Protein AF-A0A934R288-F1 (afdb_monomer)

Sequence (832 aa):
MLLISGHALATVDLVNPTTGTFPLVSAGKAAPIVLPEDAPEVVKIAARDLAADIAAVSGITPEVLAAAPAGKDQPRVELMFSPDLKGKWEAFRLTARPGVLTISGSDRRGLAFGIYEISSRIGVSPWRWWADVPVTPRPELHLSPGDEPVDQPAVRYRGIFINDEDWGLQPWAAKNFEPEVKDIGPGTYTKIFELLLRLRANTIWPAMHECTKAFHLIPGNAAAADAYSIVLGSSHAEPMLRSNTTEWTAPKEDYNYIRNPGGVLAYWEERVKERSAGESLFTIGMRGIHDSAIVGPKSKAERISTVERIFADQRGLLGKYLGKGDPSRVGQIFVPYKEVLEDYDAGMKVPEDVSIMWTDDNFGYIRRHATPEERRRSGGFGIYYHASYLGAPLSWLWVDTLPPALVWSEMMRAYEHGANGVWIVNAGDIKNTERSMEFFLDLAWHADRTDPSAPERFMRKTAERDFGKEHAAAVADVLNRLHAINFSRKAEHLQWHSTGTPYKPTELNEAEIEQRLGACAGLLRDSAALAAKLPPAARDAYFQLVGYPVAITEAVNERYFRSELARADSVRGRAPEANKAAAIEAGERIRKLTSRYNNGIAKGKWRGVVTENGVSAKSWTRFQPSSSEPPAPTSQNICPPAPSARASVSRPSGVRAGDFVEAGRVVSIDAGHFTTKHDGPKAGWRVIPGLGRTGSAVTVLPSSATIKPDSAPGLEYRFHTTTKAPAKLHVRLVPTHPLVLEQGLRLAVSIDNDRPIPLAVNRGFSPKSKEWSERVLSNATEAAAELPKPLNPGWHTLRLVAVDAGVVVDKIVLDLGGLEPSYDGPAETRVP

Radius of gyration: 28.18 Å; Cα contacts (8 Å, |Δi|>4): 1808; chains: 1; bounding box: 76×58×80 Å

Secondary structure (DSSP, 8-state):
-------------EE---TT-EEEEETTEEPPEEPPTT--HHHHHHHHHHHHHHHHHHS-PPPEESS--S-TTS-EEEEEE-GGGTTSSS-EEEEEETTEEEEEESSHHHHHHHHHHHHHHTT--THHHHS-PPPPP-S-EEE--EEPPPB--SSSEEEEEE-SGGGTHHHHIIIII-TTTTSS-HHHHHHHHHHHHHTT--EEE---STTS--GGGSTTHHHHHHHTTPEE---TTSGGG--HHHH--S-GGG--TTT-HHHHHHHHHHHHHHTTSS-B-EE-S---GGGPPPSS--SHHHHHHHHHHHHHHHHHHHHHHTSTT-GGGS-EEE---GGGHHHHTTT----TTSEEEEEB-SSS-B-----TTGGG-TT-EEEEEESSB--SS--B-SS----HHHHHHHHHHHHHTT--SEEEEEEETSTT-HHHHHHHHHHHHHGGG--TTHHHHHHHHHHHHHH-TTTHHHHHHHHHHHHHHHHHS-GGGTT--BTTSPP---SS-HHHHHHHHHHHHHHHHHHHHHHHHS-GGGHHHHIIIIIHHHHHHHHHHHHHHHHHHHHHHHHHTS--HHHHHHHHHHHHHHHHHHHIIIIIGGGGTTTTS--GGGS-TTSSGGGSB--SPPPPP-TTSSPPPPPPPPPPPPPPTT--TT-EE-SSSEEEEETT--SEEE--SS-EEEE-TT-STTS--EEEESTTPPPPGGG--EEEEEEEE---B--EEEEEE--PPPSSGGG-EEEEEEETTSPPEEEEE-S--STTSHHHHHHHHHT-EEEEEE-SSPBPSEEEEEEEEES-TT-EEEEEEEESS-PPP-SS-SPP-B--

Solvent-accessible surface area (backbone atoms only — not comparable to full-atom values): 43102 Å² total; per-residue (Å²): 139,80,86,79,78,86,68,83,74,45,56,69,41,66,46,78,89,53,95,61,34,21,50,50,23,44,96,90,44,45,29,34,37,24,46,38,82,87,59,50,61,32,38,56,49,35,52,52,50,39,27,52,47,45,22,62,25,36,74,44,69,34,55,78,33,75,57,78,72,94,58,90,80,55,43,31,34,41,40,41,77,38,79,93,35,57,87,48,70,51,18,20,34,50,34,30,37,47,48,36,37,39,35,30,5,29,42,66,61,6,31,25,37,43,42,41,49,50,34,42,56,72,48,46,58,67,40,35,76,84,46,45,31,56,61,67,74,41,65,63,37,23,29,32,44,18,65,46,72,79,46,53,55,51,28,76,37,30,34,37,26,37,34,81,29,76,43,12,40,37,53,20,25,18,67,72,76,32,57,88,68,56,29,79,39,36,70,56,50,46,57,50,50,52,37,32,42,55,52,69,31,43,32,38,22,63,51,53,55,87,87,41,74,35,53,84,79,43,82,53,33,62,59,44,32,39,43,60,62,33,28,42,35,38,54,75,44,13,42,48,65,37,45,44,62,69,70,55,81,66,65,74,81,55,64,15,65,82,88,28,44,69,63,50,46,54,60,40,46,53,46,51,61,68,59,69,64,71,53,55,38,34,18,55,50,76,44,14,63,81,79,38,71,57,49,77,59,89,46,72,69,54,39,40,56,51,38,46,50,44,43,54,55,53,40,50,50,42,4,64,70,73,21,81,70,38,36,81,75,44,51,38,34,35,49,55,57,80,74,43,36,63,38,47,78,69,65,48,76,72,65,56,61,42,20,40,30,37,41,34,73,60,80,51,33,49,58,60,56,56,48,87,70,61,59,70,38,81,22,42,19,16,40,41,39,38,64,29,36,87,40,82,66,57,32,49,51,48,56,65,46,63,43,52,34,50,53,50,57,42,52,50,45,37,38,66,36,51,34,39,40,35,42,34,32,27,31,22,40,46,60,56,22,57,65,48,52,48,50,53,41,50,42,38,38,35,61,87,75,69,59,65,61,48,42,64,52,50,42,32,51,52,29,25,69,58,67,33,71,92,46,7,66,61,50,26,49,52,52,53,54,49,30,47,54,23,47,44,39,35,74,62,41,71,61,79,42,30,39,94,53,79,88,59,51,52,68,44,15,52,52,56,47,53,52,50,49,51,51,32,52,50,50,39,52,54,49,53,58,50,54,71,73,46,58,78,72,37,42,47,21,42,33,67,78,47,46,44,54,43,48,44,46,29,26,48,50,40,24,53,50,25,42,45,49,20,39,33,22,58,63,73,76,44,85,28,64,66,31,46,51,51,15,52,52,22,54,52,48,45,56,52,52,48,46,36,53,16,58,57,34,74,84,27,74,45,44,51,33,65,38,74,72,31,45,59,91,83,54,68,46,61,24,30,59,48,86,66,81,74,73,86,62,45,93,88,55,35,41,45,72,53,78,77,86,68,64,85,68,78,82,60,91,88,72,49,69,56,29,30,43,42,49,56,44,25,38,25,43,50,49,51,61,53,71,46,78,44,66,29,98,80,33,26,74,41,59,31,59,63,21,46,75,74,31,27,16,26,32,31,40,54,46,71,44,85,61,46,86,93,57,40,22,32,38,29,38,46,35,35,38,81,61,72,32,62,33,36,39,37,36,36,24,45,60,58,44,32,71,47,69,93,70,21,43,36,36,29,40,21,54,65,90,48,77,66,44,81,40,62,46,74,72,48,83,45,93,85,34,69,55,25,44,56,18,68,59,42,44,34,38,75,35,70,47,73,52,97,58,58,45,63,57,43,82,45,36,41,33,46,35,54,49,43,27,58,41,39,37,18,33,38,35,42,28,46,85,43,74,69,92,49,69,88,54,72,73,66,28,57,36,116

Nearest PDB structures (foldseek):
  7pxq-assembly1_A-2  TM=6.793E-01  e=5.213E-61  uncultured bacterium
  7pug-assembly1_A  TM=6.820E-01  e=2.310E-60  uncultured bacterium
  4c90-assembly1_A  TM=6.849E-01  e=4.191E-60  Bacteroides ovatus
  4c91-assembly1_A  TM=6.897E-01  e=1.287E-58  Bacteroides ovatus
  4c90-assembly1_B  TM=6.879E-01  e=1.877E-57  Bacteroides ovatus

Mean predicted aligned error: 5.23 Å

Structure (mmCIF, N/CA/C/O backbone):
data_AF-A0A934R288-F1
#
_entry.id   AF-A0A934R288-F1
#
loop_
_atom_site.group_PDB
_atom_site.id
_atom_site.type_symbol
_atom_site.label_atom_id
_atom_site.label_alt_id
_atom_site.label_comp_id
_atom_site.label_asym_id
_atom_site.label_entity_id
_atom_site.label_seq_id
_atom_site.pdbx_PDB_ins_code
_atom_site.Cartn_x
_atom_site.Cartn_y
_atom_site.Cartn_z
_atom_site.occupancy
_atom_site.B_iso_or_equiv
_atom_site.auth_seq_id
_atom_site.auth_comp_id
_atom_site.auth_asym_id
_atom_site.auth_atom_id
_atom_site.pdbx_PDB_model_num
ATOM 1 N N . MET A 1 1 ? -16.056 -18.737 -11.605 1.00 31.27 1 MET A N 1
ATOM 2 C CA . MET A 1 1 ? -16.965 -17.869 -12.382 1.00 31.27 1 MET A CA 1
ATOM 3 C C . MET A 1 1 ? -18.387 -18.333 -12.096 1.00 31.27 1 MET A C 1
ATOM 5 O O . MET A 1 1 ? -18.832 -19.304 -12.686 1.00 31.27 1 MET A O 1
ATOM 9 N N . LEU A 1 2 ? -19.041 -17.726 -11.106 1.00 28.53 2 LEU A N 1
ATOM 10 C CA . LEU A 1 2 ? -20.472 -17.892 -10.846 1.00 28.53 2 LEU A CA 1
ATOM 11 C C . LEU A 1 2 ? -21.121 -16.582 -11.292 1.00 28.53 2 LEU A C 1
ATOM 13 O O . LEU A 1 2 ? -20.898 -15.538 -10.689 1.00 28.53 2 LEU A O 1
ATOM 17 N N . LEU A 1 3 ? -21.827 -16.638 -12.419 1.00 31.94 3 LEU A N 1
ATOM 18 C CA . LEU A 1 3 ? -22.688 -15.562 -12.897 1.00 31.94 3 LEU A CA 1
ATOM 19 C C . LEU A 1 3 ? -23.841 -15.422 -11.899 1.00 31.94 3 LEU A C 1
ATOM 21 O O . LEU A 1 3 ? -24.726 -16.273 -11.858 1.00 31.94 3 LEU A O 1
ATOM 25 N N . ILE A 1 4 ? -23.811 -14.372 -11.079 1.00 34.81 4 ILE A N 1
ATOM 26 C CA . ILE A 1 4 ? -24.947 -13.993 -10.239 1.00 34.81 4 ILE A CA 1
ATOM 27 C C . ILE A 1 4 ? -25.956 -13.300 -11.155 1.00 34.81 4 ILE A C 1
ATOM 29 O O . ILE A 1 4 ? -25.771 -12.160 -11.576 1.00 34.81 4 ILE A O 1
ATOM 33 N N . SER A 1 5 ? -27.010 -14.030 -11.502 1.00 32.56 5 SER A N 1
ATOM 34 C CA . SER A 1 5 ? -28.231 -13.492 -12.090 1.00 32.56 5 SER A CA 1
ATOM 35 C C . SER A 1 5 ? -28.839 -12.446 -11.152 1.00 32.56 5 SER A C 1
ATOM 37 O O . SER A 1 5 ? -29.076 -12.728 -9.977 1.00 32.56 5 SER A O 1
ATOM 39 N N . GLY A 1 6 ? -29.087 -11.249 -11.685 1.00 33.78 6 GLY A N 1
ATOM 40 C CA . GLY A 1 6 ? -29.579 -10.089 -10.953 1.00 33.78 6 GLY A CA 1
ATOM 41 C C . GLY A 1 6 ? -30.931 -10.313 -10.279 1.00 33.78 6 GLY A C 1
ATOM 42 O O . GLY A 1 6 ? -31.970 -10.335 -10.928 1.00 33.78 6 GLY A O 1
ATOM 43 N N . HIS A 1 7 ? -30.904 -10.402 -8.956 1.00 31.22 7 HIS A N 1
ATOM 44 C CA . HIS A 1 7 ? -31.813 -9.641 -8.109 1.00 31.22 7 HIS A CA 1
ATOM 45 C C . HIS A 1 7 ? -30.910 -8.649 -7.382 1.00 31.22 7 HIS A C 1
ATOM 47 O O . HIS A 1 7 ? -30.003 -9.072 -6.667 1.00 31.22 7 HIS A O 1
ATOM 53 N N . ALA A 1 8 ? -31.075 -7.347 -7.617 1.00 39.69 8 ALA A N 1
ATOM 54 C CA . ALA A 1 8 ? -30.406 -6.361 -6.780 1.00 39.69 8 ALA A CA 1
ATOM 55 C C . ALA A 1 8 ? -30.930 -6.573 -5.353 1.00 39.69 8 ALA A C 1
ATOM 57 O O . ALA A 1 8 ? -32.108 -6.334 -5.088 1.00 39.69 8 ALA A O 1
ATOM 58 N N . LEU A 1 9 ? -30.095 -7.122 -4.468 1.00 51.94 9 LEU A N 1
ATOM 59 C CA . LEU A 1 9 ? -30.392 -7.163 -3.040 1.00 51.94 9 LEU A CA 1
ATOM 60 C C . LEU A 1 9 ? -30.653 -5.719 -2.594 1.00 51.94 9 LEU A C 1
ATOM 62 O O . LEU A 1 9 ? -29.931 -4.815 -3.010 1.00 51.94 9 LEU A O 1
ATOM 66 N N . ALA A 1 10 ? -31.706 -5.496 -1.810 1.00 75.44 10 ALA A N 1
ATOM 67 C CA . ALA A 1 10 ? -32.041 -4.167 -1.316 1.00 75.44 10 ALA A CA 1
ATOM 68 C C . ALA A 1 10 ? -30.935 -3.685 -0.360 1.00 75.44 10 ALA A C 1
ATOM 70 O O . ALA A 1 10 ? -30.848 -4.167 0.771 1.00 75.44 10 ALA A O 1
ATOM 71 N N . THR A 1 11 ? -30.081 -2.778 -0.837 1.00 87.56 11 THR A N 1
ATOM 72 C CA . THR A 1 11 ? -29.001 -2.146 -0.071 1.00 87.56 11 THR A CA 1
ATOM 73 C C . THR A 1 11 ? -29.519 -0.935 0.703 1.00 87.56 11 THR A C 1
ATOM 75 O O . THR A 1 11 ? -30.495 -0.289 0.311 1.00 87.56 11 THR A O 1
ATOM 78 N N . VAL A 1 12 ? -28.887 -0.641 1.836 1.00 92.81 12 VAL A N 1
ATOM 79 C CA . VAL A 1 12 ? -29.186 0.503 2.707 1.00 92.81 12 VAL A CA 1
ATOM 80 C C . VAL A 1 12 ? -28.298 1.678 2.304 1.00 92.81 12 VAL A C 1
ATOM 82 O O . VAL A 1 12 ? -27.255 1.908 2.901 1.00 92.81 12 VAL A O 1
ATOM 85 N N . ASP A 1 13 ? -28.683 2.437 1.289 1.00 93.56 13 ASP A N 1
ATOM 86 C CA . ASP A 1 13 ? -27.866 3.518 0.739 1.00 93.56 13 ASP A CA 1
ATOM 87 C C . ASP A 1 13 ? -28.498 4.888 0.963 1.00 93.56 13 ASP A C 1
ATOM 89 O O . ASP A 1 13 ? -29.709 5.022 1.148 1.00 93.56 13 ASP A O 1
ATOM 93 N N . LEU A 1 14 ? -27.666 5.928 0.919 1.00 94.00 14 LEU A N 1
ATOM 94 C CA . LEU A 1 14 ? -28.119 7.312 0.945 1.00 94.00 14 LEU A CA 1
ATOM 95 C C . LEU A 1 14 ? -28.926 7.635 -0.319 1.00 94.00 14 LEU A C 1
ATOM 97 O O . LEU A 1 14 ? -28.414 7.574 -1.437 1.00 94.00 14 LEU A O 1
ATOM 101 N N . VAL A 1 15 ? -30.183 8.029 -0.131 1.00 94.06 15 VAL A N 1
ATOM 102 C CA . VAL A 1 15 ? -31.148 8.303 -1.203 1.00 94.06 15 VAL A CA 1
ATOM 103 C C . VAL A 1 15 ? -31.872 9.627 -0.981 1.00 94.06 15 VAL A C 1
ATOM 105 O O . VAL A 1 15 ? -31.829 10.218 0.097 1.00 94.06 15 VAL A O 1
ATOM 108 N N . ASN A 1 16 ? -32.563 10.102 -2.019 1.00 91.25 16 ASN A N 1
ATOM 109 C CA . ASN A 1 16 ? -33.464 11.241 -1.878 1.00 91.25 16 ASN A CA 1
ATOM 110 C C . ASN A 1 16 ? -34.699 10.859 -1.032 1.00 91.25 16 ASN A C 1
ATOM 112 O O . ASN A 1 16 ? -35.156 9.712 -1.114 1.00 91.25 16 ASN A O 1
ATOM 116 N N . PRO A 1 17 ? -35.284 11.809 -0.279 1.00 88.94 17 PRO A N 1
ATOM 117 C CA . PRO A 1 17 ? -36.472 11.557 0.532 1.00 88.94 17 PRO A CA 1
ATOM 118 C C . PRO A 1 17 ? -37.645 11.049 -0.316 1.00 88.94 17 PRO A C 1
ATOM 120 O O . PRO A 1 17 ? -38.130 11.739 -1.212 1.00 88.94 17 PRO A O 1
ATOM 123 N N . THR A 1 18 ? -38.111 9.835 -0.031 1.00 88.00 18 THR A N 1
ATOM 124 C CA . THR A 1 18 ? -39.304 9.228 -0.647 1.00 88.00 18 THR A CA 1
ATOM 125 C C . THR A 1 18 ? -40.054 8.374 0.376 1.00 88.00 18 THR A C 1
ATOM 127 O O . THR A 1 18 ? -39.510 8.007 1.424 1.00 88.00 18 THR A O 1
ATOM 130 N N . THR A 1 19 ? -41.324 8.065 0.104 1.00 84.75 19 THR A N 1
ATOM 131 C CA . THR A 1 19 ? -42.153 7.232 0.986 1.00 84.75 19 THR A CA 1
ATOM 132 C C . THR A 1 19 ? -41.486 5.877 1.240 1.00 84.75 19 THR A C 1
ATOM 134 O O . THR A 1 19 ? -41.144 5.165 0.303 1.00 84.75 19 THR A O 1
ATOM 137 N N . GLY A 1 20 ? -41.319 5.512 2.513 1.00 86.75 20 GLY A N 1
ATOM 138 C CA . GLY A 1 20 ? -40.732 4.229 2.919 1.00 86.75 20 GLY A CA 1
ATOM 139 C C . GLY A 1 20 ? -39.215 4.239 3.154 1.00 86.75 20 GLY A C 1
ATOM 140 O O . GLY A 1 20 ? -38.671 3.227 3.591 1.00 86.75 20 GLY A O 1
ATOM 141 N N . THR A 1 21 ? -38.534 5.363 2.918 1.00 93.94 21 THR A N 1
ATOM 142 C CA . THR A 1 21 ? -37.132 5.553 3.338 1.00 93.94 21 THR A CA 1
ATOM 143 C C . THR A 1 21 ? -37.025 5.771 4.848 1.00 93.94 21 THR A C 1
ATOM 145 O O . THR A 1 21 ? -37.965 6.260 5.474 1.00 93.94 21 THR A O 1
ATOM 148 N N . PHE A 1 22 ? -35.884 5.409 5.436 1.00 96.38 22 PHE A N 1
ATOM 149 C CA . PHE A 1 22 ? -35.568 5.702 6.834 1.00 96.38 22 PHE A CA 1
ATOM 150 C C . PHE A 1 22 ? -35.043 7.145 6.963 1.00 96.38 22 PHE A C 1
ATOM 152 O O . PHE A 1 22 ? -34.008 7.447 6.361 1.00 96.38 22 PHE A O 1
ATOM 159 N N . PRO A 1 23 ? -35.705 8.035 7.727 1.00 96.50 23 PRO A N 1
ATOM 160 C CA . PRO A 1 23 ? -35.277 9.418 7.908 1.00 96.50 23 PRO A CA 1
ATOM 161 C C . PRO A 1 23 ? -34.229 9.509 9.029 1.00 96.50 23 PRO A C 1
ATOM 163 O O . PRO A 1 23 ? -34.568 9.671 10.201 1.00 96.50 23 PRO A O 1
ATOM 166 N N . LEU A 1 24 ? -32.945 9.409 8.675 1.00 97.25 24 LEU A N 1
ATOM 167 C CA . LEU A 1 24 ? -31.847 9.595 9.629 1.00 97.25 24 LEU A CA 1
ATOM 168 C C . LEU A 1 24 ? -31.789 11.047 10.125 1.00 97.25 24 LEU A C 1
ATOM 170 O O . LEU A 1 24 ? -31.613 11.282 11.318 1.00 97.25 24 LEU A O 1
ATOM 174 N N . VAL A 1 25 ? -31.978 12.009 9.219 1.00 97.50 25 VAL A N 1
ATOM 175 C CA . VAL A 1 25 ? -32.229 13.419 9.541 1.00 97.50 25 VAL A CA 1
ATOM 176 C C . VAL A 1 25 ? -33.346 13.912 8.642 1.00 97.50 25 VAL A C 1
ATOM 178 O O . VAL A 1 25 ? -33.219 13.830 7.421 1.00 97.50 25 VAL A O 1
ATOM 181 N N . SER A 1 26 ? -34.422 14.421 9.236 1.00 95.94 26 SER A N 1
ATOM 182 C CA . SER A 1 26 ? -35.513 15.028 8.482 1.00 95.94 26 SER A CA 1
ATOM 183 C C . SER A 1 26 ? -36.226 16.117 9.270 1.00 95.94 26 SER A C 1
ATOM 185 O O . SER A 1 26 ? -36.410 16.007 10.486 1.00 95.94 26 SER A O 1
ATOM 187 N N . ALA A 1 27 ? -36.615 17.189 8.577 1.00 93.69 27 ALA A N 1
ATOM 188 C CA . ALA A 1 27 ? -37.337 18.327 9.142 1.00 93.69 27 ALA A CA 1
ATOM 189 C C . ALA A 1 27 ? -36.650 18.915 10.395 1.00 93.69 27 ALA A C 1
ATOM 191 O O . ALA A 1 27 ? -37.300 19.245 11.391 1.00 93.69 27 ALA A O 1
ATOM 192 N N . GLY A 1 28 ? -35.316 19.018 10.354 1.00 93.44 28 GLY A N 1
ATOM 193 C CA . GLY A 1 28 ? -34.499 19.578 11.437 1.00 93.44 28 GLY A CA 1
ATOM 194 C C . GLY A 1 28 ? -34.355 18.685 12.675 1.00 93.44 28 GLY A C 1
ATOM 195 O O . GLY A 1 28 ? -33.922 19.169 13.719 1.00 93.44 28 GLY A O 1
ATOM 196 N N . LYS A 1 29 ? -34.718 17.400 12.589 1.00 94.94 29 LYS A N 1
ATOM 197 C CA . LYS A 1 29 ? -34.557 16.414 13.667 1.00 94.94 29 LYS A CA 1
ATOM 198 C C . LYS A 1 29 ? -33.719 15.238 13.187 1.00 94.94 29 LYS A C 1
ATOM 200 O O . LYS A 1 29 ? -33.921 14.756 12.077 1.00 94.94 29 LYS A O 1
ATOM 205 N N . ALA A 1 30 ? -32.814 14.761 14.035 1.00 96.75 30 ALA A N 1
ATOM 206 C CA . ALA A 1 30 ? -32.028 13.560 13.782 1.00 96.75 30 ALA A CA 1
ATOM 207 C C . ALA A 1 30 ? -32.569 12.381 14.602 1.00 96.75 30 ALA A C 1
ATOM 209 O O . ALA A 1 30 ? -32.980 12.555 15.751 1.00 96.75 30 ALA A O 1
ATOM 210 N N . ALA A 1 31 ? -32.562 11.187 14.013 1.00 96.81 31 ALA A N 1
ATOM 211 C CA . ALA A 1 31 ? -32.899 9.951 14.705 1.00 96.81 31 ALA A CA 1
ATOM 212 C C . ALA A 1 31 ? -31.851 9.672 15.806 1.00 96.81 31 ALA A C 1
ATOM 214 O O . ALA A 1 31 ? -30.656 9.654 15.495 1.00 96.81 31 ALA A O 1
ATOM 215 N N . PRO A 1 32 ? -32.246 9.453 17.077 1.00 97.19 32 PRO A N 1
ATOM 216 C CA . PRO A 1 32 ? -31.295 9.124 18.131 1.00 97.19 32 PRO A CA 1
ATOM 217 C C . PRO A 1 32 ? -30.609 7.780 17.867 1.00 97.19 32 PRO A C 1
ATOM 219 O O . PRO A 1 32 ? -31.192 6.866 17.274 1.00 97.19 32 PRO A O 1
ATOM 222 N N . ILE A 1 33 ? -29.377 7.659 18.356 1.00 98.56 33 ILE A N 1
ATOM 223 C CA . ILE A 1 33 ? -28.567 6.443 18.303 1.00 98.56 33 ILE A CA 1
ATOM 224 C C . ILE A 1 33 ? -28.700 5.725 19.643 1.00 98.56 33 ILE A C 1
ATOM 226 O O . ILE A 1 33 ? -28.298 6.248 20.679 1.00 98.56 33 ILE A O 1
ATOM 230 N N . VAL A 1 34 ? -29.265 4.524 19.632 1.00 97.94 34 VAL A N 1
ATOM 231 C CA . VAL A 1 34 ? -29.522 3.717 20.826 1.00 97.94 34 VAL A CA 1
ATOM 232 C C . VAL A 1 34 ? -28.429 2.665 20.970 1.00 97.94 34 VAL A C 1
ATOM 234 O O . VAL A 1 34 ? -28.250 1.827 20.087 1.00 97.94 34 VAL A O 1
ATOM 237 N N . LEU A 1 35 ? -27.696 2.721 22.081 1.00 98.12 35 LEU A N 1
ATOM 238 C CA . LEU A 1 35 ? -26.647 1.765 22.430 1.00 98.12 35 LEU A CA 1
ATOM 239 C C . LEU A 1 35 ? -27.239 0.424 22.904 1.00 98.12 35 LEU A C 1
ATOM 241 O O . LEU A 1 35 ? -28.323 0.417 23.491 1.00 98.12 35 LEU A O 1
ATOM 245 N N . PRO A 1 36 ? -26.517 -0.701 22.729 1.00 96.00 36 PRO A N 1
ATOM 246 C CA . PRO A 1 36 ? -26.869 -1.936 23.414 1.00 96.00 36 PRO A CA 1
ATOM 247 C C . PRO A 1 36 ? -26.645 -1.795 24.927 1.00 96.00 36 PRO A C 1
ATOM 249 O O . PRO A 1 36 ? -25.825 -0.989 25.380 1.00 96.00 36 PRO A O 1
ATOM 252 N N . GLU A 1 37 ? -27.329 -2.635 25.703 1.00 90.62 37 GLU A N 1
ATOM 253 C CA . GLU A 1 37 ? -27.025 -2.813 27.124 1.00 90.62 37 GLU A CA 1
ATOM 254 C C . GLU A 1 37 ? -25.543 -3.199 27.296 1.00 90.62 37 GLU A C 1
ATOM 256 O O . GLU A 1 37 ? -24.991 -3.953 26.490 1.00 90.62 37 GLU A O 1
ATOM 261 N N . ASP A 1 38 ? -24.877 -2.615 28.296 1.00 90.19 38 ASP A N 1
ATOM 262 C CA . ASP A 1 38 ? -23.443 -2.803 28.564 1.00 90.19 38 ASP A CA 1
ATOM 263 C C . ASP A 1 38 ? -22.517 -2.565 27.352 1.00 90.19 38 ASP A C 1
ATOM 265 O O . ASP A 1 38 ? -21.506 -3.249 27.168 1.00 90.19 38 ASP A O 1
ATOM 269 N N . ALA A 1 39 ? -22.837 -1.565 26.519 1.00 96.19 39 ALA A N 1
ATOM 270 C CA . ALA A 1 39 ? -22.059 -1.231 25.327 1.00 96.19 39 ALA A CA 1
ATOM 271 C C . ALA A 1 39 ? -20.535 -1.143 25.596 1.00 96.19 39 ALA A C 1
ATOM 273 O O . ALA A 1 39 ? -20.102 -0.331 26.429 1.00 96.19 39 ALA A O 1
ATOM 274 N N . PRO A 1 40 ? -19.702 -1.915 24.863 1.00 97.19 40 PRO A N 1
ATOM 275 C CA . PRO A 1 40 ? -18.248 -1.798 24.927 1.00 97.19 40 PRO A CA 1
ATOM 276 C C . PRO A 1 40 ? -17.768 -0.387 24.572 1.00 97.19 40 PRO A C 1
ATOM 278 O O . PRO A 1 40 ? -18.401 0.306 23.774 1.00 97.19 40 PRO A O 1
ATOM 281 N N . GLU A 1 41 ? -16.614 0.024 25.102 1.00 98.12 41 GLU A N 1
ATOM 282 C CA . GLU A 1 41 ? -16.110 1.393 24.906 1.00 98.12 41 GLU A CA 1
ATOM 283 C C . GLU A 1 41 ? -15.933 1.760 23.424 1.00 98.12 41 GLU A C 1
ATOM 285 O O . GLU A 1 41 ? -16.386 2.821 23.007 1.00 98.12 41 GLU A O 1
ATOM 290 N N . VAL A 1 42 ? -15.410 0.851 22.593 1.00 98.69 42 VAL A N 1
ATOM 291 C CA . VAL A 1 42 ? -15.282 1.071 21.139 1.00 98.69 42 VAL A CA 1
ATOM 292 C C . VAL A 1 42 ? -16.626 1.349 20.450 1.00 98.69 42 VAL A C 1
ATOM 294 O O . VAL A 1 42 ? -16.687 2.151 19.523 1.00 98.69 42 VAL A O 1
ATOM 297 N N . VAL A 1 43 ? -17.723 0.748 20.926 1.00 98.81 43 VAL A N 1
ATOM 298 C CA . VAL A 1 43 ? -19.073 0.983 20.385 1.00 98.81 43 VAL A CA 1
ATOM 299 C C . VAL A 1 43 ? -19.576 2.362 20.809 1.00 98.81 43 VAL A C 1
ATOM 301 O O . VAL A 1 43 ? -20.162 3.074 19.999 1.00 98.81 43 VAL A O 1
ATOM 304 N N . LYS A 1 44 ? -19.293 2.786 22.048 1.00 98.75 44 LYS A N 1
ATOM 305 C CA . LYS A 1 44 ? -19.600 4.146 22.524 1.00 98.75 44 LYS A CA 1
ATOM 306 C C . LYS A 1 44 ? -18.789 5.209 21.787 1.00 98.75 44 LYS A C 1
ATOM 308 O O . LYS A 1 44 ? -19.295 6.304 21.556 1.00 98.75 44 LYS A O 1
ATOM 313 N N . ILE A 1 45 ? -17.531 4.920 21.456 1.00 98.75 45 ILE A N 1
ATOM 314 C CA . ILE A 1 45 ? -16.684 5.782 20.624 1.00 98.75 45 ILE A CA 1
ATOM 315 C C . ILE A 1 45 ? -17.294 5.888 19.224 1.00 98.75 45 ILE A C 1
ATOM 317 O O . ILE A 1 45 ? -17.678 6.981 18.825 1.00 98.75 45 ILE A O 1
ATOM 321 N N . ALA A 1 46 ? -17.513 4.760 18.541 1.00 98.88 46 ALA A N 1
ATOM 322 C CA . ALA A 1 46 ? -18.071 4.748 17.189 1.00 98.88 46 ALA A CA 1
ATOM 323 C C . ALA A 1 46 ? -19.454 5.424 17.110 1.00 98.88 46 ALA A C 1
ATOM 325 O O . ALA A 1 46 ? -19.728 6.153 16.164 1.00 98.88 46 ALA A O 1
ATOM 326 N N . ALA A 1 47 ? -20.323 5.243 18.112 1.00 98.81 47 ALA A N 1
ATOM 327 C CA . ALA A 1 47 ? -21.624 5.915 18.169 1.00 98.81 47 ALA A CA 1
ATOM 328 C C . ALA A 1 47 ? -21.500 7.443 18.312 1.00 98.81 47 ALA A C 1
ATOM 330 O O . ALA A 1 47 ? -22.251 8.183 17.675 1.00 98.81 47 ALA A O 1
ATOM 331 N N . ARG A 1 48 ? -20.543 7.929 19.120 1.00 98.75 48 ARG A N 1
ATOM 332 C CA . ARG A 1 48 ? -20.234 9.366 19.229 1.00 98.75 48 ARG A CA 1
ATOM 333 C C . ARG A 1 48 ? -19.662 9.913 17.925 1.00 98.75 48 ARG A C 1
ATOM 335 O O . ARG A 1 48 ? -20.045 11.008 17.519 1.00 98.75 48 ARG A O 1
ATOM 342 N N . ASP A 1 49 ? -18.806 9.145 17.261 1.00 98.81 49 ASP A N 1
ATOM 343 C CA . ASP A 1 49 ? -18.235 9.523 15.972 1.00 98.81 49 ASP A CA 1
ATOM 344 C C . ASP A 1 49 ? -19.312 9.567 14.880 1.00 98.81 49 ASP A C 1
ATOM 346 O O . ASP A 1 49 ? -19.368 10.541 14.135 1.00 98.81 49 ASP A O 1
ATOM 350 N N . LEU A 1 50 ? -20.251 8.613 14.849 1.00 98.88 50 LEU A N 1
ATOM 351 C CA . LEU A 1 50 ? -21.413 8.665 13.955 1.00 98.88 50 LEU A CA 1
ATOM 352 C C . LEU A 1 50 ? -22.297 9.888 14.239 1.00 98.88 50 LEU A C 1
ATOM 354 O O . LEU A 1 50 ? -22.735 10.554 13.302 1.00 98.88 50 LEU A O 1
ATOM 358 N N . ALA A 1 51 ? -22.543 10.228 15.508 1.00 98.81 51 ALA A N 1
ATOM 359 C CA . ALA A 1 51 ? -23.291 11.438 15.854 1.00 98.81 51 ALA A CA 1
ATOM 360 C C . ALA A 1 51 ? -22.586 12.711 15.355 1.00 98.81 51 ALA A C 1
ATOM 362 O O . ALA A 1 51 ? -23.227 13.599 14.787 1.00 98.81 51 ALA A O 1
ATOM 363 N N . ALA A 1 52 ? -21.262 12.787 15.519 1.00 98.75 52 ALA A N 1
ATOM 364 C CA . ALA A 1 52 ? -20.451 13.892 15.020 1.00 98.75 52 ALA A CA 1
ATOM 365 C C . ALA A 1 52 ? -20.410 13.943 13.483 1.00 98.75 52 ALA A C 1
ATOM 367 O O . ALA A 1 52 ? -20.432 15.030 12.907 1.00 98.75 52 ALA A O 1
ATOM 368 N N . ASP A 1 53 ? -20.391 12.789 12.819 1.00 98.69 53 ASP A N 1
ATOM 369 C CA . ASP A 1 53 ? -20.426 12.664 11.364 1.00 98.69 53 ASP A CA 1
ATOM 370 C C . ASP A 1 53 ? -21.783 13.127 10.807 1.00 98.69 53 ASP A C 1
ATOM 372 O O . ASP A 1 53 ? -21.823 13.946 9.889 1.00 98.69 53 ASP A O 1
ATOM 376 N N . ILE A 1 54 ? -22.899 12.707 11.417 1.00 98.62 54 ILE A N 1
ATOM 377 C CA . ILE A 1 54 ? -24.248 13.188 11.074 1.00 98.62 54 ILE A CA 1
ATOM 378 C C . ILE A 1 54 ? -24.344 14.705 11.266 1.00 98.62 54 ILE A C 1
ATOM 380 O O . ILE A 1 54 ? -24.875 15.395 10.393 1.00 98.62 54 ILE A O 1
ATOM 384 N N . ALA A 1 55 ? -23.784 15.244 12.352 1.00 98.44 55 ALA A N 1
ATOM 385 C CA . ALA A 1 55 ? -23.737 16.685 12.587 1.00 98.44 55 ALA A CA 1
ATOM 386 C C . ALA A 1 55 ? -22.875 17.416 11.546 1.00 98.44 55 ALA A C 1
ATOM 388 O O . ALA A 1 55 ? -23.264 18.475 11.059 1.00 98.44 55 ALA A O 1
ATOM 389 N N . ALA A 1 56 ? -21.730 16.851 11.156 1.00 97.81 56 ALA A N 1
ATOM 390 C CA . ALA A 1 56 ? -20.858 17.430 10.138 1.00 97.81 56 ALA A CA 1
ATOM 391 C C . ALA A 1 56 ? -21.512 17.458 8.747 1.00 97.81 56 ALA A C 1
ATOM 393 O O . ALA A 1 56 ? -21.247 18.376 7.971 1.00 97.81 56 ALA A O 1
ATOM 394 N N . VAL A 1 57 ? -22.357 16.471 8.436 1.00 97.81 57 VAL A N 1
ATOM 395 C CA . VAL A 1 57 ? -23.096 16.400 7.169 1.00 97.81 57 VAL A CA 1
ATOM 396 C C . VAL A 1 57 ? -24.342 17.291 7.198 1.00 97.81 57 VAL A C 1
ATOM 398 O O . VAL A 1 57 ? -24.569 18.053 6.263 1.00 97.81 57 VAL A O 1
ATOM 401 N N . SER A 1 58 ? -25.158 17.217 8.250 1.00 97.81 58 SER A N 1
ATOM 402 C CA . SER A 1 58 ? -26.506 17.813 8.269 1.00 97.81 58 SER A CA 1
ATOM 403 C C . SER A 1 58 ? -26.637 19.116 9.052 1.00 97.81 58 SER A C 1
ATOM 405 O O . SER A 1 58 ? -27.604 19.852 8.864 1.00 97.81 58 SER A O 1
ATOM 407 N N . GLY A 1 59 ? -25.686 19.410 9.939 1.00 97.75 59 GLY A N 1
ATOM 408 C CA . GLY A 1 59 ? -25.793 20.482 10.929 1.00 97.75 59 GLY A CA 1
ATOM 409 C C . GLY A 1 59 ? -26.622 20.120 12.168 1.00 97.75 59 GLY A C 1
ATOM 410 O O . GLY A 1 59 ? -26.743 20.957 13.060 1.00 97.75 59 GLY A O 1
ATOM 411 N N . ILE A 1 60 ? -27.174 18.902 12.253 1.00 97.94 60 ILE A N 1
ATOM 412 C CA . ILE A 1 60 ? -27.994 18.433 13.378 1.00 97.94 60 ILE A CA 1
ATOM 413 C C . ILE A 1 60 ? -27.281 17.293 14.107 1.00 97.94 60 ILE A C 1
ATOM 415 O O . ILE A 1 60 ? -26.897 16.299 13.496 1.00 97.94 60 ILE A O 1
ATOM 419 N N . THR A 1 61 ? -27.136 17.414 15.426 1.00 97.44 61 THR A N 1
ATOM 420 C CA . THR A 1 61 ? -26.515 16.380 16.265 1.00 97.44 61 THR A CA 1
ATOM 421 C C . THR A 1 61 ? -27.584 15.435 16.821 1.00 97.44 61 THR A C 1
ATOM 423 O O . THR A 1 61 ? -28.453 15.903 17.560 1.00 97.44 61 THR A O 1
ATOM 426 N N . PRO A 1 62 ? -27.549 14.126 16.512 1.00 97.31 62 PRO A N 1
ATOM 427 C CA . PRO A 1 62 ? -28.422 13.153 17.158 1.00 97.31 62 PRO A CA 1
ATOM 428 C C . PRO A 1 62 ? -28.005 12.917 18.612 1.00 97.31 62 PRO A C 1
ATOM 430 O O . PRO A 1 62 ? -26.826 12.982 18.963 1.00 97.31 62 PRO A O 1
ATOM 433 N N . GLU A 1 63 ? -28.977 12.585 19.458 1.00 97.00 63 GLU A N 1
ATOM 434 C CA . GLU A 1 63 ? -28.703 12.109 20.814 1.00 97.00 63 GLU A CA 1
ATOM 435 C C . GLU A 1 63 ? -28.161 10.674 20.784 1.00 97.00 63 GLU A C 1
ATOM 437 O O . GLU A 1 63 ? -28.601 9.850 19.980 1.00 97.00 63 GLU A O 1
ATOM 442 N N . VAL A 1 64 ? -27.236 10.359 21.694 1.00 97.56 64 VAL A N 1
ATOM 443 C CA . VAL A 1 64 ? -26.778 8.987 21.949 1.00 97.56 64 VAL A CA 1
ATOM 444 C C . VAL A 1 64 ? -27.404 8.520 23.260 1.00 97.56 64 VAL A C 1
ATOM 446 O O . VAL A 1 64 ? -27.114 9.069 24.322 1.00 97.56 64 VAL A O 1
ATOM 449 N N . LEU A 1 65 ? -28.282 7.523 23.182 1.00 95.81 65 LEU A N 1
ATOM 450 C CA . LEU A 1 65 ? -29.123 7.063 24.284 1.00 95.81 65 LEU A CA 1
ATOM 451 C C . LEU A 1 65 ? -28.683 5.686 24.788 1.00 95.81 65 LEU A C 1
ATOM 453 O O . LEU A 1 65 ? -28.312 4.810 24.009 1.00 95.81 65 LEU A O 1
ATOM 457 N N . ALA A 1 66 ? -28.781 5.477 26.103 1.00 90.25 66 ALA A N 1
ATOM 458 C CA . ALA A 1 66 ? -28.503 4.186 26.740 1.00 90.25 66 ALA A CA 1
ATOM 459 C C . ALA A 1 66 ? -29.654 3.170 26.598 1.00 90.25 66 ALA A C 1
ATOM 461 O O . ALA A 1 66 ? -29.453 1.983 26.827 1.00 90.25 66 ALA A O 1
ATOM 462 N N . ALA A 1 67 ? -30.859 3.631 26.255 1.00 82.06 67 ALA A N 1
ATOM 463 C CA . ALA A 1 67 ? -32.035 2.797 26.042 1.00 82.06 67 ALA A CA 1
ATOM 464 C C . ALA A 1 67 ? -32.976 3.452 25.022 1.00 82.06 67 ALA A C 1
ATOM 466 O O . ALA A 1 67 ? -32.946 4.670 24.826 1.00 82.06 67 ALA A O 1
ATOM 467 N N . ALA A 1 68 ? -33.817 2.642 24.377 1.00 76.69 68 ALA A N 1
ATOM 468 C CA . ALA A 1 68 ? -34.770 3.133 23.390 1.00 76.69 68 ALA A CA 1
ATOM 469 C C . ALA A 1 68 ? -35.824 4.066 24.033 1.00 76.69 68 ALA A C 1
ATOM 471 O O . ALA A 1 68 ? -36.306 3.776 25.133 1.00 76.69 68 ALA A O 1
ATOM 472 N N . PRO A 1 69 ? -36.235 5.155 23.354 1.00 72.44 69 PRO A N 1
ATOM 473 C CA . PRO A 1 69 ? -37.344 5.994 23.806 1.00 72.44 69 PRO A CA 1
ATOM 474 C C . PRO A 1 69 ? -38.656 5.200 23.913 1.00 72.44 69 PRO A C 1
ATOM 476 O O . PRO A 1 69 ? -38.906 4.285 23.131 1.00 72.44 69 PRO A O 1
ATOM 479 N N . ALA A 1 70 ? -39.550 5.592 24.826 1.00 64.00 70 ALA A N 1
ATOM 480 C CA . ALA A 1 70 ? -40.829 4.900 25.048 1.00 64.00 70 ALA A CA 1
ATOM 481 C C . ALA A 1 70 ? -41.812 4.953 23.848 1.00 64.00 70 ALA A C 1
ATOM 483 O O . ALA A 1 70 ? -42.792 4.208 23.819 1.00 64.00 70 ALA A O 1
ATOM 484 N N . GLY A 1 71 ? -41.574 5.821 22.856 1.00 67.06 71 GLY A N 1
ATOM 485 C CA . GLY A 1 71 ? -42.407 5.957 21.657 1.00 67.06 71 GLY A CA 1
ATOM 486 C C . GLY A 1 71 ? -41.981 5.008 20.533 1.00 67.06 71 GLY A C 1
ATOM 487 O O . GLY A 1 71 ? -40.914 5.184 19.952 1.00 67.06 71 GLY A O 1
ATOM 488 N N . LYS A 1 72 ? -42.837 4.039 20.174 1.00 61.47 72 LYS A N 1
ATOM 489 C CA . LYS A 1 72 ? -42.550 3.025 19.135 1.00 61.47 72 LYS A CA 1
ATOM 490 C C . LYS A 1 72 ? -42.430 3.579 17.707 1.00 61.47 72 LYS A C 1
ATOM 492 O O . LYS A 1 72 ? -41.812 2.922 16.873 1.00 61.47 72 LYS A O 1
ATOM 497 N N . ASP A 1 73 ? -42.969 4.773 17.453 1.00 72.56 73 ASP A N 1
ATOM 498 C CA . ASP A 1 73 ? -43.079 5.362 16.109 1.00 72.56 73 ASP A CA 1
ATOM 499 C C . ASP A 1 73 ? -41.995 6.407 15.788 1.00 72.56 73 ASP A C 1
ATOM 501 O O . ASP A 1 73 ? -41.994 6.981 14.700 1.00 72.56 73 ASP A O 1
ATOM 505 N N . GLN A 1 74 ? -41.068 6.685 16.714 1.00 84.50 74 GLN A N 1
ATOM 506 C CA . GLN A 1 74 ? -39.971 7.620 16.447 1.00 84.50 74 GLN A CA 1
ATOM 507 C C . GLN A 1 74 ? -38.830 6.924 15.681 1.00 84.50 74 GLN A C 1
ATOM 509 O O . GLN A 1 74 ? -38.371 5.865 16.127 1.00 84.50 74 GLN A O 1
ATOM 514 N N . PRO A 1 75 ? -38.344 7.510 14.565 1.00 93.88 75 PRO A N 1
ATOM 515 C CA . PRO A 1 75 ? -37.163 7.022 13.861 1.00 93.88 75 PRO A CA 1
ATOM 516 C C . PRO A 1 75 ? -35.965 6.910 14.802 1.00 93.88 75 PRO A C 1
ATOM 518 O O . PRO A 1 75 ? -35.688 7.853 15.537 1.00 93.88 75 PRO A O 1
ATOM 521 N N . ARG A 1 76 ? -35.248 5.784 14.778 1.00 96.19 76 ARG A N 1
ATOM 522 C CA . ARG A 1 76 ? -34.045 5.564 15.601 1.00 96.19 76 ARG A CA 1
ATOM 523 C C . ARG A 1 76 ? -33.009 4.699 14.890 1.00 96.19 76 ARG A C 1
ATOM 525 O O . ARG A 1 76 ? -33.362 3.868 14.050 1.00 96.19 76 ARG A O 1
ATOM 532 N N . VAL A 1 77 ? -31.750 4.857 15.278 1.00 98.06 77 VAL A N 1
ATOM 533 C CA . VAL A 1 77 ? -30.673 3.916 14.954 1.00 98.06 77 VAL A CA 1
ATOM 534 C C . VAL A 1 77 ? -30.495 2.979 16.144 1.00 98.06 77 VAL A C 1
ATOM 536 O O . VAL A 1 77 ? -30.261 3.436 17.257 1.00 98.06 77 VAL A O 1
ATOM 539 N N . GLU A 1 78 ? -30.631 1.677 15.931 1.00 97.50 78 GLU A N 1
ATOM 540 C CA . GLU A 1 78 ? -30.569 0.652 16.971 1.00 97.50 78 GLU A CA 1
ATOM 541 C C . GLU A 1 78 ? -29.300 -0.187 16.799 1.00 97.50 78 GLU A C 1
ATOM 543 O O . GLU A 1 78 ? -29.130 -0.889 15.799 1.00 97.50 78 GLU A O 1
ATOM 548 N N . LEU A 1 79 ? -28.388 -0.076 17.766 1.00 98.50 79 LEU A N 1
ATOM 549 C CA . LEU A 1 79 ? -27.123 -0.800 17.790 1.00 98.50 79 LEU A CA 1
ATOM 550 C C . LEU A 1 79 ? -27.282 -2.059 18.641 1.00 98.50 79 LEU A C 1
ATOM 552 O O . LEU A 1 79 ? -27.674 -1.973 19.804 1.00 98.50 79 LEU A O 1
ATOM 556 N N . MET A 1 80 ? -26.957 -3.230 18.094 1.00 97.38 80 MET A N 1
ATOM 557 C CA . MET A 1 80 ? -27.157 -4.486 18.821 1.00 97.38 80 MET A CA 1
ATOM 558 C C . MET A 1 80 ? -26.140 -5.575 18.480 1.00 97.38 80 MET A C 1
ATOM 560 O O . MET A 1 80 ? -25.577 -5.628 17.386 1.00 97.38 80 MET A O 1
ATOM 564 N N . PHE A 1 81 ? -25.944 -6.497 19.423 1.00 97.69 81 PHE A N 1
ATOM 565 C CA . PHE A 1 81 ? -25.272 -7.767 19.164 1.00 97.69 81 PHE A CA 1
ATOM 566 C C . PHE A 1 81 ? -26.313 -8.809 18.781 1.00 97.69 81 PHE A C 1
ATOM 568 O O . PHE A 1 81 ? -27.193 -9.132 19.582 1.00 97.69 81 PHE A O 1
ATOM 575 N N . SER A 1 82 ? -26.230 -9.330 17.559 1.00 94.12 82 SER A N 1
ATOM 576 C CA . SER A 1 82 ? -27.251 -10.251 17.065 1.00 94.12 82 SER A CA 1
ATOM 577 C C . SER A 1 82 ? -26.886 -11.713 17.357 1.00 94.12 82 SER A C 1
ATOM 579 O O . SER A 1 82 ? -25.781 -12.144 17.007 1.00 94.12 82 SER A O 1
ATOM 581 N N . PRO A 1 83 ? -27.786 -12.517 17.962 1.00 93.25 83 PRO A N 1
ATOM 582 C CA . PRO A 1 83 ? -27.514 -13.919 18.280 1.00 93.25 83 PRO A CA 1
ATOM 583 C C . PRO A 1 83 ? -27.138 -14.790 17.073 1.00 93.25 83 PRO A C 1
ATOM 585 O O . PRO A 1 83 ? -26.352 -15.722 17.228 1.00 93.25 83 PRO A O 1
ATOM 588 N N . ASP A 1 84 ? -27.652 -14.489 15.876 1.00 94.69 84 ASP A N 1
ATOM 589 C CA . ASP A 1 84 ? -27.346 -15.222 14.636 1.00 94.69 84 ASP A CA 1
ATOM 590 C C . ASP A 1 84 ? -25.941 -14.929 14.079 1.00 94.69 84 ASP A C 1
ATOM 592 O O . ASP A 1 84 ? -25.426 -15.691 13.260 1.00 94.69 84 ASP A O 1
ATOM 596 N N . LEU A 1 85 ? -25.295 -13.853 14.541 1.00 96.56 85 LEU A N 1
ATOM 597 C CA . LEU A 1 85 ? -23.910 -13.516 14.202 1.00 96.56 85 LEU A CA 1
ATOM 598 C C . LEU A 1 85 ? -22.902 -14.057 15.226 1.00 96.56 85 LEU A C 1
ATOM 600 O O . LEU A 1 85 ? -21.693 -13.964 15.005 1.00 96.56 85 LEU A O 1
ATOM 604 N N . LYS A 1 86 ? -23.367 -14.633 16.341 1.00 94.81 86 LYS A N 1
ATOM 605 C CA . LYS A 1 86 ? -22.503 -15.111 17.424 1.00 94.81 86 LYS A CA 1
ATOM 606 C C . LYS A 1 86 ? -21.492 -16.143 16.911 1.00 94.81 86 LYS A C 1
ATOM 608 O O . LYS A 1 86 ? -21.852 -17.126 16.272 1.00 94.81 86 LYS A O 1
ATOM 613 N N . GLY A 1 87 ? -20.218 -15.931 17.237 1.00 94.75 87 GLY A N 1
ATOM 614 C CA . GLY A 1 87 ? -19.114 -16.808 16.831 1.00 94.75 87 GLY A CA 1
ATOM 615 C C . GLY A 1 87 ? -18.502 -16.473 15.469 1.00 94.75 87 GLY A C 1
ATOM 616 O O . GLY A 1 87 ? -17.440 -17.003 15.150 1.00 94.75 87 GLY A O 1
ATOM 617 N N . LYS A 1 88 ? -19.108 -15.566 14.690 1.00 97.81 88 LYS A N 1
ATOM 618 C CA . LYS A 1 88 ? -18.430 -14.949 13.546 1.00 97.81 88 LYS A CA 1
ATOM 619 C C . LYS A 1 88 ? -17.407 -13.922 14.031 1.00 97.81 88 LYS A C 1
ATOM 621 O O . LYS A 1 88 ? -17.609 -13.273 15.055 1.00 97.81 88 LYS A O 1
ATOM 626 N N . TRP A 1 89 ? -16.321 -13.780 13.280 1.00 98.12 89 TRP A N 1
ATOM 627 C CA . TRP A 1 89 ? -15.270 -12.806 13.556 1.00 98.12 89 TRP A CA 1
ATOM 628 C C . TRP A 1 89 ? -15.592 -11.478 12.872 1.00 98.12 89 TRP A C 1
ATOM 630 O O . TRP A 1 89 ? -15.648 -11.433 11.645 1.00 98.12 89 TRP A O 1
ATOM 640 N N . GLU A 1 90 ? -15.795 -10.424 13.663 1.00 98.69 90 GLU A N 1
ATOM 641 C CA . GLU A 1 90 ? -15.944 -9.029 13.225 1.00 98.69 90 GLU A CA 1
ATOM 642 C C . GLU A 1 90 ? -17.002 -8.800 12.139 1.00 98.69 90 GLU A C 1
ATOM 644 O O . GLU A 1 90 ? -16.876 -7.911 11.297 1.00 98.69 90 GLU A O 1
ATOM 649 N N . ALA A 1 91 ? -18.052 -9.614 12.149 1.00 98.69 91 ALA A N 1
ATOM 650 C CA . ALA A 1 91 ? -19.118 -9.552 11.173 1.00 98.69 91 ALA A CA 1
ATOM 651 C C . ALA A 1 91 ? -20.165 -8.509 11.570 1.00 98.69 91 ALA A C 1
ATOM 653 O O . ALA A 1 91 ? -20.438 -8.309 12.759 1.00 98.69 91 ALA A O 1
ATOM 654 N N . PHE A 1 92 ? -20.814 -7.905 10.579 1.00 98.62 92 PHE A N 1
ATOM 655 C CA . PHE A 1 92 ? -21.961 -7.035 10.802 1.00 98.62 92 PHE A CA 1
ATOM 656 C C . PHE A 1 92 ? -23.047 -7.205 9.741 1.00 98.62 92 PHE A C 1
ATOM 658 O O . PHE A 1 92 ? -22.853 -7.853 8.712 1.00 98.62 92 PHE A O 1
ATOM 665 N N . ARG A 1 93 ? -24.223 -6.641 10.018 1.00 98.12 93 ARG A N 1
ATOM 666 C CA . ARG A 1 93 ? -25.348 -6.543 9.086 1.00 98.12 93 ARG A CA 1
ATOM 667 C C . ARG A 1 93 ? -26.064 -5.212 9.266 1.00 98.12 93 ARG A C 1
ATOM 669 O O . ARG A 1 93 ? -26.226 -4.752 10.399 1.00 98.12 93 ARG A O 1
ATOM 676 N N . LEU A 1 94 ? -26.520 -4.640 8.154 1.00 98.38 94 LEU A N 1
ATOM 677 C CA . LEU A 1 94 ? -27.354 -3.444 8.122 1.00 98.38 94 LEU A CA 1
ATOM 678 C C . LEU A 1 94 ? -28.765 -3.796 7.656 1.00 98.38 94 LEU A C 1
ATOM 680 O O . LEU A 1 94 ? -28.954 -4.420 6.610 1.00 98.38 94 LEU A O 1
ATOM 684 N N . THR A 1 95 ? -29.757 -3.350 8.417 1.00 97.31 95 THR A N 1
ATOM 685 C CA . THR A 1 95 ? -31.167 -3.530 8.075 1.00 97.31 95 THR A CA 1
ATOM 686 C C . THR A 1 95 ? -31.895 -2.210 8.291 1.00 97.31 95 THR A C 1
ATOM 688 O O . THR A 1 95 ? -31.934 -1.695 9.403 1.00 97.31 95 THR A O 1
ATOM 691 N N . ALA A 1 96 ? -32.499 -1.657 7.241 1.00 96.19 96 ALA A N 1
ATOM 692 C CA . ALA A 1 96 ? -33.267 -0.417 7.316 1.00 96.19 96 ALA A CA 1
ATOM 693 C C . ALA A 1 96 ? -34.747 -0.651 7.006 1.00 96.19 96 ALA A C 1
ATOM 695 O O . ALA A 1 96 ? -35.121 -1.356 6.062 1.00 96.19 96 ALA A O 1
ATOM 696 N N . ARG A 1 97 ? -35.601 -0.032 7.815 1.00 94.06 97 ARG A N 1
ATOM 697 C CA . ARG A 1 97 ? -37.058 0.060 7.668 1.00 94.06 97 ARG A CA 1
ATOM 698 C C . ARG A 1 97 ? -37.461 1.523 7.914 1.00 94.06 97 ARG A C 1
ATOM 700 O O . ARG A 1 97 ? -36.684 2.248 8.527 1.00 94.06 97 ARG A O 1
ATOM 707 N N . PRO A 1 98 ? -38.669 1.972 7.525 1.00 89.38 98 PRO A N 1
ATOM 708 C CA . PRO A 1 98 ? -39.046 3.387 7.630 1.00 89.38 98 PRO A CA 1
ATOM 709 C C . PRO A 1 98 ? -38.854 4.019 9.024 1.00 89.38 98 PRO A C 1
ATOM 711 O O . PRO A 1 98 ? -38.545 5.199 9.114 1.00 89.38 98 PRO A O 1
ATOM 714 N N . GLY A 1 99 ? -39.013 3.246 10.107 1.00 91.88 99 GLY A N 1
ATOM 715 C CA . GLY A 1 99 ? -38.869 3.734 11.488 1.00 91.88 99 GLY A CA 1
ATOM 716 C C . GLY A 1 99 ? -37.601 3.289 12.227 1.00 91.88 99 GLY A C 1
ATOM 717 O O . GLY A 1 99 ? -37.370 3.735 13.346 1.00 91.88 99 GLY A O 1
ATOM 718 N N . VAL A 1 100 ? -36.780 2.403 11.659 1.00 94.88 100 VAL A N 1
ATOM 719 C CA . VAL A 1 100 ? -35.586 1.902 12.355 1.00 94.88 100 VAL A CA 1
ATOM 720 C C . VAL A 1 100 ? -34.481 1.524 11.378 1.00 94.88 100 VAL A C 1
ATOM 722 O O . VAL A 1 100 ? -34.718 0.824 10.391 1.00 94.88 100 VAL A O 1
ATOM 725 N N . LEU A 1 101 ? -33.268 1.966 11.692 1.00 97.56 101 LEU A N 1
ATOM 726 C CA . LEU A 1 101 ? -32.031 1.428 11.145 1.00 97.56 101 LEU A CA 1
ATOM 727 C C . LEU A 1 101 ? -31.393 0.541 12.210 1.00 97.56 101 LEU A C 1
ATOM 729 O O . LEU A 1 101 ? -30.971 1.041 13.247 1.00 97.56 101 LEU A O 1
ATOM 733 N N . THR A 1 102 ? -31.300 -0.756 11.958 1.00 97.88 102 THR A N 1
ATOM 734 C CA . THR A 1 102 ? -30.619 -1.700 12.842 1.00 97.88 102 THR A CA 1
ATOM 735 C C . THR A 1 102 ? -29.211 -1.969 12.325 1.00 97.88 102 THR A C 1
ATOM 737 O O . THR A 1 102 ? -29.033 -2.393 11.180 1.00 97.88 102 THR A O 1
ATOM 740 N N . ILE A 1 103 ? -28.218 -1.764 13.190 1.00 98.69 103 ILE A N 1
ATOM 741 C CA . ILE A 1 103 ? -26.820 -2.137 12.958 1.00 98.69 103 ILE A CA 1
ATOM 742 C C . ILE A 1 103 ? -26.502 -3.290 13.906 1.00 98.69 103 ILE A C 1
ATOM 744 O O . ILE A 1 103 ? -26.447 -3.119 15.125 1.00 98.69 103 ILE A O 1
ATOM 748 N N . SER A 1 104 ? -26.332 -4.480 13.340 1.00 98.38 104 SER A N 1
ATOM 749 C CA . SER A 1 104 ? -26.058 -5.704 14.093 1.00 98.38 104 SER A CA 1
ATOM 750 C C . SER A 1 104 ? -24.597 -6.103 13.958 1.00 98.38 104 SER A C 1
ATOM 752 O O . SER A 1 104 ? -24.114 -6.204 12.836 1.00 98.38 104 SER A O 1
ATOM 754 N N . GLY A 1 105 ? -23.910 -6.390 15.064 1.00 98.31 105 GLY A N 1
ATOM 755 C CA . GLY A 1 105 ? -22.539 -6.916 15.063 1.00 98.31 105 GLY A CA 1
ATOM 756 C C . GLY A 1 105 ? -22.418 -8.294 15.718 1.00 98.31 105 GLY A C 1
ATOM 757 O O . GLY A 1 105 ? -23.215 -8.642 16.591 1.00 98.31 105 GLY A O 1
ATOM 758 N N . SER A 1 106 ? -21.414 -9.081 15.319 1.00 98.44 106 SER A N 1
ATOM 759 C CA . SER A 1 106 ? -21.047 -10.345 15.985 1.00 98.44 106 SER A CA 1
ATOM 760 C C . SER A 1 106 ? -20.280 -10.130 17.290 1.00 98.44 106 SER A C 1
ATOM 762 O O . SER A 1 106 ? -20.392 -10.923 18.224 1.00 98.44 106 SER A O 1
ATOM 764 N N . ASP A 1 107 ? -19.480 -9.067 17.333 1.00 98.12 107 ASP A N 1
ATOM 765 C CA . ASP A 1 107 ? -18.607 -8.670 18.430 1.00 98.12 107 ASP A CA 1
ATOM 766 C C . ASP A 1 107 ? -18.386 -7.147 18.414 1.00 98.12 107 ASP A C 1
ATOM 768 O O . ASP A 1 107 ? -18.923 -6.427 17.566 1.00 98.12 107 ASP A O 1
ATOM 772 N N . ARG A 1 108 ? -17.606 -6.644 19.378 1.00 98.06 108 ARG A N 1
ATOM 773 C CA . ARG A 1 108 ? -17.378 -5.205 19.586 1.00 98.06 108 ARG A CA 1
ATOM 774 C C . ARG A 1 108 ? -16.809 -4.481 18.362 1.00 98.06 108 ARG A C 1
ATOM 776 O O . ARG A 1 108 ? -17.169 -3.329 18.142 1.00 98.06 108 ARG A O 1
ATOM 783 N N . ARG A 1 109 ? -15.953 -5.139 17.569 1.00 98.62 109 ARG A N 1
ATOM 784 C CA . ARG A 1 109 ? -15.364 -4.547 16.361 1.00 98.62 109 ARG A CA 1
ATOM 785 C C . ARG A 1 109 ? -16.309 -4.665 15.177 1.00 98.62 109 ARG A C 1
ATOM 787 O O . ARG A 1 109 ? -16.492 -3.674 14.486 1.00 98.62 109 ARG A O 1
ATOM 794 N N . GLY A 1 110 ? -16.981 -5.807 15.007 1.00 98.69 110 GLY A N 1
ATOM 795 C CA . GLY A 1 110 ? -18.026 -5.964 13.989 1.00 98.69 110 GLY A CA 1
ATOM 796 C C . GLY A 1 110 ? -19.097 -4.875 14.100 1.00 98.69 110 GLY A C 1
ATOM 797 O O . GLY A 1 110 ? -19.385 -4.186 13.125 1.00 98.69 110 GLY A O 1
ATOM 798 N N . LEU A 1 111 ? -19.612 -4.628 15.312 1.00 98.75 111 LEU A N 1
ATOM 799 C CA . LEU A 1 111 ? -20.592 -3.559 15.534 1.00 98.75 111 LEU A CA 1
ATOM 800 C C . LEU A 1 111 ? -20.014 -2.162 15.238 1.00 98.75 111 LEU A C 1
ATOM 802 O O . LEU A 1 111 ? -20.676 -1.362 14.582 1.00 98.75 111 LEU A O 1
ATOM 806 N N . ALA A 1 112 ? -18.776 -1.875 15.657 1.00 98.88 112 ALA A N 1
ATOM 807 C CA . ALA A 1 112 ? -18.112 -0.607 15.343 1.00 98.88 112 ALA A CA 1
ATOM 808 C C . ALA A 1 112 ? -17.909 -0.402 13.827 1.00 98.88 112 ALA A C 1
ATOM 810 O O . ALA A 1 112 ? -18.151 0.694 13.325 1.00 98.88 112 ALA A O 1
ATOM 811 N N . PHE A 1 113 ? -17.535 -1.445 13.079 1.00 98.88 113 PHE A N 1
ATOM 812 C CA . PHE A 1 113 ? -17.403 -1.378 11.620 1.00 98.88 113 PHE A CA 1
ATOM 813 C C . PHE A 1 113 ? -18.743 -1.108 10.934 1.00 98.88 113 PHE A C 1
ATOM 815 O O . PHE A 1 113 ? -18.794 -0.277 10.033 1.00 98.88 113 PHE A O 1
ATOM 822 N N . GLY A 1 114 ? -19.834 -1.727 11.398 1.00 98.69 114 GLY A N 1
ATOM 823 C CA . GLY A 1 114 ? -21.179 -1.429 10.898 1.00 98.69 114 GLY A CA 1
ATOM 824 C C . GLY A 1 114 ? -21.610 0.023 11.152 1.00 98.69 114 GLY A C 1
ATOM 825 O O . GLY A 1 114 ? -22.278 0.623 10.314 1.00 98.69 114 GLY A O 1
ATOM 826 N N . ILE A 1 115 ? -21.190 0.620 12.273 1.00 98.88 115 ILE A N 1
ATOM 827 C CA . ILE A 1 115 ? -21.436 2.040 12.574 1.00 98.88 115 ILE A CA 1
ATOM 828 C C . ILE A 1 115 ? -20.660 2.944 11.605 1.00 98.88 115 ILE A C 1
ATOM 830 O O . ILE A 1 115 ? -21.252 3.827 10.983 1.00 98.88 115 ILE A O 1
ATOM 834 N N . TYR A 1 116 ? -19.359 2.701 11.421 1.00 98.88 116 TYR A N 1
ATOM 835 C CA . TYR A 1 116 ? -18.546 3.473 10.474 1.00 98.88 116 TYR A CA 1
ATOM 836 C C . TYR A 1 116 ? -18.942 3.252 9.011 1.00 98.88 116 TYR A C 1
ATOM 838 O O . TYR A 1 116 ? -18.739 4.143 8.186 1.00 98.88 116 TYR A O 1
ATOM 846 N N . GLU A 1 117 ? -19.553 2.114 8.682 1.00 98.56 117 GLU A N 1
ATOM 847 C CA . GLU A 1 117 ? -20.143 1.892 7.365 1.00 98.56 117 GLU A CA 1
ATOM 848 C C . GLU A 1 117 ? -21.276 2.887 7.089 1.00 98.56 117 GLU A C 1
ATOM 850 O O . GLU A 1 117 ? -21.330 3.471 6.007 1.00 98.56 117 GLU A O 1
ATOM 855 N N . ILE A 1 118 ? -22.124 3.185 8.080 1.00 98.56 118 ILE A N 1
ATOM 856 C CA . ILE A 1 118 ? -23.135 4.240 7.939 1.00 98.56 118 ILE A CA 1
ATOM 857 C C . ILE A 1 118 ? -22.480 5.613 7.773 1.00 98.56 118 ILE A C 1
ATOM 859 O O . ILE A 1 118 ? -22.895 6.353 6.880 1.00 98.56 118 ILE A O 1
ATOM 863 N N . SER A 1 119 ? -21.429 5.937 8.540 1.00 98.50 119 SER A N 1
ATOM 864 C CA . SER A 1 119 ? -20.650 7.172 8.334 1.00 98.50 119 SER A CA 1
ATOM 865 C C . SER A 1 119 ? -20.143 7.297 6.890 1.00 98.50 119 SER A C 1
ATOM 867 O O . SER A 1 119 ? -20.257 8.361 6.277 1.00 98.50 119 SER A O 1
ATOM 869 N N . SER A 1 120 ? -19.635 6.204 6.313 1.00 97.38 120 SER A N 1
ATOM 870 C CA . SER A 1 120 ? -19.185 6.173 4.919 1.00 97.38 120 SER A CA 1
ATOM 871 C C . SER A 1 120 ? -20.337 6.431 3.943 1.00 97.38 120 SER A C 1
ATOM 873 O O . SER A 1 120 ? -20.225 7.289 3.064 1.00 97.38 120 SER A O 1
ATOM 875 N N . ARG A 1 121 ? -21.484 5.764 4.136 1.00 96.06 121 ARG A N 1
ATOM 876 C CA . ARG A 1 121 ? -22.664 5.888 3.262 1.00 96.06 121 ARG A CA 1
ATOM 877 C C . ARG A 1 121 ? -23.314 7.265 3.304 1.00 96.06 121 ARG A C 1
ATOM 879 O O . ARG A 1 121 ? -23.844 7.706 2.286 1.00 96.06 121 ARG A O 1
ATOM 886 N N . ILE A 1 122 ? -23.231 7.979 4.429 1.00 97.00 122 ILE A N 1
ATOM 887 C CA . ILE A 1 122 ? -23.677 9.381 4.513 1.00 97.00 122 ILE A CA 1
ATOM 888 C C . ILE A 1 122 ? -22.657 10.380 3.935 1.00 97.00 122 ILE A C 1
ATOM 890 O O . ILE A 1 122 ? -22.922 11.581 3.909 1.00 97.00 122 ILE A O 1
ATOM 894 N N . GLY A 1 123 ? -21.520 9.895 3.422 1.00 95.38 123 GLY A N 1
ATOM 895 C CA . GLY A 1 123 ? -20.535 10.688 2.688 1.00 95.38 123 GLY A CA 1
ATOM 896 C C . GLY A 1 123 ? -19.341 11.168 3.515 1.00 95.38 123 GLY A C 1
ATOM 897 O O . GLY A 1 123 ? -18.664 12.105 3.091 1.00 95.38 123 GLY A O 1
ATOM 898 N N . VAL A 1 124 ? -19.063 10.567 4.678 1.00 98.19 124 VAL A N 1
ATOM 899 C CA . VAL A 1 124 ? -17.872 10.901 5.473 1.00 98.19 124 VAL A CA 1
ATOM 900 C C . VAL A 1 124 ? -16.707 9.985 5.104 1.00 98.19 124 VAL A C 1
ATOM 902 O O . VAL A 1 124 ? -16.697 8.793 5.403 1.00 98.19 124 VAL A O 1
ATOM 905 N N . SER A 1 125 ? -15.695 10.565 4.458 1.00 98.38 125 SER A N 1
ATOM 906 C CA . SER A 1 125 ? -14.454 9.867 4.108 1.00 98.38 125 SER A CA 1
ATOM 907 C C . SER A 1 125 ? -13.642 9.499 5.363 1.00 98.38 125 SER A C 1
ATOM 909 O O . SER A 1 125 ? -13.515 10.343 6.259 1.00 98.38 125 SER A O 1
ATOM 911 N N . PRO A 1 126 ? -12.999 8.310 5.419 1.00 98.44 126 PRO A N 1
ATOM 912 C CA . PRO A 1 126 ? -11.985 7.989 6.434 1.00 98.44 126 PRO A CA 1
ATOM 913 C C . PRO A 1 126 ? -10.881 9.053 6.527 1.00 98.44 126 PRO A C 1
ATOM 915 O O . PRO A 1 126 ? -10.316 9.307 7.591 1.00 98.44 126 PRO A O 1
ATOM 918 N N . TRP A 1 127 ? -10.636 9.741 5.411 1.00 98.50 127 TRP A N 1
ATOM 919 C CA . TRP A 1 127 ? -9.613 10.763 5.245 1.00 98.50 127 TRP A CA 1
ATOM 920 C C . TRP A 1 127 ? -10.076 12.182 5.560 1.00 98.50 127 TRP A C 1
ATOM 922 O O . TRP A 1 127 ? -9.306 13.125 5.376 1.00 98.50 127 TRP A O 1
ATOM 932 N N . ARG A 1 128 ? -11.299 12.364 6.079 1.00 97.69 128 ARG A N 1
ATOM 933 C CA . ARG A 1 128 ? -11.819 13.682 6.481 1.00 97.69 128 ARG A CA 1
ATOM 934 C C . ARG A 1 128 ? -10.827 14.442 7.356 1.00 97.69 128 ARG A C 1
ATOM 936 O O . ARG A 1 128 ? -10.639 15.642 7.188 1.00 97.69 128 ARG A O 1
ATOM 943 N N . TRP A 1 129 ? -10.202 13.747 8.306 1.00 98.06 129 TRP A N 1
ATOM 944 C CA . TRP A 1 129 ? -9.209 14.353 9.183 1.00 98.06 129 TRP A CA 1
ATOM 945 C C . TRP A 1 129 ? -7.779 14.163 8.670 1.00 98.06 129 TRP A C 1
ATOM 947 O O . TRP A 1 129 ? -7.018 15.118 8.683 1.00 98.06 129 TRP A O 1
ATOM 957 N N . TRP A 1 130 ? -7.394 12.984 8.184 1.00 98.38 130 TRP A N 1
ATOM 958 C CA . TRP A 1 130 ? -6.000 12.711 7.794 1.00 98.38 130 TRP A CA 1
ATOM 959 C C . TRP A 1 130 ? -5.565 13.300 6.443 1.00 98.38 130 TRP A C 1
ATOM 961 O O . TRP A 1 130 ? -4.367 13.445 6.195 1.00 98.38 130 TRP A O 1
ATOM 971 N N . ALA A 1 131 ? -6.519 13.685 5.593 1.00 98.25 131 ALA A N 1
ATOM 972 C CA . ALA A 1 131 ? -6.246 14.357 4.325 1.00 98.25 131 ALA A CA 1
ATOM 973 C C . ALA A 1 131 ? -7.236 15.488 3.998 1.00 98.25 131 ALA A C 1
ATOM 975 O O . ALA A 1 131 ? -7.397 15.861 2.838 1.00 98.25 131 ALA A O 1
ATOM 976 N N . ASP A 1 132 ? -7.904 16.029 5.022 1.00 98.25 132 ASP A N 1
ATOM 977 C CA . ASP A 1 132 ? -8.799 17.191 4.931 1.00 98.25 132 ASP A CA 1
ATOM 978 C C . ASP A 1 132 ? -9.914 17.056 3.879 1.00 98.25 132 ASP A C 1
ATOM 980 O O . ASP A 1 132 ? -10.386 18.057 3.335 1.00 98.25 132 ASP A O 1
ATOM 984 N N . VAL A 1 133 ? -10.337 15.822 3.576 1.00 98.19 133 VAL A N 1
ATOM 985 C CA . VAL A 1 133 ? -11.414 15.571 2.611 1.00 98.19 133 VAL A CA 1
ATOM 986 C C . VAL A 1 133 ? -12.701 16.237 3.118 1.00 98.19 133 VAL A C 1
ATOM 988 O O . VAL A 1 133 ? -13.143 15.942 4.235 1.00 98.19 133 VAL A O 1
ATOM 991 N N . PRO A 1 134 ? -13.313 17.147 2.339 1.00 95.75 134 PRO A N 1
ATOM 992 C CA . PRO A 1 134 ? -14.465 17.900 2.804 1.00 95.75 134 PRO A CA 1
ATOM 993 C C . PRO A 1 134 ? -15.702 17.010 2.927 1.00 95.75 134 PRO A C 1
ATOM 995 O O . PRO A 1 134 ? -15.939 16.115 2.119 1.00 95.75 134 PRO A O 1
ATOM 998 N N . VAL A 1 135 ? -16.541 17.318 3.913 1.00 95.19 135 VAL A N 1
ATOM 999 C CA . VAL A 1 135 ? -17.874 16.723 4.039 1.00 95.19 135 VAL A CA 1
ATOM 1000 C C . VAL A 1 135 ? -18.859 17.574 3.245 1.00 95.19 135 VAL A C 1
ATOM 1002 O O . VAL A 1 135 ? -18.910 18.790 3.42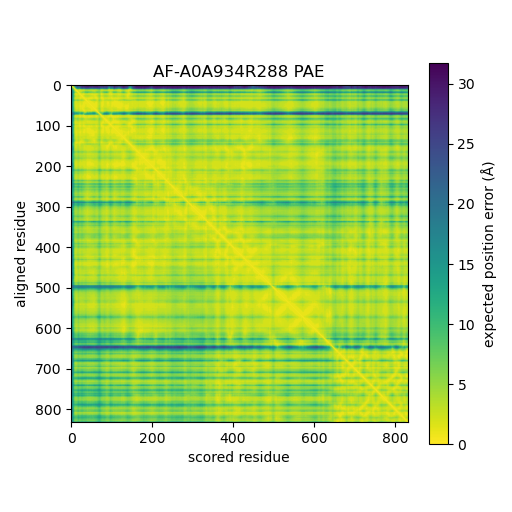5 1.00 95.19 135 VAL A O 1
ATOM 1005 N N . THR A 1 136 ? -19.635 16.946 2.361 1.00 92.31 136 THR A N 1
ATOM 1006 C CA . THR A 1 136 ? -20.657 17.649 1.571 1.00 92.31 136 THR A CA 1
ATOM 1007 C C . THR A 1 136 ? -21.908 17.878 2.425 1.00 92.31 136 THR A C 1
ATOM 1009 O O . THR A 1 136 ? -22.510 16.888 2.845 1.00 92.31 136 THR A O 1
ATOM 1012 N N . PRO A 1 137 ? -22.345 19.132 2.659 1.00 94.38 137 PRO A N 1
ATOM 1013 C CA . PRO A 1 137 ? -23.525 19.396 3.475 1.00 94.38 137 PRO A CA 1
ATOM 1014 C C . PRO A 1 137 ? -24.806 18.817 2.863 1.00 94.38 137 PRO A C 1
ATOM 1016 O O . PRO A 1 137 ? -25.072 19.011 1.675 1.00 94.38 137 PRO A O 1
ATOM 1019 N N . ARG A 1 138 ? -25.619 18.138 3.678 1.00 95.56 138 ARG A N 1
ATOM 1020 C CA . ARG A 1 138 ? -26.942 17.605 3.321 1.00 95.56 138 ARG A CA 1
ATOM 1021 C C . ARG A 1 138 ? -27.898 17.711 4.518 1.00 95.56 138 ARG A C 1
ATOM 1023 O O . ARG A 1 138 ? -27.770 16.917 5.447 1.00 95.56 138 ARG A O 1
ATOM 1030 N N . PRO A 1 139 ? -28.854 18.660 4.511 1.00 94.62 139 PRO A N 1
ATOM 1031 C CA . PRO A 1 139 ? -29.748 18.884 5.652 1.00 94.62 139 PRO A CA 1
ATOM 1032 C C . PRO A 1 139 ? -30.759 17.748 5.865 1.00 94.62 139 PRO A C 1
ATOM 1034 O O . PRO A 1 139 ? -31.213 17.542 6.984 1.00 94.62 139 PRO A O 1
ATOM 1037 N N . GLU A 1 140 ? -31.091 17.005 4.806 1.00 96.12 140 GLU A N 1
ATOM 1038 C CA . GLU A 1 140 ? -31.953 15.822 4.852 1.00 96.12 140 GLU A CA 1
ATOM 1039 C C . GLU A 1 140 ? -31.107 14.581 4.544 1.00 96.12 140 GLU A C 1
ATOM 1041 O O . GLU A 1 140 ? -30.411 14.530 3.523 1.00 96.12 140 GLU A O 1
ATOM 1046 N N . LEU A 1 141 ? -31.178 13.576 5.416 1.00 97.19 141 LEU A N 1
ATOM 1047 C CA . LEU A 1 141 ? -30.473 12.304 5.279 1.00 97.19 141 LEU A CA 1
ATOM 1048 C C . LEU A 1 141 ? -31.480 11.163 5.343 1.00 97.19 141 LEU A C 1
ATOM 1050 O O . LEU A 1 141 ? -32.059 10.892 6.394 1.00 97.19 141 LEU A O 1
ATOM 1054 N N . HIS A 1 142 ? -31.667 10.486 4.212 1.00 97.31 142 HIS A N 1
ATOM 1055 C CA . HIS A 1 142 ? -32.578 9.357 4.080 1.00 97.31 142 HIS A CA 1
ATOM 1056 C C . HIS A 1 142 ? -31.834 8.125 3.577 1.00 97.31 142 HIS A C 1
ATOM 1058 O O . HIS A 1 142 ? -31.036 8.219 2.644 1.00 97.31 142 HIS A O 1
ATOM 1064 N N . LEU A 1 143 ? -32.116 6.971 4.179 1.00 97.06 143 LEU A N 1
ATOM 1065 C CA . LEU A 1 143 ? -31.564 5.684 3.760 1.00 97.06 143 LEU A CA 1
ATOM 1066 C C . LEU A 1 143 ? -32.653 4.816 3.124 1.00 97.06 143 LEU A C 1
ATOM 1068 O O . LEU A 1 143 ? -33.792 4.785 3.606 1.00 97.06 143 LEU A O 1
ATOM 1072 N N . SER A 1 144 ? -32.326 4.109 2.042 1.00 95.88 144 SER A N 1
ATOM 1073 C CA . SER A 1 144 ? -33.250 3.153 1.427 1.00 95.88 144 SER A CA 1
ATOM 1074 C C . SER A 1 144 ? -33.563 1.999 2.384 1.00 95.88 144 SER A C 1
ATOM 1076 O O . SER A 1 144 ? -32.688 1.563 3.137 1.00 95.88 144 SER A O 1
ATOM 1078 N N . PRO A 1 145 ? -34.803 1.474 2.380 1.00 94.19 145 PRO A N 1
ATOM 1079 C CA . PRO A 1 145 ? -35.106 0.255 3.110 1.00 94.19 145 PRO A CA 1
ATOM 1080 C C . PRO A 1 145 ? -34.325 -0.911 2.496 1.00 94.19 145 PRO A C 1
ATOM 1082 O O . PRO A 1 145 ? -34.270 -1.062 1.276 1.00 94.19 145 PRO A O 1
ATOM 1085 N N . GLY A 1 146 ? -33.747 -1.751 3.345 1.00 93.88 146 GLY A N 1
ATOM 1086 C CA . GLY A 1 146 ? -32.872 -2.833 2.909 1.00 93.88 146 GLY A CA 1
ATOM 1087 C C . GLY A 1 146 ? -32.645 -3.860 4.004 1.00 93.88 146 GLY A C 1
ATOM 1088 O O . GLY A 1 146 ? -32.876 -3.592 5.184 1.00 93.88 146 GLY A O 1
ATOM 1089 N N . ASP A 1 147 ? -32.250 -5.060 3.609 1.00 94.38 147 ASP A N 1
ATOM 1090 C CA . ASP A 1 147 ? -31.831 -6.120 4.522 1.00 94.38 147 ASP A CA 1
ATOM 1091 C C . ASP A 1 147 ? -30.611 -6.796 3.914 1.00 94.38 147 ASP A C 1
ATOM 1093 O O . ASP A 1 147 ? -30.718 -7.606 2.990 1.00 94.38 147 ASP A O 1
ATOM 1097 N N . GLU A 1 148 ? -29.440 -6.343 4.345 1.00 95.50 148 GLU A N 1
ATOM 1098 C CA . GLU A 1 148 ? -28.192 -6.702 3.692 1.00 95.50 148 GLU A CA 1
ATOM 1099 C C . GLU A 1 148 ? -27.710 -8.093 4.105 1.00 95.50 148 GLU A C 1
ATOM 1101 O O . GLU A 1 148 ? -28.013 -8.576 5.200 1.00 95.50 148 GLU A O 1
ATOM 1106 N N . PRO A 1 149 ? -26.923 -8.769 3.251 1.00 95.62 149 PRO A N 1
ATOM 1107 C CA . PRO A 1 149 ? -26.185 -9.940 3.694 1.00 95.62 149 PRO A CA 1
ATOM 1108 C C . PRO A 1 149 ? -25.209 -9.576 4.823 1.00 95.62 149 PRO A C 1
ATOM 1110 O O . PRO A 1 149 ? -24.834 -8.422 5.016 1.00 95.62 149 PRO A O 1
ATOM 1113 N N . VAL A 1 150 ? -24.771 -10.590 5.571 1.00 96.94 150 VAL A N 1
ATOM 1114 C CA . VAL A 1 150 ? -23.696 -10.416 6.558 1.00 96.94 150 VAL A CA 1
ATOM 1115 C C . VAL A 1 150 ? -22.405 -10.052 5.840 1.00 96.94 150 VAL A C 1
ATOM 1117 O O . VAL A 1 150 ? -21.961 -10.819 4.985 1.00 96.94 150 VAL A O 1
ATOM 1120 N N . ASP A 1 151 ? -21.786 -8.946 6.241 1.00 97.62 151 ASP A N 1
ATOM 1121 C CA . ASP A 1 151 ? -20.442 -8.576 5.811 1.00 97.62 151 ASP A CA 1
ATOM 1122 C C . ASP A 1 151 ? -19.418 -8.956 6.888 1.00 97.62 151 ASP A C 1
ATOM 1124 O O . ASP A 1 151 ? -19.693 -8.866 8.087 1.00 97.62 151 ASP A O 1
ATOM 1128 N N . GLN A 1 152 ? -18.254 -9.447 6.469 1.00 98.25 152 GLN A N 1
ATOM 1129 C CA . GLN A 1 152 ? -17.184 -9.923 7.352 1.00 98.25 152 GLN A CA 1
ATOM 1130 C C . GLN A 1 152 ? -15.824 -9.894 6.629 1.00 98.25 152 GLN A C 1
ATOM 1132 O O . GLN A 1 152 ? -15.785 -9.981 5.394 1.00 98.25 152 GLN A O 1
ATOM 1137 N N . PRO A 1 153 ? -14.700 -9.794 7.365 1.00 98.62 153 PRO A N 1
ATOM 1138 C CA . PRO A 1 153 ? -13.380 -9.725 6.751 1.00 98.62 153 PRO A CA 1
ATOM 1139 C C . PRO A 1 153 ? -12.926 -11.078 6.189 1.00 98.62 153 PRO A C 1
ATOM 1141 O O . PRO A 1 153 ? -13.117 -12.124 6.814 1.00 98.62 153 PRO A O 1
ATOM 1144 N N . ALA A 1 154 ? -12.235 -11.044 5.048 1.00 98.75 154 ALA A N 1
ATOM 1145 C CA . ALA A 1 154 ? -11.540 -12.202 4.483 1.00 98.75 154 ALA A CA 1
ATOM 1146 C C . ALA A 1 154 ? -10.220 -12.531 5.212 1.00 98.75 154 ALA A C 1
ATOM 1148 O O . ALA A 1 154 ? -9.787 -13.686 5.207 1.00 98.75 154 ALA A O 1
ATOM 1149 N N . VAL A 1 155 ? -9.585 -11.527 5.832 1.00 98.81 155 VAL A N 1
ATOM 1150 C CA . VAL A 1 155 ? -8.337 -11.646 6.603 1.00 98.81 155 VAL A CA 1
ATOM 1151 C C . VAL A 1 155 ? -8.573 -11.277 8.069 1.00 98.81 155 VAL A C 1
ATOM 1153 O O . VAL A 1 155 ? -9.135 -10.223 8.378 1.00 98.81 155 VAL A O 1
ATOM 1156 N N . ARG A 1 156 ? -8.134 -12.132 9.000 1.00 98.44 156 ARG A N 1
ATOM 1157 C CA . ARG A 1 156 ? -8.498 -12.019 10.425 1.00 98.44 156 ARG A CA 1
ATOM 1158 C C . ARG A 1 156 ? -7.898 -10.796 11.127 1.00 98.44 156 ARG A C 1
ATOM 1160 O O . ARG A 1 156 ? -8.628 -10.069 11.801 1.00 98.44 156 ARG A O 1
ATOM 1167 N N . TYR A 1 157 ? -6.598 -10.567 10.976 1.00 98.81 157 TYR A N 1
ATOM 1168 C CA . TYR A 1 157 ? -5.894 -9.407 11.525 1.00 98.81 157 TYR A CA 1
ATOM 1169 C C . TYR A 1 157 ? -5.386 -8.538 10.381 1.00 98.81 157 TYR A C 1
ATOM 1171 O O . TYR A 1 157 ? -4.717 -9.034 9.478 1.00 98.81 157 TYR A O 1
ATOM 1179 N N . ARG A 1 158 ? -5.745 -7.256 10.393 1.00 98.81 158 ARG A N 1
ATOM 1180 C CA . ARG A 1 158 ? -5.507 -6.314 9.294 1.00 98.81 158 ARG A CA 1
ATOM 1181 C C . ARG A 1 158 ? -5.020 -5.016 9.902 1.00 98.81 158 ARG A C 1
ATOM 1183 O O . ARG A 1 158 ? -5.686 -4.476 10.790 1.00 98.81 158 ARG A O 1
ATOM 1190 N N . GLY A 1 159 ? -3.872 -4.529 9.468 1.00 98.69 159 GLY A N 1
ATOM 1191 C CA . GLY A 1 159 ? -3.249 -3.423 10.166 1.00 98.69 159 GLY A CA 1
ATOM 1192 C C . GLY A 1 159 ? -2.087 -2.783 9.446 1.00 98.69 159 GLY A C 1
ATOM 1193 O O . GLY A 1 159 ? -1.758 -3.117 8.308 1.00 98.69 159 GLY A O 1
ATOM 1194 N N . ILE A 1 160 ? -1.473 -1.857 10.167 1.00 98.81 160 ILE A N 1
ATOM 1195 C CA . ILE A 1 160 ? -0.358 -1.054 9.686 1.00 98.81 160 ILE A CA 1
ATOM 1196 C C . ILE A 1 160 ? 0.812 -1.152 10.655 1.00 98.81 160 ILE A C 1
ATOM 1198 O O . ILE A 1 160 ? 0.624 -1.410 11.847 1.00 98.81 160 ILE A O 1
ATOM 1202 N N . PHE A 1 161 ? 2.004 -0.905 10.137 1.00 98.69 161 PHE A N 1
ATOM 1203 C CA . PHE A 1 161 ? 3.200 -0.632 10.910 1.00 98.69 161 PHE A CA 1
ATOM 1204 C C . PHE A 1 161 ? 3.603 0.821 10.680 1.00 98.69 161 PHE A C 1
ATOM 1206 O O . PHE A 1 161 ? 3.806 1.225 9.534 1.00 98.69 161 PHE A O 1
ATOM 1213 N N . ILE A 1 162 ? 3.667 1.592 11.766 1.00 98.19 162 ILE A N 1
ATOM 1214 C CA . ILE A 1 162 ? 4.267 2.925 11.760 1.00 98.19 162 ILE A CA 1
ATOM 1215 C C . ILE A 1 162 ? 5.777 2.737 11.856 1.00 98.19 162 ILE A C 1
ATOM 1217 O O . ILE A 1 162 ? 6.261 2.223 12.860 1.00 98.19 162 ILE A O 1
ATOM 1221 N N . ASN A 1 163 ? 6.491 3.118 10.807 1.00 94.56 163 ASN A N 1
ATOM 1222 C CA . ASN A 1 163 ? 7.935 2.942 10.687 1.00 94.56 163 ASN A CA 1
ATOM 1223 C C . ASN A 1 163 ? 8.524 4.111 9.901 1.00 94.56 163 ASN A C 1
ATOM 1225 O O . ASN A 1 163 ? 7.783 4.820 9.224 1.00 94.56 163 ASN A O 1
ATOM 1229 N N . ASP A 1 164 ? 9.847 4.272 9.933 1.00 92.31 164 ASP A N 1
ATOM 1230 C CA . ASP A 1 164 ? 10.537 5.356 9.221 1.00 92.31 164 ASP A CA 1
ATOM 1231 C C . ASP A 1 164 ? 10.015 6.751 9.626 1.00 92.31 164 ASP A C 1
ATOM 1233 O O . ASP A 1 164 ? 10.092 7.705 8.855 1.00 92.31 164 ASP A O 1
ATOM 1237 N N . GLU A 1 165 ? 9.497 6.865 10.855 1.00 94.81 165 GLU A N 1
ATOM 1238 C CA . GLU A 1 165 ? 8.707 7.999 11.336 1.00 94.81 165 GLU A CA 1
ATOM 1239 C C . GLU A 1 165 ? 9.525 9.270 11.640 1.00 94.81 165 GLU A C 1
ATOM 1241 O O . GLU A 1 165 ? 8.973 10.319 11.995 1.00 94.81 165 GLU A O 1
ATOM 1246 N N . ASP A 1 166 ? 10.854 9.174 11.527 1.00 94.94 166 ASP A N 1
ATOM 1247 C CA . ASP A 1 166 ? 11.857 10.163 11.927 1.00 94.94 166 ASP A CA 1
ATOM 1248 C C . ASP A 1 166 ? 11.661 11.544 11.284 1.00 94.94 166 ASP A C 1
ATOM 1250 O O . ASP A 1 166 ? 12.050 12.569 11.859 1.00 94.94 166 ASP A O 1
ATOM 1254 N N . TRP A 1 167 ? 11.126 11.585 10.059 1.00 95.25 167 TRP A N 1
ATOM 1255 C CA . TRP A 1 167 ? 11.102 12.791 9.219 1.00 95.25 167 TRP A CA 1
ATOM 1256 C C . TRP A 1 167 ? 9.702 13.244 8.803 1.00 95.25 167 TRP A C 1
ATOM 1258 O O . TRP A 1 167 ? 9.600 14.206 8.032 1.00 95.25 167 TRP A O 1
ATOM 1268 N N . GLY A 1 168 ? 8.655 12.610 9.335 1.00 96.00 168 GLY A N 1
ATOM 1269 C CA . GLY A 1 168 ? 7.267 12.980 9.087 1.00 96.00 168 GLY A CA 1
ATOM 1270 C C . GLY A 1 168 ? 6.421 12.991 10.357 1.00 96.00 168 GLY A C 1
ATOM 1271 O O . GLY A 1 168 ? 6.246 14.041 10.983 1.00 96.00 168 GLY A O 1
ATOM 1272 N N . LEU A 1 169 ? 5.874 11.840 10.739 1.00 97.69 169 LEU A N 1
ATOM 1273 C CA . LEU A 1 169 ? 4.874 11.691 11.791 1.00 97.69 169 LEU A CA 1
ATOM 1274 C C . LEU A 1 169 ? 5.424 12.061 13.168 1.00 97.69 169 LEU A C 1
ATOM 1276 O O . LEU A 1 169 ? 4.772 12.827 13.879 1.00 97.69 169 LEU A O 1
ATOM 1280 N N . GLN A 1 170 ? 6.616 11.576 13.534 1.00 97.00 170 GLN A N 1
ATOM 1281 C CA . GLN A 1 170 ? 7.227 11.868 14.834 1.00 97.00 170 GLN A CA 1
ATOM 1282 C C . GLN A 1 170 ? 7.454 13.377 15.027 1.00 97.00 170 GLN A C 1
ATOM 1284 O O . GLN A 1 170 ? 6.890 13.946 15.971 1.00 97.00 170 GLN A O 1
ATOM 1289 N N . PRO A 1 171 ? 8.187 14.088 14.140 1.00 97.06 171 PRO A N 1
ATOM 1290 C CA . PRO A 1 171 ? 8.415 15.515 14.326 1.00 97.06 171 PRO A CA 1
ATOM 1291 C C . PRO A 1 171 ? 7.132 16.336 14.184 1.00 97.06 171 PRO A C 1
ATOM 1293 O O . PRO A 1 171 ? 7.023 17.384 14.827 1.00 97.06 171 PRO A O 1
ATOM 1296 N N . TRP A 1 172 ? 6.166 15.896 13.369 1.00 98.25 172 TRP A N 1
ATOM 1297 C CA . TRP A 1 172 ? 4.868 16.555 13.268 1.00 98.25 172 TRP A CA 1
ATOM 1298 C C . TRP A 1 172 ? 4.085 16.456 14.584 1.00 98.25 172 TRP A C 1
ATOM 1300 O O . TRP A 1 172 ? 3.648 17.493 15.096 1.00 98.25 172 TRP A O 1
ATOM 1310 N N . ALA A 1 173 ? 3.973 15.256 15.162 1.00 98.31 173 ALA A N 1
ATOM 1311 C CA . ALA A 1 173 ? 3.275 15.021 16.422 1.00 98.31 173 ALA A CA 1
ATOM 1312 C C . ALA A 1 173 ? 3.935 15.820 17.550 1.00 98.31 173 ALA A C 1
ATOM 1314 O O . ALA A 1 173 ? 3.294 16.674 18.164 1.00 98.31 173 ALA A O 1
ATOM 1315 N N . ALA A 1 174 ? 5.249 15.654 17.718 1.00 98.19 174 ALA A N 1
ATOM 1316 C CA . ALA A 1 174 ? 6.028 16.264 18.790 1.00 98.19 174 ALA A CA 1
ATOM 1317 C C . ALA A 1 174 ? 6.048 17.801 18.777 1.00 98.19 174 ALA A C 1
ATOM 1319 O O . ALA A 1 174 ? 6.296 18.412 19.815 1.00 98.19 174 ALA A O 1
ATOM 1320 N N . LYS A 1 175 ? 5.863 18.446 17.617 1.00 98.00 175 LYS A N 1
ATOM 1321 C CA . LYS A 1 175 ? 5.955 19.914 17.488 1.00 98.00 175 LYS A CA 1
ATOM 1322 C C . LYS A 1 175 ? 4.609 20.601 17.300 1.00 98.00 175 LYS A C 1
ATOM 1324 O O . LYS A 1 175 ? 4.519 21.791 17.595 1.00 98.00 175 LYS A O 1
ATOM 1329 N N . ASN A 1 176 ? 3.601 19.899 16.778 1.00 97.25 176 ASN A N 1
ATOM 1330 C CA . ASN A 1 176 ? 2.348 20.527 16.353 1.00 97.25 176 ASN A CA 1
ATOM 1331 C C . ASN A 1 176 ? 1.104 19.934 17.020 1.00 97.25 176 ASN A C 1
ATOM 1333 O O . ASN A 1 176 ? 0.194 20.702 17.323 1.00 97.25 176 ASN A O 1
ATOM 1337 N N . PHE A 1 177 ? 1.031 18.612 17.210 1.00 97.94 177 PHE A N 1
ATOM 1338 C CA . PHE A 1 177 ? -0.199 17.960 17.676 1.00 97.94 177 PHE A CA 1
ATOM 1339 C C . PHE A 1 177 ? -0.183 17.632 19.172 1.00 97.94 177 PHE A C 1
ATOM 1341 O O . PHE A 1 177 ? -1.180 17.872 19.843 1.00 97.94 177 PHE A O 1
ATOM 1348 N N . GLU A 1 178 ? 0.957 17.166 19.688 1.00 97.19 178 GLU A N 1
ATOM 1349 C CA . GLU A 1 178 ? 1.187 16.849 21.106 1.00 97.19 178 GLU A CA 1
ATOM 1350 C C . GLU A 1 178 ? 2.529 17.441 21.602 1.00 97.19 178 GLU A C 1
ATOM 1352 O O . GLU A 1 178 ? 3.444 16.713 22.016 1.00 97.19 178 GLU A O 1
ATOM 1357 N N . PRO A 1 179 ? 2.703 18.780 21.559 1.00 97.31 179 PRO A N 1
ATOM 1358 C CA . PRO A 1 179 ? 3.932 19.443 22.007 1.00 97.31 179 PRO A CA 1
ATOM 1359 C C . PRO A 1 179 ? 4.262 19.223 23.493 1.00 97.31 179 PRO A C 1
ATOM 1361 O O . PRO A 1 179 ? 5.413 19.380 23.908 1.00 97.31 179 PRO A O 1
ATOM 1364 N N . GLU A 1 180 ? 3.274 18.856 24.305 1.00 97.19 180 GLU A N 1
ATOM 1365 C CA . GLU A 1 180 ? 3.431 18.478 25.707 1.00 97.19 180 GLU A CA 1
ATOM 1366 C C . GLU A 1 180 ? 4.043 17.082 25.889 1.00 97.19 180 GLU A C 1
ATOM 1368 O O . GLU A 1 180 ? 4.842 16.889 26.808 1.00 97.19 180 GLU A O 1
ATOM 1373 N N . VAL A 1 181 ? 3.734 16.134 24.996 1.00 97.06 181 VAL A N 1
ATOM 1374 C CA . VAL A 1 181 ? 4.329 14.785 24.990 1.00 97.06 181 VAL A CA 1
ATOM 1375 C C . VAL A 1 181 ? 5.731 14.822 24.376 1.00 97.06 181 VAL A C 1
ATOM 1377 O O . VAL A 1 181 ? 6.620 14.088 24.821 1.00 97.06 181 VAL A O 1
ATOM 1380 N N . LYS A 1 182 ? 5.943 15.729 23.406 1.00 97.00 182 LYS A N 1
ATOM 1381 C CA . LYS A 1 182 ? 7.174 15.872 22.601 1.00 97.00 182 LYS A CA 1
ATOM 1382 C C . LYS A 1 182 ? 7.525 14.605 21.818 1.00 97.00 182 LYS A C 1
ATOM 1384 O O . LYS A 1 182 ? 8.693 14.374 21.513 1.00 97.00 182 LYS A O 1
ATOM 1389 N N . ASP A 1 183 ? 6.517 13.789 21.537 1.00 97.12 183 ASP A N 1
ATOM 1390 C CA . ASP A 1 183 ? 6.631 12.508 20.853 1.00 97.12 183 ASP A CA 1
ATOM 1391 C C . ASP A 1 183 ? 5.254 12.066 20.328 1.00 97.12 183 ASP A C 1
ATOM 1393 O O . ASP A 1 183 ? 4.279 12.809 20.464 1.00 97.12 183 ASP A O 1
ATOM 1397 N N . ILE A 1 184 ? 5.155 10.861 19.761 1.00 97.88 184 ILE A N 1
ATOM 1398 C CA . ILE A 1 184 ? 3.882 10.260 19.333 1.00 97.88 184 ILE A CA 1
ATOM 1399 C C . ILE A 1 184 ? 3.107 9.747 20.561 1.00 97.88 184 ILE A C 1
ATOM 1401 O O . ILE A 1 184 ? 3.370 8.660 21.086 1.00 97.88 184 ILE A O 1
ATOM 1405 N N . GLY A 1 185 ? 2.153 10.549 21.032 1.00 98.19 185 GLY A N 1
ATOM 1406 C CA . GLY A 1 185 ? 1.369 10.297 22.236 1.00 98.19 185 GLY A CA 1
ATOM 1407 C C . GLY A 1 185 ? -0.031 9.719 21.996 1.00 98.19 185 GLY A C 1
ATOM 1408 O O . GLY A 1 185 ? -0.405 9.370 20.866 1.00 98.19 185 GLY A O 1
ATOM 1409 N N . PRO A 1 186 ? -0.830 9.593 23.073 1.00 98.25 186 PRO A N 1
ATOM 1410 C CA . PRO A 1 186 ? -2.141 8.958 23.013 1.00 98.25 186 PRO A CA 1
ATOM 1411 C C . PRO A 1 186 ? -3.133 9.747 22.158 1.00 98.25 186 PRO A C 1
ATOM 1413 O O . PRO A 1 186 ? -4.035 9.144 21.577 1.00 98.25 186 PRO A O 1
ATOM 1416 N N . GLY A 1 187 ? -2.975 11.067 22.030 1.00 98.38 187 GLY A N 1
ATOM 1417 C CA . GLY A 1 187 ? -3.770 11.889 21.125 1.00 98.38 187 GLY A CA 1
ATOM 1418 C C . GLY A 1 187 ? -3.522 11.513 19.666 1.00 98.38 187 GLY A C 1
ATOM 1419 O O . GLY A 1 187 ? -4.479 11.272 18.922 1.00 98.38 187 GLY A O 1
ATOM 1420 N N . THR A 1 188 ? -2.253 11.399 19.259 1.00 98.69 188 THR A N 1
ATOM 1421 C CA . THR A 1 188 ? -1.877 10.971 17.903 1.00 98.69 188 THR A CA 1
ATOM 1422 C C . THR A 1 188 ? -2.368 9.554 17.636 1.00 98.69 188 THR A C 1
ATOM 1424 O O . THR A 1 188 ? -3.064 9.320 16.646 1.00 98.69 188 THR A O 1
ATOM 1427 N N . TYR A 1 189 ? -2.096 8.615 18.546 1.00 98.81 189 TYR A N 1
ATOM 1428 C CA . TYR A 1 189 ? -2.532 7.227 18.389 1.00 98.81 189 TYR A CA 1
ATOM 1429 C C . TYR A 1 189 ? -4.053 7.079 18.343 1.00 98.81 189 TYR A C 1
ATOM 1431 O O . TYR A 1 189 ? -4.554 6.307 17.535 1.00 98.81 189 TYR A O 1
ATOM 1439 N N . THR A 1 190 ? -4.809 7.871 19.102 1.00 98.69 190 THR A N 1
ATOM 1440 C CA . THR A 1 190 ? -6.278 7.897 19.017 1.00 98.69 190 THR A CA 1
ATOM 1441 C C . THR A 1 190 ? -6.759 8.267 17.610 1.00 98.69 190 THR A C 1
ATOM 1443 O O . THR A 1 190 ? -7.683 7.643 17.087 1.00 98.69 190 THR A O 1
ATOM 1446 N N . LYS A 1 191 ? -6.105 9.232 16.946 1.00 98.81 191 LYS A N 1
ATOM 1447 C CA . LYS A 1 191 ? -6.418 9.584 15.550 1.00 98.81 191 LYS A CA 1
ATOM 1448 C C . LYS A 1 191 ? -6.038 8.486 14.562 1.00 98.81 191 LYS A C 1
ATOM 1450 O O . LYS A 1 191 ? -6.739 8.308 13.566 1.00 98.81 191 LYS A O 1
ATOM 1455 N N . ILE A 1 192 ? -4.968 7.742 14.836 1.00 98.88 192 ILE A N 1
ATOM 1456 C CA . ILE A 1 192 ? -4.593 6.560 14.051 1.00 98.88 192 ILE A CA 1
ATOM 1457 C C . ILE A 1 192 ? -5.635 5.449 14.246 1.00 98.88 192 ILE A C 1
ATOM 1459 O O . ILE A 1 192 ? -6.091 4.864 13.271 1.00 98.88 192 ILE A O 1
ATOM 1463 N N . PHE A 1 193 ? -6.077 5.183 15.475 1.00 98.94 193 PHE A N 1
ATOM 1464 C CA . PHE A 1 193 ? -7.055 4.133 15.769 1.00 98.94 193 PHE A CA 1
ATOM 1465 C C . PHE A 1 193 ? -8.433 4.433 15.178 1.00 98.94 193 PHE A C 1
ATOM 1467 O O . PHE A 1 193 ? -9.056 3.534 14.619 1.00 98.94 193 PHE A O 1
ATOM 1474 N N . GLU A 1 194 ? -8.882 5.691 15.220 1.00 98.94 194 GLU A N 1
ATOM 1475 C CA . GLU A 1 194 ? -10.091 6.127 14.513 1.00 98.94 194 GLU A CA 1
ATOM 1476 C C . GLU A 1 194 ? -9.979 5.844 13.003 1.00 98.94 194 GLU A C 1
ATOM 1478 O O . GLU A 1 194 ? -10.885 5.251 12.417 1.00 98.94 194 GLU A O 1
ATOM 1483 N N . LEU A 1 195 ? -8.847 6.201 12.379 1.00 98.94 195 LEU A N 1
ATOM 1484 C CA . LEU A 1 195 ? -8.595 5.917 10.962 1.00 98.94 195 LEU A CA 1
ATOM 1485 C C . LEU A 1 195 ? -8.635 4.412 10.674 1.00 98.94 195 LEU A C 1
ATOM 1487 O O . LEU A 1 195 ? -9.306 3.994 9.734 1.00 98.94 195 LEU A O 1
ATOM 1491 N N . LEU A 1 196 ? -7.961 3.597 11.490 1.00 98.94 196 LEU A N 1
ATOM 1492 C CA . LEU A 1 196 ? -7.949 2.145 11.325 1.00 98.94 196 LEU A CA 1
ATOM 1493 C C . LEU A 1 196 ? -9.361 1.561 11.404 1.00 98.94 196 LEU A C 1
ATOM 1495 O O . LEU A 1 196 ? -9.728 0.784 10.527 1.00 98.94 196 LEU A O 1
ATOM 1499 N N . LEU A 1 197 ? -10.188 1.973 12.370 1.00 98.94 197 LEU A N 1
ATOM 1500 C CA . LEU A 1 197 ? -11.568 1.489 12.451 1.00 98.94 197 LEU A CA 1
ATOM 1501 C C . LEU A 1 197 ? -12.413 1.922 11.243 1.00 98.94 197 LEU A C 1
ATOM 1503 O O . LEU A 1 197 ? -13.159 1.103 10.704 1.00 98.94 197 LEU A O 1
ATOM 1507 N N . ARG A 1 198 ? -12.257 3.168 10.771 1.00 98.88 198 ARG A N 1
ATOM 1508 C CA . ARG A 1 198 ? -12.924 3.669 9.552 1.00 98.88 198 ARG A CA 1
ATOM 1509 C C . ARG A 1 198 ? -12.490 2.915 8.290 1.00 98.88 198 ARG A C 1
ATOM 1511 O O . ARG A 1 198 ? -13.287 2.763 7.371 1.00 98.88 198 ARG A O 1
ATOM 1518 N N . LEU A 1 199 ? -11.256 2.410 8.262 1.00 98.75 199 LEU A N 1
ATOM 1519 C CA . LEU A 1 199 ? -10.708 1.545 7.210 1.00 98.75 199 LEU A CA 1
ATOM 1520 C C . LEU A 1 199 ? -10.933 0.043 7.475 1.00 98.75 199 LEU A C 1
ATOM 1522 O O . LEU A 1 199 ? -10.357 -0.800 6.790 1.00 98.75 199 LEU A O 1
ATOM 1526 N N . ARG A 1 200 ? -11.758 -0.307 8.473 1.00 98.62 200 ARG A N 1
ATOM 1527 C CA . ARG A 1 200 ? -12.059 -1.687 8.901 1.00 98.62 200 ARG A CA 1
ATOM 1528 C C . ARG A 1 200 ? -10.822 -2.521 9.271 1.00 98.62 200 ARG A C 1
ATOM 1530 O O . ARG A 1 200 ? -10.827 -3.752 9.177 1.00 98.62 200 ARG A O 1
ATOM 1537 N N . ALA A 1 201 ? -9.760 -1.869 9.724 1.00 98.88 201 ALA A N 1
ATOM 1538 C CA . ALA A 1 201 ? -8.560 -2.472 10.288 1.00 98.88 201 ALA A CA 1
ATOM 1539 C C . ALA A 1 201 ? -8.688 -2.651 11.810 1.00 98.88 201 ALA A C 1
ATOM 1541 O O . ALA A 1 201 ? -9.510 -2.012 12.466 1.00 98.88 201 ALA A O 1
ATOM 1542 N N . ASN A 1 202 ? -7.887 -3.552 12.377 1.00 98.81 202 ASN A N 1
ATOM 1543 C CA . ASN A 1 202 ? -7.971 -3.926 13.791 1.00 98.81 202 ASN A CA 1
ATOM 1544 C C . ASN A 1 202 ? -6.614 -4.104 14.480 1.00 98.81 202 ASN A C 1
ATOM 1546 O O . ASN A 1 202 ? -6.605 -4.420 15.662 1.00 98.81 202 ASN A O 1
ATOM 1550 N N . THR A 1 203 ? -5.490 -3.953 13.778 1.00 98.88 203 THR A N 1
ATOM 1551 C CA . THR A 1 203 ? -4.154 -4.255 14.317 1.00 98.88 203 THR A CA 1
ATOM 1552 C C . THR A 1 203 ? -3.184 -3.107 14.048 1.00 98.88 203 THR A C 1
ATOM 1554 O O . THR A 1 203 ? -3.268 -2.457 13.007 1.00 98.88 203 THR A O 1
ATOM 1557 N N . ILE A 1 204 ? -2.245 -2.869 14.963 1.00 98.75 204 ILE A N 1
ATOM 1558 C CA . ILE A 1 204 ? -1.159 -1.900 14.774 1.00 98.75 204 ILE A CA 1
ATOM 1559 C C . ILE A 1 204 ? 0.174 -2.455 15.277 1.00 98.75 204 ILE A C 1
ATOM 1561 O O . ILE A 1 204 ? 0.233 -3.081 16.337 1.00 98.75 204 ILE A O 1
ATOM 1565 N N . TRP A 1 205 ? 1.246 -2.185 14.535 1.00 98.56 205 TRP A N 1
ATOM 1566 C CA . TRP A 1 205 ? 2.613 -2.167 15.053 1.00 98.56 205 TRP A CA 1
ATOM 1567 C C . TRP A 1 205 ? 3.005 -0.693 15.264 1.00 98.56 205 TRP A C 1
ATOM 1569 O O . TRP A 1 205 ? 3.014 0.072 14.294 1.00 98.56 205 TRP A O 1
ATOM 1579 N N . PRO A 1 206 ? 3.204 -0.250 16.517 1.00 97.88 206 PRO A N 1
ATOM 1580 C CA . PRO A 1 206 ? 3.533 1.143 16.816 1.00 97.88 206 PRO A CA 1
ATOM 1581 C C . PRO A 1 206 ? 4.914 1.585 16.312 1.00 97.88 206 PRO A C 1
ATOM 1583 O O . PRO A 1 206 ? 5.766 0.748 16.027 1.00 97.88 206 PRO A O 1
ATOM 1586 N N . ALA A 1 207 ? 5.126 2.904 16.295 1.00 96.62 207 ALA A N 1
ATOM 1587 C CA . ALA A 1 207 ? 6.415 3.545 16.025 1.00 96.62 207 ALA A CA 1
ATOM 1588 C C . ALA A 1 207 ? 7.498 3.070 17.009 1.00 96.62 207 ALA A C 1
ATOM 1590 O O . ALA A 1 207 ? 7.209 2.868 18.197 1.00 96.62 207 ALA A O 1
ATOM 1591 N N . MET A 1 208 ? 8.726 2.884 16.519 1.00 94.19 208 MET A N 1
ATOM 1592 C CA . MET A 1 208 ? 9.771 2.177 17.270 1.00 94.19 208 MET A CA 1
ATOM 1593 C C . MET A 1 208 ? 11.223 2.569 16.957 1.00 94.19 208 MET A C 1
ATOM 1595 O O . MET A 1 208 ? 12.145 2.056 17.612 1.00 94.19 208 MET A O 1
ATOM 1599 N N . HIS A 1 209 ? 11.458 3.456 15.984 1.00 91.31 209 HIS A N 1
ATOM 1600 C CA . HIS A 1 209 ? 12.807 3.933 15.691 1.00 91.31 209 HIS A CA 1
ATOM 1601 C C . HIS A 1 209 ? 13.399 4.680 16.895 1.00 91.31 209 HIS A C 1
ATOM 1603 O O . HIS A 1 209 ? 12.685 5.161 17.773 1.00 91.31 209 HIS A O 1
ATOM 1609 N N . GLU A 1 210 ? 14.731 4.807 16.947 1.00 89.38 210 GLU A N 1
ATOM 1610 C CA . GLU A 1 210 ? 15.433 5.447 18.078 1.00 89.38 210 GLU A CA 1
ATOM 1611 C C . GLU A 1 210 ? 15.025 6.920 18.307 1.00 89.38 210 GLU A C 1
ATOM 1613 O O . GLU A 1 210 ? 15.295 7.470 19.376 1.00 89.38 210 GLU A O 1
ATOM 1618 N N . CYS A 1 211 ? 14.366 7.568 17.335 1.00 90.31 211 CYS A N 1
ATOM 1619 C CA . CYS A 1 211 ? 13.803 8.912 17.483 1.00 90.31 211 CYS A CA 1
ATOM 1620 C C . CYS A 1 211 ? 12.529 8.972 18.343 1.00 90.31 211 CYS A C 1
ATOM 1622 O O . CYS A 1 211 ? 12.168 10.059 18.797 1.00 90.31 211 CYS A O 1
ATOM 1624 N N . THR A 1 212 ? 11.864 7.837 18.560 1.00 93.06 212 THR A N 1
ATOM 1625 C CA . THR A 1 212 ? 10.569 7.722 19.236 1.00 93.06 212 THR A CA 1
ATOM 1626 C C . THR A 1 212 ? 10.746 6.950 20.543 1.00 93.06 212 THR A C 1
ATOM 1628 O O . THR A 1 212 ? 11.423 5.922 20.601 1.00 93.06 212 THR A O 1
ATOM 1631 N N . LYS A 1 213 ? 10.115 7.395 21.630 1.00 94.00 213 LYS A N 1
ATOM 1632 C CA . LYS A 1 213 ? 9.989 6.568 22.839 1.00 94.00 213 LYS A CA 1
ATOM 1633 C C . LYS A 1 213 ? 9.118 5.349 22.548 1.00 94.00 213 LYS A C 1
ATOM 1635 O O . LYS A 1 213 ? 8.077 5.465 21.906 1.00 94.00 213 LYS A O 1
ATOM 1640 N N . ALA A 1 214 ? 9.479 4.196 23.116 1.00 95.12 214 ALA A N 1
ATOM 1641 C CA . ALA A 1 214 ? 8.653 2.998 23.013 1.00 95.12 214 ALA A CA 1
ATOM 1642 C C . ALA A 1 214 ? 7.198 3.265 23.415 1.00 95.12 214 ALA A C 1
ATOM 1644 O O . ALA A 1 214 ? 6.926 3.872 24.453 1.00 95.12 214 ALA A O 1
ATOM 1645 N N . PHE A 1 215 ? 6.271 2.719 22.627 1.00 97.12 215 PHE A N 1
ATOM 1646 C CA . PHE A 1 215 ? 4.828 2.903 22.779 1.00 97.12 215 PHE A CA 1
ATOM 1647 C C . PHE A 1 215 ? 4.322 2.751 24.220 1.00 97.12 215 PHE A C 1
ATOM 1649 O O . PHE A 1 215 ? 3.531 3.567 24.685 1.00 97.12 215 PHE A O 1
ATOM 1656 N N . HIS A 1 216 ? 4.802 1.730 24.930 1.00 96.25 216 HIS A N 1
ATOM 1657 C CA . HIS A 1 216 ? 4.377 1.398 26.292 1.00 96.25 216 HIS A CA 1
ATOM 1658 C C . HIS A 1 216 ? 5.027 2.273 27.380 1.00 96.25 216 HIS A C 1
ATOM 1660 O O . HIS A 1 216 ? 4.565 2.272 28.515 1.00 96.25 216 HIS A O 1
ATOM 1666 N N . LEU A 1 217 ? 6.077 3.040 27.062 1.00 95.75 217 LEU A N 1
ATOM 1667 C CA . LEU A 1 217 ? 6.682 3.993 28.001 1.00 95.75 217 LEU A CA 1
ATOM 1668 C C . LEU A 1 217 ? 5.930 5.330 28.056 1.00 95.75 217 LEU A C 1
ATOM 1670 O O . LEU A 1 217 ? 6.168 6.119 28.970 1.00 95.75 217 LEU A O 1
ATOM 1674 N N . ILE A 1 218 ? 5.039 5.599 27.096 1.00 97.25 218 ILE A N 1
ATOM 1675 C CA . ILE A 1 218 ? 4.185 6.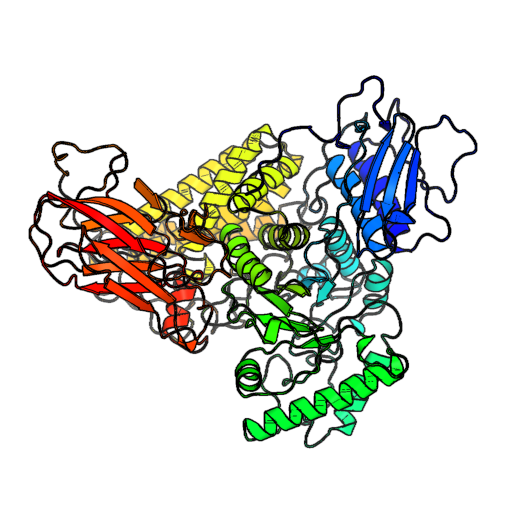790 27.096 1.00 97.25 218 ILE A CA 1
ATOM 1676 C C . ILE A 1 218 ? 2.834 6.429 27.738 1.00 97.25 218 ILE A C 1
ATOM 1678 O O . ILE A 1 218 ? 2.076 5.629 27.178 1.00 97.25 218 ILE A O 1
ATOM 1682 N N . PRO A 1 219 ? 2.490 7.016 28.901 1.00 96.75 219 PRO A N 1
ATOM 1683 C CA . PRO A 1 219 ? 1.221 6.745 29.566 1.00 96.75 219 PRO A CA 1
ATOM 1684 C C . PRO A 1 219 ? 0.014 7.033 28.667 1.00 96.75 219 PRO A C 1
ATOM 1686 O O . PRO A 1 219 ? -0.048 8.056 27.991 1.00 96.75 219 PRO A O 1
ATOM 1689 N N . GLY A 1 220 ? -0.972 6.137 28.692 1.00 97.56 220 GLY A N 1
ATOM 1690 C CA . GLY A 1 220 ? -2.224 6.281 27.945 1.00 97.56 220 GLY A CA 1
ATOM 1691 C C . GLY A 1 220 ? -2.225 5.645 26.553 1.00 97.56 220 GLY A C 1
ATOM 1692 O O . GLY A 1 220 ? -3.301 5.287 26.086 1.00 97.56 220 GLY A O 1
ATOM 1693 N N . ASN A 1 221 ? -1.067 5.405 25.929 1.00 98.31 221 ASN A N 1
ATOM 1694 C CA . ASN A 1 221 ? -0.987 4.796 24.593 1.00 98.31 221 ASN A CA 1
ATOM 1695 C C . ASN A 1 221 ? -1.675 3.419 24.527 1.00 98.31 221 ASN A C 1
ATOM 1697 O O . ASN A 1 221 ? -2.588 3.208 23.728 1.00 98.31 221 ASN A O 1
ATOM 1701 N N . ALA A 1 222 ? -1.295 2.493 25.414 1.00 97.69 222 ALA A N 1
ATOM 1702 C CA . ALA A 1 222 ? -1.897 1.157 25.461 1.00 97.69 222 ALA A CA 1
ATOM 1703 C C . ALA A 1 222 ? -3.383 1.189 25.861 1.00 97.69 222 ALA A C 1
ATOM 1705 O O . ALA A 1 222 ? -4.191 0.459 25.293 1.00 97.69 222 ALA A O 1
ATOM 1706 N N . ALA A 1 223 ? -3.762 2.083 26.779 1.00 97.81 223 ALA A N 1
ATOM 1707 C CA . ALA A 1 223 ? -5.158 2.260 27.176 1.00 97.81 223 ALA A CA 1
ATOM 1708 C C . ALA A 1 223 ? -6.025 2.794 26.021 1.00 97.81 223 ALA A C 1
ATOM 1710 O O . ALA A 1 223 ? -7.170 2.371 25.870 1.00 97.81 223 ALA A O 1
ATOM 1711 N N . ALA A 1 224 ? -5.480 3.679 25.179 1.00 98.31 224 ALA A N 1
ATOM 1712 C CA . ALA A 1 224 ? -6.154 4.156 23.977 1.00 98.31 224 ALA A CA 1
ATOM 1713 C C . ALA A 1 224 ? -6.371 3.015 22.971 1.00 98.31 224 ALA A C 1
ATOM 1715 O O . ALA A 1 224 ? -7.472 2.880 22.438 1.00 98.31 224 ALA A O 1
ATOM 1716 N N . ALA A 1 225 ? -5.376 2.145 22.763 1.00 98.56 225 ALA A N 1
ATOM 1717 C CA . ALA A 1 225 ? -5.539 0.975 21.897 1.00 98.56 225 ALA A CA 1
ATOM 1718 C C . ALA A 1 225 ? -6.650 0.045 22.414 1.00 98.56 225 ALA A C 1
ATOM 1720 O O . ALA A 1 225 ? -7.527 -0.359 21.649 1.00 98.56 225 ALA A O 1
ATOM 1721 N N . ASP A 1 226 ? -6.676 -0.216 23.723 1.00 98.31 226 ASP A N 1
ATOM 1722 C CA . ASP A 1 226 ? -7.690 -1.060 24.360 1.00 98.31 226 ASP A CA 1
ATOM 1723 C C . ASP A 1 226 ? -9.101 -0.453 24.247 1.00 98.31 226 ASP A C 1
ATOM 1725 O O . ASP A 1 226 ? -10.056 -1.164 23.918 1.00 98.31 226 ASP A O 1
ATOM 1729 N N . ALA A 1 227 ? -9.236 0.865 24.444 1.00 98.44 227 ALA A N 1
ATOM 1730 C CA . ALA A 1 227 ? -10.503 1.586 24.301 1.00 98.44 227 ALA A CA 1
ATOM 1731 C C . ALA A 1 227 ? -11.061 1.498 22.871 1.00 98.44 227 ALA A C 1
ATOM 1733 O O . ALA A 1 227 ? -12.251 1.241 22.684 1.00 98.44 227 ALA A O 1
ATOM 1734 N N . TYR A 1 228 ? -10.191 1.622 21.865 1.00 98.75 228 TYR A N 1
ATOM 1735 C CA . TYR A 1 228 ? -10.538 1.467 20.449 1.00 98.75 228 TYR A CA 1
ATOM 1736 C C . TYR A 1 228 ? -10.592 0.001 19.993 1.00 98.75 228 TYR A C 1
ATOM 1738 O O . TYR A 1 228 ? -10.900 -0.278 18.836 1.00 98.75 228 TYR A O 1
ATOM 1746 N N . SER A 1 229 ? -10.331 -0.955 20.892 1.00 98.44 229 SER A N 1
ATOM 1747 C CA . SER A 1 229 ? -10.244 -2.385 20.576 1.00 98.44 229 SER A CA 1
ATOM 1748 C C . SER A 1 229 ? -9.251 -2.706 19.448 1.00 98.44 229 SER A C 1
ATOM 1750 O O . SER A 1 229 ? -9.482 -3.638 18.677 1.00 98.44 229 SER A O 1
ATOM 1752 N N . ILE A 1 230 ? -8.148 -1.960 19.360 1.00 98.81 230 ILE A N 1
ATOM 1753 C CA . ILE A 1 230 ? -7.046 -2.218 18.431 1.00 98.81 230 ILE A CA 1
ATOM 1754 C C . ILE A 1 230 ? -6.085 -3.230 19.055 1.00 98.81 230 ILE A C 1
ATOM 1756 O O . ILE A 1 230 ? -5.629 -3.076 20.186 1.00 98.81 230 ILE A O 1
ATOM 1760 N N . VAL A 1 231 ? -5.776 -4.275 18.296 1.00 98.81 231 VAL A N 1
ATOM 1761 C CA . VAL A 1 231 ? -4.847 -5.337 18.666 1.00 98.81 231 VAL A CA 1
ATOM 1762 C C . VAL A 1 231 ? -3.416 -4.818 18.530 1.00 98.81 231 VAL A C 1
ATOM 1764 O O . VAL A 1 231 ? -2.994 -4.411 17.444 1.00 98.81 231 VAL A O 1
ATOM 1767 N N . LEU A 1 232 ? -2.658 -4.843 19.625 1.00 98.62 232 LEU A N 1
ATOM 1768 C CA . LEU A 1 232 ? -1.255 -4.431 19.619 1.00 98.62 232 LEU A CA 1
ATOM 1769 C C . LEU A 1 232 ? -0.362 -5.575 19.135 1.00 98.62 232 LEU A C 1
ATOM 1771 O O . LEU A 1 232 ? -0.386 -6.668 19.695 1.00 98.62 232 LEU A O 1
ATOM 1775 N N . GLY A 1 233 ? 0.447 -5.316 18.116 1.00 98.06 233 GLY A N 1
ATOM 1776 C CA . GLY A 1 233 ? 1.564 -6.169 17.719 1.00 98.06 233 GLY A CA 1
ATOM 1777 C C . GLY A 1 233 ? 2.890 -5.414 17.796 1.00 98.06 233 GLY A C 1
ATOM 1778 O O . GLY A 1 233 ? 2.945 -4.265 18.234 1.00 98.06 233 GLY A O 1
ATOM 1779 N N . SER A 1 234 ? 3.961 -6.062 17.355 1.00 96.19 234 SER A N 1
ATOM 1780 C CA . SER A 1 234 ? 5.292 -5.464 17.265 1.00 96.19 234 SER A CA 1
ATOM 1781 C C . SER A 1 234 ? 6.058 -6.035 16.078 1.00 96.19 234 SER A C 1
ATOM 1783 O O . SER A 1 234 ? 5.733 -7.122 15.588 1.00 96.19 234 SER A O 1
ATOM 1785 N N . SER A 1 235 ? 7.081 -5.318 15.611 1.00 92.88 235 SER A N 1
ATOM 1786 C CA . SER A 1 235 ? 7.874 -5.773 14.470 1.00 92.88 235 SER A CA 1
ATOM 1787 C C . SER A 1 235 ? 8.633 -7.073 14.776 1.00 92.88 235 SER A C 1
ATOM 1789 O O . SER A 1 235 ? 8.781 -7.514 15.920 1.00 92.88 235 SER A O 1
ATOM 1791 N N . HIS A 1 236 ? 9.189 -7.688 13.733 1.00 89.00 236 HIS A N 1
ATOM 1792 C CA . HIS A 1 236 ? 9.944 -8.943 13.813 1.00 89.00 236 HIS A CA 1
ATOM 1793 C C . HIS A 1 236 ? 11.195 -8.893 14.716 1.00 89.00 236 HIS A C 1
ATOM 1795 O O . HIS A 1 236 ? 11.786 -9.932 15.006 1.00 89.00 236 HIS A O 1
ATOM 1801 N N . ALA A 1 237 ? 11.670 -7.698 15.089 1.00 86.44 237 ALA A N 1
ATOM 1802 C CA . ALA A 1 237 ? 12.838 -7.496 15.951 1.00 86.44 237 ALA A CA 1
ATOM 1803 C C . ALA A 1 237 ? 12.459 -7.084 17.386 1.00 86.44 237 ALA A C 1
ATOM 1805 O O . ALA A 1 237 ? 13.342 -6.785 18.189 1.00 86.44 237 ALA A O 1
ATOM 1806 N N . GLU A 1 238 ? 11.167 -7.093 17.714 1.00 93.94 238 GLU A N 1
ATOM 1807 C CA . GLU A 1 238 ? 10.601 -6.604 18.974 1.00 93.94 238 GLU A CA 1
ATOM 1808 C C . GLU A 1 238 ? 9.775 -7.700 19.665 1.00 93.94 238 GLU A C 1
ATOM 1810 O O . GLU A 1 238 ? 8.556 -7.570 19.828 1.00 93.94 238 GLU A O 1
ATOM 1815 N N . PRO A 1 239 ? 10.397 -8.838 20.029 1.00 95.50 239 PRO A N 1
ATOM 1816 C CA . PRO A 1 239 ? 9.676 -9.952 20.613 1.00 95.50 239 PRO A CA 1
ATOM 1817 C C . PRO A 1 239 ? 8.972 -9.542 21.903 1.00 95.50 239 PRO A C 1
ATOM 1819 O O . PRO A 1 239 ? 9.458 -8.718 22.676 1.00 95.50 239 PRO A O 1
ATOM 1822 N N . MET A 1 240 ? 7.830 -10.167 22.156 1.00 97.12 240 MET A N 1
ATOM 1823 C CA . MET A 1 240 ? 7.046 -9.997 23.374 1.00 97.12 240 MET A CA 1
ATOM 1824 C C . MET A 1 240 ? 6.527 -8.562 23.584 1.00 97.12 240 MET A C 1
ATOM 1826 O O . MET A 1 240 ? 6.380 -8.124 24.723 1.00 97.12 240 MET A O 1
ATOM 1830 N N . LEU A 1 241 ? 6.242 -7.842 22.487 1.00 96.44 241 LEU A N 1
ATOM 1831 C CA . LEU A 1 241 ? 5.826 -6.430 22.466 1.00 96.44 241 LEU A CA 1
ATOM 1832 C C . LEU A 1 241 ? 6.854 -5.464 23.068 1.00 96.44 241 LEU A C 1
ATOM 1834 O O . LEU A 1 241 ? 6.472 -4.418 23.592 1.00 96.44 241 LEU A O 1
ATOM 1838 N N . ARG A 1 242 ? 8.143 -5.813 23.039 1.00 95.38 242 ARG A N 1
ATOM 1839 C CA . ARG A 1 242 ? 9.230 -4.995 23.586 1.00 95.38 242 ARG A CA 1
ATOM 1840 C C . ARG A 1 242 ? 9.988 -4.268 22.483 1.00 95.38 242 ARG A C 1
ATOM 1842 O O . ARG A 1 242 ? 10.594 -4.909 21.627 1.00 95.38 242 ARG A O 1
ATOM 1849 N N . SER A 1 243 ? 10.030 -2.942 22.566 1.00 92.88 243 SER A N 1
ATOM 1850 C CA . SER A 1 243 ? 10.855 -2.123 21.685 1.00 92.88 243 SER A CA 1
ATOM 1851 C C . SER A 1 243 ? 12.289 -2.072 22.199 1.00 92.88 243 SER A C 1
ATOM 1853 O O . SER A 1 243 ? 12.675 -1.238 23.020 1.00 92.88 243 SER A O 1
ATOM 1855 N N . ASN A 1 244 ? 13.098 -3.030 21.750 1.00 89.38 244 ASN A N 1
ATOM 1856 C CA . ASN A 1 244 ? 14.447 -3.249 22.276 1.00 89.38 244 ASN A CA 1
ATOM 1857 C C . ASN A 1 244 ? 15.408 -2.068 22.048 1.00 89.38 244 ASN A C 1
ATOM 1859 O O . ASN A 1 244 ? 16.451 -2.002 22.690 1.00 89.38 244 ASN A O 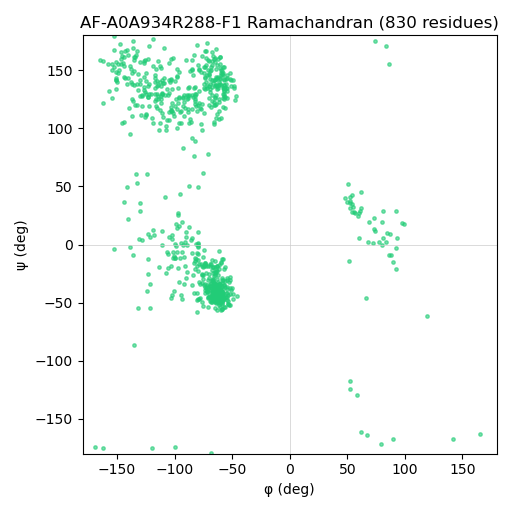1
ATOM 1863 N N . THR A 1 245 ? 15.092 -1.163 21.121 1.00 85.25 245 THR A N 1
ATOM 1864 C CA . THR A 1 245 ? 15.895 0.028 20.798 1.00 85.25 245 THR A CA 1
ATOM 1865 C C . THR A 1 245 ? 15.942 1.019 21.957 1.00 85.25 245 THR A C 1
ATOM 1867 O O . THR A 1 245 ? 16.974 1.645 22.185 1.00 85.25 245 THR A O 1
ATOM 1870 N N . THR A 1 246 ? 14.849 1.126 22.716 1.00 87.81 246 THR A N 1
ATOM 1871 C CA . THR A 1 246 ? 14.698 2.117 23.790 1.00 87.81 246 THR A CA 1
ATOM 1872 C C . THR A 1 246 ? 14.399 1.495 25.154 1.00 87.81 246 THR A C 1
ATOM 1874 O O . THR A 1 246 ? 14.740 2.084 26.177 1.00 87.81 246 THR A O 1
ATOM 1877 N N . GLU A 1 247 ? 13.806 0.298 25.204 1.00 93.62 247 GLU A N 1
ATOM 1878 C CA . GLU A 1 247 ? 13.439 -0.358 26.464 1.00 93.62 247 GLU A CA 1
ATOM 1879 C C . GLU A 1 247 ? 14.550 -1.253 27.043 1.00 93.62 247 GLU A C 1
ATOM 1881 O O . GLU A 1 247 ? 14.551 -1.509 28.247 1.00 93.62 247 GLU A O 1
ATOM 1886 N N . TRP A 1 248 ? 15.490 -1.752 26.228 1.00 93.56 248 TRP A N 1
ATOM 1887 C CA . TRP A 1 248 ? 16.639 -2.512 26.736 1.00 93.56 248 TRP A CA 1
ATOM 1888 C C . TRP A 1 248 ? 17.763 -1.556 27.145 1.00 93.56 248 TRP A C 1
ATOM 1890 O O . TRP A 1 248 ? 18.453 -0.989 26.302 1.00 93.56 248 TRP A O 1
ATOM 1900 N N . THR A 1 249 ? 17.953 -1.378 28.451 1.00 92.38 249 THR A N 1
ATOM 1901 C CA . THR A 1 249 ? 18.893 -0.387 29.007 1.00 92.38 249 THR A CA 1
ATOM 1902 C C . THR A 1 249 ? 20.237 -0.969 29.445 1.00 92.38 249 THR A C 1
ATOM 1904 O O . THR A 1 249 ? 21.176 -0.216 29.704 1.00 92.38 249 THR A O 1
ATOM 1907 N N . ALA A 1 250 ? 20.355 -2.296 29.522 1.00 92.62 250 ALA A N 1
ATOM 1908 C CA . ALA A 1 250 ? 21.628 -2.974 29.757 1.00 92.62 250 ALA A CA 1
ATOM 1909 C C . ALA A 1 250 ? 22.528 -2.909 28.499 1.00 92.62 250 ALA A C 1
ATOM 1911 O O . ALA A 1 250 ? 22.041 -2.587 27.411 1.00 92.62 250 ALA A O 1
ATOM 1912 N N . PRO A 1 251 ? 23.836 -3.224 28.601 1.00 92.06 251 PRO A N 1
ATOM 1913 C CA . PRO A 1 251 ? 24.718 -3.296 27.436 1.00 92.06 251 PRO A CA 1
ATOM 1914 C C . PRO A 1 251 ? 24.121 -4.146 26.300 1.00 92.06 251 PRO A C 1
ATOM 1916 O O . PRO A 1 251 ? 23.466 -5.165 26.542 1.00 92.06 251 PRO A O 1
ATOM 1919 N N . LYS A 1 252 ? 24.316 -3.731 25.040 1.00 89.81 252 LYS A N 1
ATOM 1920 C CA . LYS A 1 252 ? 23.678 -4.382 23.875 1.00 89.81 252 LYS A CA 1
ATOM 1921 C C . LYS A 1 252 ? 24.090 -5.855 23.753 1.00 89.81 252 LYS A C 1
ATOM 1923 O O . LYS A 1 252 ? 23.284 -6.698 23.374 1.00 89.81 252 LYS A O 1
ATOM 1928 N N . GLU A 1 253 ? 25.326 -6.177 24.117 1.00 90.38 253 GLU A N 1
ATOM 1929 C CA . GLU A 1 253 ? 25.885 -7.529 24.155 1.00 90.38 253 GLU A CA 1
ATOM 1930 C C . GLU A 1 253 ? 25.245 -8.447 25.210 1.00 90.38 253 GLU A C 1
ATOM 1932 O O . GLU A 1 253 ? 25.346 -9.670 25.084 1.00 90.38 253 GLU A O 1
ATOM 1937 N N . ASP A 1 254 ? 24.578 -7.879 26.220 1.00 94.19 254 ASP A N 1
ATOM 1938 C CA . ASP A 1 254 ? 23.840 -8.630 27.240 1.00 94.19 254 ASP A CA 1
ATOM 1939 C C . ASP A 1 254 ? 22.444 -9.042 26.774 1.00 94.19 254 ASP A C 1
ATOM 1941 O O . ASP A 1 254 ? 21.832 -9.914 27.401 1.00 94.19 254 ASP A O 1
ATOM 1945 N N . TYR A 1 255 ? 21.961 -8.494 25.652 1.00 95.00 255 TYR A N 1
ATOM 1946 C CA . TYR A 1 255 ? 20.791 -9.007 24.939 1.00 95.00 255 TYR A CA 1
ATOM 1947 C C . TYR A 1 255 ? 21.165 -10.284 24.167 1.00 95.00 255 TYR A C 1
ATOM 1949 O O . TYR A 1 255 ? 21.150 -10.361 22.938 1.00 95.00 255 TYR A O 1
ATOM 1957 N N . ASN A 1 256 ? 21.585 -11.294 24.924 1.00 95.31 256 ASN A N 1
ATOM 1958 C CA . ASN A 1 256 ? 22.175 -12.532 24.443 1.00 95.31 256 ASN A CA 1
ATOM 1959 C C . ASN A 1 256 ? 21.588 -13.700 25.229 1.00 95.31 256 ASN A C 1
ATOM 1961 O O . ASN A 1 256 ? 21.884 -13.891 26.409 1.00 95.31 256 ASN A O 1
ATOM 1965 N N . TYR A 1 257 ? 20.781 -14.516 24.558 1.00 96.06 257 TYR A N 1
ATOM 1966 C CA . TYR A 1 257 ? 20.033 -15.581 25.219 1.00 96.06 257 TYR A CA 1
ATOM 1967 C C . TYR A 1 257 ? 20.889 -16.776 25.653 1.00 96.06 257 TYR A C 1
ATOM 1969 O O . TYR A 1 257 ? 20.449 -17.595 26.456 1.00 96.06 257 TYR A O 1
ATOM 1977 N N . ILE A 1 258 ? 22.113 -16.907 25.138 1.00 95.12 258 ILE A N 1
ATOM 1978 C CA . ILE A 1 258 ? 23.041 -17.965 25.555 1.00 95.12 258 ILE A CA 1
ATOM 1979 C C . ILE A 1 258 ? 23.710 -17.576 26.875 1.00 95.12 258 ILE A C 1
ATOM 1981 O O . ILE A 1 258 ? 23.762 -18.391 27.794 1.00 95.12 258 ILE A O 1
ATOM 1985 N N . ARG A 1 259 ? 24.200 -16.333 26.980 1.00 95.69 259 ARG A N 1
ATOM 1986 C CA . ARG A 1 259 ? 24.935 -15.843 28.159 1.00 95.69 259 ARG A CA 1
ATOM 1987 C C . ARG A 1 259 ? 24.022 -15.335 29.273 1.00 95.69 259 ARG A C 1
ATOM 1989 O O . ARG A 1 259 ? 24.357 -15.484 30.442 1.00 95.69 259 ARG A O 1
ATOM 1996 N N . ASN A 1 260 ? 22.897 -14.724 28.914 1.00 96.38 260 ASN A N 1
ATOM 1997 C CA . ASN A 1 260 ? 21.999 -14.028 29.831 1.00 96.38 260 ASN A CA 1
ATOM 1998 C C . ASN A 1 260 ? 20.516 -14.419 29.621 1.00 96.38 260 ASN A C 1
ATOM 2000 O O . ASN A 1 260 ? 19.664 -13.544 29.451 1.00 96.38 260 ASN A O 1
ATOM 2004 N N . PRO A 1 261 ? 20.157 -15.720 29.625 1.00 96.50 261 PRO A N 1
ATOM 2005 C CA . PRO A 1 261 ? 18.763 -16.131 29.431 1.00 96.50 261 PRO A CA 1
ATOM 2006 C C . PRO A 1 261 ? 17.838 -15.568 30.519 1.00 96.50 261 PRO A C 1
ATOM 2008 O O . PRO A 1 261 ? 16.741 -15.116 30.213 1.00 96.50 261 PRO A O 1
ATOM 2011 N N . GLY A 1 262 ? 18.289 -15.537 31.779 1.00 97.25 262 GLY A N 1
ATOM 2012 C CA . GLY A 1 262 ? 17.493 -15.035 32.903 1.00 97.25 262 GLY A CA 1
ATOM 2013 C C . GLY A 1 262 ? 17.168 -13.543 32.801 1.00 97.25 262 GLY A C 1
ATOM 2014 O O . GLY A 1 262 ? 16.021 -13.161 33.016 1.00 97.25 262 GLY A O 1
ATOM 2015 N N . GLY A 1 263 ? 18.143 -12.706 32.426 1.00 96.81 263 GLY A N 1
ATOM 2016 C CA . GLY A 1 263 ? 17.923 -11.267 32.258 1.00 96.81 263 GLY A CA 1
ATOM 2017 C C . GLY A 1 263 ? 17.004 -10.947 31.080 1.00 96.81 263 GLY A C 1
ATOM 2018 O O . GLY A 1 263 ? 16.084 -10.145 31.221 1.00 96.81 263 GLY A O 1
ATOM 2019 N N . VAL A 1 264 ? 17.193 -11.621 29.940 1.00 97.19 264 VAL A N 1
ATOM 2020 C CA . VAL A 1 264 ? 16.317 -11.445 28.769 1.00 97.19 264 VAL A CA 1
ATOM 2021 C C . VAL A 1 264 ? 14.893 -11.944 29.058 1.00 97.19 264 VAL A C 1
ATOM 2023 O O . VAL A 1 264 ? 13.926 -11.277 28.692 1.00 97.19 264 VAL A O 1
ATOM 2026 N N . LEU A 1 265 ? 14.737 -13.067 29.770 1.00 97.38 265 LEU A N 1
ATOM 2027 C CA . LEU A 1 265 ? 13.417 -13.564 30.168 1.00 97.38 265 LEU A CA 1
ATOM 2028 C C . LEU A 1 265 ? 12.701 -12.638 31.146 1.00 97.38 265 LEU A C 1
ATOM 2030 O O . LEU A 1 265 ? 11.516 -12.383 30.955 1.00 97.38 265 LEU A O 1
ATOM 2034 N N . ALA A 1 266 ? 13.395 -12.129 32.167 1.00 97.69 266 ALA A N 1
ATOM 2035 C CA . ALA A 1 266 ? 12.815 -11.182 33.118 1.00 97.69 266 ALA A CA 1
ATOM 2036 C C . ALA A 1 266 ? 12.317 -9.919 32.399 1.00 97.69 266 ALA A C 1
ATOM 2038 O O . ALA A 1 266 ? 11.190 -9.474 32.621 1.00 97.69 266 ALA A O 1
ATOM 2039 N N . TYR A 1 267 ? 13.113 -9.421 31.451 1.00 97.31 267 TYR A N 1
ATOM 2040 C CA . TYR A 1 267 ? 12.733 -8.314 30.585 1.00 97.31 267 TYR A CA 1
ATOM 2041 C C . TYR A 1 267 ? 11.462 -8.609 29.771 1.00 97.31 267 TYR A C 1
ATOM 2043 O O . TYR A 1 267 ? 10.568 -7.770 29.714 1.00 97.31 267 TYR A O 1
ATOM 2051 N N . TRP A 1 268 ? 11.298 -9.788 29.171 1.00 97.94 268 TRP A N 1
ATOM 2052 C CA . TRP A 1 268 ? 10.037 -10.117 28.491 1.00 97.94 268 TRP A CA 1
ATOM 2053 C C . TRP A 1 268 ? 8.864 -10.317 29.457 1.00 97.94 268 TRP A C 1
ATOM 2055 O O . TRP A 1 268 ? 7.748 -9.879 29.173 1.00 97.94 268 TRP A O 1
ATOM 2065 N N . GLU A 1 269 ? 9.103 -10.951 30.604 1.00 98.06 269 GLU A N 1
ATOM 2066 C CA . GLU A 1 269 ? 8.074 -11.272 31.593 1.00 98.06 269 GLU A CA 1
ATOM 2067 C C . GLU A 1 269 ? 7.384 -10.016 32.145 1.00 98.06 269 GLU A C 1
ATOM 2069 O O . GLU A 1 269 ? 6.165 -10.017 32.322 1.00 98.06 269 GLU A O 1
ATOM 2074 N N . GLU A 1 270 ? 8.131 -8.934 32.373 1.00 97.25 270 GLU A N 1
ATOM 2075 C CA . GLU A 1 270 ? 7.578 -7.638 32.785 1.00 97.25 270 GLU A CA 1
ATOM 2076 C C . GLU A 1 270 ? 6.476 -7.137 31.835 1.00 97.25 270 GLU A C 1
ATOM 2078 O O . GLU A 1 270 ? 5.367 -6.847 32.288 1.00 97.25 270 GLU A O 1
ATOM 2083 N N . ARG A 1 271 ? 6.732 -7.109 30.518 1.00 96.38 271 ARG A N 1
ATOM 2084 C CA . ARG A 1 271 ? 5.749 -6.654 29.515 1.00 96.38 271 ARG A CA 1
ATOM 2085 C C . ARG A 1 271 ? 4.565 -7.611 29.397 1.00 96.38 271 ARG A C 1
ATOM 2087 O O . ARG A 1 271 ? 3.431 -7.163 29.256 1.00 96.38 271 ARG A O 1
ATOM 2094 N N . VAL A 1 272 ? 4.794 -8.920 29.498 1.00 97.19 272 VAL A N 1
ATOM 2095 C CA . VAL A 1 272 ? 3.706 -9.915 29.482 1.00 97.19 272 VAL A CA 1
ATOM 2096 C C . VAL A 1 272 ? 2.762 -9.731 30.677 1.00 97.19 272 VAL A C 1
ATOM 2098 O O . VAL A 1 272 ? 1.549 -9.837 30.511 1.00 97.19 272 VAL A O 1
ATOM 2101 N N . LYS A 1 273 ? 3.289 -9.420 31.869 1.00 96.50 273 LYS A N 1
ATOM 2102 C CA . LYS A 1 273 ? 2.474 -9.103 33.057 1.00 96.50 273 LYS A CA 1
ATOM 2103 C C . LYS A 1 273 ? 1.717 -7.781 32.894 1.00 96.50 273 LYS A C 1
ATOM 2105 O O . LYS A 1 273 ? 0.546 -7.700 33.263 1.00 96.50 273 LYS A O 1
ATOM 2110 N N . GLU A 1 274 ? 2.382 -6.766 32.338 1.00 95.44 274 GLU A N 1
ATOM 2111 C CA . GLU A 1 274 ? 1.799 -5.449 32.056 1.00 95.44 274 GLU A CA 1
ATOM 2112 C C . GLU A 1 274 ? 0.609 -5.556 31.085 1.00 95.44 274 GLU A C 1
ATOM 2114 O O . GLU A 1 274 ? -0.465 -5.014 31.345 1.00 95.44 274 GLU A O 1
ATOM 2119 N N . ARG A 1 275 ? 0.754 -6.323 29.998 1.00 94.56 275 ARG A N 1
ATOM 2120 C CA . ARG A 1 275 ? -0.283 -6.531 28.970 1.00 94.56 275 ARG A CA 1
ATOM 2121 C C . ARG A 1 275 ? -1.235 -7.682 29.295 1.00 94.56 275 ARG A C 1
ATOM 2123 O O . ARG A 1 275 ? -1.505 -8.542 28.462 1.00 94.56 275 ARG A O 1
ATOM 2130 N N . SER A 1 276 ? -1.775 -7.661 30.513 1.00 91.25 276 SER A N 1
ATOM 2131 C CA . SER A 1 276 ? -2.864 -8.552 30.946 1.00 91.25 276 SER A CA 1
ATOM 2132 C C . SER A 1 276 ? -4.261 -8.061 30.542 1.00 91.25 276 SER A C 1
ATOM 2134 O O . SER A 1 276 ? -5.213 -8.842 30.549 1.00 91.25 276 SER A O 1
ATOM 2136 N N . ALA A 1 277 ? -4.378 -6.787 30.162 1.00 90.19 277 ALA A N 1
ATOM 2137 C CA . ALA A 1 277 ? -5.569 -6.191 29.568 1.00 90.19 277 ALA A CA 1
ATOM 2138 C C . ALA A 1 277 ? -5.408 -6.016 28.049 1.00 90.19 277 ALA A C 1
ATOM 2140 O O . ALA A 1 277 ? -4.289 -5.971 27.534 1.00 90.19 277 ALA A O 1
ATOM 2141 N N . GLY A 1 278 ? -6.538 -5.887 27.349 1.00 92.81 278 GLY A N 1
ATOM 2142 C CA . GLY A 1 278 ? -6.552 -5.664 25.905 1.00 92.81 278 GLY A CA 1
ATOM 2143 C C . GLY A 1 278 ? -6.322 -6.913 25.059 1.00 92.81 278 GLY A C 1
ATOM 2144 O O . GLY A 1 278 ? -6.319 -8.038 25.555 1.00 92.81 278 GLY A O 1
ATOM 2145 N N . GLU A 1 279 ? -6.154 -6.705 23.753 1.00 96.00 279 GLU A N 1
ATOM 2146 C CA . GLU A 1 279 ? -5.759 -7.750 22.803 1.00 96.00 279 GLU A CA 1
ATOM 2147 C C . GLU A 1 279 ? -4.354 -7.477 22.263 1.00 96.00 279 GLU A C 1
ATOM 2149 O O . GLU A 1 279 ? -3.999 -6.339 21.950 1.00 96.00 279 GLU A O 1
ATOM 2154 N N . SER A 1 280 ? -3.576 -8.549 22.122 1.00 97.50 280 SER A N 1
ATOM 2155 C CA . SER A 1 280 ? -2.186 -8.495 21.680 1.00 97.50 280 SER A CA 1
ATOM 2156 C C . SER A 1 280 ? -1.862 -9.660 20.743 1.00 97.50 280 SER A C 1
ATOM 2158 O O . SER A 1 280 ? -2.323 -10.784 20.963 1.00 97.50 280 SER A O 1
ATOM 2160 N N . LEU A 1 281 ? -1.027 -9.400 19.739 1.00 97.75 281 LEU A N 1
ATOM 2161 C CA . LEU A 1 281 ? -0.315 -10.397 18.942 1.00 97.75 281 LEU A CA 1
ATOM 2162 C C . LEU A 1 281 ? 1.161 -10.355 19.333 1.00 97.75 281 LEU A C 1
ATOM 2164 O O . LEU A 1 281 ? 1.898 -9.459 18.927 1.00 97.75 281 LEU A O 1
ATOM 2168 N N . PHE A 1 282 ? 1.599 -11.317 20.140 1.00 98.25 282 PHE A N 1
ATOM 2169 C CA . PHE A 1 282 ? 2.980 -11.365 20.602 1.00 98.25 282 PHE A CA 1
ATOM 2170 C C . PHE A 1 282 ? 3.890 -11.913 19.505 1.00 98.25 282 PHE A C 1
ATOM 2172 O O . PHE A 1 282 ? 3.778 -13.076 19.111 1.00 98.25 282 PHE A O 1
ATOM 2179 N N . THR A 1 283 ? 4.830 -11.091 19.045 1.00 98.12 283 THR A N 1
ATOM 2180 C CA . THR A 1 283 ? 5.956 -11.571 18.244 1.00 98.12 283 THR A CA 1
ATOM 2181 C C . THR A 1 283 ? 6.829 -12.476 19.106 1.00 98.12 283 THR A C 1
ATOM 2183 O O . THR A 1 283 ? 7.294 -12.058 20.165 1.00 98.12 283 THR A O 1
ATOM 2186 N N . ILE A 1 284 ? 7.042 -13.716 18.673 1.00 97.94 284 ILE A N 1
ATOM 2187 C CA . ILE A 1 284 ? 7.923 -14.678 19.349 1.00 97.94 284 ILE A CA 1
ATOM 2188 C C . ILE A 1 284 ? 9.202 -14.916 18.537 1.00 97.94 284 ILE A C 1
ATOM 2190 O O . ILE A 1 284 ? 9.312 -14.511 17.382 1.00 97.94 284 ILE A O 1
ATOM 2194 N N . GLY A 1 285 ? 10.182 -15.582 19.141 1.00 95.75 285 GLY A N 1
ATOM 2195 C CA . GLY A 1 285 ? 11.540 -15.709 18.619 1.00 95.75 285 GLY A CA 1
ATOM 2196 C C . GLY A 1 285 ? 12.436 -14.570 19.100 1.00 95.75 285 GLY A C 1
ATOM 2197 O O . GLY A 1 285 ? 12.102 -13.846 20.038 1.00 95.75 285 GLY A O 1
ATOM 2198 N N . MET A 1 286 ? 13.614 -14.431 18.492 1.00 93.44 286 MET A N 1
ATOM 2199 C CA . MET A 1 286 ? 14.566 -13.383 18.857 1.00 93.44 286 MET A CA 1
ATOM 2200 C C . MET A 1 286 ? 15.517 -13.087 17.701 1.00 93.44 286 MET A C 1
ATOM 2202 O O . MET A 1 286 ? 16.125 -13.991 17.127 1.00 93.44 286 MET A O 1
ATOM 2206 N N . ARG A 1 287 ? 15.683 -11.798 17.418 1.00 91.06 287 ARG A N 1
ATOM 2207 C CA . ARG A 1 287 ? 16.798 -11.237 16.649 1.00 91.06 287 ARG A CA 1
ATOM 2208 C C . ARG A 1 287 ? 17.561 -10.257 17.544 1.00 91.06 287 ARG A C 1
ATOM 2210 O O . ARG A 1 287 ? 17.197 -10.078 18.704 1.00 91.06 287 ARG A O 1
ATOM 2217 N N . GLY A 1 288 ? 18.653 -9.687 17.051 1.00 85.56 288 GLY A N 1
ATOM 2218 C CA . GLY A 1 288 ? 19.388 -8.661 17.786 1.00 85.56 288 GLY A CA 1
ATOM 2219 C C . GLY A 1 288 ? 18.625 -7.331 17.841 1.00 85.56 288 GLY A C 1
ATOM 2220 O O . GLY A 1 288 ? 17.590 -7.153 17.198 1.00 85.56 288 GLY A O 1
ATOM 2221 N N . ILE A 1 289 ? 19.156 -6.373 18.603 1.00 85.00 289 ILE A N 1
ATOM 2222 C CA . ILE A 1 289 ? 18.581 -5.022 18.734 1.00 85.00 289 ILE A CA 1
ATOM 2223 C C . ILE A 1 289 ? 18.597 -4.296 17.371 1.00 85.00 289 ILE A C 1
ATOM 2225 O O . ILE A 1 289 ? 19.559 -4.443 16.614 1.00 85.00 289 ILE A O 1
ATOM 2229 N N . HIS A 1 290 ? 17.555 -3.505 17.074 1.00 68.25 290 HIS A N 1
ATOM 2230 C CA . HIS A 1 290 ? 17.432 -2.638 15.886 1.00 68.25 290 HIS A CA 1
ATOM 2231 C C . HIS A 1 290 ? 17.714 -3.357 14.547 1.00 68.25 290 HIS A C 1
ATOM 2233 O O . HIS A 1 290 ? 18.550 -2.926 13.753 1.00 68.25 290 HIS A O 1
ATOM 2239 N N . ASP A 1 291 ? 17.036 -4.487 14.305 1.00 75.12 291 ASP A N 1
ATOM 2240 C CA . ASP A 1 291 ? 17.101 -5.265 13.051 1.00 75.12 291 ASP A CA 1
ATOM 2241 C C . ASP A 1 291 ? 18.454 -5.974 12.774 1.00 75.12 291 ASP A C 1
ATOM 2243 O O . ASP A 1 291 ? 18.739 -6.414 11.653 1.00 75.12 291 ASP A O 1
ATOM 2247 N N . SER A 1 292 ? 19.283 -6.162 13.808 1.00 82.88 292 SER A N 1
ATOM 2248 C CA . SER A 1 292 ? 20.521 -6.956 13.735 1.00 82.88 292 SER A CA 1
ATOM 2249 C C . SER A 1 292 ? 20.286 -8.466 13.913 1.00 82.88 292 SER A C 1
ATOM 2251 O O . SER A 1 292 ? 19.233 -8.907 14.373 1.00 82.88 292 SER A O 1
ATOM 2253 N N . ALA A 1 293 ? 21.263 -9.291 13.521 1.00 86.31 293 ALA A N 1
ATOM 2254 C CA . ALA A 1 293 ? 21.206 -10.738 13.745 1.00 86.31 293 ALA A CA 1
ATOM 2255 C C . ALA A 1 293 ? 21.297 -11.076 15.245 1.00 86.31 293 ALA A C 1
ATOM 2257 O O . ALA A 1 293 ? 21.871 -10.317 16.027 1.00 86.31 293 ALA A O 1
ATOM 2258 N N . ILE A 1 294 ? 20.756 -12.230 15.648 1.00 90.94 294 ILE A N 1
ATOM 2259 C CA . ILE A 1 294 ? 20.851 -12.705 17.037 1.00 90.94 294 ILE A CA 1
ATOM 2260 C C . ILE A 1 294 ? 22.314 -12.830 17.493 1.00 90.94 294 ILE A C 1
ATOM 2262 O O . ILE A 1 294 ? 23.165 -13.375 16.787 1.00 90.94 294 ILE A O 1
ATOM 2266 N N . VAL A 1 295 ? 22.599 -12.332 18.696 1.00 91.00 295 VAL A N 1
ATOM 2267 C CA . VAL A 1 295 ? 23.934 -12.357 19.302 1.00 91.00 295 VAL A CA 1
ATOM 2268 C C . VAL A 1 295 ? 24.145 -13.670 20.056 1.00 91.00 295 VAL A C 1
ATOM 2270 O O . VAL A 1 295 ? 23.283 -14.098 20.821 1.00 91.00 295 VAL A O 1
ATOM 2273 N N . GLY A 1 296 ? 25.315 -14.290 19.882 1.00 91.06 296 GLY A N 1
ATOM 2274 C CA . GLY A 1 296 ? 25.735 -15.477 20.636 1.00 91.06 296 GLY A CA 1
ATOM 2275 C C . GLY A 1 296 ? 25.986 -16.705 19.759 1.00 91.06 296 GLY A C 1
ATOM 2276 O O . GLY A 1 296 ? 27.128 -17.168 19.741 1.00 91.06 296 GLY A O 1
ATOM 2277 N N . PRO A 1 297 ? 24.975 -17.221 19.029 1.00 92.94 297 PRO A N 1
ATOM 2278 C CA . PRO A 1 297 ? 25.146 -18.400 18.188 1.00 92.94 297 PRO A CA 1
ATOM 2279 C C . PRO A 1 297 ? 26.253 -18.228 17.140 1.00 92.94 297 PRO A C 1
ATOM 2281 O O . PRO A 1 297 ? 26.299 -17.231 16.421 1.00 92.94 297 PRO A O 1
ATOM 2284 N N . LYS A 1 298 ? 27.128 -19.228 17.019 1.00 93.69 298 LYS A N 1
ATOM 2285 C CA . LYS A 1 298 ? 28.285 -19.252 16.107 1.00 93.69 298 LYS A CA 1
ATOM 2286 C C . LYS A 1 298 ? 28.035 -20.048 14.830 1.00 93.69 298 LYS A C 1
ATOM 2288 O O . LYS A 1 298 ? 28.837 -19.997 13.902 1.00 93.69 298 LYS A O 1
ATOM 2293 N N . SER A 1 299 ? 26.942 -20.805 14.776 1.00 93.88 299 SER A N 1
ATOM 2294 C CA . SER A 1 299 ? 26.556 -21.612 13.617 1.00 93.88 299 SER A CA 1
ATOM 2295 C C . SER A 1 299 ? 25.049 -21.558 13.372 1.00 93.88 299 SER A C 1
ATOM 2297 O O . SER A 1 299 ? 24.275 -21.192 14.258 1.00 93.88 299 SER A O 1
ATOM 2299 N N . LYS A 1 300 ? 24.621 -21.956 12.167 1.00 94.50 300 LYS A N 1
ATOM 2300 C CA . LYS A 1 300 ? 23.198 -22.090 11.820 1.00 94.50 300 LYS A CA 1
ATOM 2301 C C . LYS A 1 300 ? 22.475 -23.070 12.755 1.00 94.50 300 LYS A C 1
ATOM 2303 O O . LYS A 1 300 ? 21.426 -22.732 13.286 1.00 94.50 300 LYS A O 1
ATOM 2308 N N . ALA A 1 301 ? 23.068 -24.236 13.018 1.00 95.69 301 ALA A N 1
ATOM 2309 C CA . ALA A 1 301 ? 22.485 -25.246 13.903 1.00 95.69 301 ALA A CA 1
ATOM 2310 C C . ALA A 1 301 ? 22.321 -24.737 15.348 1.00 95.69 301 ALA A C 1
ATOM 2312 O O . ALA A 1 301 ? 21.261 -24.904 15.949 1.00 95.69 301 ALA A O 1
ATOM 2313 N N . GLU A 1 302 ? 23.336 -24.052 15.888 1.00 95.88 302 GLU A N 1
ATOM 2314 C CA . GLU A 1 302 ? 23.250 -23.445 17.222 1.00 95.88 302 GLU A CA 1
ATOM 2315 C C . GLU A 1 302 ? 22.170 -22.357 17.265 1.00 95.88 302 GLU A C 1
ATOM 2317 O O . GLU A 1 302 ? 21.396 -22.300 18.221 1.00 95.88 302 GLU A O 1
ATOM 2322 N N . ARG A 1 303 ? 22.053 -21.544 16.205 1.00 95.69 303 ARG A N 1
ATOM 2323 C CA . ARG A 1 303 ? 21.022 -20.506 16.101 1.00 95.69 303 ARG A CA 1
ATOM 2324 C C . ARG A 1 303 ? 19.616 -21.101 16.103 1.00 95.69 303 ARG A C 1
ATOM 2326 O O . ARG A 1 303 ? 18.802 -20.660 16.906 1.00 95.69 303 ARG A O 1
ATOM 2333 N N . ILE A 1 304 ? 19.367 -22.126 15.286 1.00 96.62 304 ILE A N 1
ATOM 2334 C CA . ILE A 1 304 ? 18.085 -22.849 15.245 1.00 96.62 304 ILE A CA 1
ATOM 2335 C C . ILE A 1 304 ? 17.738 -23.388 16.635 1.00 96.62 304 ILE A C 1
ATOM 2337 O O . ILE A 1 304 ? 16.695 -23.040 17.180 1.00 96.62 304 ILE A O 1
ATOM 2341 N N . SER A 1 305 ? 18.644 -24.149 17.259 1.00 96.81 305 SER A N 1
ATOM 2342 C CA . SER A 1 305 ? 18.389 -24.723 18.590 1.00 96.81 305 SER A CA 1
ATOM 2343 C C . SER A 1 305 ? 18.153 -23.657 19.673 1.00 96.81 305 SER A C 1
ATOM 2345 O O . SER A 1 305 ? 17.335 -23.844 20.574 1.00 96.81 305 SER A O 1
ATOM 2347 N N . THR A 1 306 ? 18.829 -22.507 19.569 1.00 96.88 306 THR A N 1
ATOM 2348 C CA . THR A 1 306 ? 18.647 -21.374 20.484 1.00 96.88 306 THR A CA 1
ATOM 2349 C C . THR A 1 306 ? 17.262 -20.754 20.316 1.00 96.88 306 THR A C 1
ATOM 2351 O O . THR A 1 306 ? 16.584 -20.516 21.313 1.00 96.88 306 THR A O 1
ATOM 2354 N N . VAL A 1 307 ? 16.819 -20.519 19.078 1.00 96.94 307 VAL A N 1
ATOM 2355 C CA . VAL A 1 307 ? 15.496 -19.944 18.790 1.00 96.94 307 VAL A CA 1
ATOM 2356 C C . VAL A 1 307 ? 14.372 -20.906 19.186 1.00 96.94 307 VAL A C 1
ATOM 2358 O O . VAL A 1 307 ? 13.392 -20.472 19.783 1.00 96.94 307 VAL A O 1
ATOM 2361 N N . GLU A 1 308 ? 14.531 -22.212 18.964 1.00 97.81 308 GLU A N 1
ATOM 2362 C CA . GLU A 1 308 ? 13.565 -23.222 19.422 1.00 97.81 308 GLU A CA 1
ATOM 2363 C C . GLU A 1 308 ? 13.415 -23.232 20.953 1.00 97.81 308 GLU A C 1
ATOM 2365 O O . GLU A 1 308 ? 12.295 -23.296 21.466 1.00 97.81 308 GLU A O 1
ATOM 2370 N N . ARG A 1 309 ? 14.522 -23.088 21.699 1.00 97.94 309 ARG A N 1
ATOM 2371 C CA . ARG A 1 309 ? 14.477 -22.909 23.160 1.00 97.94 309 ARG A CA 1
ATOM 2372 C C . ARG A 1 309 ? 13.752 -21.618 23.549 1.00 97.94 309 ARG A C 1
ATOM 2374 O O . ARG A 1 309 ? 12.915 -21.637 24.446 1.00 97.94 309 ARG A O 1
ATOM 2381 N N . ILE A 1 310 ? 14.037 -20.516 22.855 1.00 98.12 310 ILE A N 1
ATOM 2382 C CA . ILE A 1 310 ? 13.374 -19.224 23.082 1.00 98.12 310 ILE A CA 1
ATOM 2383 C C . ILE A 1 310 ? 11.860 -19.341 22.880 1.00 98.12 310 ILE A C 1
ATOM 2385 O O . ILE A 1 310 ? 11.112 -18.822 23.707 1.00 98.12 310 ILE A O 1
ATOM 2389 N N . PHE A 1 311 ? 11.395 -20.054 21.846 1.00 98.50 311 PHE A N 1
ATOM 2390 C CA . PHE A 1 311 ? 9.963 -20.299 21.658 1.00 98.50 311 PHE A CA 1
ATOM 2391 C C . PHE A 1 311 ? 9.346 -21.000 22.867 1.00 98.50 311 PHE A C 1
ATOM 2393 O O . PHE A 1 311 ? 8.282 -20.587 23.325 1.00 98.50 311 PHE A O 1
ATOM 2400 N N . ALA A 1 312 ? 9.996 -22.040 23.396 1.00 98.31 312 ALA A N 1
ATOM 2401 C CA . ALA A 1 312 ? 9.495 -22.760 24.563 1.00 98.31 312 ALA A CA 1
ATOM 2402 C C . ALA A 1 312 ? 9.390 -21.847 25.797 1.00 98.31 312 ALA A C 1
ATOM 2404 O O . ALA A 1 312 ? 8.346 -21.818 26.451 1.00 98.31 312 ALA A O 1
ATOM 2405 N N . ASP A 1 313 ? 10.425 -21.053 26.073 1.00 98.50 313 ASP A N 1
ATOM 2406 C CA . ASP A 1 313 ? 10.470 -20.190 27.256 1.00 98.50 313 ASP A CA 1
ATOM 2407 C C . ASP A 1 313 ? 9.475 -19.018 27.160 1.00 98.50 313 ASP A C 1
ATOM 2409 O O . ASP A 1 313 ? 8.710 -18.767 28.095 1.00 98.50 313 ASP A O 1
ATOM 2413 N N . GLN A 1 314 ? 9.413 -18.339 26.007 1.00 98.62 314 GLN A N 1
ATOM 2414 C CA . GLN A 1 314 ? 8.435 -17.274 25.749 1.00 98.62 314 GLN A CA 1
ATOM 2415 C C . GLN A 1 314 ? 7.002 -17.798 25.872 1.00 98.62 314 GLN A C 1
ATOM 2417 O O . GLN A 1 314 ? 6.160 -17.171 26.517 1.00 98.62 314 GLN A O 1
ATOM 2422 N N . ARG A 1 315 ? 6.721 -18.986 25.323 1.00 98.56 315 ARG A N 1
ATOM 2423 C CA . ARG A 1 315 ? 5.409 -19.631 25.459 1.00 98.56 315 ARG A CA 1
ATOM 2424 C C . ARG A 1 315 ? 5.102 -20.034 26.893 1.00 98.56 315 ARG A C 1
ATOM 2426 O O . ARG A 1 315 ? 3.945 -19.944 27.298 1.00 98.56 315 ARG A O 1
ATOM 2433 N N . GLY A 1 316 ? 6.109 -20.405 27.680 1.00 98.38 316 GLY A N 1
ATOM 2434 C CA . GLY A 1 316 ? 5.968 -20.593 29.122 1.00 98.38 316 GLY A CA 1
ATOM 2435 C C . GLY A 1 316 ? 5.428 -19.338 29.814 1.00 98.38 316 GLY A C 1
ATOM 2436 O O . GLY A 1 316 ? 4.473 -19.428 30.589 1.00 98.38 316 GLY A O 1
ATOM 2437 N N . LEU A 1 317 ? 5.966 -18.158 29.477 1.00 98.38 317 LEU A N 1
ATOM 2438 C CA . LEU A 1 317 ? 5.478 -16.874 29.997 1.00 98.38 317 LEU A CA 1
ATOM 2439 C C . LEU A 1 317 ? 4.040 -16.583 29.546 1.00 98.38 317 LEU A C 1
ATOM 2441 O O . LEU A 1 317 ? 3.182 -16.291 30.382 1.00 98.38 317 LEU A O 1
ATOM 2445 N N . LEU A 1 318 ? 3.754 -16.703 28.244 1.00 98.44 318 LEU A N 1
ATOM 2446 C CA . LEU A 1 318 ? 2.419 -16.432 27.695 1.00 98.44 318 LEU A CA 1
ATOM 2447 C C . LEU A 1 318 ? 1.360 -17.357 28.300 1.00 98.44 318 LEU A C 1
ATOM 2449 O O . LEU A 1 318 ? 0.316 -16.886 28.749 1.00 98.44 318 LEU A O 1
ATOM 2453 N N . GLY A 1 319 ? 1.638 -18.660 28.375 1.00 98.06 319 GLY A N 1
ATOM 2454 C CA . GLY A 1 319 ? 0.748 -19.639 28.992 1.00 98.06 319 GLY A CA 1
ATOM 2455 C C . GLY A 1 319 ? 0.489 -19.320 30.464 1.00 98.06 319 GLY A C 1
ATOM 2456 O O . GLY A 1 319 ? -0.666 -19.273 30.885 1.00 98.06 319 GLY A O 1
ATOM 2457 N N . LYS A 1 320 ? 1.544 -19.034 31.236 1.00 97.69 320 LYS A N 1
ATOM 2458 C CA . LYS A 1 320 ? 1.456 -18.744 32.675 1.00 97.69 320 LYS A CA 1
ATOM 2459 C C . LYS A 1 320 ? 0.614 -17.506 32.986 1.00 97.69 320 LYS A C 1
ATOM 2461 O O . LYS A 1 320 ? -0.215 -17.564 33.889 1.00 97.69 320 LYS A O 1
ATOM 2466 N N . TYR A 1 321 ? 0.830 -16.404 32.270 1.00 97.75 321 TYR A N 1
ATOM 2467 C CA . TYR A 1 321 ? 0.236 -15.110 32.627 1.00 97.75 321 TYR A CA 1
ATOM 2468 C C . TYR A 1 321 ? -1.052 -14.780 31.875 1.00 97.75 321 TYR A C 1
ATOM 2470 O O . TYR A 1 321 ? -1.926 -14.134 32.444 1.00 97.75 321 TYR A O 1
ATOM 2478 N N . LEU A 1 322 ? -1.192 -15.233 30.627 1.00 96.94 322 LEU A N 1
ATOM 2479 C CA . LEU A 1 322 ? -2.286 -14.819 29.739 1.00 96.94 322 LEU A CA 1
ATOM 2480 C C . LEU A 1 322 ? -3.128 -16.010 29.252 1.00 96.94 322 LEU A C 1
ATOM 2482 O O . LEU A 1 322 ? -4.345 -15.905 29.106 1.00 96.94 322 LEU A O 1
ATOM 2486 N N . GLY A 1 323 ? -2.500 -17.171 29.049 1.00 96.06 323 GLY A N 1
ATOM 2487 C CA . GLY A 1 323 ? -3.111 -18.364 28.454 1.00 96.06 323 GLY A CA 1
ATOM 2488 C C . GLY A 1 323 ? -3.786 -19.334 29.431 1.00 96.06 323 GLY A C 1
ATOM 2489 O O . GLY A 1 323 ? -4.323 -20.354 29.006 1.00 96.06 323 GLY A O 1
ATOM 2490 N N . LYS A 1 324 ? -3.778 -19.059 30.743 1.00 95.62 324 LYS A N 1
ATOM 2491 C CA . LYS A 1 324 ? -4.278 -19.985 31.789 1.00 95.62 324 LYS A CA 1
ATOM 2492 C C . LYS A 1 324 ? -3.634 -21.382 31.706 1.00 95.62 324 LYS A C 1
ATOM 2494 O O . LYS A 1 324 ? -4.317 -22.397 31.811 1.00 95.62 324 LYS A O 1
ATOM 2499 N N . GLY A 1 325 ? -2.326 -21.420 31.480 1.00 96.25 325 GLY A N 1
ATOM 2500 C CA . GLY A 1 325 ? -1.528 -22.633 31.287 1.00 96.25 325 GLY A CA 1
ATOM 2501 C C . GLY A 1 325 ? -1.417 -23.101 29.833 1.00 96.25 325 GLY A C 1
ATOM 2502 O O . GLY A 1 325 ? -0.519 -23.880 29.533 1.00 96.25 325 GLY A O 1
ATOM 2503 N N . ASP A 1 326 ? -2.257 -22.600 28.924 1.00 97.31 326 ASP A N 1
ATOM 2504 C CA . ASP A 1 326 ? -2.232 -22.958 27.505 1.00 97.31 326 ASP A CA 1
ATOM 2505 C C . ASP A 1 326 ? -1.803 -21.757 26.641 1.00 97.31 326 ASP A C 1
ATOM 2507 O O . ASP A 1 326 ? -2.599 -20.836 26.426 1.00 97.31 326 ASP A O 1
ATOM 2511 N N . PRO A 1 327 ? -0.559 -21.733 26.126 1.00 97.31 327 PRO A N 1
ATOM 2512 C CA . PRO A 1 327 ? -0.086 -20.631 25.296 1.00 97.31 327 PRO A CA 1
ATOM 2513 C C . PRO A 1 327 ? -0.857 -20.481 23.979 1.00 97.31 327 PRO A C 1
ATOM 2515 O O . PRO A 1 327 ? -0.895 -19.373 23.457 1.00 97.31 327 PRO A O 1
ATOM 2518 N N . SER A 1 328 ? -1.519 -21.523 23.457 1.00 96.75 328 SER A N 1
ATOM 2519 C CA . SER A 1 328 ? -2.264 -21.437 22.185 1.00 96.75 328 SER A CA 1
ATOM 2520 C C . SER A 1 328 ? -3.498 -20.531 22.248 1.00 96.75 328 SER A C 1
ATOM 2522 O O . SER A 1 328 ? -4.046 -20.120 21.226 1.00 96.75 328 SER A O 1
ATOM 2524 N N . ARG A 1 329 ? -3.915 -20.152 23.461 1.00 95.75 329 ARG A N 1
ATOM 2525 C CA . ARG A 1 329 ? -4.988 -19.179 23.704 1.00 95.75 329 ARG A CA 1
ATOM 2526 C C . ARG A 1 329 ? -4.539 -17.728 23.548 1.00 95.75 329 ARG A C 1
ATOM 2528 O O . ARG A 1 329 ? -5.380 -16.833 23.613 1.00 95.75 329 ARG A O 1
ATOM 2535 N N . VAL A 1 330 ? -3.238 -17.493 23.389 1.00 97.06 330 VAL A N 1
ATOM 2536 C CA . VAL A 1 330 ? -2.635 -16.168 23.249 1.00 97.06 330 VAL A CA 1
ATOM 2537 C C . VAL A 1 330 ? -2.177 -15.988 21.807 1.00 97.06 330 VAL A C 1
ATOM 2539 O O . VAL A 1 330 ? -1.458 -16.833 21.273 1.00 97.06 330 VAL A O 1
ATOM 2542 N N . GLY A 1 331 ? -2.580 -14.881 21.181 1.00 96.69 331 GLY A N 1
ATOM 2543 C CA . GLY A 1 331 ? -2.203 -14.563 19.807 1.00 96.69 331 GLY A CA 1
ATOM 2544 C C . GLY A 1 331 ? -0.690 -14.419 19.664 1.00 96.69 331 GLY A C 1
ATOM 2545 O O . GLY A 1 331 ? -0.068 -13.643 20.390 1.00 96.69 331 GLY A O 1
ATOM 2546 N N . GLN A 1 332 ? -0.102 -15.178 18.740 1.00 98.38 332 GLN A N 1
ATOM 2547 C CA . GLN A 1 332 ? 1.340 -15.234 18.522 1.00 98.38 332 GLN A CA 1
ATOM 2548 C C . GLN A 1 332 ? 1.661 -15.183 17.037 1.00 98.38 332 GLN A C 1
ATOM 2550 O O . GLN A 1 332 ? 1.034 -15.878 16.234 1.00 98.38 332 GLN A O 1
ATOM 2555 N N . ILE A 1 333 ? 2.683 -14.405 16.700 1.00 98.25 333 ILE A N 1
ATOM 2556 C CA . ILE A 1 333 ? 3.222 -14.323 15.347 1.00 98.25 333 ILE A CA 1
ATOM 2557 C C . ILE A 1 333 ? 4.718 -14.619 15.354 1.00 98.25 333 ILE A C 1
ATOM 2559 O O . ILE A 1 333 ? 5.436 -14.300 16.301 1.00 98.25 333 ILE A O 1
ATOM 2563 N N . PHE A 1 334 ? 5.195 -15.218 14.271 1.00 97.94 334 PHE A N 1
ATOM 2564 C CA . PHE A 1 334 ? 6.612 -15.390 14.002 1.00 97.94 334 PHE A CA 1
ATOM 2565 C C . PHE A 1 334 ? 6.921 -14.906 12.591 1.00 97.94 334 PHE A C 1
ATOM 2567 O O . PHE A 1 334 ? 6.281 -15.328 11.629 1.00 97.94 334 PHE A O 1
ATOM 2574 N N . VAL A 1 335 ? 7.911 -14.027 12.464 1.00 96.06 335 VAL A N 1
ATOM 2575 C CA . VAL A 1 335 ? 8.299 -13.437 11.182 1.00 96.06 335 VAL A CA 1
ATOM 2576 C C . VAL A 1 335 ? 9.701 -13.941 10.821 1.00 96.06 335 VAL A C 1
ATOM 2578 O O . VAL A 1 335 ? 10.691 -13.411 11.336 1.00 96.06 335 VAL A O 1
ATOM 2581 N N . PRO A 1 336 ? 9.835 -14.973 9.966 1.00 92.06 336 PRO A N 1
ATOM 2582 C CA . PRO A 1 336 ? 11.129 -15.449 9.490 1.00 92.06 336 PRO A CA 1
ATOM 2583 C C . PRO A 1 336 ? 11.743 -14.437 8.512 1.00 92.06 336 PRO A C 1
ATOM 2585 O O . PRO A 1 336 ? 11.697 -14.595 7.294 1.00 92.06 336 PRO A O 1
ATOM 2588 N N . TYR A 1 337 ? 12.305 -13.360 9.055 1.00 83.00 337 TYR A N 1
ATOM 2589 C CA . TYR A 1 337 ? 12.865 -12.259 8.284 1.00 83.00 337 TYR A CA 1
ATOM 2590 C C . TYR A 1 337 ? 14.386 -12.380 8.127 1.00 83.00 337 TYR A C 1
ATOM 2592 O O . TYR A 1 337 ? 15.095 -12.827 9.030 1.00 83.00 337 TYR A O 1
ATOM 2600 N N . LYS A 1 338 ? 14.898 -11.965 6.960 1.00 78.69 338 LYS A N 1
ATOM 2601 C CA . LYS A 1 338 ? 16.325 -12.026 6.585 1.00 78.69 338 LYS A CA 1
ATOM 2602 C C . LYS A 1 338 ? 16.940 -13.423 6.773 1.00 78.69 338 LYS A C 1
ATOM 2604 O O . LYS A 1 338 ? 16.541 -14.346 6.070 1.00 78.69 338 LYS A O 1
ATOM 2609 N N . GLU A 1 339 ? 17.932 -13.570 7.650 1.00 82.81 339 GLU A N 1
ATOM 2610 C CA . GLU A 1 339 ? 18.651 -14.822 7.903 1.00 82.81 339 GLU A CA 1
ATOM 2611 C C . GLU A 1 339 ? 17.768 -15.915 8.510 1.00 82.81 339 GLU A C 1
ATOM 2613 O O . GLU A 1 339 ? 18.061 -17.095 8.343 1.00 82.81 339 GLU A O 1
ATOM 2618 N N . VAL A 1 340 ? 16.683 -15.525 9.183 1.00 87.56 340 VAL A N 1
ATOM 2619 C CA . VAL A 1 340 ? 15.779 -16.443 9.884 1.00 87.56 340 VAL A CA 1
ATOM 2620 C C . VAL A 1 340 ? 14.916 -17.243 8.902 1.00 87.56 340 VAL A C 1
ATOM 2622 O O . VAL A 1 340 ? 14.507 -18.361 9.206 1.00 87.56 340 VAL A O 1
ATOM 2625 N N . LEU A 1 341 ? 14.691 -16.729 7.687 1.00 89.19 341 LEU A N 1
ATOM 2626 C CA . LEU A 1 341 ? 14.045 -17.505 6.624 1.00 89.19 341 LEU A CA 1
ATOM 2627 C C . LEU A 1 341 ? 14.876 -18.733 6.245 1.00 89.19 341 LEU A C 1
ATOM 2629 O O . LEU A 1 341 ? 14.340 -19.828 6.125 1.00 89.19 341 LEU A O 1
ATOM 2633 N N . GLU A 1 342 ? 16.197 -18.574 6.154 1.00 89.00 342 GLU A N 1
ATOM 2634 C CA . GLU A 1 342 ? 17.101 -19.691 5.864 1.00 89.00 342 GLU A CA 1
ATOM 2635 C C . GLU A 1 342 ? 17.202 -20.701 7.017 1.00 89.00 342 GLU A C 1
ATOM 2637 O O . GLU A 1 342 ? 17.701 -21.808 6.808 1.00 89.00 342 GLU A O 1
ATOM 2642 N N . ASP A 1 343 ? 16.810 -20.311 8.232 1.00 92.81 343 ASP A N 1
ATOM 2643 C CA . ASP A 1 343 ? 16.712 -21.209 9.387 1.00 92.81 343 ASP A CA 1
ATOM 2644 C C . ASP A 1 343 ? 15.416 -22.012 9.342 1.00 92.81 343 ASP A C 1
ATOM 2646 O O . ASP A 1 343 ? 15.427 -23.218 9.588 1.00 92.81 343 ASP A O 1
ATOM 2650 N N . TYR A 1 344 ? 14.312 -21.355 8.975 1.00 93.81 344 TYR A N 1
ATOM 2651 C CA . TYR A 1 344 ? 13.032 -22.012 8.739 1.00 93.81 344 TYR A CA 1
ATOM 2652 C C . TYR A 1 344 ? 13.141 -23.065 7.633 1.00 93.81 344 TYR A C 1
ATOM 2654 O O . TYR A 1 344 ? 12.830 -24.231 7.870 1.00 93.81 344 TYR A O 1
ATOM 2662 N N . ASP A 1 345 ? 13.686 -22.689 6.472 1.00 90.38 345 ASP A N 1
ATOM 2663 C CA . ASP A 1 345 ? 13.883 -23.612 5.347 1.00 90.38 345 ASP A CA 1
ATOM 2664 C C . ASP A 1 345 ? 14.871 -24.752 5.685 1.00 90.38 345 ASP A C 1
ATOM 2666 O O . ASP A 1 345 ? 14.827 -25.818 5.074 1.00 90.38 345 ASP A O 1
ATOM 2670 N N . ALA A 1 346 ? 15.741 -24.567 6.688 1.00 93.12 346 ALA A N 1
ATOM 2671 C CA . ALA A 1 346 ? 16.651 -25.600 7.191 1.00 93.12 346 ALA A CA 1
ATOM 2672 C C . ALA A 1 346 ? 16.018 -26.539 8.242 1.00 93.12 346 ALA A C 1
ATOM 2674 O O . ALA A 1 346 ? 16.720 -27.389 8.795 1.00 93.12 346 ALA A O 1
ATOM 2675 N N . GLY A 1 347 ? 14.715 -26.413 8.515 1.00 93.62 347 GLY A N 1
ATOM 2676 C CA . GLY A 1 347 ? 13.963 -27.326 9.379 1.00 93.62 347 GLY A CA 1
ATOM 2677 C C . GLY A 1 347 ? 13.747 -26.849 10.817 1.00 93.62 347 GLY A C 1
ATOM 2678 O O . GLY A 1 347 ? 13.430 -27.675 11.674 1.00 93.62 347 GLY A O 1
ATOM 2679 N N . MET A 1 348 ? 13.904 -25.549 11.100 1.00 96.50 348 MET A N 1
ATOM 2680 C CA . MET A 1 348 ? 13.547 -24.974 12.404 1.00 96.50 348 MET A CA 1
ATOM 2681 C C . MET A 1 348 ? 12.071 -25.225 12.738 1.00 96.50 348 MET A C 1
ATOM 2683 O O . MET A 1 348 ? 11.167 -24.917 11.957 1.00 96.50 348 MET A O 1
ATOM 2687 N N . LYS A 1 349 ? 11.816 -25.740 13.939 1.00 96.00 349 LYS A N 1
ATOM 2688 C CA . LYS A 1 349 ? 10.479 -26.111 14.400 1.00 96.00 349 LYS A CA 1
ATOM 2689 C C . LYS A 1 349 ? 9.774 -24.926 15.044 1.00 96.00 349 LYS A C 1
ATOM 2691 O O . LYS A 1 349 ? 10.026 -24.568 16.192 1.00 96.00 349 LYS A O 1
ATOM 2696 N N . VAL A 1 350 ? 8.827 -24.353 14.311 1.00 97.56 350 VAL A N 1
ATOM 2697 C CA . VAL A 1 350 ? 7.901 -23.344 14.839 1.00 97.56 350 VAL A CA 1
ATOM 2698 C C . VAL A 1 350 ? 6.667 -24.053 15.430 1.00 97.56 350 VAL A C 1
ATOM 2700 O O . VAL A 1 350 ? 6.127 -24.948 14.772 1.00 97.56 350 VAL A O 1
ATOM 2703 N N . PRO A 1 351 ? 6.172 -23.686 16.628 1.00 97.94 351 PRO A N 1
ATOM 2704 C CA . PRO A 1 351 ? 4.958 -24.279 17.211 1.00 97.94 351 PRO A CA 1
ATOM 2705 C C . PRO A 1 351 ? 3.721 -24.138 16.306 1.00 97.94 351 PRO A C 1
ATOM 2707 O O . PRO A 1 351 ? 3.518 -23.083 15.710 1.00 97.94 351 PRO A O 1
ATOM 2710 N N . GLU A 1 352 ? 2.915 -25.199 16.178 1.00 97.25 352 GLU A N 1
ATOM 2711 C CA . GLU A 1 352 ? 1.831 -25.334 15.176 1.00 97.25 352 GLU A CA 1
ATOM 2712 C C . GLU A 1 352 ? 0.797 -24.198 15.175 1.00 97.25 352 GLU A C 1
ATOM 2714 O O . GLU A 1 352 ? 0.361 -23.774 14.106 1.00 97.25 352 GLU A O 1
ATOM 2719 N N . ASP A 1 353 ? 0.435 -23.685 16.352 1.00 97.31 353 ASP A N 1
ATOM 2720 C CA . ASP A 1 353 ? -0.580 -22.642 16.555 1.00 97.31 353 ASP A CA 1
ATOM 2721 C C . ASP A 1 353 ? -0.082 -21.208 16.301 1.00 97.31 353 ASP A C 1
ATOM 2723 O O . ASP A 1 353 ? -0.879 -20.273 16.298 1.00 97.31 353 ASP A O 1
ATOM 2727 N N . VAL A 1 354 ? 1.219 -21.019 16.068 1.00 98.31 354 VAL A N 1
ATOM 2728 C CA . VAL A 1 354 ? 1.810 -19.701 15.803 1.00 98.31 354 VAL A CA 1
ATOM 2729 C C . VAL A 1 354 ? 1.623 -19.337 14.334 1.00 98.31 354 VAL A C 1
ATOM 2731 O O . VAL A 1 354 ? 2.012 -20.104 13.447 1.00 98.31 354 VAL A O 1
ATOM 2734 N N . SER A 1 355 ? 1.079 -18.147 14.067 1.00 97.88 355 SER A N 1
ATOM 2735 C CA . SER A 1 355 ? 0.972 -17.629 12.703 1.00 97.88 355 SER A CA 1
ATOM 2736 C C . SER A 1 355 ? 2.352 -17.257 12.162 1.00 97.88 355 SER A C 1
ATOM 2738 O O . SER A 1 355 ? 3.074 -16.462 12.767 1.00 97.88 355 SER A O 1
ATOM 2740 N N . ILE A 1 356 ? 2.714 -17.794 10.998 1.00 98.00 356 ILE A N 1
ATOM 2741 C CA . ILE A 1 356 ? 3.967 -17.438 10.320 1.00 98.00 356 ILE A CA 1
ATOM 2742 C C . ILE A 1 356 ? 3.695 -16.292 9.347 1.00 98.00 356 ILE A C 1
ATOM 2744 O O . ILE A 1 356 ? 2.861 -16.420 8.454 1.00 98.00 356 ILE A O 1
ATOM 2748 N N . MET A 1 357 ? 4.400 -15.173 9.495 1.00 97.50 357 MET A N 1
ATOM 2749 C CA . MET A 1 357 ? 4.263 -14.024 8.601 1.00 97.50 357 MET A CA 1
ATOM 2750 C C . MET A 1 357 ? 5.394 -13.990 7.575 1.00 97.50 357 MET A C 1
ATOM 2752 O O . MET A 1 357 ? 6.544 -13.721 7.919 1.00 97.50 357 MET A O 1
ATOM 2756 N N . TRP A 1 358 ? 5.067 -14.234 6.308 1.00 96.50 358 TRP A N 1
ATOM 2757 C CA . TRP A 1 358 ? 6.006 -14.023 5.207 1.00 96.50 358 TRP A CA 1
ATOM 2758 C C . TRP A 1 358 ? 6.203 -12.536 4.955 1.00 96.50 358 TRP A C 1
ATOM 2760 O O . TRP A 1 358 ? 5.317 -11.732 5.236 1.00 96.50 358 TRP A O 1
ATOM 2770 N N . THR A 1 359 ? 7.354 -12.169 4.402 1.00 94.94 359 THR A N 1
ATOM 2771 C CA . THR A 1 359 ? 7.627 -10.783 4.023 1.00 94.94 359 THR A CA 1
ATOM 2772 C C . THR A 1 359 ? 7.709 -10.649 2.513 1.00 94.94 359 THR A C 1
ATOM 2774 O O . THR A 1 359 ? 8.111 -11.586 1.808 1.00 94.94 359 THR A O 1
ATOM 2777 N N . ASP A 1 360 ? 7.385 -9.465 2.015 1.00 96.06 360 ASP A N 1
ATOM 2778 C CA . ASP A 1 360 ? 7.913 -9.037 0.730 1.00 96.06 360 ASP A CA 1
ATOM 2779 C C . ASP A 1 360 ? 9.430 -8.793 0.804 1.00 96.06 360 ASP A C 1
ATOM 2781 O O . ASP A 1 360 ? 10.107 -9.064 1.809 1.00 96.06 360 ASP A O 1
ATOM 2785 N N . ASP A 1 361 ? 9.996 -8.381 -0.320 1.00 94.62 361 ASP A N 1
ATOM 2786 C CA . ASP A 1 361 ? 11.391 -7.990 -0.464 1.00 94.62 361 ASP A CA 1
ATOM 2787 C C . ASP A 1 361 ? 11.638 -6.513 -0.144 1.00 94.62 361 ASP A C 1
ATOM 2789 O O . ASP A 1 361 ? 12.716 -6.000 -0.435 1.00 94.62 361 ASP A O 1
ATOM 2793 N N . ASN A 1 362 ? 10.672 -5.863 0.514 1.00 94.25 362 ASN A N 1
ATOM 2794 C CA . ASN A 1 362 ? 10.593 -4.431 0.802 1.00 94.25 362 ASN A CA 1
ATOM 2795 C C . ASN A 1 362 ? 10.269 -3.529 -0.406 1.00 94.25 362 ASN A C 1
ATOM 2797 O O . ASN A 1 362 ? 10.208 -2.304 -0.269 1.00 94.25 362 ASN A O 1
ATOM 2801 N N . PHE A 1 363 ? 10.056 -4.112 -1.590 1.00 95.75 363 PHE A N 1
ATOM 2802 C CA . PHE A 1 363 ? 9.665 -3.404 -2.815 1.00 95.75 363 PHE A CA 1
ATOM 2803 C C . PHE A 1 363 ? 8.308 -3.880 -3.347 1.00 95.75 363 PHE A C 1
ATOM 2805 O O . PHE A 1 363 ? 7.920 -3.519 -4.460 1.00 95.75 363 PHE A O 1
ATOM 2812 N N . GLY A 1 364 ? 7.565 -4.641 -2.539 1.00 95.88 364 GLY A N 1
ATOM 2813 C CA . GLY A 1 364 ? 6.251 -5.164 -2.872 1.00 95.88 364 GLY A CA 1
ATOM 2814 C C . GLY A 1 364 ? 6.250 -6.563 -3.486 1.00 95.88 364 GLY A C 1
ATOM 2815 O O . GLY A 1 364 ? 5.185 -7.018 -3.871 1.00 95.88 364 GLY A O 1
ATOM 2816 N N . TYR A 1 365 ? 7.373 -7.283 -3.590 1.00 96.94 365 TYR A N 1
ATOM 2817 C CA . TYR A 1 365 ? 7.377 -8.641 -4.157 1.00 96.94 365 TYR A CA 1
ATOM 2818 C C . TYR A 1 365 ? 7.486 -9.709 -3.062 1.00 96.94 365 TYR A C 1
ATOM 2820 O O . TYR A 1 365 ? 8.493 -9.798 -2.358 1.00 96.94 365 TYR A O 1
ATOM 2828 N N . ILE A 1 366 ? 6.453 -10.543 -2.902 1.00 96.19 366 ILE A N 1
ATOM 2829 C CA . ILE A 1 366 ? 6.351 -11.512 -1.797 1.00 96.19 366 ILE A CA 1
ATOM 2830 C C . ILE A 1 366 ? 7.368 -12.634 -1.966 1.00 96.19 366 ILE A C 1
ATOM 2832 O O . ILE A 1 366 ? 7.322 -13.385 -2.932 1.00 96.19 366 ILE A O 1
ATOM 2836 N N . ARG A 1 367 ? 8.275 -12.798 -0.997 1.00 92.50 367 ARG A N 1
ATOM 2837 C CA . ARG A 1 367 ? 9.463 -13.655 -1.153 1.00 92.50 367 ARG A CA 1
ATOM 2838 C C . ARG A 1 367 ? 9.187 -15.151 -1.067 1.00 92.50 367 ARG A C 1
ATOM 2840 O O . ARG A 1 367 ? 9.986 -15.947 -1.563 1.00 92.50 367 ARG A O 1
ATOM 2847 N N . ARG A 1 368 ? 8.126 -15.536 -0.356 1.00 90.25 368 ARG A N 1
ATOM 2848 C CA . ARG A 1 368 ? 7.810 -16.927 -0.014 1.00 90.25 368 ARG A CA 1
ATOM 2849 C C . ARG A 1 368 ? 6.304 -17.100 0.142 1.00 90.25 368 ARG A C 1
ATOM 2851 O O . ARG A 1 368 ? 5.628 -16.251 0.712 1.00 90.25 368 ARG A O 1
ATOM 2858 N N . HIS A 1 369 ? 5.803 -18.238 -0.322 1.00 92.94 369 HIS A N 1
ATOM 2859 C CA . HIS A 1 369 ? 4.405 -18.644 -0.190 1.00 92.94 369 HIS A CA 1
ATOM 2860 C C . HIS A 1 369 ? 4.335 -20.024 0.441 1.00 92.94 369 HIS A C 1
ATOM 2862 O O . HIS A 1 369 ? 5.180 -20.857 0.127 1.00 92.94 369 HIS A O 1
ATOM 2868 N N . ALA A 1 370 ? 3.337 -20.289 1.285 1.00 92.38 370 ALA A N 1
ATOM 2869 C CA . ALA A 1 370 ? 3.234 -21.570 1.975 1.00 92.38 370 ALA A CA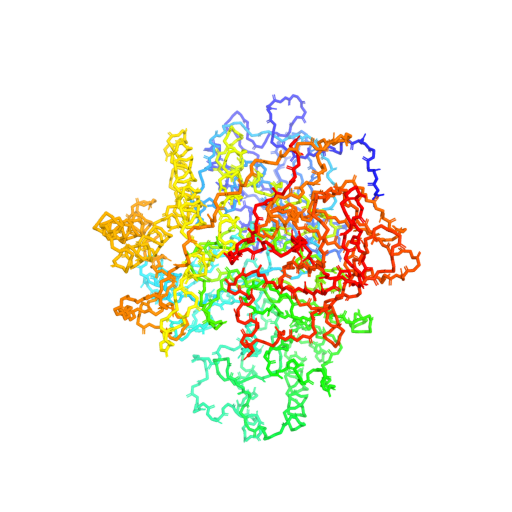 1
ATOM 2870 C C . ALA A 1 370 ? 3.059 -22.747 0.995 1.00 92.38 370 ALA A C 1
ATOM 2872 O O . ALA A 1 370 ? 2.223 -22.708 0.081 1.00 92.38 370 ALA A O 1
ATOM 2873 N N . THR A 1 371 ? 3.813 -23.822 1.218 1.00 90.69 371 THR A N 1
ATOM 2874 C CA . THR A 1 371 ? 3.658 -25.085 0.489 1.00 90.69 371 THR A CA 1
ATOM 2875 C C . THR A 1 371 ? 2.311 -25.744 0.822 1.00 90.69 371 THR A C 1
ATOM 2877 O O . THR A 1 371 ? 1.693 -25.431 1.844 1.00 90.69 371 THR A O 1
ATOM 2880 N N . PRO A 1 372 ? 1.822 -26.697 0.003 1.00 90.25 372 PRO A N 1
ATOM 2881 C CA . PRO A 1 372 ? 0.617 -27.457 0.338 1.00 90.25 372 PRO A CA 1
ATOM 2882 C C . PRO A 1 372 ? 0.659 -28.153 1.706 1.00 90.25 372 PRO A C 1
ATOM 2884 O O . PRO A 1 372 ? -0.389 -28.355 2.314 1.00 90.25 372 PRO A O 1
ATOM 2887 N N . GLU A 1 373 ? 1.847 -28.523 2.185 1.00 92.12 373 GLU A N 1
ATOM 2888 C CA . GLU A 1 373 ? 2.041 -29.112 3.509 1.00 92.12 373 GLU A CA 1
ATOM 2889 C C . GLU A 1 373 ? 1.970 -28.072 4.626 1.00 92.12 373 GLU A C 1
ATOM 2891 O O . GLU A 1 373 ? 1.198 -28.241 5.568 1.00 92.12 373 GLU A O 1
ATOM 2896 N N . GLU A 1 374 ? 2.705 -26.971 4.479 1.00 94.19 374 GLU A N 1
ATOM 2897 C CA . GLU A 1 374 ? 2.718 -25.854 5.425 1.00 94.19 374 GLU A CA 1
ATOM 2898 C C . GLU A 1 374 ? 1.312 -25.280 5.652 1.00 94.19 374 GLU A C 1
ATOM 2900 O O . GLU A 1 374 ? 0.952 -24.964 6.783 1.00 94.19 374 GLU A O 1
ATOM 2905 N N . ARG A 1 375 ? 0.466 -25.233 4.612 1.00 94.38 375 ARG A N 1
ATOM 2906 C CA . ARG A 1 375 ? -0.932 -24.766 4.703 1.00 94.38 375 ARG A CA 1
ATOM 2907 C C . ARG A 1 375 ? -1.819 -25.545 5.681 1.00 94.38 375 ARG A C 1
ATOM 2909 O O . ARG A 1 375 ? -2.915 -25.082 5.977 1.00 94.38 375 ARG A O 1
ATOM 2916 N N . ARG A 1 376 ? -1.386 -26.710 6.176 1.00 94.56 376 ARG A N 1
ATOM 2917 C CA . ARG A 1 376 ? -2.133 -27.498 7.173 1.00 94.56 376 ARG A CA 1
ATOM 2918 C C . ARG A 1 376 ? -1.946 -27.013 8.613 1.00 94.56 376 ARG A C 1
ATOM 2920 O O . ARG A 1 376 ? -2.681 -27.469 9.485 1.00 94.56 376 ARG A O 1
ATOM 2927 N N . ARG A 1 377 ? -0.973 -26.134 8.869 1.00 95.44 377 ARG A N 1
ATOM 2928 C CA . ARG A 1 377 ? -0.674 -25.622 10.213 1.00 95.44 377 ARG A CA 1
ATOM 2929 C C . ARG A 1 377 ? -1.850 -24.830 10.779 1.00 95.44 377 ARG A C 1
ATOM 2931 O O . ARG A 1 377 ? -2.428 -23.996 10.082 1.00 95.44 377 ARG A O 1
ATOM 2938 N N . SER A 1 378 ? -2.171 -25.048 12.052 1.00 96.19 378 SER A N 1
ATOM 2939 C CA . SER A 1 378 ? -3.338 -24.431 12.701 1.00 96.19 378 SER A CA 1
ATOM 2940 C C . SER A 1 378 ? -3.186 -22.925 12.924 1.00 96.19 378 SER A C 1
ATOM 2942 O O . SER A 1 378 ? -4.184 -22.208 12.895 1.00 96.19 378 SER A O 1
ATOM 2944 N N . GLY A 1 379 ? -1.955 -22.435 13.099 1.00 96.56 379 GLY A N 1
ATOM 2945 C CA . GLY A 1 379 ? -1.653 -21.008 13.216 1.00 96.56 379 GLY A CA 1
ATOM 2946 C C . GLY A 1 379 ? -1.818 -20.226 11.910 1.00 96.56 379 GLY A C 1
ATOM 2947 O O . GLY A 1 379 ? -1.948 -19.002 11.941 1.00 96.56 379 GLY A O 1
ATOM 2948 N N . GLY A 1 380 ? -1.843 -20.909 10.762 1.00 97.19 380 GLY A N 1
ATOM 2949 C CA . GLY A 1 380 ? -1.959 -20.280 9.447 1.00 97.19 380 GLY A CA 1
ATOM 2950 C C . GLY A 1 380 ? -0.798 -19.336 9.106 1.00 97.19 380 GLY A C 1
ATOM 2951 O O . GLY A 1 380 ? 0.283 -19.392 9.699 1.00 97.19 380 GLY A O 1
ATOM 2952 N N . PHE A 1 381 ? -1.031 -18.464 8.121 1.00 98.12 381 PHE A N 1
ATOM 2953 C CA . PHE A 1 381 ? -0.012 -17.557 7.589 1.00 98.12 381 PHE A CA 1
ATOM 2954 C C . PHE A 1 381 ? -0.493 -16.114 7.510 1.00 98.12 381 PHE A C 1
ATOM 2956 O O . PHE A 1 381 ? -1.687 -15.827 7.408 1.00 98.12 381 PHE A O 1
ATOM 2963 N N . GLY A 1 382 ? 0.469 -15.203 7.502 1.00 98.12 382 GLY A N 1
ATOM 2964 C CA . GLY A 1 382 ? 0.270 -13.782 7.284 1.00 98.12 382 GLY A CA 1
ATOM 2965 C C . GLY A 1 382 ? 1.303 -13.192 6.334 1.00 98.12 382 GLY A C 1
ATOM 2966 O O . GLY A 1 382 ? 2.235 -13.882 5.925 1.00 98.12 382 GLY A O 1
ATOM 2967 N N . ILE A 1 383 ? 1.135 -11.914 6.006 1.00 98.56 383 ILE A N 1
ATOM 2968 C CA . ILE A 1 383 ? 2.054 -11.119 5.197 1.00 98.56 383 ILE A CA 1
ATOM 2969 C C . ILE A 1 383 ? 2.423 -9.842 5.958 1.00 98.56 383 ILE A C 1
ATOM 2971 O O . ILE A 1 383 ? 1.547 -9.143 6.471 1.00 98.56 383 ILE A O 1
ATOM 2975 N N . TYR A 1 384 ? 3.717 -9.537 5.986 1.00 98.19 384 TYR A N 1
ATOM 2976 C CA . TYR A 1 384 ? 4.257 -8.207 6.241 1.00 98.19 384 TYR A CA 1
ATOM 2977 C C . TYR A 1 384 ? 4.716 -7.596 4.906 1.00 98.19 384 TYR A C 1
ATOM 2979 O O . TYR A 1 384 ? 5.564 -8.170 4.223 1.00 98.19 384 TYR A O 1
ATOM 2987 N N . TYR A 1 385 ? 4.112 -6.476 4.514 1.00 98.38 385 TYR A N 1
ATOM 2988 C CA . TYR A 1 385 ? 4.263 -5.842 3.198 1.00 98.38 385 TYR A CA 1
ATOM 2989 C C . TYR A 1 385 ? 4.753 -4.394 3.331 1.00 98.38 385 TYR A C 1
ATOM 2991 O O . TYR A 1 385 ? 4.549 -3.794 4.384 1.00 98.38 385 TYR A O 1
ATOM 2999 N N . HIS A 1 386 ? 5.331 -3.795 2.285 1.00 97.75 386 HIS A N 1
ATOM 3000 C CA . HIS A 1 386 ? 5.825 -2.412 2.345 1.00 97.75 386 HIS A CA 1
ATOM 3001 C C . HIS A 1 386 ? 5.097 -1.461 1.389 1.00 97.75 386 HIS A C 1
ATOM 3003 O O . HIS A 1 386 ? 5.103 -1.668 0.179 1.00 97.75 386 HIS A O 1
ATOM 3009 N N . ALA A 1 387 ? 4.525 -0.381 1.937 1.00 96.88 387 ALA A N 1
ATOM 3010 C CA . ALA A 1 387 ? 4.119 0.825 1.202 1.00 96.88 387 ALA A CA 1
ATOM 3011 C C . ALA A 1 387 ? 5.122 1.988 1.373 1.00 96.88 387 ALA A C 1
ATOM 3013 O O . ALA A 1 387 ? 4.994 3.020 0.721 1.00 96.88 387 ALA A O 1
ATOM 3014 N N . SER A 1 388 ? 6.119 1.803 2.238 1.00 95.44 388 SER A N 1
ATOM 3015 C CA . SER A 1 388 ? 7.212 2.724 2.548 1.00 95.44 388 SER A CA 1
ATOM 3016 C C . SER A 1 388 ? 8.427 1.898 2.965 1.00 95.44 388 SER A C 1
ATOM 3018 O O . SER A 1 388 ? 8.246 0.860 3.607 1.00 95.44 388 SER A O 1
ATOM 3020 N N . TYR A 1 389 ? 9.645 2.306 2.595 1.00 95.19 389 TYR A N 1
ATOM 3021 C CA . TYR A 1 389 ? 10.850 1.581 3.007 1.00 95.19 389 TYR A CA 1
ATOM 3022 C C . TYR A 1 389 ? 12.124 2.435 3.056 1.00 95.19 389 TYR A C 1
ATOM 3024 O O . TYR A 1 389 ? 12.557 3.009 2.047 1.00 95.19 389 TYR A O 1
ATOM 3032 N N . LEU A 1 390 ? 12.789 2.419 4.214 1.00 93.94 390 LEU A N 1
ATOM 3033 C CA . LEU A 1 390 ? 14.157 2.895 4.414 1.00 93.94 390 LEU A CA 1
ATOM 3034 C C . LEU A 1 390 ? 15.163 1.737 4.301 1.00 93.94 390 LEU A C 1
ATOM 3036 O O . LEU A 1 390 ? 15.338 0.943 5.227 1.00 93.94 390 LEU A O 1
ATOM 3040 N N . GLY A 1 391 ? 15.896 1.650 3.189 1.00 91.69 391 GLY A N 1
ATOM 3041 C CA . GLY A 1 391 ? 16.910 0.610 3.051 1.00 91.69 391 GLY A CA 1
ATOM 3042 C C . GLY A 1 391 ? 17.441 0.371 1.644 1.00 91.69 391 GLY A C 1
ATOM 3043 O O . GLY A 1 391 ? 17.336 1.197 0.743 1.00 91.69 391 GLY A O 1
ATOM 3044 N N . ALA A 1 392 ? 18.087 -0.781 1.478 1.00 90.44 392 ALA A N 1
ATOM 3045 C CA . ALA A 1 392 ? 18.774 -1.147 0.246 1.00 90.44 392 ALA A CA 1
ATOM 3046 C C . ALA A 1 392 ? 17.803 -1.640 -0.845 1.00 90.44 392 ALA A C 1
ATOM 3048 O O . ALA A 1 392 ? 16.837 -2.314 -0.510 1.00 90.44 392 ALA A O 1
ATOM 3049 N N . PRO A 1 393 ? 18.112 -1.445 -2.140 1.00 90.75 393 PRO A N 1
ATOM 3050 C CA . PRO A 1 393 ? 19.267 -0.704 -2.649 1.00 90.75 393 PRO A CA 1
ATOM 3051 C C . PRO A 1 393 ? 19.133 0.816 -2.501 1.00 90.75 393 PRO A C 1
ATOM 3053 O O . PRO A 1 393 ? 20.140 1.472 -2.240 1.00 90.75 393 PRO A O 1
ATOM 3056 N N . LEU A 1 394 ? 17.918 1.353 -2.621 1.00 92.75 394 LEU A N 1
ATOM 3057 C CA . LEU A 1 394 ? 17.591 2.757 -2.386 1.00 92.75 394 LEU A CA 1
ATOM 3058 C C . LEU A 1 394 ? 16.233 2.860 -1.690 1.00 92.75 394 LEU A C 1
ATOM 3060 O O . LEU A 1 394 ? 15.280 2.184 -2.086 1.00 92.75 394 LEU A O 1
ATOM 3064 N N . SER A 1 395 ? 16.140 3.752 -0.710 1.00 94.12 395 SER A N 1
ATOM 3065 C CA . SER A 1 395 ? 14.904 4.029 0.018 1.00 94.12 395 SER A CA 1
ATOM 3066 C C . SER A 1 395 ? 13.835 4.642 -0.890 1.00 94.12 395 SER A C 1
ATOM 3068 O O . SER A 1 395 ? 14.146 5.237 -1.927 1.00 94.12 395 SER A O 1
ATOM 3070 N N . TRP A 1 396 ? 12.572 4.509 -0.495 1.00 94.38 396 TRP A N 1
ATOM 3071 C CA . TRP A 1 396 ? 11.431 5.161 -1.137 1.00 94.38 396 TRP A CA 1
ATOM 3072 C C . TRP A 1 396 ? 10.390 5.512 -0.068 1.00 94.38 396 TRP A C 1
ATOM 3074 O O . TRP A 1 396 ? 9.726 4.638 0.485 1.00 94.38 396 TRP A O 1
ATOM 3084 N N . LEU A 1 397 ? 10.330 6.798 0.271 1.00 94.62 397 LEU A N 1
ATOM 3085 C CA . LEU A 1 397 ? 9.649 7.329 1.461 1.00 94.62 397 LEU A CA 1
ATOM 3086 C C . LEU A 1 397 ? 8.828 8.590 1.146 1.00 94.62 397 LEU A C 1
ATOM 3088 O O . LEU A 1 397 ? 8.116 9.106 1.998 1.00 94.62 397 LEU A O 1
ATOM 3092 N N . TRP A 1 398 ? 8.963 9.161 -0.055 1.00 94.31 398 TRP A N 1
ATOM 3093 C CA . TRP A 1 398 ? 8.546 10.539 -0.302 1.00 94.31 398 TRP A CA 1
ATOM 3094 C C . TRP A 1 398 ? 7.123 10.665 -0.852 1.00 94.31 398 TRP A C 1
ATOM 3096 O O . TRP A 1 398 ? 6.335 11.508 -0.406 1.00 94.31 398 TRP A O 1
ATOM 3106 N N . VAL A 1 399 ? 6.800 9.848 -1.854 1.00 93.50 399 VAL A N 1
ATOM 3107 C CA . VAL A 1 399 ? 5.506 9.841 -2.545 1.00 93.50 399 VAL A CA 1
ATOM 3108 C C . VAL A 1 399 ? 5.025 8.407 -2.734 1.00 93.50 399 VAL A C 1
ATOM 3110 O O . VAL A 1 399 ? 5.838 7.499 -2.910 1.00 93.50 399 VAL A O 1
ATOM 3113 N N . ASP A 1 400 ? 3.706 8.199 -2.746 1.00 93.56 400 ASP A N 1
ATOM 3114 C CA . ASP A 1 400 ? 3.150 6.878 -3.040 1.00 93.56 400 ASP A CA 1
ATOM 3115 C C . ASP A 1 400 ? 3.505 6.453 -4.471 1.00 93.56 400 ASP A C 1
ATOM 3117 O O . ASP A 1 400 ? 3.067 7.042 -5.467 1.00 93.56 400 ASP A O 1
ATOM 3121 N N . THR A 1 401 ? 4.338 5.423 -4.566 1.00 93.81 401 THR A N 1
ATOM 3122 C CA . THR A 1 401 ? 4.781 4.825 -5.828 1.00 93.81 401 THR A CA 1
ATOM 3123 C C . THR A 1 401 ? 4.355 3.366 -5.950 1.00 93.81 401 THR A C 1
ATOM 3125 O O . THR A 1 401 ? 4.802 2.683 -6.871 1.00 93.81 401 THR A O 1
ATOM 3128 N N . LEU A 1 402 ? 3.528 2.870 -5.025 1.00 94.44 402 LEU A N 1
ATOM 3129 C CA . LEU A 1 402 ? 3.082 1.485 -4.993 1.00 94.44 402 LEU A CA 1
ATOM 3130 C C . LEU A 1 402 ? 1.711 1.369 -5.684 1.00 94.44 402 LEU A C 1
ATOM 3132 O O . LEU A 1 402 ? 0.691 1.752 -5.109 1.00 94.44 402 LEU A O 1
ATOM 3136 N N . PRO A 1 403 ? 1.634 0.838 -6.919 1.00 94.50 403 PRO A N 1
ATOM 3137 C CA . PRO A 1 403 ? 0.360 0.763 -7.618 1.00 94.50 403 PRO A CA 1
ATOM 3138 C C . PRO A 1 403 ? -0.582 -0.256 -6.957 1.00 94.50 403 PRO A C 1
ATOM 3140 O O . PRO A 1 403 ? -0.163 -1.389 -6.692 1.00 94.50 403 PRO A O 1
ATOM 3143 N N . PRO A 1 404 ? -1.885 0.063 -6.823 1.00 97.38 404 PRO A N 1
ATOM 3144 C CA . PRO A 1 404 ? -2.904 -0.897 -6.395 1.00 97.38 404 PRO A CA 1
ATOM 3145 C C . PRO A 1 404 ? -2.908 -2.201 -7.210 1.00 97.38 404 PRO A C 1
ATOM 3147 O O . PRO A 1 404 ? -3.182 -3.267 -6.672 1.00 97.38 404 PRO A O 1
ATOM 3150 N N . ALA A 1 405 ? -2.536 -2.157 -8.493 1.00 97.50 405 ALA A N 1
ATOM 3151 C CA . ALA A 1 405 ? -2.430 -3.351 -9.331 1.00 97.50 405 ALA A CA 1
ATOM 3152 C C . ALA A 1 405 ? -1.339 -4.339 -8.859 1.00 97.50 405 ALA A C 1
ATOM 3154 O O . ALA A 1 405 ? -1.559 -5.551 -8.903 1.00 97.50 405 ALA A O 1
ATOM 3155 N N . LEU A 1 406 ? -0.196 -3.843 -8.360 1.00 98.06 406 LEU A N 1
ATOM 3156 C CA . LEU A 1 406 ? 0.850 -4.697 -7.782 1.00 98.06 406 LEU A CA 1
ATOM 3157 C C . LEU A 1 406 ? 0.389 -5.280 -6.445 1.00 98.06 406 LEU A C 1
ATOM 3159 O O . LEU A 1 406 ? 0.492 -6.489 -6.252 1.00 98.06 406 LEU A O 1
ATOM 3163 N N . VAL A 1 407 ? -0.189 -4.440 -5.575 1.00 98.50 407 VAL A N 1
ATOM 3164 C CA . VAL A 1 407 ? -0.760 -4.881 -4.290 1.00 98.50 407 VAL A CA 1
ATOM 3165 C C . VAL A 1 407 ? -1.776 -5.995 -4.522 1.00 98.50 407 VAL A C 1
ATOM 3167 O O . VAL A 1 407 ? -1.689 -7.045 -3.898 1.00 98.50 407 VAL A O 1
ATOM 3170 N N . TRP A 1 408 ? -2.699 -5.818 -5.469 1.00 98.50 408 TRP A N 1
ATOM 3171 C CA . TRP A 1 408 ? -3.689 -6.841 -5.793 1.00 98.50 408 TRP A CA 1
ATOM 3172 C C . TRP A 1 408 ? -3.033 -8.141 -6.263 1.00 98.50 408 TRP A C 1
ATOM 3174 O O . TRP A 1 408 ? -3.336 -9.204 -5.728 1.00 98.50 408 TRP A O 1
ATOM 3184 N N . SER A 1 409 ? -2.105 -8.061 -7.222 1.00 97.94 409 SER A N 1
ATOM 3185 C CA . SER A 1 409 ? -1.439 -9.234 -7.799 1.00 97.94 409 SER A CA 1
ATOM 3186 C C . SER A 1 409 ? -0.681 -10.057 -6.750 1.00 97.94 409 SER A C 1
ATOM 3188 O O . SER A 1 409 ? -0.803 -11.283 -6.714 1.00 97.94 409 SER A O 1
ATOM 3190 N N . GLU A 1 410 ? 0.093 -9.405 -5.885 1.00 98.44 410 GLU A N 1
ATOM 3191 C CA . GLU A 1 410 ? 0.930 -10.083 -4.891 1.00 98.44 410 GLU A CA 1
ATOM 3192 C C . GLU A 1 410 ? 0.103 -10.577 -3.700 1.00 98.44 410 GLU A C 1
ATOM 3194 O O . GLU A 1 410 ? 0.199 -11.746 -3.313 1.00 98.44 410 GLU A O 1
ATOM 3199 N N . MET A 1 411 ? -0.785 -9.737 -3.166 1.00 98.62 411 MET A N 1
ATOM 3200 C CA . MET A 1 411 ? -1.592 -10.100 -2.001 1.00 98.62 411 MET A CA 1
ATOM 3201 C C . MET A 1 411 ? -2.617 -11.187 -2.326 1.00 98.62 411 MET A C 1
ATOM 3203 O O . MET A 1 411 ? -2.826 -12.084 -1.509 1.00 98.62 411 MET A O 1
ATOM 3207 N N . MET A 1 412 ? -3.198 -11.192 -3.532 1.00 98.12 412 MET A N 1
ATOM 3208 C CA . MET A 1 412 ? -4.072 -12.290 -3.950 1.00 98.12 412 MET A CA 1
ATOM 3209 C C . MET A 1 412 ? -3.308 -13.588 -4.177 1.00 98.12 412 MET A C 1
ATOM 3211 O O . MET A 1 412 ? -3.801 -14.648 -3.788 1.00 98.12 412 MET A O 1
ATOM 3215 N N . ARG A 1 413 ? -2.073 -13.528 -4.692 1.00 97.50 413 ARG A N 1
ATOM 3216 C CA . ARG A 1 413 ? -1.207 -14.712 -4.763 1.00 97.50 413 ARG A CA 1
ATOM 3217 C C . ARG A 1 413 ? -0.947 -15.293 -3.375 1.00 97.50 413 ARG A C 1
ATOM 3219 O O . ARG A 1 413 ? -1.060 -16.504 -3.180 1.00 97.50 413 ARG A O 1
ATOM 3226 N N . ALA A 1 414 ? -0.654 -14.442 -2.393 1.00 97.75 414 ALA A N 1
ATOM 3227 C CA . ALA A 1 414 ? -0.485 -14.858 -1.005 1.00 97.75 414 ALA A CA 1
ATOM 3228 C C . ALA A 1 414 ? -1.771 -15.427 -0.384 1.00 97.75 414 ALA A C 1
ATOM 3230 O O . ALA A 1 414 ? -1.720 -16.486 0.249 1.00 97.75 414 ALA A O 1
ATOM 3231 N N . TYR A 1 415 ? -2.917 -14.779 -0.606 1.00 98.12 415 TYR A N 1
ATOM 3232 C CA . TYR A 1 415 ? -4.220 -15.237 -0.122 1.00 98.12 415 TYR A CA 1
ATOM 3233 C C . TYR A 1 415 ? -4.568 -16.631 -0.659 1.00 98.12 415 TYR A C 1
ATOM 3235 O O . TYR A 1 415 ? -4.895 -17.538 0.106 1.00 98.12 415 TYR A O 1
ATOM 3243 N N . GLU A 1 416 ? -4.414 -16.844 -1.969 1.00 96.19 416 GLU A N 1
ATOM 3244 C CA . GLU A 1 416 ? -4.646 -18.136 -2.628 1.00 96.19 416 GLU A CA 1
ATOM 3245 C C . GLU A 1 416 ? -3.683 -19.237 -2.146 1.00 96.19 416 GLU A C 1
ATOM 3247 O O . GLU A 1 416 ? -3.969 -20.427 -2.297 1.00 96.19 416 GLU A O 1
ATOM 3252 N N . HIS A 1 417 ? -2.561 -18.847 -1.532 1.00 96.00 417 HIS A N 1
ATOM 3253 C CA . HIS A 1 417 ? -1.595 -19.730 -0.875 1.00 96.00 417 HIS A CA 1
ATOM 3254 C C . HIS A 1 417 ? -1.777 -19.789 0.653 1.00 96.00 417 HIS A C 1
ATOM 3256 O O . HIS A 1 417 ? -0.893 -20.269 1.360 1.00 96.00 417 HIS A O 1
ATOM 3262 N N . GLY A 1 418 ? -2.939 -19.377 1.169 1.00 96.62 418 GLY A N 1
ATOM 3263 C CA . GLY A 1 418 ? -3.350 -19.578 2.561 1.00 96.62 418 GLY A CA 1
ATOM 3264 C C . GLY A 1 418 ? -2.888 -18.502 3.546 1.00 96.62 418 GLY A C 1
ATOM 3265 O O . GLY A 1 418 ? -3.059 -18.680 4.750 1.00 96.62 418 GLY A O 1
ATOM 3266 N N . ALA A 1 419 ? -2.316 -17.389 3.077 1.00 97.81 419 ALA A N 1
ATOM 3267 C CA . ALA A 1 419 ? -1.961 -16.264 3.939 1.00 97.81 419 ALA A CA 1
ATOM 3268 C C . ALA A 1 419 ? -3.171 -15.354 4.180 1.00 97.81 419 ALA A C 1
ATOM 3270 O O . ALA A 1 419 ? -3.274 -14.286 3.589 1.00 97.81 419 ALA A O 1
ATOM 3271 N N . ASN A 1 420 ? -4.098 -15.784 5.035 1.00 97.38 420 ASN A N 1
ATOM 3272 C CA . ASN A 1 420 ? -5.323 -15.054 5.396 1.00 97.38 420 ASN A CA 1
ATOM 3273 C C . ASN A 1 420 ? -5.465 -14.800 6.915 1.00 97.38 420 ASN A C 1
ATOM 3275 O O . ASN A 1 420 ? -6.507 -14.342 7.385 1.00 97.38 420 ASN A O 1
ATOM 3279 N N . GLY A 1 421 ? -4.418 -15.081 7.694 1.00 97.88 421 GLY A N 1
ATOM 3280 C CA . GLY A 1 421 ? -4.392 -14.866 9.139 1.00 97.88 421 GLY A CA 1
ATOM 3281 C C . GLY A 1 421 ? -4.095 -13.417 9.521 1.00 97.88 421 GLY A C 1
ATOM 3282 O O . GLY A 1 421 ? -4.893 -12.791 10.213 1.00 97.88 421 GLY A O 1
ATOM 3283 N N . VAL A 1 422 ? -2.953 -12.877 9.082 1.00 98.56 422 VAL A N 1
ATOM 3284 C CA . VAL A 1 422 ? -2.451 -11.561 9.527 1.00 98.56 422 VAL A CA 1
ATOM 3285 C C . VAL A 1 422 ? -1.856 -10.778 8.361 1.00 98.56 422 VAL A C 1
ATOM 3287 O O . VAL A 1 422 ? -0.861 -11.215 7.801 1.00 98.56 422 VAL A O 1
ATOM 3290 N N . TRP A 1 423 ? -2.408 -9.624 8.003 1.00 98.88 423 TRP A N 1
ATOM 3291 C CA . TRP A 1 423 ? -1.848 -8.715 6.996 1.00 98.88 423 TRP A CA 1
ATOM 3292 C C . TRP A 1 423 ? -1.465 -7.386 7.642 1.00 98.88 423 TRP A C 1
ATOM 3294 O O . TRP A 1 423 ? -2.327 -6.682 8.169 1.00 98.88 423 TRP A O 1
ATOM 3304 N N . ILE A 1 424 ? -0.179 -7.045 7.580 1.00 98.88 424 ILE A N 1
ATOM 3305 C CA . ILE A 1 424 ? 0.373 -5.781 8.075 1.00 98.88 424 ILE A CA 1
ATOM 3306 C C . ILE A 1 424 ? 1.143 -5.105 6.946 1.00 98.88 424 ILE A C 1
ATOM 3308 O O . ILE A 1 424 ? 1.984 -5.741 6.311 1.00 98.88 424 ILE A O 1
ATOM 3312 N N . VAL A 1 425 ? 0.879 -3.822 6.714 1.00 98.69 425 VAL A N 1
ATOM 3313 C CA . VAL A 1 425 ? 1.639 -3.002 5.763 1.00 98.69 425 VAL A CA 1
ATOM 3314 C C . VAL A 1 425 ? 2.464 -1.951 6.502 1.00 98.69 425 VAL A C 1
ATOM 3316 O O . VAL A 1 425 ? 1.936 -1.244 7.356 1.00 98.69 425 VAL A O 1
ATOM 3319 N N . ASN A 1 426 ? 3.753 -1.834 6.188 1.00 98.19 426 ASN A N 1
ATOM 3320 C CA . ASN A 1 426 ? 4.559 -0.680 6.574 1.00 98.19 426 ASN A CA 1
ATOM 3321 C C . ASN A 1 426 ? 3.997 0.555 5.866 1.00 98.19 426 ASN A C 1
ATOM 3323 O O . ASN A 1 426 ? 4.104 0.671 4.643 1.00 98.19 426 ASN A O 1
ATOM 3327 N N . ALA A 1 427 ? 3.370 1.433 6.645 1.00 97.12 427 ALA A N 1
ATOM 3328 C CA . ALA A 1 427 ? 2.701 2.634 6.168 1.00 97.12 427 ALA A CA 1
ATOM 3329 C C . ALA A 1 427 ? 3.607 3.874 6.216 1.00 97.12 427 ALA A C 1
ATOM 3331 O O . ALA A 1 427 ? 3.149 4.965 5.871 1.00 97.12 427 ALA A O 1
ATOM 3332 N N . GLY A 1 428 ? 4.868 3.733 6.635 1.00 95.88 428 GLY A N 1
ATOM 3333 C CA . GLY A 1 428 ? 5.739 4.872 6.895 1.00 95.88 428 GLY A CA 1
ATOM 3334 C C . GLY A 1 428 ? 5.123 5.791 7.957 1.00 95.88 428 GLY A C 1
ATOM 3335 O O . GLY A 1 428 ? 4.578 5.342 8.970 1.00 95.88 428 GLY A O 1
ATOM 3336 N N . ASP A 1 429 ? 5.070 7.078 7.629 1.00 95.69 429 ASP A N 1
ATOM 3337 C CA . ASP A 1 429 ? 4.407 8.134 8.398 1.00 95.69 429 ASP A CA 1
ATOM 3338 C C . ASP A 1 429 ? 2.871 8.201 8.219 1.00 95.69 429 ASP A C 1
ATOM 3340 O O . ASP A 1 429 ? 2.254 9.197 8.606 1.00 95.69 429 ASP A O 1
ATOM 3344 N N . ILE A 1 430 ? 2.235 7.203 7.580 1.00 96.62 430 ILE A N 1
ATOM 3345 C CA . ILE A 1 430 ? 0.869 7.232 6.996 1.00 96.62 430 ILE A CA 1
ATOM 3346 C C . ILE A 1 430 ? 0.764 8.193 5.804 1.00 96.62 430 ILE A C 1
ATOM 3348 O O . ILE A 1 430 ? 0.216 7.846 4.760 1.00 96.62 430 ILE A O 1
ATOM 3352 N N . LYS A 1 431 ? 1.292 9.410 5.934 1.00 95.81 431 LYS A N 1
ATOM 3353 C CA . LYS A 1 431 ? 1.400 10.376 4.838 1.00 95.81 431 LYS A CA 1
ATOM 3354 C C . LYS A 1 431 ? 2.774 10.203 4.180 1.00 95.81 431 LYS A C 1
ATOM 3356 O O . LYS A 1 431 ? 3.778 10.267 4.861 1.00 95.81 431 LYS A O 1
ATOM 3361 N N . ASN A 1 432 ? 2.914 9.994 2.877 1.00 90.38 432 ASN A N 1
ATOM 3362 C CA . ASN A 1 432 ? 1.909 10.112 1.821 1.00 90.38 432 ASN A CA 1
ATOM 3363 C C . ASN A 1 432 ? 1.475 8.743 1.248 1.00 90.38 432 ASN A C 1
ATOM 3365 O O . ASN A 1 432 ? 1.371 8.623 0.031 1.00 90.38 432 ASN A O 1
ATOM 3369 N N . THR A 1 433 ? 1.294 7.703 2.075 1.00 95.50 433 THR A N 1
ATOM 3370 C CA . THR A 1 433 ? 0.928 6.333 1.643 1.00 95.50 433 THR A CA 1
ATOM 3371 C C . THR A 1 433 ? -0.579 6.061 1.719 1.00 95.50 433 THR A C 1
ATOM 3373 O O . THR A 1 433 ? -1.013 4.909 1.644 1.00 95.50 433 THR A O 1
ATOM 3376 N N . GLU A 1 434 ? -1.407 7.107 1.838 1.00 97.88 434 GLU A N 1
ATOM 3377 C CA . GLU A 1 434 ? -2.836 7.000 2.148 1.00 97.88 434 GLU A CA 1
ATOM 3378 C C . GLU A 1 434 ? -3.565 6.026 1.213 1.00 97.88 434 GLU A C 1
ATOM 3380 O O . GLU A 1 434 ? -4.364 5.197 1.647 1.00 97.88 434 GLU A O 1
ATOM 3385 N N . ARG A 1 435 ? -3.253 6.092 -0.083 1.00 96.44 435 ARG A N 1
ATOM 3386 C CA . ARG A 1 435 ? -3.940 5.323 -1.121 1.00 96.44 435 ARG A CA 1
ATOM 3387 C C . ARG A 1 435 ? -3.545 3.852 -1.133 1.00 96.44 435 ARG A C 1
ATOM 3389 O O . ARG A 1 435 ? -4.430 2.998 -1.154 1.00 96.44 435 ARG A O 1
ATOM 3396 N N . SER A 1 436 ? -2.250 3.548 -1.190 1.00 96.31 436 SER A N 1
ATOM 3397 C CA . SER A 1 436 ? -1.770 2.161 -1.187 1.00 96.31 436 SER A CA 1
ATOM 3398 C C . SER A 1 436 ? -2.130 1.453 0.118 1.00 96.31 436 SER A C 1
ATOM 3400 O O . SER A 1 436 ? -2.575 0.304 0.077 1.00 96.31 436 SER A O 1
ATOM 3402 N N . MET A 1 437 ? -2.046 2.154 1.252 1.00 97.62 437 MET A N 1
ATOM 3403 C CA . MET A 1 437 ? -2.491 1.649 2.549 1.00 97.62 437 MET A CA 1
ATOM 3404 C C . MET A 1 437 ? -4.006 1.394 2.579 1.00 97.62 437 MET A C 1
ATOM 3406 O O . MET A 1 437 ? -4.429 0.322 3.011 1.00 97.62 437 MET A O 1
ATOM 3410 N N . GLU A 1 438 ? -4.832 2.330 2.095 1.00 98.56 438 GLU A N 1
ATOM 3411 C CA . GLU A 1 438 ? -6.285 2.127 2.016 1.00 98.56 438 GLU A CA 1
ATOM 3412 C C . GLU A 1 438 ? -6.631 0.912 1.149 1.00 98.56 438 GLU A C 1
ATOM 3414 O O . GLU A 1 438 ? -7.402 0.056 1.579 1.00 98.56 438 GLU A O 1
ATOM 3419 N N . PHE A 1 439 ? -6.037 0.799 -0.042 1.00 98.75 439 PHE A N 1
ATOM 3420 C CA . PHE A 1 439 ? -6.307 -0.329 -0.930 1.00 98.75 439 PHE A CA 1
ATOM 3421 C C . PHE A 1 439 ? -5.870 -1.666 -0.324 1.00 98.75 439 PHE A C 1
ATOM 3423 O O . PHE A 1 439 ? -6.572 -2.664 -0.469 1.00 98.75 439 PHE A O 1
ATOM 3430 N N . PHE A 1 440 ? -4.732 -1.700 0.377 1.00 98.88 440 PHE A N 1
ATOM 3431 C CA . PHE A 1 440 ? -4.264 -2.895 1.079 1.00 98.88 440 PHE A CA 1
ATOM 3432 C C . PHE A 1 440 ? -5.283 -3.376 2.124 1.00 98.88 440 PHE A C 1
ATOM 3434 O O . PHE A 1 440 ? -5.603 -4.565 2.178 1.00 98.88 440 PHE A O 1
ATOM 3441 N N . LEU A 1 441 ? -5.825 -2.456 2.928 1.00 98.88 441 LEU A N 1
ATOM 3442 C CA . LEU A 1 441 ? -6.806 -2.772 3.969 1.00 98.88 441 LEU A CA 1
ATOM 3443 C C . LEU A 1 441 ? -8.183 -3.130 3.384 1.00 98.88 441 LEU A C 1
ATOM 3445 O O . LEU A 1 441 ? -8.804 -4.092 3.841 1.00 98.88 441 LEU A O 1
ATOM 3449 N N . ASP A 1 442 ? -8.624 -2.428 2.335 1.00 98.69 442 ASP A N 1
ATOM 3450 C CA . ASP A 1 442 ? -9.854 -2.750 1.600 1.00 98.69 442 ASP A CA 1
ATOM 3451 C C . ASP A 1 442 ? -9.776 -4.148 0.971 1.00 98.69 442 ASP A C 1
ATOM 3453 O O . ASP A 1 442 ? -10.696 -4.959 1.109 1.00 98.69 442 ASP A O 1
ATOM 3457 N N . LEU A 1 443 ? -8.638 -4.479 0.354 1.00 98.81 443 LEU A N 1
ATOM 3458 C CA . LEU A 1 443 ? -8.394 -5.807 -0.194 1.00 98.81 443 LEU A CA 1
ATOM 3459 C C . LEU A 1 443 ? -8.378 -6.874 0.906 1.00 98.81 443 LEU A C 1
ATOM 3461 O O . LEU A 1 443 ? -8.936 -7.946 0.702 1.00 98.81 443 LEU A O 1
ATOM 3465 N N . ALA A 1 444 ? -7.814 -6.594 2.083 1.00 98.88 444 ALA A N 1
ATOM 3466 C CA . ALA A 1 444 ? -7.818 -7.531 3.210 1.00 98.88 444 ALA A CA 1
ATOM 3467 C C . ALA A 1 444 ? -9.241 -7.863 3.705 1.00 98.88 444 ALA A C 1
ATOM 3469 O O . ALA A 1 444 ? -9.508 -8.980 4.158 1.00 98.88 444 ALA A O 1
ATOM 3470 N N . TRP A 1 445 ? -10.175 -6.912 3.608 1.00 98.75 445 TRP A N 1
ATOM 3471 C CA . TRP A 1 445 ? -11.588 -7.148 3.911 1.00 98.75 445 TRP A CA 1
ATOM 3472 C C . TRP A 1 445 ? -12.280 -7.990 2.826 1.00 98.75 445 TRP A C 1
ATOM 3474 O O . TRP A 1 445 ? -13.090 -8.858 3.157 1.00 98.75 445 TRP A O 1
ATOM 3484 N N . HIS A 1 446 ? -11.925 -7.775 1.553 1.00 98.31 446 HIS A N 1
ATOM 3485 C CA . HIS A 1 446 ? -12.623 -8.316 0.377 1.00 98.31 446 HIS A CA 1
ATOM 3486 C C . HIS A 1 446 ? -11.856 -9.397 -0.417 1.00 98.31 446 HIS A C 1
ATOM 3488 O O . HIS A 1 446 ? -12.257 -9.722 -1.535 1.00 98.31 446 HIS A O 1
ATOM 3494 N N . ALA A 1 447 ? -10.756 -9.953 0.102 1.00 98.44 447 ALA A N 1
ATOM 3495 C CA . ALA A 1 447 ? -9.877 -10.860 -0.652 1.00 98.44 447 ALA A CA 1
ATOM 3496 C C . ALA A 1 447 ? -10.591 -12.122 -1.179 1.00 98.44 447 ALA A C 1
ATOM 3498 O O . ALA A 1 447 ? -10.265 -12.627 -2.248 1.00 98.44 447 ALA A O 1
ATOM 3499 N N . ASP A 1 448 ? -11.617 -12.610 -0.483 1.00 97.50 448 ASP A N 1
ATOM 3500 C CA . ASP A 1 448 ? -12.452 -13.740 -0.913 1.00 97.50 448 ASP A CA 1
ATOM 3501 C C . ASP A 1 448 ? -13.456 -13.391 -2.033 1.00 97.50 448 ASP A C 1
ATOM 3503 O O . ASP A 1 448 ? -14.068 -14.285 -2.622 1.00 97.50 448 ASP A O 1
ATOM 3507 N N . ARG A 1 449 ? -13.626 -12.100 -2.345 1.00 96.06 449 ARG A N 1
ATOM 3508 C CA . ARG A 1 449 ? -14.621 -11.564 -3.287 1.00 96.06 449 ARG A CA 1
ATOM 3509 C C . ARG A 1 449 ? -14.073 -10.413 -4.139 1.00 96.06 449 ARG A C 1
ATOM 3511 O O . ARG A 1 449 ? -14.708 -9.370 -4.286 1.00 96.06 449 ARG A O 1
ATOM 3518 N N . THR A 1 450 ? -12.898 -10.619 -4.734 1.00 97.44 450 THR A N 1
ATOM 3519 C CA . THR A 1 450 ? -12.212 -9.647 -5.606 1.00 97.44 450 THR A CA 1
ATOM 3520 C C . THR A 1 450 ? -11.935 -10.194 -7.014 1.00 97.44 450 THR A C 1
ATOM 3522 O O . THR A 1 450 ? -12.118 -11.380 -7.288 1.00 97.44 450 THR A O 1
ATOM 3525 N N . ASP A 1 451 ? -11.494 -9.327 -7.928 1.00 96.25 451 ASP A N 1
ATOM 3526 C CA . ASP A 1 451 ? -11.125 -9.670 -9.306 1.00 96.25 451 ASP A CA 1
ATOM 3527 C C . ASP A 1 451 ? -10.071 -8.691 -9.871 1.00 96.25 451 ASP A C 1
ATOM 3529 O O . ASP A 1 451 ? -9.868 -7.627 -9.279 1.00 96.25 451 ASP A O 1
ATOM 3533 N N . PRO A 1 452 ? -9.425 -8.999 -11.017 1.00 95.75 452 PRO A N 1
ATOM 3534 C CA . PRO A 1 452 ? -8.342 -8.183 -11.577 1.00 95.75 452 PRO A CA 1
ATOM 3535 C C . PRO A 1 452 ? -8.662 -6.707 -11.847 1.00 95.75 452 PRO A C 1
ATOM 3537 O O . PRO A 1 452 ? -7.739 -5.911 -11.971 1.00 95.75 452 PRO A O 1
ATOM 3540 N N . SER A 1 453 ? -9.938 -6.318 -11.950 1.00 95.75 453 SER A N 1
ATOM 3541 C CA . SER A 1 453 ? -10.341 -4.917 -12.154 1.00 95.75 453 SER A CA 1
ATOM 3542 C C . SER A 1 453 ? -10.629 -4.160 -10.849 1.00 95.75 453 SER A C 1
ATOM 3544 O O . SER A 1 453 ? -10.950 -2.970 -10.878 1.00 95.75 453 SER A O 1
ATOM 3546 N N . ALA A 1 454 ? -10.498 -4.811 -9.686 1.00 97.38 454 ALA A N 1
ATOM 3547 C CA . ALA A 1 454 ? -10.660 -4.170 -8.382 1.00 97.38 454 ALA A CA 1
ATOM 3548 C C . ALA A 1 454 ? -9.759 -2.934 -8.175 1.00 97.38 454 ALA A C 1
ATOM 3550 O O . ALA A 1 454 ? -10.297 -1.931 -7.701 1.00 97.38 454 ALA A O 1
ATOM 3551 N N . PRO A 1 455 ? -8.469 -2.926 -8.581 1.00 97.38 455 PRO A N 1
ATOM 3552 C CA . PRO A 1 455 ? -7.624 -1.731 -8.536 1.00 97.38 455 PRO A CA 1
ATOM 3553 C C . PRO A 1 455 ? -8.251 -0.509 -9.222 1.00 97.38 455 PRO A C 1
ATOM 3555 O O . PRO A 1 455 ? -8.391 0.545 -8.610 1.00 97.38 455 PRO A O 1
ATOM 3558 N N . GLU A 1 456 ? -8.702 -0.638 -10.472 1.00 95.25 456 GLU A N 1
ATOM 3559 C CA . GLU A 1 456 ? -9.286 0.484 -11.222 1.00 95.25 456 GLU A CA 1
ATOM 3560 C C . GLU A 1 456 ? -10.602 0.968 -10.607 1.00 95.25 456 GLU A C 1
ATOM 3562 O O . GLU A 1 456 ? -10.860 2.174 -10.520 1.00 95.25 456 GLU A O 1
ATOM 3567 N N . ARG A 1 457 ? -11.438 0.031 -10.137 1.00 96.88 457 ARG A N 1
ATOM 3568 C CA . ARG A 1 457 ? -12.681 0.375 -9.437 1.00 96.88 457 ARG A CA 1
ATOM 3569 C C . ARG A 1 457 ? -12.405 1.120 -8.141 1.00 96.88 457 ARG A C 1
ATOM 3571 O O . ARG A 1 457 ? -13.109 2.086 -7.858 1.00 96.88 457 ARG A O 1
ATOM 3578 N N . PHE A 1 458 ? -11.402 0.695 -7.379 1.00 97.94 458 PHE A N 1
ATOM 3579 C CA . PHE A 1 458 ? -10.980 1.370 -6.158 1.00 97.94 458 PHE A CA 1
ATOM 3580 C C . PHE A 1 458 ? -10.559 2.816 -6.444 1.00 97.94 458 PHE A C 1
ATOM 3582 O O . PHE A 1 458 ? -11.069 3.736 -5.806 1.00 97.94 458 PHE A O 1
ATOM 3589 N N . MET A 1 459 ? -9.718 3.031 -7.461 1.00 97.12 459 MET A N 1
ATOM 3590 C CA . MET A 1 459 ? -9.263 4.369 -7.860 1.00 97.12 459 MET A CA 1
ATOM 3591 C C . MET A 1 459 ? -10.424 5.296 -8.223 1.00 97.12 459 MET A C 1
ATOM 3593 O O . MET A 1 459 ? -10.457 6.453 -7.808 1.00 97.12 459 MET A O 1
ATOM 3597 N N . ARG A 1 460 ? -11.411 4.791 -8.973 1.00 97.69 460 ARG A N 1
ATOM 3598 C CA . ARG A 1 460 ? -12.599 5.577 -9.330 1.00 97.69 460 ARG A CA 1
ATOM 3599 C C . ARG A 1 460 ? -13.489 5.859 -8.119 1.00 97.69 460 ARG A C 1
ATOM 3601 O O . ARG A 1 460 ? -13.950 6.987 -7.974 1.00 97.69 460 ARG A O 1
ATOM 3608 N N . LYS A 1 461 ? -13.739 4.858 -7.269 1.00 97.19 461 LYS A N 1
ATOM 3609 C CA . LYS A 1 461 ? -14.613 4.997 -6.092 1.00 97.19 461 LYS A CA 1
ATOM 3610 C C . LYS A 1 461 ? -14.050 5.983 -5.072 1.00 97.19 461 LYS A C 1
ATOM 3612 O O . LYS A 1 461 ? -14.796 6.820 -4.578 1.00 97.19 461 LYS A O 1
ATOM 3617 N N . THR A 1 462 ? -12.753 5.919 -4.782 1.00 96.75 462 THR A N 1
ATOM 3618 C CA . THR A 1 462 ? -12.112 6.857 -3.847 1.00 96.75 462 THR A CA 1
ATOM 3619 C C . THR A 1 462 ? -12.062 8.270 -4.420 1.00 96.75 462 THR A C 1
ATOM 3621 O O . THR A 1 462 ? -12.391 9.221 -3.718 1.00 96.75 462 THR A O 1
ATOM 3624 N N . ALA A 1 463 ? -11.793 8.424 -5.721 1.00 97.62 463 ALA A N 1
ATOM 3625 C CA . ALA A 1 463 ? -11.883 9.723 -6.384 1.00 97.62 463 ALA A CA 1
ATOM 3626 C C . ALA A 1 463 ? -13.305 10.319 -6.351 1.00 97.62 463 ALA A C 1
ATOM 3628 O O . ALA A 1 463 ? -13.460 11.518 -6.129 1.00 97.62 463 ALA A O 1
ATOM 3629 N N . GLU A 1 464 ? -14.344 9.499 -6.544 1.00 97.25 464 GLU A N 1
ATOM 3630 C CA . GLU A 1 464 ? -15.744 9.928 -6.413 1.00 97.25 464 GLU A CA 1
ATOM 3631 C C . GLU A 1 464 ? -16.086 10.331 -4.979 1.00 97.25 464 GLU A C 1
ATOM 3633 O O . GLU A 1 464 ? -16.692 11.384 -4.777 1.00 97.25 464 GLU A O 1
ATOM 3638 N N . ARG A 1 465 ? -15.664 9.529 -3.996 1.00 95.81 465 ARG A N 1
ATOM 3639 C CA . ARG A 1 465 ? -15.851 9.819 -2.571 1.00 95.81 465 ARG A CA 1
ATOM 3640 C C . ARG A 1 465 ? -15.212 11.151 -2.180 1.00 95.81 465 ARG A C 1
ATOM 3642 O O . ARG A 1 465 ? -15.857 11.948 -1.508 1.00 95.81 465 ARG A O 1
ATOM 3649 N N . ASP A 1 466 ? -13.966 11.384 -2.589 1.00 95.94 466 ASP A N 1
ATOM 3650 C CA . ASP A 1 466 ? -13.165 12.498 -2.071 1.00 95.94 466 ASP A CA 1
ATOM 3651 C C . ASP A 1 466 ? -13.331 13.798 -2.882 1.00 95.94 466 ASP A C 1
ATOM 3653 O O . ASP A 1 466 ? -13.206 14.892 -2.329 1.00 95.94 466 ASP A O 1
ATOM 3657 N N . PHE A 1 467 ? -13.638 13.704 -4.184 1.00 96.19 467 PHE A N 1
ATOM 3658 C CA . PHE A 1 467 ? -13.692 14.859 -5.099 1.00 96.19 467 PHE A CA 1
ATOM 3659 C C . PHE A 1 467 ? -14.988 14.971 -5.911 1.00 96.19 467 PHE A C 1
ATOM 3661 O O . PHE A 1 467 ? -15.125 15.879 -6.734 1.00 96.19 467 PHE A O 1
ATOM 3668 N N . GLY A 1 468 ? -15.951 14.083 -5.667 1.00 93.44 468 GLY A N 1
ATOM 3669 C CA . GLY A 1 468 ? -17.253 14.087 -6.315 1.00 93.44 468 GLY A CA 1
ATOM 3670 C C . GLY A 1 468 ? -17.290 13.338 -7.649 1.00 93.44 468 GLY A C 1
ATOM 3671 O O . GLY A 1 468 ? -16.303 13.186 -8.374 1.00 93.44 468 GLY A O 1
ATOM 3672 N N . LYS A 1 469 ? -18.497 12.884 -7.999 1.00 94.50 469 LYS A N 1
ATOM 3673 C CA . LYS A 1 469 ? -18.772 12.034 -9.166 1.00 94.50 469 LYS A CA 1
ATOM 3674 C C . LYS A 1 469 ? -18.364 12.649 -10.505 1.00 94.50 469 LYS A C 1
ATOM 3676 O O . LYS A 1 469 ? -17.920 11.926 -11.392 1.00 94.50 469 LYS A O 1
ATOM 3681 N N . GLU A 1 470 ? -18.506 13.965 -10.654 1.00 95.88 470 GLU A N 1
ATOM 3682 C CA . GLU A 1 470 ? -18.229 14.674 -11.912 1.00 95.88 470 GLU A CA 1
ATOM 3683 C C . GLU A 1 470 ? -16.771 14.516 -12.366 1.00 95.88 470 GLU A C 1
ATOM 3685 O O . GLU A 1 470 ? -16.498 14.353 -13.555 1.00 95.88 470 GLU A O 1
ATOM 3690 N N . HIS A 1 471 ? -15.825 14.531 -11.425 1.00 94.75 471 HIS A N 1
ATOM 3691 C CA . HIS A 1 471 ? -14.393 14.521 -11.731 1.00 94.75 471 HIS A CA 1
ATOM 3692 C C . HIS A 1 471 ? -13.721 13.170 -11.465 1.00 94.75 471 HIS A C 1
ATOM 3694 O O . HIS A 1 471 ? -12.578 12.974 -11.874 1.00 94.75 471 HIS A O 1
ATOM 3700 N N . ALA A 1 472 ? -14.429 12.222 -10.845 1.00 97.12 472 ALA A N 1
ATOM 3701 C CA . ALA A 1 472 ? -13.897 10.937 -10.396 1.00 97.12 472 ALA A CA 1
ATOM 3702 C C . ALA A 1 472 ? -13.097 10.181 -11.468 1.00 97.12 472 ALA A C 1
ATOM 3704 O O . ALA A 1 472 ? -11.990 9.716 -11.211 1.00 97.12 472 ALA A O 1
ATOM 3705 N N . ALA A 1 473 ? -13.632 10.085 -12.690 1.00 98.00 473 ALA A N 1
ATOM 3706 C CA . ALA A 1 473 ? -12.966 9.378 -13.783 1.00 98.00 473 ALA A CA 1
ATOM 3707 C C . ALA A 1 473 ? -11.653 10.055 -14.212 1.00 98.00 473 ALA A C 1
ATOM 3709 O O . ALA A 1 473 ? -10.666 9.366 -14.451 1.00 98.00 473 ALA A O 1
ATOM 3710 N N . ALA A 1 474 ? -11.630 11.389 -14.276 1.00 98.25 474 ALA A N 1
ATOM 3711 C CA . ALA A 1 474 ? -10.447 12.147 -14.673 1.00 98.25 474 ALA A CA 1
ATOM 3712 C C . ALA A 1 474 ? -9.374 12.156 -13.573 1.00 98.25 474 ALA A C 1
ATOM 3714 O O . ALA A 1 474 ? -8.187 12.053 -13.866 1.00 98.25 474 ALA A O 1
ATOM 3715 N N . VAL A 1 475 ? -9.780 12.222 -12.302 1.00 98.38 475 VAL A N 1
ATOM 3716 C CA . VAL A 1 475 ? -8.850 12.086 -11.172 1.00 98.38 475 VAL A CA 1
ATOM 3717 C C . VAL A 1 475 ? -8.253 10.677 -11.134 1.00 98.38 475 VAL A C 1
ATOM 3719 O O . VAL A 1 475 ? -7.042 10.537 -10.988 1.00 98.38 475 VAL A O 1
ATOM 3722 N N . ALA A 1 476 ? -9.067 9.634 -11.325 1.00 97.88 476 ALA A N 1
ATOM 3723 C CA . ALA A 1 476 ? -8.571 8.261 -11.400 1.00 97.88 476 ALA A CA 1
ATOM 3724 C C . ALA A 1 476 ? -7.573 8.065 -12.558 1.00 97.88 476 ALA A C 1
ATOM 3726 O O . ALA A 1 476 ? -6.546 7.423 -12.356 1.00 97.88 476 ALA A O 1
ATOM 3727 N N . ASP A 1 477 ? -7.823 8.661 -13.732 1.00 97.75 477 ASP A N 1
ATOM 3728 C CA . ASP A 1 477 ? -6.878 8.651 -14.862 1.00 97.75 477 ASP A CA 1
ATOM 3729 C C . ASP A 1 477 ? -5.529 9.292 -14.502 1.00 97.75 477 ASP A C 1
ATOM 3731 O O . ASP A 1 477 ? -4.479 8.674 -14.693 1.00 97.75 477 ASP A O 1
ATOM 3735 N N . VAL A 1 478 ? -5.548 10.491 -13.904 1.00 98.38 478 VAL A N 1
ATOM 3736 C CA . VAL A 1 478 ? -4.331 11.178 -13.435 1.00 98.38 478 VAL A CA 1
ATOM 3737 C C . VAL A 1 478 ? -3.531 10.279 -12.493 1.00 98.38 478 VAL A C 1
ATOM 3739 O O . VAL A 1 478 ? -2.317 10.134 -12.634 1.00 98.38 478 VAL A O 1
ATOM 3742 N N . LEU A 1 479 ? -4.194 9.628 -11.546 1.00 97.06 479 LEU A N 1
ATOM 3743 C CA . LEU A 1 479 ? -3.512 8.774 -10.582 1.00 97.06 479 LEU A CA 1
ATOM 3744 C C . LEU A 1 479 ? -2.982 7.473 -11.200 1.00 97.06 479 LEU A C 1
ATOM 3746 O O . LEU A 1 479 ? -1.883 7.040 -10.858 1.00 97.06 479 LEU A O 1
ATOM 3750 N N . ASN A 1 480 ? -3.708 6.877 -12.145 1.00 95.88 480 ASN A N 1
ATOM 3751 C CA . ASN A 1 480 ? -3.233 5.704 -12.880 1.00 95.88 480 ASN A CA 1
ATOM 3752 C C . ASN A 1 480 ? -1.989 6.035 -13.717 1.00 95.88 480 ASN A C 1
ATOM 3754 O O . ASN A 1 480 ? -1.004 5.299 -13.679 1.00 95.88 480 ASN A O 1
ATOM 3758 N N . ARG A 1 481 ? -1.986 7.179 -14.411 1.00 96.75 481 ARG A N 1
ATOM 3759 C CA . ARG A 1 481 ? -0.824 7.664 -15.174 1.00 96.75 481 ARG A CA 1
ATOM 3760 C C . ARG A 1 481 ? 0.359 8.013 -14.270 1.00 96.75 481 ARG A C 1
ATOM 3762 O O . ARG A 1 481 ? 1.498 7.719 -14.629 1.00 96.75 481 ARG A O 1
ATOM 3769 N N . LEU A 1 482 ? 0.104 8.586 -13.092 1.00 97.50 482 LEU A N 1
ATOM 3770 C CA . LEU A 1 482 ? 1.131 8.823 -12.074 1.00 97.50 482 LEU A CA 1
ATOM 3771 C C . LEU A 1 482 ? 1.799 7.511 -11.646 1.00 97.50 482 LEU A C 1
ATOM 3773 O O . LEU A 1 482 ? 3.027 7.413 -11.651 1.00 97.50 482 LEU A O 1
ATOM 3777 N N . HIS A 1 483 ? 0.999 6.497 -11.307 1.00 95.62 483 HIS A N 1
ATOM 3778 C CA . HIS A 1 483 ? 1.521 5.188 -10.934 1.00 95.62 483 HIS A CA 1
ATOM 3779 C C . HIS A 1 483 ? 2.274 4.521 -12.087 1.00 95.62 483 HIS A C 1
ATOM 3781 O O . HIS A 1 483 ? 3.326 3.951 -11.837 1.00 95.62 483 HIS A O 1
ATOM 3787 N N . ALA A 1 484 ? 1.819 4.634 -13.339 1.00 94.12 484 ALA A N 1
ATOM 3788 C CA . ALA A 1 484 ? 2.547 4.092 -14.490 1.00 94.12 484 ALA A CA 1
ATOM 3789 C C . ALA A 1 484 ? 3.956 4.708 -14.630 1.00 94.12 484 ALA A C 1
ATOM 3791 O O . ALA A 1 484 ? 4.946 3.991 -14.797 1.00 94.12 484 ALA A O 1
ATOM 3792 N N . ILE A 1 485 ? 4.072 6.035 -14.478 1.00 95.88 485 ILE A N 1
ATOM 3793 C CA . ILE A 1 485 ? 5.361 6.748 -14.502 1.00 95.88 485 ILE A CA 1
ATOM 3794 C C . ILE A 1 485 ? 6.267 6.278 -13.355 1.00 95.88 485 ILE A C 1
ATOM 3796 O O . ILE A 1 485 ? 7.443 5.967 -13.583 1.00 95.88 485 ILE A O 1
ATOM 3800 N N . ASN A 1 486 ? 5.730 6.222 -12.134 1.00 95.31 486 ASN A N 1
ATOM 3801 C CA . ASN A 1 486 ? 6.492 5.879 -10.932 1.00 95.31 486 ASN A CA 1
ATOM 3802 C C . ASN A 1 486 ? 6.799 4.374 -10.817 1.00 95.31 486 ASN A C 1
ATOM 3804 O O . ASN A 1 486 ? 7.807 4.016 -10.213 1.00 95.31 486 ASN A O 1
ATOM 3808 N N . PHE A 1 487 ? 5.995 3.498 -11.428 1.00 93.94 487 PHE A N 1
ATOM 3809 C CA . PHE A 1 487 ? 6.260 2.060 -11.494 1.00 93.94 487 PHE A CA 1
ATOM 3810 C C . PHE A 1 487 ? 7.478 1.780 -12.371 1.00 93.94 487 PHE A C 1
ATOM 3812 O O . PHE A 1 487 ? 8.360 1.040 -11.963 1.00 93.94 487 PHE A O 1
ATOM 3819 N N . SER A 1 488 ? 7.590 2.414 -13.542 1.00 91.50 488 SER A N 1
ATOM 3820 C CA . SER A 1 488 ? 8.775 2.245 -14.397 1.00 91.50 488 SER A CA 1
ATOM 3821 C C . SER A 1 488 ? 10.063 2.722 -13.702 1.00 91.50 488 SER A C 1
ATOM 3823 O O . SER A 1 488 ? 11.111 2.088 -13.831 1.00 91.50 488 SER A O 1
ATOM 3825 N N . ARG A 1 489 ? 9.990 3.815 -12.927 1.00 91.88 489 ARG A N 1
ATOM 3826 C CA . ARG A 1 489 ? 11.084 4.295 -12.067 1.00 91.88 489 ARG A CA 1
ATOM 3827 C C . ARG A 1 489 ? 10.547 5.263 -11.011 1.00 91.88 489 ARG A C 1
ATOM 3829 O O . ARG A 1 489 ? 9.986 6.299 -11.385 1.00 91.88 489 ARG A O 1
ATOM 3836 N N . LYS A 1 490 ? 10.746 4.955 -9.721 1.00 94.00 490 LYS A N 1
ATOM 3837 C CA . LYS A 1 490 ? 10.316 5.813 -8.598 1.00 94.00 490 LYS A CA 1
ATOM 3838 C C . LYS A 1 490 ? 11.045 7.160 -8.628 1.00 94.00 490 LYS A C 1
ATOM 3840 O O . LYS A 1 490 ? 12.160 7.251 -9.149 1.00 94.00 490 LYS A O 1
ATOM 3845 N N . ALA A 1 491 ? 10.439 8.198 -8.050 1.00 92.81 491 ALA A N 1
ATOM 3846 C CA . ALA A 1 491 ? 11.007 9.549 -8.032 1.00 92.81 491 ALA A CA 1
ATOM 3847 C C . ALA A 1 491 ? 12.382 9.589 -7.340 1.00 92.81 491 ALA A C 1
ATOM 3849 O O . ALA A 1 491 ? 13.314 10.228 -7.824 1.00 92.81 491 ALA A O 1
ATOM 3850 N N . GLU A 1 492 ? 12.542 8.832 -6.259 1.00 92.56 492 GLU A N 1
ATOM 3851 C CA . GLU A 1 492 ? 13.788 8.694 -5.508 1.00 92.56 492 GLU A CA 1
ATOM 3852 C C . GLU A 1 492 ? 14.828 7.850 -6.253 1.00 92.56 492 GLU A C 1
ATOM 3854 O O . GLU A 1 492 ? 16.008 7.881 -5.929 1.00 92.56 492 GLU A O 1
ATOM 3859 N N . HIS A 1 493 ? 14.428 7.076 -7.262 1.00 92.81 493 HIS A N 1
ATOM 3860 C CA . HIS A 1 493 ? 15.288 6.087 -7.913 1.00 92.81 493 HIS A CA 1
ATOM 3861 C C . HIS A 1 493 ? 15.825 6.565 -9.261 1.00 92.81 493 HIS A C 1
ATOM 3863 O O . HIS A 1 493 ? 16.525 5.815 -9.932 1.00 92.81 493 HIS A O 1
ATOM 3869 N N . LEU A 1 494 ? 15.572 7.811 -9.672 1.00 91.94 494 LEU A N 1
ATOM 3870 C CA . LEU A 1 494 ? 15.971 8.308 -10.997 1.00 91.94 494 LEU A CA 1
ATOM 3871 C C . LEU A 1 494 ? 17.472 8.213 -11.304 1.00 91.94 494 LEU A C 1
ATOM 3873 O O . LEU A 1 494 ? 17.835 8.173 -12.467 1.00 91.94 494 LEU A O 1
ATOM 3877 N N . GLN A 1 495 ? 18.337 8.117 -10.299 1.00 83.06 495 GLN A N 1
ATOM 3878 C CA . GLN A 1 495 ? 19.780 7.941 -10.477 1.00 83.06 495 GLN A CA 1
ATOM 3879 C C . GLN A 1 495 ? 20.236 6.464 -10.376 1.00 83.06 495 GLN A C 1
ATOM 3881 O O . GLN A 1 495 ? 21.298 6.123 -10.885 1.00 83.06 495 GLN A O 1
ATOM 3886 N N . TRP A 1 496 ? 19.440 5.574 -9.756 1.00 79.56 496 TRP A N 1
ATOM 3887 C CA . TRP A 1 496 ? 19.685 4.141 -9.428 1.00 79.56 496 TRP A CA 1
ATOM 3888 C C . TRP A 1 496 ? 20.968 3.748 -8.698 1.00 79.56 496 TRP A C 1
ATOM 3890 O O . TRP A 1 496 ? 21.056 2.629 -8.196 1.00 79.56 496 TRP A O 1
ATOM 3900 N N . HIS A 1 497 ? 21.964 4.616 -8.616 1.00 77.38 497 HIS A N 1
ATOM 3901 C CA . HIS A 1 497 ? 23.215 4.304 -7.954 1.00 77.38 497 HIS A CA 1
ATOM 3902 C C . HIS A 1 497 ? 23.298 5.033 -6.605 1.00 77.38 497 HIS A C 1
ATOM 3904 O O . HIS A 1 497 ? 22.964 6.214 -6.481 1.00 77.38 497 HIS A O 1
ATOM 3910 N N . SER A 1 498 ? 23.708 4.298 -5.572 1.00 73.81 498 SER A N 1
ATOM 3911 C CA . SER A 1 498 ? 23.786 4.802 -4.204 1.00 73.81 498 SER A CA 1
ATOM 3912 C C . SER A 1 498 ? 24.990 5.715 -3.995 1.00 73.81 498 SER A C 1
ATOM 3914 O O . SER A 1 498 ? 25.982 5.647 -4.731 1.00 73.81 498 SER A O 1
ATOM 3916 N N . THR A 1 499 ? 24.956 6.506 -2.925 1.00 76.00 499 THR A N 1
ATOM 3917 C CA . THR A 1 499 ? 26.136 7.230 -2.434 1.00 76.00 499 THR A CA 1
ATOM 3918 C C . THR A 1 499 ? 27.353 6.302 -2.323 1.00 76.00 499 THR A C 1
ATOM 3920 O O . THR A 1 499 ? 27.254 5.175 -1.831 1.00 76.00 499 THR A O 1
ATOM 3923 N N . GLY A 1 500 ? 28.509 6.775 -2.797 1.00 74.75 500 GLY A N 1
ATOM 3924 C CA . GLY A 1 500 ? 29.774 6.030 -2.766 1.00 74.75 500 GLY A CA 1
ATOM 3925 C C . GLY A 1 500 ? 29.984 5.048 -3.924 1.00 74.75 500 GLY A C 1
ATOM 3926 O O . GLY A 1 500 ? 31.011 4.374 -3.960 1.00 74.75 500 GLY A O 1
ATOM 3927 N N . THR A 1 501 ? 29.054 4.967 -4.881 1.00 79.88 501 THR A N 1
ATOM 3928 C CA . THR A 1 501 ? 29.260 4.237 -6.142 1.00 79.88 501 THR A CA 1
ATOM 3929 C C . THR A 1 501 ? 29.660 5.193 -7.271 1.00 79.88 501 THR A C 1
ATOM 3931 O O . THR A 1 501 ? 29.273 6.364 -7.231 1.00 79.88 501 THR A O 1
ATOM 3934 N N . PRO A 1 502 ? 30.431 4.735 -8.280 1.00 83.31 502 PRO A N 1
ATOM 3935 C CA . PRO A 1 502 ? 30.724 5.552 -9.452 1.00 83.31 502 PRO A CA 1
ATOM 3936 C C . PRO A 1 502 ? 29.437 6.038 -10.115 1.00 83.31 502 PRO A C 1
ATOM 3938 O O . PRO A 1 502 ? 28.466 5.282 -10.202 1.00 83.31 502 PRO A O 1
ATOM 3941 N N . TYR A 1 503 ? 29.453 7.278 -10.606 1.00 86.38 503 TYR A N 1
ATOM 3942 C CA . TYR A 1 503 ? 28.338 7.822 -11.371 1.00 86.38 503 TYR A CA 1
ATOM 3943 C C . TYR A 1 503 ? 28.003 6.914 -12.558 1.00 86.38 503 TYR A C 1
ATOM 3945 O O . TYR A 1 503 ? 28.896 6.474 -13.289 1.00 86.38 503 TYR A O 1
ATOM 3953 N N . LYS A 1 504 ? 26.707 6.666 -12.750 1.00 87.94 504 LYS A N 1
ATOM 3954 C CA . LYS A 1 504 ? 26.167 5.946 -13.902 1.00 87.94 504 LYS A CA 1
ATOM 3955 C C . LYS A 1 504 ? 25.141 6.841 -14.594 1.00 87.94 504 LYS A C 1
ATOM 3957 O O . LYS A 1 504 ? 24.233 7.308 -13.903 1.00 87.94 504 LYS A O 1
ATOM 3962 N N . PRO A 1 505 ? 25.268 7.084 -15.911 1.00 88.94 505 PRO A N 1
ATOM 3963 C CA . PRO A 1 505 ? 24.234 7.799 -16.639 1.00 88.94 505 PRO A CA 1
ATOM 3964 C C . PRO A 1 505 ? 22.946 6.979 -16.662 1.00 88.94 505 PRO A C 1
ATOM 3966 O O . PRO A 1 505 ? 22.957 5.759 -16.468 1.00 88.94 505 PRO A O 1
ATOM 3969 N N . THR A 1 506 ? 21.834 7.649 -16.926 1.00 91.69 506 THR A N 1
ATOM 3970 C CA . THR A 1 506 ? 20.569 6.952 -17.150 1.00 91.69 506 THR A CA 1
ATOM 3971 C C . THR A 1 506 ? 20.631 6.034 -18.377 1.00 91.69 506 THR A C 1
ATOM 3973 O O . THR A 1 506 ? 21.239 6.370 -19.393 1.00 91.69 506 THR A O 1
ATOM 3976 N N . GLU A 1 507 ? 19.957 4.885 -18.293 1.00 91.31 507 GLU A N 1
ATOM 3977 C CA . GLU A 1 507 ? 19.792 3.943 -19.411 1.00 91.31 507 GLU A CA 1
ATOM 3978 C C . GLU A 1 507 ? 18.746 4.416 -20.432 1.00 91.31 507 GLU A C 1
ATOM 3980 O O . GLU A 1 507 ? 18.749 3.952 -21.569 1.00 91.31 507 GLU A O 1
ATOM 3985 N N . LEU A 1 508 ? 17.876 5.356 -20.041 1.00 94.19 508 LEU A N 1
ATOM 3986 C CA . LEU A 1 508 ? 16.919 5.980 -20.955 1.00 94.19 508 LEU A CA 1
ATOM 3987 C C . LEU A 1 508 ? 17.669 6.765 -22.031 1.00 94.19 508 LEU A C 1
ATOM 3989 O O . LEU A 1 508 ? 18.493 7.628 -21.714 1.00 94.19 508 LEU A O 1
ATOM 3993 N N . ASN A 1 509 ? 17.338 6.510 -23.291 1.00 94.56 509 ASN A N 1
ATOM 3994 C CA . ASN A 1 509 ? 17.862 7.305 -24.396 1.00 94.56 509 ASN A CA 1
ATOM 3995 C C . ASN A 1 509 ? 17.211 8.704 -24.461 1.00 94.56 509 ASN A C 1
ATOM 3997 O O . ASN A 1 509 ? 16.191 8.958 -23.820 1.00 94.56 509 ASN A O 1
ATOM 4001 N N . GLU A 1 510 ? 17.785 9.625 -25.244 1.00 95.25 510 GLU A N 1
ATOM 4002 C CA . GLU A 1 510 ? 17.272 11.005 -25.375 1.00 95.25 510 GLU A CA 1
ATOM 4003 C C . GLU A 1 510 ? 15.770 11.072 -25.725 1.00 95.25 510 GLU A C 1
ATOM 4005 O O . GLU A 1 510 ? 15.061 11.934 -25.206 1.00 95.25 510 GLU A O 1
ATOM 4010 N N . ALA A 1 511 ? 15.262 10.159 -26.562 1.00 94.06 511 ALA A N 1
ATOM 4011 C CA . ALA A 1 511 ? 13.850 10.145 -26.947 1.00 94.06 511 ALA A CA 1
ATOM 4012 C C . ALA A 1 511 ? 12.940 9.646 -25.813 1.00 94.06 511 ALA A C 1
ATOM 4014 O O . ALA A 1 511 ? 11.892 10.241 -25.571 1.00 94.06 511 ALA A O 1
ATOM 4015 N N . GLU A 1 512 ? 13.345 8.599 -25.089 1.00 95.50 512 GLU A N 1
ATOM 4016 C CA . GLU A 1 512 ? 12.631 8.105 -23.902 1.00 95.50 512 GLU A CA 1
ATOM 4017 C C . GLU A 1 512 ? 12.601 9.162 -22.792 1.00 95.50 512 GLU A C 1
ATOM 4019 O O . GLU A 1 512 ? 11.578 9.340 -22.127 1.00 95.50 512 GLU A O 1
ATOM 4024 N N . ILE A 1 513 ? 13.702 9.903 -22.621 1.00 96.94 513 ILE A N 1
ATOM 4025 C CA . ILE A 1 513 ? 13.770 11.036 -21.698 1.00 96.94 513 ILE A CA 1
ATOM 4026 C C . ILE A 1 513 ? 12.719 12.087 -22.067 1.00 96.94 513 ILE A C 1
ATOM 4028 O O . ILE A 1 513 ? 11.894 12.441 -21.224 1.00 96.94 513 ILE A O 1
ATOM 4032 N N . GLU A 1 514 ? 12.716 12.581 -23.307 1.00 97.38 514 GLU A N 1
ATOM 4033 C CA . GLU A 1 514 ? 11.770 13.627 -23.715 1.00 97.38 514 GLU A CA 1
ATOM 4034 C C . GLU A 1 514 ? 10.317 13.128 -23.697 1.00 97.38 514 GLU A C 1
ATOM 4036 O O . GLU A 1 514 ? 9.419 13.862 -23.283 1.00 97.38 514 GLU A O 1
ATOM 4041 N N . GLN A 1 515 ? 10.069 11.859 -24.044 1.00 96.25 515 GLN A N 1
ATOM 4042 C CA . GLN A 1 515 ? 8.749 11.239 -23.907 1.00 96.25 515 GLN A CA 1
ATOM 4043 C C . GLN A 1 515 ? 8.285 11.237 -22.446 1.00 96.25 515 GLN A C 1
ATOM 4045 O O . GLN A 1 515 ? 7.149 11.619 -22.153 1.00 96.25 515 GLN A O 1
ATOM 4050 N N . ARG A 1 516 ? 9.158 10.837 -21.516 1.00 97.25 516 ARG A N 1
ATOM 4051 C CA . ARG A 1 516 ? 8.848 10.800 -20.084 1.00 97.25 516 ARG A CA 1
ATOM 4052 C C . ARG A 1 516 ? 8.626 12.199 -19.513 1.00 97.25 516 ARG A C 1
ATOM 4054 O O . ARG A 1 516 ? 7.665 12.395 -18.768 1.00 97.25 516 ARG A O 1
ATOM 4061 N N . LEU A 1 517 ? 9.456 13.176 -19.883 1.00 98.50 517 LEU A N 1
ATOM 4062 C CA . LEU A 1 517 ? 9.274 14.580 -19.497 1.00 98.50 517 LEU A CA 1
ATOM 4063 C C . LEU A 1 517 ? 7.957 15.143 -20.045 1.00 98.50 517 LEU A C 1
ATOM 4065 O O . LEU A 1 517 ? 7.193 15.758 -19.302 1.00 98.50 517 LEU A O 1
ATOM 4069 N N . GLY A 1 518 ? 7.633 14.856 -21.308 1.00 98.56 518 GLY A N 1
ATOM 4070 C CA . GLY A 1 518 ? 6.359 15.224 -21.924 1.00 98.56 518 GLY A CA 1
ATOM 4071 C C . GLY A 1 518 ? 5.151 14.600 -21.217 1.00 98.56 518 GLY A C 1
ATOM 4072 O O . GLY A 1 518 ? 4.163 15.295 -20.965 1.00 98.56 518 GLY A O 1
ATOM 4073 N N . ALA A 1 519 ? 5.240 13.322 -20.836 1.00 98.12 519 ALA A N 1
ATOM 4074 C CA . ALA A 1 519 ? 4.202 12.624 -20.080 1.00 98.12 519 ALA A CA 1
ATOM 4075 C C . ALA A 1 519 ? 3.994 13.238 -18.685 1.00 98.12 519 ALA A C 1
ATOM 4077 O O . ALA A 1 519 ? 2.849 13.478 -18.294 1.00 98.12 519 ALA A O 1
ATOM 4078 N N . CYS A 1 520 ? 5.081 13.559 -17.972 1.00 98.56 520 CYS A N 1
ATOM 4079 C CA . CYS A 1 520 ? 5.031 14.237 -16.674 1.00 98.56 520 CYS A CA 1
ATOM 4080 C C . CYS A 1 520 ? 4.412 15.638 -16.786 1.00 98.56 520 CYS A C 1
ATOM 4082 O O . CYS A 1 520 ? 3.508 15.982 -16.026 1.00 98.56 520 CYS A O 1
ATOM 4084 N N . ALA A 1 521 ? 4.842 16.429 -17.772 1.00 98.56 521 ALA A N 1
ATOM 4085 C CA . ALA A 1 521 ? 4.316 17.770 -18.001 1.00 98.56 521 ALA A CA 1
ATOM 4086 C C . ALA A 1 521 ? 2.830 17.744 -18.398 1.00 98.56 521 ALA A C 1
ATOM 4088 O O . ALA A 1 521 ? 2.050 18.579 -17.942 1.00 98.56 521 ALA A O 1
ATOM 4089 N N . GLY A 1 522 ? 2.418 16.780 -19.230 1.00 98.56 522 GLY A N 1
ATOM 4090 C CA . GLY A 1 522 ? 1.010 16.545 -19.554 1.00 98.56 522 GLY A CA 1
ATOM 4091 C C . GLY A 1 522 ? 0.188 16.210 -18.316 1.00 98.56 522 GLY A C 1
ATOM 4092 O O . GLY A 1 522 ? -0.832 16.846 -18.069 1.00 98.56 522 GLY A O 1
ATOM 4093 N N . LEU A 1 523 ? 0.681 15.284 -17.494 1.00 98.38 523 LEU A N 1
ATOM 4094 C CA . LEU A 1 523 ? 0.028 14.888 -16.252 1.00 98.38 523 LEU A CA 1
ATOM 4095 C C . LEU A 1 523 ? -0.145 16.063 -15.275 1.00 98.38 523 LEU A C 1
ATOM 4097 O O . LEU A 1 523 ? -1.215 16.231 -14.688 1.00 98.38 523 LEU A O 1
ATOM 4101 N N . LEU A 1 524 ? 0.883 16.904 -15.128 1.00 98.75 524 LEU A N 1
ATOM 4102 C CA . LEU A 1 524 ? 0.822 18.108 -14.299 1.00 98.75 524 LEU A CA 1
ATOM 4103 C C . LEU A 1 524 ? -0.227 19.104 -14.811 1.00 98.75 524 LEU A C 1
ATOM 4105 O O . LEU A 1 524 ? -1.001 19.631 -14.009 1.00 98.75 524 LEU A O 1
ATOM 4109 N N . ARG A 1 525 ? -0.288 19.345 -16.129 1.00 98.62 525 ARG A N 1
ATOM 4110 C CA . ARG A 1 525 ? -1.304 20.225 -16.734 1.00 98.62 525 ARG A CA 1
ATOM 4111 C C . ARG A 1 525 ? -2.719 19.710 -16.483 1.00 98.62 525 ARG A C 1
ATOM 4113 O O . ARG A 1 525 ? -3.570 20.487 -16.051 1.00 98.62 525 ARG A O 1
ATOM 4120 N N . ASP A 1 526 ? -2.950 18.419 -16.702 1.00 98.62 526 ASP A N 1
ATOM 4121 C CA . ASP A 1 526 ? -4.263 17.796 -16.517 1.00 98.62 526 ASP A CA 1
ATOM 4122 C C . ASP A 1 526 ? -4.697 17.866 -15.042 1.00 98.62 526 ASP A C 1
ATOM 4124 O O . ASP A 1 526 ? -5.814 18.287 -14.731 1.00 98.62 526 ASP A O 1
ATOM 4128 N N . SER A 1 527 ? -3.782 17.562 -14.113 1.00 98.62 527 SER A N 1
ATOM 4129 C CA . SER A 1 527 ? -4.034 17.665 -12.671 1.00 98.62 527 SER A CA 1
ATOM 4130 C C . SER A 1 527 ? -4.324 19.104 -12.223 1.00 98.62 527 SER A C 1
ATOM 4132 O O . SER A 1 527 ? -5.245 19.333 -11.436 1.00 98.62 527 SER A O 1
ATOM 4134 N N . ALA A 1 528 ? -3.594 20.095 -12.744 1.00 98.31 528 ALA A N 1
ATOM 4135 C CA . ALA A 1 528 ? -3.835 21.505 -12.438 1.00 98.31 528 ALA A CA 1
ATOM 4136 C C . ALA A 1 528 ? -5.194 21.992 -12.974 1.00 98.31 528 ALA A C 1
ATOM 4138 O O . ALA A 1 528 ? -5.905 22.727 -12.283 1.00 98.31 528 ALA A O 1
ATOM 4139 N N . ALA A 1 529 ? -5.587 21.548 -14.173 1.00 98.12 529 ALA A N 1
ATOM 4140 C CA . ALA A 1 529 ? -6.891 21.858 -14.753 1.00 98.12 529 ALA A CA 1
ATOM 4141 C C . ALA A 1 529 ? -8.048 21.267 -13.930 1.00 98.12 529 ALA A C 1
ATOM 4143 O O . ALA A 1 529 ? -9.088 21.911 -13.788 1.00 98.12 529 ALA A O 1
ATOM 4144 N N . LEU A 1 530 ? -7.869 20.073 -13.354 1.00 98.12 530 LEU A N 1
ATOM 4145 C CA . LEU A 1 530 ? -8.831 19.480 -12.420 1.00 98.12 530 LEU A CA 1
ATOM 4146 C C . LEU A 1 530 ? -8.895 20.258 -11.103 1.00 98.12 530 LEU A C 1
ATOM 4148 O O . LEU A 1 530 ? -9.984 20.640 -10.680 1.00 98.12 530 LEU A O 1
ATOM 4152 N N . ALA A 1 531 ? -7.749 20.583 -10.498 1.00 97.81 531 ALA A N 1
ATOM 4153 C CA . ALA A 1 531 ? -7.694 21.357 -9.255 1.00 97.81 531 ALA A CA 1
ATOM 4154 C C . ALA A 1 531 ? -8.446 22.699 -9.353 1.00 97.81 531 ALA A C 1
ATOM 4156 O O . ALA A 1 531 ? -9.088 23.130 -8.393 1.00 97.81 531 ALA A O 1
ATOM 4157 N N . ALA A 1 532 ? -8.384 23.358 -10.515 1.00 97.25 532 ALA A N 1
ATOM 4158 C CA . ALA A 1 532 ? -9.073 24.622 -10.763 1.00 97.25 532 ALA A CA 1
ATOM 4159 C C . ALA A 1 532 ? -10.608 24.485 -10.781 1.00 97.25 532 ALA A C 1
ATOM 4161 O O . ALA A 1 532 ? -11.299 25.420 -10.370 1.00 97.25 532 ALA A O 1
ATOM 4162 N N . LYS A 1 533 ? -11.131 23.329 -11.215 1.00 97.06 533 LYS A N 1
ATOM 4163 C CA . LYS A 1 533 ? -12.572 23.024 -11.274 1.00 97.06 533 LYS A CA 1
ATOM 4164 C C . LYS A 1 533 ? -13.152 22.628 -9.915 1.00 97.06 533 LYS A C 1
ATOM 4166 O O . LYS A 1 533 ? -14.348 22.788 -9.700 1.00 97.06 533 LYS A O 1
ATOM 4171 N N . LEU A 1 534 ? -12.313 22.161 -8.989 1.00 96.38 534 LEU A N 1
ATOM 4172 C CA . LEU A 1 534 ? -12.765 21.742 -7.666 1.00 96.38 534 LEU A CA 1
ATOM 4173 C C . LEU A 1 534 ? -13.180 22.924 -6.773 1.00 96.38 534 LEU A C 1
ATOM 4175 O O . LEU A 1 534 ? -12.535 23.988 -6.809 1.00 96.38 534 LEU A O 1
ATOM 4179 N N . PRO A 1 535 ? -14.196 22.727 -5.905 1.00 94.88 535 PRO A N 1
ATOM 4180 C CA . PRO A 1 535 ? -14.575 23.701 -4.888 1.00 94.88 535 PRO A CA 1
ATOM 4181 C C . PRO A 1 535 ? -13.384 24.082 -3.999 1.00 94.88 535 PRO A C 1
ATOM 4183 O O . PRO A 1 535 ? -12.574 23.210 -3.679 1.00 94.88 535 PRO A O 1
ATOM 4186 N N . PRO A 1 536 ? -13.283 25.338 -3.518 1.00 95.12 536 PRO A N 1
ATOM 4187 C CA . PRO A 1 536 ? -12.170 25.773 -2.671 1.00 95.12 536 PRO A CA 1
ATOM 4188 C C . PRO A 1 536 ? -11.905 24.863 -1.465 1.00 95.12 536 PRO A C 1
ATOM 4190 O O . PRO A 1 536 ? -10.750 24.573 -1.172 1.00 95.12 536 PRO A O 1
ATOM 4193 N N . ALA A 1 537 ? -12.964 24.352 -0.828 1.00 94.75 537 ALA A N 1
ATOM 4194 C CA . ALA A 1 537 ? -12.868 23.451 0.321 1.00 94.75 537 ALA A CA 1
ATOM 4195 C C . ALA A 1 537 ? -12.205 22.094 0.005 1.00 94.75 537 ALA A C 1
ATOM 4197 O O . ALA A 1 537 ? -11.667 21.466 0.906 1.00 94.75 537 ALA A O 1
ATOM 4198 N N . ALA A 1 538 ? -12.210 21.648 -1.256 1.00 96.50 538 ALA A N 1
ATOM 4199 C CA . ALA A 1 538 ? -11.597 20.386 -1.678 1.00 96.50 538 ALA A CA 1
ATOM 4200 C C . ALA A 1 538 ? -10.140 20.544 -2.144 1.00 96.50 538 ALA A C 1
ATOM 4202 O O . ALA A 1 538 ? -9.452 19.551 -2.369 1.00 96.50 538 ALA A O 1
ATOM 4203 N N . ARG A 1 539 ? -9.647 21.778 -2.328 1.00 96.94 539 ARG A N 1
ATOM 4204 C CA . ARG A 1 539 ? -8.345 22.022 -2.976 1.00 96.94 539 ARG A CA 1
ATOM 4205 C C . ARG A 1 539 ? -7.149 21.615 -2.121 1.00 96.94 539 ARG A C 1
ATOM 4207 O O . ARG A 1 539 ? -6.141 21.206 -2.689 1.00 96.94 539 ARG A O 1
ATOM 4214 N N . ASP A 1 540 ? -7.256 21.695 -0.797 1.00 98.00 540 ASP A N 1
ATOM 4215 C CA . ASP A 1 540 ? -6.195 21.239 0.109 1.00 98.00 540 ASP A CA 1
ATOM 4216 C C . ASP A 1 540 ? -6.099 19.710 0.120 1.00 98.00 540 ASP A C 1
ATOM 4218 O O . ASP A 1 540 ? -5.005 19.170 -0.049 1.00 98.00 540 ASP A O 1
ATOM 4222 N N . ALA A 1 541 ? -7.239 19.014 0.207 1.00 98.25 541 ALA A N 1
ATOM 4223 C CA . ALA A 1 541 ? -7.325 17.560 0.050 1.00 98.25 541 ALA A CA 1
ATOM 4224 C C . ALA A 1 541 ? -6.796 17.102 -1.315 1.00 98.25 541 ALA A C 1
ATOM 4226 O O . ALA A 1 541 ? -5.971 16.194 -1.408 1.00 98.25 541 ALA A O 1
ATOM 4227 N N . TYR A 1 542 ? -7.200 17.786 -2.389 1.00 98.62 542 TYR A N 1
ATOM 4228 C CA . TYR A 1 542 ? -6.722 17.476 -3.731 1.00 98.62 542 TYR A CA 1
ATOM 4229 C C . TYR A 1 542 ? -5.220 17.708 -3.862 1.00 98.62 542 TYR A C 1
ATOM 4231 O O . TYR A 1 542 ? -4.520 16.890 -4.456 1.00 98.62 542 TYR A O 1
ATOM 4239 N N . PHE A 1 543 ? -4.698 18.807 -3.309 1.00 98.69 543 PHE A N 1
ATOM 4240 C CA . PHE A 1 543 ? -3.268 19.075 -3.360 1.00 98.69 543 PHE A CA 1
ATOM 4241 C C . PHE A 1 543 ? -2.479 17.981 -2.648 1.00 98.69 543 PHE A C 1
ATOM 4243 O O . PHE A 1 543 ? -1.531 17.486 -3.235 1.00 98.69 543 PHE A O 1
ATOM 4250 N N . GLN A 1 544 ? -2.857 17.554 -1.445 1.00 98.19 544 GLN A N 1
ATOM 4251 C CA . GLN A 1 544 ? -2.080 16.527 -0.747 1.00 98.19 544 GLN A CA 1
ATOM 4252 C C . GLN A 1 544 ? -2.225 15.120 -1.357 1.00 98.19 544 GLN A C 1
ATOM 4254 O O . GLN A 1 544 ? -1.219 14.436 -1.511 1.00 98.19 544 GLN A O 1
ATOM 4259 N N . LEU A 1 545 ? -3.429 14.716 -1.784 1.00 98.19 545 LEU A N 1
ATOM 4260 C CA . LEU A 1 545 ? -3.690 13.359 -2.295 1.00 98.19 545 LEU A CA 1
ATOM 4261 C C . LEU A 1 545 ? -3.338 13.169 -3.783 1.00 98.19 545 LEU A C 1
ATOM 4263 O O . LEU A 1 545 ? -3.083 12.046 -4.222 1.00 98.19 545 LEU A O 1
ATOM 4267 N N . VAL A 1 546 ? -3.359 14.240 -4.586 1.00 98.50 546 VAL A N 1
ATOM 4268 C CA . VAL A 1 546 ? -3.202 14.172 -6.054 1.00 98.50 546 VAL A CA 1
ATOM 4269 C C . VAL A 1 546 ? -2.176 15.184 -6.564 1.00 98.50 546 VAL A C 1
ATOM 4271 O O . VAL A 1 546 ? -1.224 14.821 -7.250 1.00 98.50 546 VAL A O 1
ATOM 4274 N N . GLY A 1 547 ? -2.349 16.467 -6.244 1.00 98.44 547 GLY A N 1
ATOM 4275 C CA . GLY A 1 547 ? -1.568 17.554 -6.839 1.00 98.44 547 GLY A CA 1
ATOM 4276 C C . GLY A 1 547 ? -0.078 17.525 -6.487 1.00 98.44 547 GLY A C 1
ATOM 4277 O O . GLY A 1 547 ? 0.760 17.713 -7.364 1.00 98.44 547 GLY A O 1
ATOM 4278 N N . TYR A 1 548 ? 0.257 17.280 -5.223 1.00 98.56 548 TYR A N 1
ATOM 4279 C CA . TYR A 1 548 ? 1.619 17.210 -4.708 1.00 98.56 548 TYR A CA 1
ATOM 4280 C C . TYR A 1 548 ? 2.395 16.035 -5.300 1.00 98.56 548 TYR A C 1
ATOM 4282 O O . TYR A 1 548 ? 3.437 16.305 -5.895 1.00 98.56 548 TYR A O 1
ATOM 4290 N N . PRO A 1 549 ? 1.921 14.773 -5.233 1.00 98.06 549 PRO A N 1
ATOM 4291 C CA . PRO A 1 549 ? 2.682 13.670 -5.808 1.00 98.06 549 PRO A CA 1
ATOM 4292 C C . PRO A 1 549 ? 2.846 13.815 -7.331 1.00 98.06 549 PRO A C 1
ATOM 4294 O O . PRO A 1 549 ? 3.931 13.552 -7.839 1.00 98.06 549 PRO A O 1
ATOM 4297 N N . VAL A 1 550 ? 1.851 14.350 -8.057 1.00 98.75 550 VAL A N 1
ATOM 4298 C CA . VAL A 1 550 ? 2.004 14.682 -9.489 1.00 98.75 550 VAL A CA 1
ATOM 4299 C C . VAL A 1 550 ? 3.084 15.744 -9.719 1.00 98.75 550 VAL A C 1
ATOM 4301 O O . VAL A 1 550 ? 3.967 15.555 -10.555 1.00 98.75 550 VAL A O 1
ATOM 4304 N N . ALA A 1 551 ? 3.030 16.860 -8.989 1.00 98.62 551 ALA A N 1
ATOM 4305 C CA . ALA A 1 551 ? 3.957 17.973 -9.179 1.00 98.62 551 ALA A CA 1
ATOM 4306 C C . ALA A 1 551 ? 5.391 17.636 -8.743 1.00 98.62 551 ALA A C 1
ATOM 4308 O O . ALA A 1 551 ? 6.344 18.093 -9.369 1.00 98.62 551 ALA A O 1
ATOM 4309 N N . ILE A 1 552 ? 5.554 16.822 -7.698 1.00 98.00 552 ILE A N 1
ATOM 4310 C CA . ILE A 1 552 ? 6.859 16.316 -7.272 1.00 98.00 552 ILE A CA 1
ATOM 4311 C C . ILE A 1 552 ? 7.421 15.331 -8.290 1.00 98.00 552 ILE A C 1
ATOM 4313 O O . ILE A 1 552 ? 8.569 15.502 -8.697 1.00 98.00 552 ILE A O 1
ATOM 4317 N N . THR A 1 553 ? 6.635 14.349 -8.749 1.00 97.94 553 THR A N 1
ATOM 4318 C CA . THR A 1 553 ? 7.087 13.430 -9.800 1.00 97.94 553 THR A CA 1
ATOM 4319 C C . THR A 1 553 ? 7.534 14.220 -11.030 1.00 97.94 553 THR A C 1
ATOM 4321 O O . THR A 1 553 ? 8.624 13.970 -11.533 1.00 97.94 553 THR A O 1
ATOM 4324 N N . GLU A 1 554 ? 6.773 15.221 -11.477 1.00 98.50 554 GLU A N 1
ATOM 4325 C CA . GLU A 1 554 ? 7.180 16.071 -12.601 1.00 98.50 554 GLU A CA 1
ATOM 4326 C C . GLU A 1 554 ? 8.509 16.794 -12.341 1.00 98.50 554 GLU A C 1
ATOM 4328 O O . GLU A 1 554 ? 9.463 16.600 -13.096 1.00 98.50 554 GLU A O 1
ATOM 4333 N N . ALA A 1 555 ? 8.612 17.553 -11.249 1.00 98.50 555 ALA A N 1
ATOM 4334 C CA . ALA A 1 555 ? 9.780 18.389 -10.991 1.00 98.50 555 ALA A CA 1
ATOM 4335 C C . ALA A 1 555 ? 11.057 17.566 -10.746 1.00 98.50 555 ALA A C 1
ATOM 4337 O O . ALA A 1 555 ? 12.151 17.981 -11.122 1.00 98.50 555 ALA A O 1
ATOM 4338 N N . VAL A 1 556 ? 10.950 16.380 -10.146 1.00 96.88 556 VAL A N 1
ATOM 4339 C CA . VAL A 1 556 ? 12.104 15.499 -9.905 1.00 96.88 556 VAL A CA 1
ATOM 4340 C C . VAL A 1 556 ? 12.597 14.870 -11.204 1.00 96.88 556 VAL A C 1
ATOM 4342 O O . VAL A 1 556 ? 13.809 14.820 -11.431 1.00 96.88 556 VAL A O 1
ATOM 4345 N N . ASN A 1 557 ? 11.674 14.453 -12.079 1.00 98.00 557 ASN A N 1
ATOM 4346 C CA . ASN A 1 557 ? 12.017 13.967 -13.413 1.00 98.00 557 ASN A CA 1
ATOM 4347 C C . ASN A 1 557 ? 12.657 15.077 -14.252 1.00 98.00 557 ASN A C 1
ATOM 4349 O O . ASN A 1 557 ? 13.704 14.833 -14.848 1.00 98.00 557 ASN A O 1
ATOM 4353 N N . GLU A 1 558 ? 12.103 16.294 -14.242 1.00 98.44 558 GLU A N 1
ATOM 4354 C CA . GLU A 1 558 ? 12.709 17.424 -14.951 1.00 98.44 558 GLU A CA 1
ATOM 4355 C C . GLU A 1 558 ? 14.104 17.753 -14.406 1.00 98.44 558 GLU A C 1
ATOM 4357 O O . GLU A 1 558 ? 15.056 17.806 -15.183 1.00 98.44 558 GLU A O 1
ATOM 4362 N N . ARG A 1 559 ? 14.265 17.869 -13.079 1.00 97.38 559 ARG A N 1
ATOM 4363 C CA . ARG A 1 559 ? 15.564 18.136 -12.437 1.00 97.38 559 ARG A CA 1
ATOM 4364 C C . ARG A 1 559 ? 16.636 17.141 -12.880 1.00 97.38 559 ARG A C 1
ATOM 4366 O O . ARG A 1 559 ? 17.726 17.545 -13.287 1.00 97.38 559 ARG A O 1
ATOM 4373 N N . TYR A 1 560 ? 16.342 15.847 -12.779 1.00 96.00 560 TYR A N 1
ATOM 4374 C CA . TYR A 1 560 ? 17.312 14.803 -13.092 1.00 96.00 560 TYR A CA 1
ATOM 4375 C C . TYR A 1 560 ? 17.583 14.703 -14.597 1.00 96.00 560 TYR A C 1
ATOM 4377 O O . TYR A 1 560 ? 18.729 14.814 -15.029 1.00 96.00 560 TYR A O 1
ATOM 4385 N N . PHE A 1 561 ? 16.548 14.549 -15.422 1.00 97.56 561 PHE A N 1
ATOM 4386 C CA . PHE A 1 561 ? 16.758 14.259 -16.836 1.00 97.56 561 PHE A CA 1
ATOM 4387 C C . PHE A 1 561 ? 17.211 15.463 -17.658 1.00 97.56 561 PHE A C 1
ATOM 4389 O O . PHE A 1 561 ? 17.983 15.283 -18.598 1.00 97.56 561 PHE A O 1
ATOM 4396 N N . ARG A 1 562 ? 16.827 16.693 -17.293 1.00 97.94 562 ARG A N 1
ATOM 4397 C CA . ARG A 1 562 ? 17.420 17.884 -17.918 1.00 97.94 562 ARG A CA 1
ATOM 4398 C C . ARG A 1 562 ? 18.911 17.986 -17.589 1.00 97.94 562 ARG A C 1
ATOM 4400 O O . ARG A 1 562 ? 19.697 18.361 -18.453 1.00 97.94 562 ARG A O 1
ATOM 4407 N N . SER A 1 563 ? 19.333 17.555 -16.398 1.00 96.19 563 SER A N 1
ATOM 4408 C CA . SER A 1 563 ? 20.762 17.458 -16.069 1.00 96.19 563 SER A CA 1
ATOM 4409 C C . SER A 1 563 ? 21.481 16.418 -16.943 1.00 96.19 563 SER A C 1
ATOM 4411 O O . SER A 1 563 ? 22.555 16.709 -17.469 1.00 96.19 563 SER A O 1
ATOM 4413 N N . GLU A 1 564 ? 20.884 15.243 -17.169 1.00 96.12 564 GLU A N 1
ATOM 4414 C CA . GLU A 1 564 ? 21.440 14.213 -18.067 1.00 96.12 564 GLU A CA 1
ATOM 4415 C C . GLU A 1 564 ? 21.546 14.702 -19.524 1.00 96.12 564 GLU A C 1
ATOM 4417 O O . GLU A 1 564 ? 22.584 14.520 -20.165 1.00 96.12 564 GLU A O 1
ATOM 4422 N N . LEU A 1 565 ? 20.518 15.388 -20.036 1.00 97.94 565 LEU A N 1
ATOM 4423 C CA . LEU A 1 565 ? 20.532 15.964 -21.384 1.00 97.94 565 LEU A CA 1
ATOM 4424 C C . LEU A 1 565 ? 21.583 17.072 -21.528 1.00 97.94 565 LEU A C 1
ATOM 4426 O O . LEU A 1 565 ? 22.323 17.079 -22.506 1.00 97.94 565 LEU A O 1
ATOM 4430 N N . ALA A 1 566 ? 21.740 17.951 -20.533 1.00 97.62 566 ALA A N 1
ATOM 4431 C CA . ALA A 1 566 ? 22.791 18.972 -20.550 1.00 97.62 566 ALA A CA 1
ATOM 4432 C C . ALA A 1 566 ? 24.205 18.362 -20.619 1.00 97.62 566 ALA A C 1
ATOM 4434 O O . ALA A 1 566 ? 25.102 18.907 -21.276 1.00 97.62 566 ALA A O 1
ATOM 4435 N N . ARG A 1 567 ? 24.424 17.224 -19.943 1.00 96.38 567 ARG A N 1
ATOM 4436 C CA . ARG A 1 567 ? 25.687 16.472 -20.017 1.00 96.38 567 ARG A CA 1
ATOM 4437 C C . ARG A 1 567 ? 25.904 15.907 -21.419 1.00 96.38 567 ARG A C 1
ATOM 4439 O O . ARG A 1 567 ? 26.989 16.071 -21.976 1.00 96.38 567 ARG A O 1
ATOM 4446 N N . ALA A 1 568 ? 24.871 15.297 -21.996 1.00 97.12 568 ALA A N 1
ATOM 4447 C CA . ALA A 1 568 ? 24.884 14.803 -23.368 1.00 97.12 568 ALA A CA 1
ATOM 4448 C C . ALA A 1 568 ? 25.157 15.913 -24.397 1.00 97.12 568 ALA A C 1
ATOM 4450 O O . ALA A 1 568 ? 26.021 15.740 -25.256 1.00 97.12 568 ALA A O 1
ATOM 4451 N N . ASP A 1 569 ? 24.482 17.059 -24.285 1.00 98.06 569 ASP A N 1
ATOM 4452 C CA . ASP A 1 569 ? 24.655 18.216 -25.169 1.00 98.06 569 ASP A CA 1
ATOM 4453 C C . ASP A 1 569 ? 26.100 18.708 -25.173 1.00 98.06 569 ASP A C 1
ATOM 4455 O O . ASP A 1 569 ? 26.688 18.889 -26.239 1.00 98.06 569 ASP A O 1
ATOM 4459 N N . SER A 1 570 ? 26.703 18.815 -23.985 1.00 96.88 570 SER A N 1
ATOM 4460 C CA . SER A 1 570 ? 28.089 19.265 -23.820 1.00 96.88 570 SER A CA 1
ATOM 4461 C C . SER A 1 570 ? 29.085 18.375 -24.576 1.00 96.88 570 SER A C 1
ATOM 4463 O O . SER A 1 570 ? 30.017 18.877 -25.198 1.00 96.88 570 SER A O 1
ATOM 4465 N N . VAL A 1 571 ? 28.886 17.053 -24.556 1.00 97.69 571 VAL A N 1
ATOM 4466 C CA . VAL A 1 571 ? 29.758 16.086 -25.252 1.00 97.69 571 VAL A CA 1
ATOM 4467 C C . VAL A 1 571 ? 29.465 16.036 -26.749 1.00 97.69 571 VAL A C 1
ATOM 4469 O O . VAL A 1 571 ? 30.373 15.835 -27.552 1.00 97.69 571 VAL A O 1
ATOM 4472 N N . ARG A 1 572 ? 28.199 16.217 -27.135 1.00 96.38 572 ARG A N 1
ATOM 4473 C CA . ARG A 1 572 ? 27.733 16.153 -28.528 1.00 96.38 572 ARG A CA 1
ATOM 4474 C C . ARG A 1 572 ? 27.870 17.490 -29.274 1.00 96.38 572 ARG A C 1
ATOM 4476 O O . ARG A 1 572 ? 27.452 17.573 -30.424 1.00 96.38 572 ARG A O 1
ATOM 4483 N N . GLY A 1 573 ? 28.451 18.521 -28.653 1.00 96.38 573 GLY A N 1
ATOM 4484 C CA . GLY A 1 573 ? 28.679 19.835 -29.269 1.00 96.38 573 GLY A CA 1
ATOM 4485 C C . GLY A 1 573 ? 27.413 20.684 -29.437 1.00 96.38 573 GLY A C 1
ATOM 4486 O O . GLY A 1 573 ? 27.373 21.556 -30.303 1.00 96.38 573 GLY A O 1
ATOM 4487 N N . ARG A 1 574 ? 26.373 20.423 -28.638 1.00 97.38 574 ARG A N 1
ATOM 4488 C CA . ARG A 1 574 ? 25.124 21.202 -28.588 1.00 97.38 574 ARG A CA 1
ATOM 4489 C C . ARG A 1 574 ? 25.129 22.131 -27.371 1.00 97.38 574 ARG A C 1
ATOM 4491 O O . ARG A 1 574 ? 25.881 21.907 -26.429 1.00 97.38 574 ARG A O 1
ATOM 4498 N N . ALA A 1 575 ? 24.293 23.168 -27.388 1.00 97.56 575 ALA A N 1
ATOM 4499 C CA . ALA A 1 575 ? 24.193 24.155 -26.310 1.00 97.56 575 ALA A CA 1
ATOM 4500 C C . ALA A 1 575 ? 23.458 23.578 -25.073 1.00 97.56 575 ALA A C 1
ATOM 4502 O O . ALA A 1 575 ? 22.262 23.294 -25.176 1.00 97.56 575 ALA A O 1
ATOM 4503 N N . PRO A 1 576 ? 24.120 23.392 -23.911 1.00 97.69 576 PRO A N 1
ATOM 4504 C CA . PRO A 1 576 ? 23.511 22.764 -22.733 1.00 97.69 576 PRO A CA 1
ATOM 4505 C C . PRO A 1 576 ? 22.710 23.727 -21.833 1.00 97.69 576 PRO A C 1
ATOM 4507 O O . PRO A 1 576 ? 22.110 23.289 -20.849 1.00 97.69 576 PRO A O 1
ATOM 4510 N N . GLU A 1 577 ? 22.738 25.038 -22.089 1.00 98.19 577 GLU A N 1
ATOM 4511 C CA . GLU A 1 577 ? 22.288 26.084 -21.155 1.00 98.19 577 GLU A CA 1
ATOM 4512 C C . GLU A 1 577 ? 20.801 25.979 -20.808 1.00 98.19 577 GLU A C 1
ATOM 4514 O O . GLU A 1 577 ? 20.436 26.106 -19.640 1.00 98.19 577 GLU A O 1
ATOM 4519 N N . ALA A 1 578 ? 19.950 25.695 -21.797 1.00 98.00 578 ALA A N 1
ATOM 4520 C CA . ALA A 1 578 ? 18.509 25.563 -21.585 1.00 98.00 578 ALA A CA 1
ATOM 4521 C C . ALA A 1 578 ? 18.180 24.384 -20.654 1.00 98.00 578 ALA A C 1
ATOM 4523 O O . ALA A 1 578 ? 17.406 24.525 -19.707 1.00 98.00 578 ALA A O 1
ATOM 4524 N N . ASN A 1 579 ? 18.832 23.240 -20.875 1.00 98.38 579 ASN A N 1
ATOM 4525 C CA . ASN A 1 579 ? 18.677 22.056 -20.039 1.00 98.38 579 ASN A CA 1
ATOM 4526 C C . ASN A 1 579 ? 19.210 22.302 -18.609 1.00 98.38 579 ASN A C 1
ATOM 4528 O O . ASN A 1 579 ? 18.560 21.932 -17.633 1.00 98.38 579 ASN A O 1
ATOM 4532 N N . LYS A 1 580 ? 20.336 23.014 -18.449 1.00 97.94 580 LYS A N 1
ATOM 4533 C CA . LYS A 1 580 ? 20.840 23.411 -17.118 1.00 97.94 580 LYS A CA 1
ATOM 4534 C C . LYS A 1 580 ? 19.865 24.325 -16.372 1.00 97.94 580 LYS A C 1
ATOM 4536 O O . LYS A 1 580 ? 19.608 24.095 -15.192 1.00 97.94 580 LYS A O 1
ATOM 4541 N N . ALA A 1 581 ? 19.323 25.340 -17.045 1.00 98.31 581 ALA A N 1
ATOM 4542 C CA . ALA A 1 581 ? 18.374 26.277 -16.446 1.00 98.31 581 ALA A CA 1
ATOM 4543 C C . ALA A 1 581 ? 17.100 25.559 -15.971 1.00 98.31 581 ALA A C 1
ATOM 4545 O O . ALA A 1 581 ? 16.721 25.698 -14.808 1.00 98.31 581 ALA A O 1
ATOM 4546 N N . ALA A 1 582 ? 16.515 24.705 -16.818 1.00 98.44 582 ALA A N 1
ATOM 4547 C CA . ALA A 1 582 ? 15.331 23.919 -16.472 1.00 98.44 582 ALA A CA 1
ATOM 4548 C C . ALA A 1 582 ? 15.563 23.010 -15.250 1.00 98.44 582 ALA A C 1
ATOM 4550 O O . ALA A 1 582 ? 14.717 22.931 -14.359 1.00 98.44 582 ALA A O 1
ATOM 4551 N N . ALA A 1 583 ? 16.737 22.373 -15.151 1.00 97.88 583 ALA A N 1
ATOM 4552 C CA . ALA A 1 583 ? 17.074 21.540 -13.998 1.00 97.88 583 ALA A CA 1
ATOM 4553 C C . ALA A 1 583 ? 17.139 22.338 -12.678 1.00 97.88 583 ALA A C 1
ATOM 4555 O O . ALA A 1 583 ? 16.661 21.868 -11.640 1.00 97.88 583 ALA A O 1
ATOM 4556 N N . ILE A 1 584 ? 17.706 23.550 -12.714 1.00 97.81 584 ILE A N 1
ATOM 4557 C CA . ILE A 1 584 ? 17.795 24.451 -11.553 1.00 97.81 584 ILE A CA 1
ATOM 4558 C C . ILE A 1 584 ? 16.398 24.910 -11.128 1.00 97.81 584 ILE A C 1
ATOM 4560 O O . ILE A 1 584 ? 16.047 24.795 -9.949 1.00 97.81 584 ILE A O 1
ATOM 4564 N N . GLU A 1 585 ? 15.586 25.373 -12.081 1.00 98.38 585 GLU A N 1
ATOM 4565 C CA . GLU A 1 585 ? 14.212 25.814 -11.829 1.00 98.38 585 GLU A CA 1
ATOM 4566 C C . GLU A 1 585 ? 13.372 24.696 -11.207 1.00 98.38 585 GLU A C 1
ATOM 4568 O O . GLU A 1 585 ? 12.697 24.913 -10.197 1.00 98.38 585 GLU A O 1
ATOM 4573 N N . ALA A 1 586 ? 13.466 23.476 -11.739 1.00 98.44 586 ALA A N 1
ATOM 4574 C CA . ALA A 1 586 ? 12.780 22.312 -11.191 1.00 98.44 586 ALA A CA 1
ATOM 4575 C C . ALA A 1 586 ? 13.196 22.025 -9.733 1.00 98.44 586 ALA A C 1
ATOM 4577 O O . ALA A 1 586 ? 12.347 21.749 -8.880 1.00 98.44 586 ALA A O 1
ATOM 4578 N N . GLY A 1 587 ? 14.480 22.193 -9.397 1.00 96.81 587 GLY A N 1
ATOM 4579 C CA . GLY A 1 587 ? 14.974 22.108 -8.019 1.00 96.81 587 GLY A CA 1
ATOM 4580 C C . GLY A 1 587 ? 14.376 23.158 -7.072 1.00 96.81 587 GLY A C 1
ATOM 4581 O O . GLY A 1 587 ? 14.115 22.867 -5.902 1.00 96.81 587 GLY A O 1
ATOM 4582 N N . GLU A 1 588 ? 14.115 24.374 -7.549 1.00 97.94 588 GLU A N 1
ATOM 4583 C CA . GLU A 1 588 ? 13.394 25.385 -6.768 1.00 97.94 588 GLU A CA 1
ATOM 4584 C C . GLU A 1 588 ? 11.904 25.066 -6.629 1.00 97.94 588 GLU A C 1
ATOM 4586 O O . GLU A 1 588 ? 11.318 25.315 -5.569 1.00 97.94 588 GLU A O 1
ATOM 4591 N N . ARG A 1 589 ? 11.282 24.503 -7.675 1.00 98.12 589 ARG A N 1
ATOM 4592 C CA . ARG A 1 589 ? 9.879 24.068 -7.627 1.00 98.12 589 ARG A CA 1
ATOM 4593 C C . ARG A 1 589 ? 9.672 22.992 -6.568 1.00 98.12 589 ARG A C 1
ATOM 4595 O O . ARG A 1 589 ? 8.732 23.126 -5.790 1.00 98.12 589 ARG A O 1
ATOM 4602 N N . ILE A 1 590 ? 10.572 22.011 -6.454 1.00 98.19 590 ILE A N 1
ATOM 4603 C CA . ILE A 1 590 ? 10.534 20.991 -5.387 1.00 98.19 590 ILE A CA 1
ATOM 4604 C C . ILE A 1 590 ? 10.474 21.652 -4.001 1.00 98.19 590 ILE A C 1
ATOM 4606 O O . ILE A 1 590 ? 9.556 21.384 -3.223 1.00 98.19 590 ILE A O 1
ATOM 4610 N N . ARG A 1 591 ? 11.382 22.598 -3.713 1.00 97.19 591 ARG A N 1
ATOM 4611 C CA . ARG A 1 591 ? 11.412 23.327 -2.429 1.00 97.19 591 ARG A CA 1
ATOM 4612 C C . ARG A 1 591 ? 10.115 24.099 -2.162 1.00 97.19 591 ARG A C 1
ATOM 4614 O O . ARG A 1 591 ? 9.590 24.066 -1.047 1.00 97.19 591 ARG A O 1
ATOM 4621 N N . LYS A 1 592 ? 9.568 24.775 -3.179 1.00 98.38 592 LYS A N 1
ATOM 4622 C CA . LYS A 1 592 ? 8.301 25.524 -3.078 1.00 98.38 592 LYS A CA 1
ATOM 4623 C C . LYS A 1 592 ? 7.106 24.597 -2.832 1.00 98.38 592 LYS A C 1
ATOM 4625 O O . LYS A 1 592 ? 6.270 24.909 -1.986 1.00 98.38 592 LYS A O 1
ATOM 4630 N N . LEU A 1 593 ? 7.039 23.457 -3.520 1.00 98.44 593 LEU A N 1
ATOM 4631 C CA . LEU A 1 593 ? 5.980 22.457 -3.357 1.00 98.44 593 LEU A CA 1
ATOM 4632 C C . LEU A 1 593 ? 5.996 21.852 -1.950 1.00 98.44 593 LEU A C 1
ATOM 4634 O O . LEU A 1 593 ? 4.956 21.823 -1.293 1.00 98.44 593 LEU A O 1
ATOM 4638 N N . THR A 1 594 ? 7.167 21.448 -1.452 1.00 97.44 594 THR A N 1
ATOM 4639 C CA . THR A 1 594 ? 7.318 20.906 -0.091 1.00 97.44 594 THR A CA 1
ATOM 4640 C C . THR A 1 594 ? 6.992 21.956 0.976 1.00 97.44 594 THR A C 1
ATOM 4642 O O . THR A 1 594 ? 6.334 21.647 1.970 1.00 97.44 594 THR A O 1
ATOM 4645 N N . SER A 1 595 ? 7.358 23.226 0.763 1.00 98.00 595 SER A N 1
ATOM 4646 C CA . SER A 1 595 ? 6.945 24.314 1.661 1.00 98.00 595 SER A CA 1
ATOM 4647 C C . SER A 1 595 ? 5.431 24.549 1.633 1.00 98.00 595 SER A C 1
ATOM 4649 O O . SER A 1 595 ? 4.825 24.731 2.687 1.00 98.00 595 SER A O 1
ATOM 4651 N N . ARG A 1 596 ? 4.789 24.493 0.457 1.00 98.12 596 ARG A N 1
ATOM 4652 C CA . ARG A 1 596 ? 3.328 24.606 0.335 1.00 98.12 596 ARG A CA 1
ATOM 4653 C C . ARG A 1 596 ? 2.608 23.475 1.070 1.00 98.12 596 ARG A C 1
ATOM 4655 O O . ARG A 1 596 ? 1.621 23.758 1.740 1.00 98.12 596 ARG A O 1
ATOM 4662 N N . TYR A 1 597 ? 3.089 22.236 0.968 1.00 98.38 597 TYR A N 1
ATOM 4663 C CA . TYR A 1 597 ? 2.503 21.107 1.695 1.00 98.38 597 TYR A CA 1
ATOM 4664 C C . TYR A 1 597 ? 2.585 21.327 3.209 1.00 98.38 597 TYR A C 1
ATOM 4666 O O . TYR A 1 597 ? 1.586 21.272 3.914 1.00 98.38 597 TYR A O 1
ATOM 4674 N N . ASN A 1 598 ? 3.774 21.639 3.719 1.00 98.12 598 ASN A N 1
ATOM 4675 C CA . ASN A 1 598 ? 3.963 21.772 5.160 1.00 98.12 598 ASN A CA 1
ATOM 4676 C C . ASN A 1 598 ? 3.288 23.031 5.733 1.00 98.12 598 ASN A C 1
ATOM 4678 O O . ASN A 1 598 ? 2.704 23.002 6.810 1.00 98.12 598 ASN A O 1
ATOM 4682 N N . ASN A 1 599 ? 3.377 24.164 5.036 1.00 97.75 599 ASN A N 1
ATOM 4683 C CA . ASN A 1 599 ? 3.047 25.469 5.614 1.00 97.75 599 ASN A CA 1
ATOM 4684 C C . ASN A 1 599 ? 1.806 26.128 4.997 1.00 97.75 599 ASN A C 1
ATOM 4686 O O . ASN A 1 599 ? 1.271 27.060 5.594 1.00 97.75 599 ASN A O 1
ATOM 4690 N N . GLY A 1 600 ? 1.391 25.708 3.799 1.00 95.88 600 GLY A N 1
ATOM 4691 C CA . GLY A 1 600 ? 0.386 26.402 2.991 1.00 95.88 600 GLY A CA 1
ATOM 4692 C C . GLY A 1 600 ? -1.006 25.773 3.021 1.00 95.88 600 GLY A C 1
ATOM 4693 O O . GLY A 1 600 ? -1.986 26.506 3.128 1.00 95.88 600 GLY A O 1
ATOM 4694 N N . ILE A 1 601 ? -1.112 24.444 2.933 1.00 97.12 601 ILE A N 1
ATOM 4695 C CA . ILE A 1 601 ? -2.413 23.753 2.968 1.00 97.12 601 ILE A CA 1
ATOM 4696 C C . ILE A 1 601 ? -2.949 23.624 4.392 1.00 97.12 601 ILE A C 1
ATOM 4698 O O . ILE A 1 601 ? -2.179 23.571 5.354 1.00 97.12 601 ILE A O 1
ATOM 4702 N N . ALA A 1 602 ? -4.275 23.586 4.528 1.00 96.56 602 ALA A N 1
ATOM 4703 C CA . ALA A 1 602 ? -4.987 23.369 5.783 1.00 96.56 602 ALA A CA 1
ATOM 4704 C C . ALA A 1 602 ? -4.484 24.279 6.919 1.00 96.56 602 ALA A C 1
ATOM 4706 O O . ALA A 1 602 ? -4.368 23.866 8.072 1.00 96.56 602 ALA A O 1
ATOM 4707 N N . LYS A 1 603 ? -4.129 25.529 6.580 1.00 96.31 603 LYS A N 1
ATOM 4708 C CA . LYS A 1 603 ? -3.559 26.530 7.504 1.00 96.31 603 LYS A CA 1
ATOM 4709 C C . LYS A 1 603 ? -2.302 26.040 8.248 1.00 96.31 603 LYS A C 1
ATOM 4711 O O . LYS A 1 603 ? -2.052 26.442 9.381 1.00 96.31 603 LYS A O 1
ATOM 4716 N N . GLY A 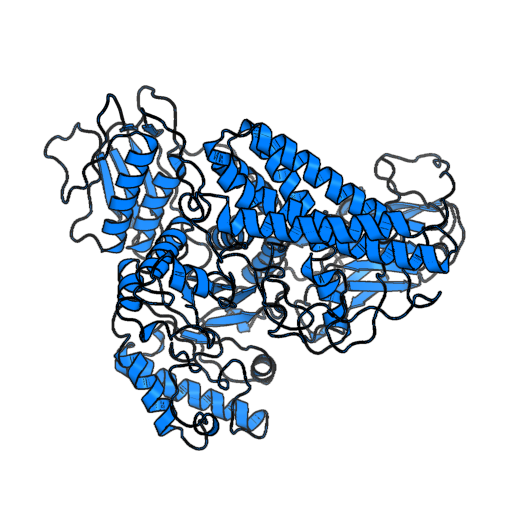1 604 ? -1.503 25.182 7.613 1.00 97.38 604 GLY A N 1
ATOM 4717 C CA . GLY A 1 604 ? -0.273 24.632 8.183 1.00 97.38 604 GLY A CA 1
ATOM 4718 C C . GLY A 1 604 ? -0.491 23.4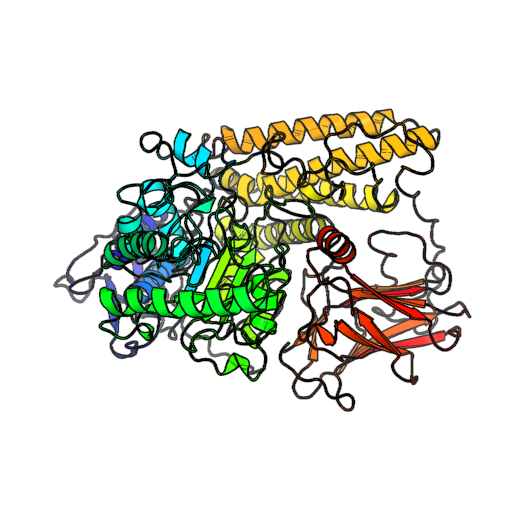69 9.152 1.00 97.38 604 GLY A C 1
ATOM 4719 O O . GLY A 1 604 ? 0.411 23.172 9.931 1.00 97.38 604 GLY A O 1
ATOM 4720 N N . LYS A 1 605 ? -1.656 22.804 9.112 1.00 98.06 605 LYS A N 1
ATOM 4721 C CA . LYS A 1 605 ? -1.940 21.594 9.903 1.00 98.06 605 LYS A CA 1
ATOM 4722 C C . LYS A 1 605 ? -0.851 20.528 9.765 1.00 98.06 605 LYS A C 1
ATOM 4724 O O . LYS A 1 605 ? -0.513 19.878 10.745 1.00 98.06 605 LYS A O 1
ATOM 4729 N N . TRP A 1 606 ? -0.283 20.383 8.570 1.00 98.19 606 TRP A N 1
ATOM 4730 C CA . TRP A 1 606 ? 0.696 19.351 8.211 1.00 98.19 606 TRP A CA 1
ATOM 4731 C C . TRP A 1 606 ? 2.150 19.828 8.286 1.00 98.19 606 TRP A C 1
ATOM 4733 O O . TRP A 1 606 ? 3.022 19.332 7.575 1.00 98.19 606 TRP A O 1
ATOM 4743 N N . ARG A 1 607 ? 2.437 20.821 9.130 1.00 97.88 607 ARG A N 1
ATOM 4744 C CA . ARG A 1 607 ? 3.770 21.417 9.228 1.00 97.88 607 ARG A CA 1
ATOM 4745 C C . ARG A 1 607 ? 4.828 20.413 9.666 1.00 97.88 607 ARG A C 1
ATOM 4747 O O . ARG A 1 607 ? 4.852 19.978 10.813 1.00 97.88 607 ARG A O 1
ATOM 4754 N N . GLY A 1 608 ? 5.767 20.150 8.763 1.00 94.94 608 GLY A N 1
ATOM 4755 C CA . GLY A 1 608 ? 6.922 19.290 9.003 1.00 94.94 608 GLY A CA 1
ATOM 4756 C C . GLY A 1 608 ? 6.645 17.804 8.800 1.00 94.94 608 GLY A C 1
ATOM 4757 O O . GLY A 1 608 ? 7.508 17.018 9.163 1.00 94.94 608 GLY A O 1
ATOM 4758 N N . VAL A 1 609 ? 5.485 17.429 8.242 1.00 96.56 609 VAL A N 1
ATOM 4759 C CA . VAL A 1 609 ? 5.145 16.020 7.983 1.00 96.56 609 VAL A CA 1
ATOM 4760 C C . VAL A 1 609 ? 5.762 15.490 6.685 1.00 96.56 609 VAL A C 1
ATOM 4762 O O . VAL A 1 609 ? 5.894 14.287 6.525 1.00 96.56 609 VAL A O 1
ATOM 4765 N N . VAL A 1 610 ? 6.141 16.367 5.744 1.00 95.81 610 VAL A N 1
ATOM 4766 C CA . VAL A 1 610 ? 6.781 15.959 4.483 1.00 95.81 610 VAL A CA 1
ATOM 4767 C C . VAL A 1 610 ? 8.199 16.506 4.393 1.00 95.81 610 VAL A C 1
ATOM 4769 O O . VAL A 1 610 ? 8.413 17.722 4.429 1.00 95.81 610 VAL A O 1
ATOM 4772 N N . THR A 1 611 ? 9.151 15.607 4.167 1.00 93.94 611 THR A N 1
ATOM 4773 C CA . THR A 1 611 ? 10.567 15.912 3.932 1.00 93.94 611 THR A CA 1
ATOM 4774 C C . THR A 1 611 ? 10.937 15.591 2.476 1.00 93.94 611 THR A C 1
ATOM 4776 O O . THR A 1 611 ? 10.439 14.621 1.913 1.00 93.94 611 THR A O 1
ATOM 4779 N N . GLU A 1 612 ? 11.780 16.409 1.825 1.00 91.12 612 GLU A N 1
ATOM 4780 C CA . GLU A 1 612 ? 12.284 16.103 0.468 1.00 91.12 612 GLU A CA 1
ATOM 4781 C C . GLU A 1 612 ? 13.011 14.747 0.473 1.00 91.12 612 GLU A C 1
ATOM 4783 O O . GLU A 1 612 ? 13.788 14.480 1.384 1.00 91.12 612 GLU A O 1
ATOM 4788 N N . ASN A 1 613 ? 12.742 13.889 -0.520 1.00 88.62 613 ASN A N 1
ATOM 4789 C CA . ASN A 1 613 ? 13.155 12.474 -0.570 1.00 88.62 613 ASN A CA 1
ATOM 4790 C C . ASN A 1 613 ? 12.632 11.587 0.582 1.00 88.62 613 ASN A C 1
ATOM 4792 O O . ASN A 1 613 ? 13.022 10.426 0.667 1.00 88.62 613 ASN A O 1
ATOM 4796 N N . GLY A 1 614 ? 11.774 12.105 1.467 1.00 89.69 614 GLY A N 1
ATOM 4797 C CA . GLY A 1 614 ? 11.263 11.394 2.645 1.00 89.69 614 GLY A CA 1
ATOM 4798 C C . GLY A 1 614 ? 12.317 11.101 3.722 1.00 89.69 614 GLY A C 1
ATOM 4799 O O . GLY A 1 614 ? 12.001 10.504 4.739 1.00 89.69 614 GLY A O 1
ATOM 4800 N N . VAL A 1 615 ? 13.565 11.544 3.540 1.00 91.19 615 VAL A N 1
ATOM 4801 C CA . VAL A 1 615 ? 14.665 11.345 4.489 1.00 91.19 615 VAL A CA 1
ATOM 4802 C C . VAL A 1 615 ? 15.581 12.563 4.506 1.00 91.19 615 VAL A C 1
ATOM 4804 O O . VAL A 1 615 ? 15.838 13.194 3.481 1.00 91.19 615 VAL A O 1
ATOM 4807 N N . SER A 1 616 ? 16.115 12.907 5.679 1.00 89.69 616 SER A N 1
ATOM 4808 C CA . SER A 1 616 ? 17.124 13.964 5.793 1.00 89.69 616 SER A CA 1
ATOM 4809 C C . SER A 1 616 ? 18.341 13.670 4.908 1.00 89.69 616 SER A C 1
ATOM 4811 O O . SER A 1 616 ? 18.916 12.585 4.973 1.00 89.69 616 SER A O 1
ATOM 4813 N N . ALA A 1 617 ? 18.831 14.670 4.168 1.00 85.81 617 ALA A N 1
ATOM 4814 C CA . ALA A 1 617 ? 20.011 14.547 3.298 1.00 85.81 617 ALA A CA 1
ATOM 4815 C C . ALA A 1 617 ? 21.306 14.113 4.025 1.00 85.81 617 ALA A C 1
ATOM 4817 O O . ALA A 1 617 ? 22.303 13.790 3.383 1.00 85.81 617 ALA A O 1
ATOM 4818 N N . LYS A 1 618 ? 21.320 14.137 5.366 1.00 88.31 618 LYS A N 1
ATOM 4819 C CA . LYS A 1 618 ? 22.463 13.734 6.204 1.00 88.31 618 LYS A CA 1
ATOM 4820 C C . LYS A 1 618 ? 22.320 12.336 6.816 1.00 88.31 618 LYS A C 1
ATOM 4822 O O . LYS A 1 618 ? 23.297 11.826 7.357 1.00 88.31 618 LYS A O 1
ATOM 4827 N N . SER A 1 619 ? 21.139 11.728 6.753 1.00 90.19 619 SER A N 1
ATOM 4828 C CA . SER A 1 619 ? 20.839 10.448 7.404 1.00 90.19 619 SER A CA 1
ATOM 4829 C C . SER A 1 619 ? 20.835 9.321 6.380 1.00 90.19 619 SER A C 1
ATOM 4831 O O . SER A 1 619 ? 20.353 9.514 5.278 1.00 90.19 619 SER A O 1
ATOM 4833 N N . TRP A 1 620 ? 21.345 8.132 6.706 1.00 89.19 620 TRP A N 1
ATOM 4834 C CA . TRP A 1 620 ? 21.238 6.961 5.814 1.00 89.19 620 TRP A CA 1
ATOM 4835 C C . TRP A 1 620 ? 21.723 7.199 4.372 1.00 89.19 620 TRP A C 1
ATOM 4837 O O . TRP A 1 620 ? 21.169 6.651 3.423 1.00 89.19 620 TRP A O 1
ATOM 4847 N N . THR A 1 621 ? 22.774 8.005 4.189 1.00 89.44 621 THR A N 1
ATOM 4848 C CA . THR A 1 621 ? 23.245 8.453 2.862 1.00 89.44 621 THR A CA 1
ATOM 4849 C C . THR A 1 621 ? 23.526 7.299 1.897 1.00 89.44 621 THR A C 1
ATOM 4851 O O . THR A 1 621 ? 23.315 7.430 0.694 1.00 89.44 621 THR A O 1
ATOM 4854 N N . ARG A 1 622 ? 23.929 6.131 2.413 1.00 88.31 622 ARG A N 1
ATOM 4855 C CA . ARG A 1 622 ? 24.122 4.896 1.637 1.00 88.31 622 ARG A CA 1
ATOM 4856 C C . ARG A 1 622 ? 22.863 4.418 0.900 1.00 88.31 622 ARG A C 1
ATOM 4858 O O . ARG A 1 622 ? 23.007 3.757 -0.118 1.00 88.31 622 ARG A O 1
ATOM 4865 N N . PHE A 1 623 ? 21.665 4.711 1.396 1.00 90.44 623 PHE A N 1
ATOM 4866 C CA . PHE A 1 623 ? 20.394 4.306 0.779 1.00 90.44 623 PHE A CA 1
ATOM 4867 C C . PHE A 1 623 ? 19.715 5.447 0.020 1.00 90.44 623 PHE A C 1
ATOM 4869 O O . PHE A 1 623 ? 18.582 5.310 -0.432 1.00 90.44 623 PHE A O 1
ATOM 4876 N N . GLN A 1 624 ? 20.410 6.572 -0.141 1.00 89.12 624 GLN A N 1
ATOM 4877 C CA . GLN A 1 624 ? 19.949 7.704 -0.928 1.00 89.12 624 GLN A CA 1
ATOM 4878 C C . GLN A 1 624 ? 20.692 7.785 -2.268 1.00 89.12 624 GLN A C 1
ATOM 4880 O O . GLN A 1 624 ? 21.831 7.300 -2.377 1.00 89.12 624 GLN A O 1
ATOM 4885 N N . PRO A 1 625 ? 20.079 8.430 -3.279 1.00 82.50 625 PRO A N 1
ATOM 4886 C CA . PRO A 1 625 ? 20.779 8.847 -4.488 1.00 82.50 625 PRO A CA 1
ATOM 4887 C C . PRO A 1 625 ? 22.038 9.640 -4.153 1.00 82.50 625 PRO A C 1
ATOM 4889 O O . PRO A 1 625 ? 22.054 10.426 -3.202 1.00 82.50 625 PRO A O 1
ATOM 4892 N N . SER A 1 626 ? 23.100 9.434 -4.932 1.00 76.75 626 SER A N 1
ATOM 4893 C CA . SER A 1 626 ? 24.365 10.113 -4.667 1.00 76.75 626 SER A CA 1
ATOM 4894 C C . SER A 1 626 ? 24.222 11.625 -4.839 1.00 76.75 626 SER A C 1
ATOM 4896 O O . SER A 1 626 ? 23.950 12.108 -5.936 1.00 76.75 626 SER A O 1
ATOM 4898 N N . SER A 1 627 ? 24.497 12.377 -3.774 1.00 72.94 627 SER A N 1
ATOM 4899 C CA . SER A 1 627 ? 24.579 13.843 -3.802 1.00 72.94 627 SER A CA 1
ATOM 4900 C C . SER A 1 627 ? 25.910 14.370 -4.355 1.00 72.94 627 SER A C 1
ATOM 4902 O O . SER A 1 627 ? 26.101 15.581 -4.446 1.00 72.94 627 SER A O 1
ATOM 4904 N N . SER A 1 628 ? 26.844 13.477 -4.708 1.00 75.12 628 SER A N 1
ATOM 4905 C CA . SER A 1 628 ? 28.128 13.840 -5.312 1.00 75.12 628 SER A CA 1
ATOM 4906 C C . SER A 1 628 ? 27.932 14.500 -6.673 1.00 75.12 628 SER A C 1
ATOM 4908 O O . SER A 1 628 ? 27.185 13.975 -7.504 1.00 75.12 628 SER A O 1
ATOM 4910 N N . GLU A 1 629 ? 28.683 15.566 -6.941 1.00 81.56 629 GLU A N 1
ATOM 4911 C CA . GLU A 1 629 ? 28.738 16.152 -8.277 1.00 81.56 629 GLU A CA 1
ATOM 4912 C C . GLU A 1 629 ? 29.183 15.087 -9.302 1.00 81.56 629 GLU A C 1
ATOM 4914 O O . GLU A 1 629 ? 30.186 14.396 -9.076 1.00 81.56 629 GLU A O 1
ATOM 4919 N N . PRO A 1 630 ? 28.436 14.891 -10.404 1.00 86.25 630 PRO A N 1
ATOM 4920 C CA . PRO A 1 630 ? 28.843 13.972 -11.456 1.00 86.25 630 PRO A CA 1
ATOM 4921 C C . PRO A 1 630 ? 30.212 14.359 -12.042 1.00 86.25 630 PRO A C 1
ATOM 4923 O O . PRO A 1 630 ? 30.498 15.548 -12.188 1.00 86.25 630 PRO A O 1
ATOM 4926 N N . PRO A 1 631 ? 31.048 13.392 -12.464 1.00 90.88 631 PRO A N 1
ATOM 4927 C CA . PRO A 1 631 ? 32.310 13.698 -13.136 1.00 90.88 631 PRO A CA 1
ATOM 4928 C C . PRO A 1 631 ? 32.069 14.471 -14.441 1.00 90.88 631 PRO A C 1
ATOM 4930 O O . PRO A 1 631 ? 30.976 14.404 -15.019 1.00 90.88 631 PRO A O 1
ATOM 4933 N N . ALA A 1 632 ? 33.106 15.145 -14.950 1.00 94.25 632 ALA A N 1
ATOM 4934 C CA . ALA A 1 632 ? 33.053 15.811 -16.252 1.00 94.25 632 ALA A CA 1
ATOM 4935 C C . ALA A 1 632 ? 32.490 14.860 -17.335 1.00 94.25 632 ALA A C 1
ATOM 4937 O O . ALA A 1 632 ? 32.819 13.664 -17.340 1.00 94.25 632 ALA A O 1
ATOM 4938 N N . PRO A 1 633 ? 31.590 15.343 -18.207 1.00 94.50 633 PRO A N 1
ATOM 4939 C CA . PRO A 1 633 ? 30.909 14.476 -19.153 1.00 94.50 633 PRO A CA 1
ATOM 4940 C C . PRO A 1 633 ? 31.864 14.026 -20.275 1.00 94.50 633 PRO A C 1
ATOM 4942 O O . PRO A 1 633 ? 32.681 14.797 -20.774 1.00 94.50 633 PRO A O 1
ATOM 4945 N N . THR A 1 634 ? 31.759 12.758 -20.660 1.00 94.88 634 THR A N 1
ATOM 4946 C CA . THR A 1 634 ? 32.501 12.066 -21.719 1.00 94.88 634 THR A CA 1
ATOM 4947 C C . THR A 1 634 ? 31.525 11.208 -22.526 1.00 94.88 634 THR A C 1
ATOM 4949 O O . THR A 1 634 ? 30.394 10.970 -22.106 1.00 94.88 634 THR A O 1
ATOM 4952 N N . SER A 1 635 ? 31.949 10.675 -23.673 1.00 90.69 635 SER A N 1
ATOM 4953 C CA . SER A 1 635 ? 31.101 9.790 -24.488 1.00 90.69 635 SER A CA 1
ATOM 4954 C C . SER A 1 635 ? 30.665 8.501 -23.776 1.00 90.69 635 SER A C 1
ATOM 4956 O O . SER A 1 635 ? 29.717 7.862 -24.220 1.00 90.69 635 SER A O 1
ATOM 4958 N N . GLN A 1 636 ? 31.334 8.119 -22.683 1.00 90.19 636 GLN A N 1
ATOM 4959 C CA . GLN A 1 636 ? 31.069 6.887 -21.935 1.00 90.19 636 GLN A CA 1
ATOM 4960 C C . GLN A 1 636 ? 30.137 7.089 -20.727 1.00 90.19 636 GLN A C 1
ATOM 4962 O O . GLN A 1 636 ? 29.697 6.103 -20.142 1.00 90.19 636 GLN A O 1
ATOM 4967 N N . ASN A 1 637 ? 29.852 8.333 -20.318 1.00 92.25 637 ASN A N 1
ATOM 4968 C CA . ASN A 1 637 ? 29.087 8.642 -19.099 1.00 92.25 637 ASN A CA 1
ATOM 4969 C C . ASN A 1 637 ? 27.931 9.637 -19.342 1.00 92.25 637 ASN A C 1
ATOM 4971 O O . ASN A 1 637 ? 27.630 10.484 -18.496 1.00 92.25 637 ASN A O 1
ATOM 4975 N N . ILE A 1 638 ? 27.296 9.526 -20.507 1.00 94.81 638 ILE A N 1
ATOM 4976 C CA . ILE A 1 638 ? 26.101 10.279 -20.901 1.00 94.81 638 ILE A CA 1
ATOM 4977 C C . ILE A 1 638 ? 25.002 9.313 -21.341 1.00 94.81 638 ILE A C 1
ATOM 4979 O O . ILE A 1 638 ? 25.291 8.175 -21.712 1.00 94.81 638 ILE A O 1
ATOM 4983 N N . CYS A 1 639 ? 23.750 9.771 -21.319 1.00 93.81 639 CYS A N 1
ATOM 4984 C CA . CYS A 1 639 ? 22.621 8.972 -21.784 1.00 93.81 639 CYS A CA 1
ATOM 4985 C C . CYS A 1 639 ? 22.777 8.560 -23.266 1.00 93.81 639 CYS A C 1
ATOM 4987 O O . CYS A 1 639 ? 23.379 9.306 -24.059 1.00 93.81 639 CYS A O 1
ATOM 4989 N N . PRO A 1 640 ? 22.235 7.399 -23.680 1.00 94.62 640 PRO A N 1
ATOM 4990 C CA . PRO A 1 640 ? 22.253 6.980 -25.080 1.00 94.62 640 PRO A CA 1
ATOM 4991 C C . PRO A 1 640 ? 21.562 8.004 -26.003 1.00 94.62 640 PRO A C 1
ATOM 4993 O O . PRO A 1 640 ? 20.616 8.674 -25.578 1.00 94.62 640 PRO A O 1
ATOM 4996 N N . PRO A 1 641 ? 22.017 8.165 -27.259 1.00 92.88 641 PRO A N 1
ATOM 4997 C CA . PRO A 1 641 ? 21.336 9.027 -28.223 1.00 92.88 641 PRO A CA 1
ATOM 4998 C C . PRO A 1 641 ? 19.954 8.462 -28.570 1.00 92.88 641 PRO A C 1
ATOM 5000 O O . PRO A 1 641 ? 19.712 7.267 -28.399 1.00 92.88 641 PRO A O 1
ATOM 5003 N N . ALA A 1 642 ? 19.062 9.310 -29.084 1.00 91.12 642 ALA A N 1
ATOM 5004 C CA . ALA A 1 642 ? 17.778 8.848 -29.604 1.00 91.12 642 ALA A CA 1
ATOM 5005 C C . ALA A 1 642 ? 17.959 7.740 -30.669 1.00 91.12 642 ALA A C 1
ATOM 5007 O O . ALA A 1 642 ? 18.908 7.810 -31.460 1.00 91.12 642 ALA A O 1
ATOM 5008 N N . PRO A 1 643 ? 17.055 6.741 -30.708 1.00 85.06 643 PRO A N 1
ATOM 5009 C CA . PRO A 1 643 ? 17.071 5.695 -31.722 1.00 85.06 643 PRO A CA 1
ATOM 5010 C C . PRO A 1 643 ? 16.905 6.279 -33.127 1.00 85.06 643 PRO A C 1
ATOM 5012 O O . PRO A 1 643 ? 16.315 7.350 -33.317 1.00 85.06 643 PRO A O 1
ATOM 5015 N N . SER A 1 644 ? 17.394 5.552 -34.130 1.00 80.44 644 SER A N 1
ATOM 5016 C CA . SER A 1 644 ? 17.244 5.974 -35.524 1.00 80.44 644 SER A CA 1
ATOM 5017 C C . SER A 1 644 ? 15.762 5.988 -35.911 1.00 80.44 644 SER A C 1
ATOM 5019 O O . SER A 1 644 ? 14.997 5.103 -35.519 1.00 80.44 644 SER A O 1
ATOM 5021 N N . ALA A 1 645 ? 15.334 6.971 -36.713 1.00 73.00 645 ALA A N 1
ATOM 5022 C CA . ALA A 1 645 ? 13.958 7.014 -37.203 1.00 73.00 645 ALA A CA 1
ATOM 5023 C C . ALA A 1 645 ? 13.620 5.702 -37.934 1.00 73.00 645 ALA A C 1
ATOM 5025 O O . ALA A 1 645 ? 14.238 5.362 -38.946 1.00 73.00 645 ALA A O 1
ATOM 5026 N N . ARG A 1 646 ? 12.645 4.947 -37.412 1.00 69.19 646 ARG A N 1
ATOM 5027 C CA . ARG A 1 646 ? 12.219 3.690 -38.036 1.00 69.19 646 ARG A CA 1
ATOM 5028 C C . ARG A 1 646 ? 11.502 3.988 -39.349 1.00 69.19 646 ARG A C 1
ATOM 5030 O O . ARG A 1 646 ? 10.642 4.865 -39.410 1.00 69.19 646 ARG A O 1
ATOM 5037 N N . ALA A 1 647 ? 11.853 3.242 -40.394 1.00 64.88 647 ALA A N 1
ATOM 5038 C CA . ALA A 1 647 ? 11.200 3.348 -41.693 1.00 64.88 647 ALA A CA 1
ATOM 5039 C C . ALA A 1 647 ? 9.689 3.082 -41.573 1.00 64.88 647 ALA A C 1
ATOM 5041 O O . ALA A 1 647 ? 9.254 2.253 -40.770 1.00 64.88 647 ALA A O 1
ATOM 5042 N N . SER A 1 648 ? 8.892 3.766 -42.396 1.00 66.31 648 SER A N 1
ATOM 5043 C CA . SER A 1 648 ? 7.449 3.534 -42.474 1.00 66.31 648 SER A CA 1
ATOM 5044 C C . SER A 1 648 ? 7.163 2.073 -42.824 1.00 66.31 648 SER A C 1
ATOM 5046 O O . SER A 1 648 ? 7.636 1.576 -43.849 1.00 66.31 648 SER A O 1
ATOM 5048 N N . VAL A 1 649 ? 6.366 1.396 -42.001 1.00 69.19 649 VAL A N 1
ATOM 5049 C CA . VAL A 1 649 ? 5.996 -0.006 -42.219 1.00 69.19 649 VAL A CA 1
ATOM 5050 C C . VAL A 1 649 ? 4.919 -0.091 -43.303 1.00 69.19 649 VAL A C 1
ATOM 5052 O O . VAL A 1 649 ? 3.805 0.404 -43.120 1.00 69.19 649 VAL A O 1
ATOM 5055 N N . SER A 1 650 ? 5.222 -0.728 -44.438 1.00 74.31 650 SER A N 1
ATOM 5056 C CA . SER A 1 650 ? 4.197 -1.062 -45.431 1.00 74.31 650 SER A CA 1
ATOM 5057 C C . SER A 1 650 ? 3.257 -2.118 -44.853 1.00 74.31 650 SER A C 1
ATOM 5059 O O . SER A 1 650 ? 3.708 -3.191 -44.449 1.00 74.31 650 SER A O 1
ATOM 5061 N N . ARG A 1 651 ? 1.952 -1.833 -44.824 1.00 83.94 651 ARG A N 1
ATOM 5062 C CA . ARG A 1 651 ? 0.946 -2.775 -44.317 1.00 83.94 651 ARG A CA 1
ATOM 5063 C C . ARG A 1 651 ? 0.877 -4.018 -45.219 1.00 83.94 651 ARG A C 1
ATOM 5065 O O . ARG A 1 651 ? 0.574 -3.867 -46.403 1.00 83.94 651 ARG A O 1
ATOM 5072 N N . PRO A 1 652 ? 1.142 -5.227 -44.693 1.00 89.00 652 PRO A N 1
ATOM 5073 C CA . PRO A 1 652 ? 1.075 -6.447 -45.484 1.00 89.00 652 PRO A CA 1
ATOM 5074 C C . PRO A 1 652 ? -0.374 -6.789 -45.846 1.00 89.00 652 PRO A C 1
ATOM 5076 O O . PRO A 1 652 ? -1.325 -6.384 -45.172 1.00 89.00 652 PRO A O 1
ATOM 5079 N N . SER A 1 653 ? -0.551 -7.576 -46.907 1.00 87.62 653 SER A N 1
ATOM 5080 C CA . SER A 1 653 ? -1.874 -8.081 -47.285 1.00 87.62 653 SER A CA 1
ATOM 5081 C C . SER A 1 653 ? -2.471 -8.953 -46.171 1.00 87.62 653 SER A C 1
ATOM 5083 O O . SER A 1 653 ? -1.781 -9.777 -45.566 1.00 87.62 653 SER A O 1
ATOM 5085 N N . GLY A 1 654 ? -3.767 -8.770 -45.896 1.00 88.00 654 GLY A N 1
ATOM 5086 C CA . GLY A 1 654 ? -4.505 -9.528 -44.879 1.00 88.00 654 GLY A CA 1
ATOM 5087 C C . GLY A 1 654 ? -4.323 -9.048 -43.434 1.00 88.00 654 GLY A C 1
ATOM 5088 O O . GLY A 1 654 ? -4.837 -9.705 -42.524 1.00 88.00 654 GLY A O 1
ATOM 5089 N N . VAL A 1 655 ? -3.624 -7.928 -43.213 1.00 93.19 655 VAL A N 1
ATOM 5090 C CA . VAL A 1 655 ? -3.465 -7.308 -41.888 1.00 93.19 655 VAL A CA 1
ATOM 5091 C C . VAL A 1 655 ? -4.808 -6.906 -41.278 1.00 93.19 655 VAL A C 1
ATOM 5093 O O . VAL A 1 655 ? -5.713 -6.449 -41.978 1.00 93.19 655 VAL A O 1
ATOM 5096 N N . ARG A 1 656 ? -4.942 -7.081 -39.966 1.00 94.06 656 ARG A N 1
ATOM 5097 C CA . ARG A 1 656 ? -6.125 -6.732 -39.174 1.00 94.06 656 ARG A CA 1
ATOM 5098 C C . ARG A 1 656 ? -5.722 -5.846 -37.999 1.00 94.06 656 ARG A C 1
ATOM 5100 O O . ARG A 1 656 ? -4.569 -5.861 -37.575 1.00 94.06 656 ARG A O 1
ATOM 5107 N N . ALA A 1 657 ? -6.682 -5.094 -37.465 1.00 93.25 657 ALA A N 1
ATOM 5108 C CA . ALA A 1 657 ? -6.494 -4.400 -36.194 1.00 93.25 657 ALA A CA 1
ATOM 5109 C C . ALA A 1 657 ? -6.136 -5.421 -35.100 1.00 93.25 657 ALA A C 1
ATOM 5111 O O . ALA A 1 657 ? -6.748 -6.490 -35.020 1.00 93.25 657 ALA A O 1
ATOM 5112 N N . GLY A 1 658 ? -5.130 -5.103 -34.289 1.00 93.81 658 GLY A N 1
ATOM 5113 C CA . GLY A 1 658 ? -4.574 -5.990 -33.269 1.00 93.81 658 GLY A CA 1
ATOM 5114 C C . GLY A 1 658 ? -3.489 -6.962 -33.743 1.00 93.81 658 GLY A C 1
ATOM 5115 O O . GLY A 1 658 ? -2.856 -7.571 -32.886 1.00 93.81 658 GLY A O 1
ATOM 5116 N N . ASP A 1 659 ? -3.235 -7.095 -35.052 1.00 96.25 659 ASP A N 1
ATOM 5117 C CA . ASP A 1 659 ? -2.051 -7.813 -35.546 1.00 96.25 659 ASP A CA 1
ATOM 5118 C C . ASP A 1 659 ? -0.777 -6.995 -35.272 1.00 96.25 659 ASP A C 1
ATOM 5120 O O . ASP A 1 659 ? -0.821 -5.771 -35.144 1.00 96.25 659 ASP A O 1
ATOM 5124 N N . PHE A 1 660 ? 0.377 -7.658 -35.256 1.00 96.56 660 PHE A N 1
ATOM 5125 C CA . PHE A 1 660 ? 1.684 -7.013 -35.098 1.00 96.56 660 PHE A CA 1
ATOM 5126 C C . PHE A 1 660 ? 2.485 -7.081 -36.399 1.00 96.56 660 PHE A C 1
ATOM 5128 O O . PHE A 1 660 ? 2.488 -8.109 -37.075 1.00 96.56 660 PHE A O 1
ATOM 5135 N N . VAL A 1 661 ? 3.179 -6.010 -36.781 1.00 95.56 661 VAL A N 1
ATOM 5136 C CA . VAL A 1 661 ? 3.963 -5.986 -38.029 1.00 95.56 661 VAL A CA 1
ATOM 5137 C C . VAL A 1 661 ? 5.384 -5.526 -37.749 1.00 95.56 661 VAL A C 1
ATOM 5139 O O . VAL A 1 661 ? 5.586 -4.473 -37.154 1.00 95.56 661 VAL A O 1
ATOM 5142 N N . GLU A 1 662 ? 6.363 -6.305 -38.209 1.00 94.81 662 GLU A N 1
ATOM 5143 C CA . GLU A 1 662 ? 7.785 -5.983 -38.085 1.00 94.81 662 GLU A CA 1
ATOM 5144 C C . GLU A 1 662 ? 8.079 -4.525 -38.476 1.00 94.81 662 GLU A C 1
ATOM 5146 O O . GLU A 1 662 ? 7.739 -4.069 -39.569 1.00 94.81 662 GLU A O 1
ATOM 5151 N N . ALA A 1 663 ? 8.761 -3.810 -37.581 1.00 92.25 663 ALA A N 1
ATOM 5152 C CA . ALA A 1 663 ? 9.198 -2.437 -37.780 1.00 92.25 663 ALA A CA 1
ATOM 5153 C C . ALA A 1 663 ? 10.686 -2.323 -37.448 1.00 92.25 663 ALA A C 1
ATOM 5155 O O . ALA A 1 663 ? 11.080 -2.445 -36.288 1.00 92.25 663 ALA A O 1
ATOM 5156 N N . GLY A 1 664 ? 11.519 -2.089 -38.467 1.00 90.50 664 GLY A N 1
ATOM 5157 C CA . GLY A 1 664 ? 12.969 -1.984 -38.284 1.00 90.50 664 GLY A CA 1
ATOM 5158 C C . GLY A 1 664 ? 13.594 -3.271 -37.740 1.00 90.50 664 GLY A C 1
ATOM 5159 O O . GLY A 1 664 ? 14.393 -3.200 -36.816 1.00 90.50 664 GLY A O 1
ATOM 5160 N N . ARG A 1 665 ? 13.212 -4.438 -38.288 1.00 94.06 665 ARG A N 1
ATOM 5161 C CA . ARG A 1 665 ? 13.685 -5.769 -37.854 1.00 94.06 665 ARG A CA 1
ATOM 5162 C C . ARG A 1 665 ? 13.349 -6.124 -36.406 1.00 94.06 665 ARG A C 1
ATOM 5164 O O . ARG A 1 665 ? 14.061 -6.892 -35.768 1.00 94.06 665 ARG A O 1
ATOM 5171 N N . VAL A 1 666 ? 12.255 -5.579 -35.890 1.00 95.25 666 VAL A N 1
ATOM 5172 C CA . VAL A 1 666 ? 11.767 -5.863 -34.542 1.00 95.25 666 VAL A CA 1
ATOM 5173 C C . VAL A 1 666 ? 10.256 -6.046 -34.575 1.00 95.25 666 VAL A C 1
ATOM 5175 O O . VAL A 1 666 ? 9.552 -5.264 -35.213 1.00 95.25 666 VAL A O 1
ATOM 5178 N N . VAL A 1 667 ? 9.757 -7.040 -33.844 1.00 96.81 667 VAL A N 1
ATOM 5179 C CA . VAL A 1 667 ? 8.341 -7.153 -33.468 1.00 96.81 667 VAL A CA 1
ATOM 5180 C C . VAL A 1 667 ? 8.252 -6.933 -31.961 1.00 96.81 667 VAL A C 1
ATOM 5182 O O . VAL A 1 667 ? 8.948 -7.595 -31.198 1.00 96.81 667 VAL A O 1
ATOM 5185 N N . SER A 1 668 ? 7.427 -5.983 -31.536 1.00 97.25 668 SER A N 1
ATOM 5186 C CA . SER A 1 668 ? 7.238 -5.592 -30.135 1.00 97.25 668 SER A CA 1
ATOM 5187 C C . SER A 1 668 ? 5.766 -5.724 -29.763 1.00 97.25 668 SER A C 1
ATOM 5189 O O . SER A 1 668 ? 4.911 -5.192 -30.478 1.00 97.25 668 SER A O 1
ATOM 5191 N N . ILE A 1 669 ? 5.490 -6.458 -28.687 1.00 98.12 669 ILE A N 1
ATOM 5192 C CA . ILE A 1 669 ? 4.159 -6.907 -28.272 1.00 98.12 669 ILE A CA 1
ATOM 5193 C C . ILE A 1 669 ? 3.999 -6.626 -26.779 1.00 98.12 669 ILE A C 1
ATOM 5195 O O . ILE A 1 669 ? 4.734 -7.198 -25.968 1.00 98.12 669 ILE A O 1
ATOM 5199 N N . ASP A 1 670 ? 3.016 -5.816 -26.399 1.00 97.94 670 ASP A N 1
ATOM 5200 C CA . ASP A 1 670 ? 2.629 -5.703 -24.996 1.00 97.94 670 ASP A CA 1
ATOM 5201 C C . ASP A 1 670 ? 1.751 -6.912 -24.639 1.00 97.94 670 ASP A C 1
ATOM 5203 O O . ASP A 1 670 ? 0.845 -7.304 -25.383 1.00 97.94 670 ASP A O 1
ATOM 5207 N N . ALA A 1 671 ? 2.048 -7.578 -23.521 1.00 97.88 671 ALA A N 1
ATOM 5208 C CA . ALA A 1 671 ? 1.541 -8.931 -23.286 1.00 97.88 671 ALA A CA 1
ATOM 5209 C C . ALA A 1 671 ? 0.007 -8.994 -23.141 1.00 97.88 671 ALA A C 1
ATOM 5211 O O . ALA A 1 671 ? -0.600 -10.020 -23.466 1.00 97.88 671 ALA A O 1
ATOM 5212 N N . GLY A 1 672 ? -0.626 -7.897 -22.713 1.00 97.50 672 GLY A N 1
ATOM 5213 C CA . GLY A 1 672 ? -2.078 -7.761 -22.615 1.00 97.50 672 GLY A CA 1
ATOM 5214 C C . GLY A 1 672 ? -2.814 -7.708 -23.958 1.00 97.50 672 GLY A C 1
ATOM 5215 O O . GLY A 1 672 ? -4.020 -7.948 -23.991 1.00 97.50 672 GLY A O 1
ATOM 5216 N N . HIS A 1 673 ? -2.122 -7.456 -25.073 1.00 97.50 673 HIS A N 1
ATOM 5217 C CA . HIS A 1 673 ? -2.717 -7.281 -26.403 1.00 97.50 673 HIS A CA 1
ATOM 5218 C C . HIS A 1 673 ? -2.730 -8.568 -27.248 1.00 97.50 673 HIS A C 1
ATOM 5220 O O . HIS A 1 673 ? -2.437 -8.556 -28.445 1.00 97.50 673 HIS A O 1
ATOM 5226 N N . PHE A 1 674 ? -3.082 -9.699 -26.638 1.00 97.00 674 PHE A N 1
ATOM 5227 C CA . PHE A 1 674 ? -3.221 -10.969 -27.355 1.00 97.00 674 PHE A CA 1
ATOM 5228 C C . PHE A 1 674 ? -4.412 -10.967 -28.330 1.00 97.00 674 PHE A C 1
ATOM 5230 O O . PHE A 1 674 ? -5.421 -10.294 -28.130 1.00 97.00 674 PHE A O 1
ATOM 5237 N N . THR A 1 675 ? -4.300 -11.778 -29.381 1.00 93.38 675 THR A N 1
ATOM 5238 C CA . THR A 1 675 ? -5.334 -11.971 -30.415 1.00 93.38 675 THR A CA 1
ATOM 5239 C C . THR A 1 675 ? -6.285 -13.126 -30.097 1.00 93.38 675 THR A C 1
ATOM 5241 O O . THR A 1 675 ? -7.482 -13.030 -30.364 1.00 93.38 675 THR A O 1
ATOM 5244 N N . THR A 1 676 ? -5.773 -14.185 -29.463 1.00 95.31 676 THR A N 1
ATOM 5245 C CA . THR A 1 676 ? -6.552 -15.354 -29.030 1.00 95.31 676 THR A CA 1
ATOM 5246 C C . THR A 1 676 ? -6.118 -15.764 -27.626 1.00 95.31 676 THR A C 1
ATOM 5248 O O . THR A 1 676 ? -4.949 -15.626 -27.262 1.00 95.31 676 THR A O 1
ATOM 5251 N N . LYS A 1 677 ? -7.049 -16.298 -26.832 1.00 96.00 677 LYS A N 1
ATOM 5252 C CA . LYS A 1 677 ? -6.772 -16.890 -25.519 1.00 96.00 677 LYS A CA 1
ATOM 5253 C C . LYS A 1 677 ? -7.332 -18.304 -25.442 1.00 96.00 677 LYS A C 1
ATOM 5255 O O . LYS A 1 677 ? -8.492 -18.529 -25.783 1.00 96.00 677 LYS A O 1
ATOM 5260 N N . HIS A 1 678 ? -6.533 -19.218 -24.903 1.00 94.56 678 HIS A N 1
ATOM 5261 C CA . HIS A 1 678 ? -6.914 -20.589 -24.590 1.00 94.56 678 HIS A CA 1
ATOM 5262 C C . HIS A 1 678 ? -6.775 -20.813 -23.086 1.00 94.56 678 HIS A C 1
ATOM 5264 O O . HIS A 1 678 ? -5.667 -20.933 -22.564 1.00 94.56 678 HIS A O 1
ATOM 5270 N N . ASP A 1 679 ? -7.902 -20.850 -22.380 1.00 91.56 679 ASP A N 1
ATOM 5271 C CA . ASP A 1 679 ? -7.921 -21.174 -20.955 1.00 91.56 679 ASP A CA 1
ATOM 5272 C C . ASP A 1 679 ? -7.929 -22.699 -20.759 1.00 91.56 679 ASP A C 1
ATOM 5274 O O . ASP A 1 679 ? -8.537 -23.443 -21.530 1.00 91.56 679 ASP A O 1
ATOM 5278 N N . GLY A 1 680 ? -7.270 -23.162 -19.698 1.00 85.50 680 GLY A N 1
ATOM 5279 C CA . GLY A 1 680 ? -7.418 -24.528 -19.213 1.00 85.50 680 GLY A CA 1
ATOM 5280 C C . GLY A 1 680 ? -8.688 -24.675 -18.362 1.00 85.50 680 GLY A C 1
ATOM 5281 O O . GLY A 1 680 ? -9.310 -23.685 -17.974 1.00 85.50 680 GLY A O 1
ATOM 5282 N N . PRO A 1 681 ? -9.069 -25.905 -17.982 1.00 81.38 681 PRO A N 1
ATOM 5283 C CA . PRO A 1 681 ? -10.312 -26.154 -17.246 1.00 81.38 681 PRO A CA 1
ATOM 5284 C C . PRO A 1 681 ? -10.344 -25.525 -15.843 1.00 81.38 681 PRO A C 1
ATOM 5286 O O . PRO A 1 681 ? -11.420 -25.304 -15.294 1.00 81.38 681 PRO A O 1
ATOM 5289 N N . LYS A 1 682 ? -9.175 -25.272 -15.238 1.00 86.06 682 LYS A N 1
ATOM 5290 C CA . LYS A 1 682 ? -9.046 -24.767 -13.859 1.00 86.06 682 LYS A CA 1
ATOM 5291 C C . LYS A 1 682 ? -8.269 -23.460 -13.733 1.00 86.06 682 LYS A C 1
ATOM 5293 O O . LYS A 1 682 ? -8.275 -22.878 -12.656 1.00 86.06 682 LYS A O 1
ATOM 5298 N N . ALA A 1 683 ? -7.582 -23.034 -14.788 1.00 93.56 683 ALA A N 1
ATOM 5299 C CA . ALA A 1 683 ? -6.692 -21.885 -14.752 1.00 93.56 683 ALA A CA 1
ATOM 5300 C C . ALA A 1 683 ? -6.589 -21.242 -16.131 1.00 93.56 683 ALA A C 1
ATOM 5302 O O . ALA A 1 683 ? -6.741 -21.919 -17.149 1.00 93.56 683 ALA A O 1
ATOM 5303 N N . GLY A 1 684 ? -6.310 -19.946 -16.169 1.00 95.62 684 GLY A N 1
ATOM 5304 C CA . GLY A 1 684 ? -6.224 -19.212 -17.421 1.00 95.62 684 GLY A CA 1
ATOM 5305 C C . GLY A 1 684 ? -5.500 -17.886 -17.282 1.00 95.62 684 GLY A C 1
ATOM 5306 O O . GLY A 1 684 ? -5.435 -17.316 -16.195 1.00 95.62 684 GLY A O 1
ATOM 5307 N N . TRP A 1 685 ? -4.988 -17.381 -18.399 1.00 96.75 685 TRP A N 1
ATOM 5308 C CA . TRP A 1 685 ? -4.310 -16.088 -18.447 1.00 96.75 685 TRP A CA 1
ATOM 5309 C C . TRP A 1 685 ? -5.299 -14.938 -18.252 1.00 96.75 685 TRP A C 1
ATOM 5311 O O . TRP A 1 685 ? -6.400 -14.931 -18.816 1.00 96.75 685 TRP A O 1
ATOM 5321 N N . ARG A 1 686 ? -4.924 -13.951 -17.448 1.00 96.75 686 ARG A N 1
ATOM 5322 C CA . ARG A 1 686 ? -5.715 -12.755 -17.160 1.00 96.75 686 ARG A CA 1
ATOM 5323 C C . ARG A 1 686 ? -4.825 -11.531 -17.293 1.00 96.75 686 ARG A C 1
ATOM 5325 O O . ARG A 1 686 ? -3.681 -11.558 -16.854 1.00 96.75 686 ARG A O 1
ATOM 5332 N N . VAL A 1 687 ? -5.375 -10.485 -17.900 1.00 97.62 687 VAL A N 1
ATOM 5333 C CA . VAL A 1 687 ? -4.773 -9.150 -17.895 1.00 97.62 687 VAL A CA 1
ATOM 5334 C C . VAL A 1 687 ? -4.987 -8.552 -16.512 1.00 97.62 687 VAL A C 1
ATOM 5336 O O . VAL A 1 687 ? -6.095 -8.644 -15.979 1.00 97.62 687 VAL A O 1
ATOM 5339 N N . ILE A 1 688 ? -3.941 -7.948 -15.955 1.00 97.12 688 ILE A N 1
ATOM 5340 C CA . ILE A 1 688 ? -3.997 -7.124 -14.750 1.00 97.12 688 ILE A CA 1
ATOM 5341 C C . ILE A 1 688 ? -3.811 -5.664 -15.190 1.00 97.12 688 ILE A C 1
ATOM 5343 O O . ILE A 1 688 ? -2.680 -5.243 -15.451 1.00 97.12 688 ILE A O 1
ATOM 5347 N N . PRO A 1 689 ? -4.901 -4.888 -15.330 1.00 95.19 689 PRO A N 1
ATOM 5348 C CA . PRO A 1 689 ? -4.811 -3.497 -15.757 1.00 95.19 689 PRO A CA 1
ATOM 5349 C C . PRO A 1 689 ? -3.976 -2.655 -14.787 1.00 95.19 689 PRO A C 1
ATOM 5351 O O . PRO A 1 689 ? -4.083 -2.789 -13.567 1.00 95.19 689 PRO A O 1
ATOM 5354 N N . GLY A 1 690 ? -3.128 -1.787 -15.332 1.00 93.50 690 GLY A N 1
ATOM 5355 C CA . GLY A 1 690 ? -2.231 -0.916 -14.574 1.00 93.50 690 GLY A CA 1
ATOM 5356 C C . GLY A 1 690 ? -0.978 -1.595 -14.007 1.00 93.50 690 GLY A C 1
ATOM 5357 O O . GLY A 1 690 ? -0.204 -0.923 -13.329 1.00 93.50 690 GLY A O 1
ATOM 5358 N N . LEU A 1 691 ? -0.754 -2.893 -14.260 1.00 96.31 691 LEU A N 1
ATOM 5359 C CA . LEU A 1 691 ? 0.452 -3.606 -13.826 1.00 96.31 691 LEU A CA 1
ATOM 5360 C C . LEU A 1 691 ? 1.492 -3.703 -14.949 1.00 96.31 691 LEU A C 1
ATOM 5362 O O . LEU A 1 691 ? 1.149 -3.914 -16.112 1.00 96.31 691 LEU A O 1
ATOM 5366 N N . GLY A 1 692 ? 2.772 -3.629 -14.576 1.00 95.62 692 GLY A N 1
ATOM 5367 C CA . GLY A 1 692 ? 3.886 -3.684 -15.518 1.00 95.62 692 GLY A CA 1
ATOM 5368 C C . GLY A 1 692 ? 4.180 -2.321 -16.144 1.00 95.62 692 GLY A C 1
ATOM 5369 O O . GLY A 1 692 ? 3.425 -1.364 -15.977 1.00 95.62 692 GLY A O 1
ATOM 5370 N N . ARG A 1 693 ? 5.292 -2.209 -16.877 1.00 94.81 693 ARG A N 1
ATOM 5371 C CA . ARG A 1 693 ? 5.657 -0.941 -17.530 1.00 94.81 693 ARG A CA 1
ATOM 5372 C C . ARG A 1 693 ? 4.793 -0.642 -18.755 1.00 94.81 693 ARG A C 1
ATOM 5374 O O . ARG A 1 693 ? 4.725 0.505 -19.178 1.00 94.81 693 ARG A O 1
ATOM 5381 N N . THR A 1 694 ? 4.128 -1.656 -19.309 1.00 94.06 694 THR A N 1
ATOM 5382 C CA . THR A 1 694 ? 3.105 -1.486 -20.355 1.00 94.06 694 THR A CA 1
ATOM 5383 C C . THR A 1 694 ? 1.741 -1.088 -19.783 1.00 94.06 694 THR A C 1
ATOM 5385 O O . THR A 1 694 ? 0.882 -0.609 -20.515 1.00 94.06 694 THR A O 1
ATOM 5388 N N . GLY A 1 695 ? 1.518 -1.303 -18.479 1.00 92.88 695 GLY A N 1
ATOM 5389 C CA . GLY A 1 695 ? 0.221 -1.119 -17.828 1.00 92.88 695 GLY A CA 1
ATOM 5390 C C . GLY A 1 695 ? -0.813 -2.207 -18.146 1.00 92.88 695 GLY A C 1
ATOM 5391 O O . GLY A 1 695 ? -1.990 -2.017 -17.842 1.00 92.88 695 GLY A O 1
ATOM 5392 N N . SER A 1 696 ? -0.423 -3.329 -18.760 1.00 92.81 696 SER A N 1
ATOM 5393 C CA . SER A 1 696 ? -1.347 -4.415 -19.128 1.00 92.81 696 SER A CA 1
ATOM 5394 C C . SER A 1 696 ? -0.740 -5.819 -18.992 1.00 92.81 696 SER A C 1
ATOM 5396 O O . SER A 1 696 ? -1.023 -6.715 -19.789 1.00 92.81 696 SER A O 1
ATOM 5398 N N . ALA A 1 697 ? 0.092 -6.038 -17.971 1.00 97.62 697 ALA A N 1
ATOM 5399 C CA . ALA A 1 697 ? 0.734 -7.332 -17.745 1.00 97.62 697 ALA A CA 1
ATOM 5400 C C . ALA A 1 697 ? -0.273 -8.492 -17.595 1.00 97.62 697 ALA A C 1
ATOM 5402 O O . ALA A 1 697 ? -1.407 -8.316 -17.141 1.00 97.62 697 ALA A O 1
ATOM 5403 N N . VAL A 1 698 ? 0.156 -9.706 -17.949 1.00 98.25 698 VAL A N 1
ATOM 5404 C CA . VAL A 1 698 ? -0.660 -10.926 -17.892 1.00 98.25 698 VAL A CA 1
ATOM 5405 C C . VAL A 1 698 ? -0.090 -11.949 -16.920 1.00 98.25 698 VAL A C 1
ATOM 5407 O O . VAL A 1 698 ? 1.120 -12.135 -16.819 1.00 98.25 698 VAL A O 1
ATOM 5410 N N . THR A 1 699 ? -0.975 -12.655 -16.224 1.00 97.69 699 THR A N 1
ATOM 5411 C CA . THR A 1 699 ? -0.619 -13.735 -15.295 1.00 97.69 699 THR A CA 1
ATOM 5412 C C . THR A 1 699 ? -1.680 -14.834 -15.300 1.00 97.69 699 THR A C 1
ATOM 5414 O O . THR A 1 699 ? -2.794 -14.617 -15.782 1.00 97.69 699 THR A O 1
ATOM 5417 N N . VAL A 1 700 ? -1.361 -16.028 -14.801 1.00 97.00 700 VAL A N 1
ATOM 5418 C CA . VAL A 1 700 ? -2.308 -17.149 -14.762 1.00 97.00 700 VAL A CA 1
ATOM 5419 C C . VAL A 1 700 ? -3.041 -17.158 -13.427 1.00 97.00 700 VAL A C 1
ATOM 5421 O O . VAL A 1 700 ? -2.416 -17.194 -12.373 1.00 97.00 700 VAL A O 1
ATOM 5424 N N . LEU A 1 701 ? -4.374 -17.184 -13.477 1.00 95.69 701 LEU A N 1
ATOM 5425 C CA . LEU A 1 701 ? -5.223 -17.266 -12.289 1.00 95.69 701 LEU A CA 1
ATOM 5426 C C . LEU A 1 701 ? -6.064 -18.556 -12.265 1.00 95.69 701 LEU A C 1
ATOM 5428 O O . LEU A 1 701 ? -6.518 -18.991 -13.331 1.00 95.69 701 LEU A O 1
ATOM 5432 N N . PRO A 1 702 ? -6.328 -19.136 -11.075 1.00 94.50 702 PRO A N 1
ATOM 5433 C CA . PRO A 1 702 ? -5.741 -18.745 -9.789 1.00 94.50 702 PRO A CA 1
ATOM 5434 C C . PRO A 1 702 ? -4.243 -19.085 -9.750 1.00 94.50 702 PRO A C 1
ATOM 5436 O O . PRO A 1 702 ? -3.800 -20.050 -10.373 1.00 94.50 702 PRO A O 1
ATOM 5439 N N . SER A 1 703 ? -3.462 -18.307 -9.009 1.00 93.50 703 SER A N 1
ATOM 5440 C CA . SER A 1 703 ? -2.007 -18.472 -8.887 1.00 93.50 703 SER A CA 1
ATOM 5441 C C . SER A 1 703 ? -1.603 -19.782 -8.202 1.00 93.50 703 SER A C 1
ATOM 5443 O O . SER A 1 703 ? -0.474 -20.241 -8.347 1.00 93.50 703 SER A O 1
ATOM 5445 N N . SER A 1 704 ? -2.523 -20.410 -7.466 1.00 92.06 704 SER A N 1
ATOM 5446 C CA . SER A 1 704 ? -2.332 -21.718 -6.829 1.00 92.06 704 SER A CA 1
ATOM 5447 C C . SER A 1 704 ? -2.508 -22.902 -7.789 1.00 92.06 704 SER A C 1
ATOM 5449 O O . SER A 1 704 ? -2.360 -24.059 -7.385 1.00 92.06 704 SER A O 1
ATOM 5451 N N . ALA A 1 705 ? -2.832 -22.647 -9.061 1.00 92.19 705 ALA A N 1
ATOM 5452 C CA . ALA A 1 705 ? -3.034 -23.695 -10.046 1.00 92.19 705 ALA A CA 1
ATOM 5453 C C . ALA A 1 705 ? -1.730 -24.423 -10.407 1.00 92.19 705 ALA A C 1
ATOM 5455 O O . ALA A 1 705 ? -0.730 -23.819 -10.789 1.00 92.19 705 ALA A O 1
ATOM 5456 N N . THR A 1 706 ? -1.775 -25.756 -10.384 1.00 91.38 706 THR A N 1
ATOM 5457 C CA . THR A 1 706 ? -0.746 -26.598 -11.004 1.00 91.38 706 THR A CA 1
ATOM 5458 C C . THR A 1 706 ? -1.022 -26.726 -12.498 1.00 91.38 706 THR A C 1
ATOM 5460 O O . THR A 1 706 ? -2.077 -27.230 -12.895 1.00 91.38 706 THR A O 1
ATOM 5463 N N . ILE A 1 707 ? -0.073 -26.299 -13.329 1.00 92.38 707 ILE A N 1
ATOM 5464 C CA . ILE A 1 707 ? -0.208 -26.347 -14.784 1.00 92.38 707 ILE A CA 1
ATOM 5465 C C . ILE A 1 707 ? 0.299 -27.690 -15.305 1.00 92.38 707 ILE A C 1
ATOM 5467 O O . ILE A 1 707 ? 1.419 -28.105 -15.013 1.00 92.38 707 ILE A O 1
ATOM 5471 N N . LYS A 1 708 ? -0.542 -28.383 -16.076 1.00 90.56 708 LYS A N 1
ATOM 5472 C CA . LYS A 1 708 ? -0.158 -29.614 -16.771 1.00 90.56 708 LYS A CA 1
ATOM 5473 C C . LYS A 1 708 ? 0.227 -29.291 -18.218 1.00 90.56 708 LYS A C 1
ATOM 5475 O O . LYS A 1 708 ? -0.527 -28.558 -18.858 1.00 90.56 708 LYS A O 1
ATOM 5480 N N . PRO A 1 709 ? 1.341 -29.828 -18.750 1.00 88.12 709 PRO A N 1
ATOM 5481 C CA . PRO A 1 709 ? 1.804 -29.500 -20.101 1.00 88.12 709 PRO A CA 1
ATOM 5482 C C . PRO A 1 709 ? 0.794 -29.776 -21.227 1.00 88.12 709 PRO A C 1
ATOM 5484 O O . PRO A 1 709 ? 0.745 -29.030 -22.198 1.00 88.12 709 PRO A O 1
ATOM 5487 N N . ASP A 1 710 ? -0.018 -30.827 -21.103 1.00 86.38 710 ASP A N 1
ATOM 5488 C CA . ASP A 1 710 ? -1.011 -31.261 -22.096 1.00 86.38 710 ASP A CA 1
ATOM 5489 C C . ASP A 1 710 ? -2.273 -30.384 -22.140 1.00 86.38 710 ASP A C 1
ATOM 5491 O O . ASP A 1 710 ? -2.990 -30.376 -23.138 1.00 86.38 710 ASP A O 1
ATOM 5495 N N . SER A 1 711 ? -2.534 -29.619 -21.078 1.00 88.38 711 SER A N 1
ATOM 5496 C CA . SER A 1 711 ? -3.685 -28.718 -20.962 1.00 88.38 711 SER A CA 1
ATOM 5497 C C . SER A 1 711 ? -3.274 -27.306 -20.526 1.00 88.38 711 SER A C 1
ATOM 5499 O O . SER A 1 711 ? -4.027 -26.631 -19.815 1.00 88.38 711 SER A O 1
ATOM 5501 N N . ALA A 1 712 ? -2.049 -26.893 -20.861 1.00 93.75 712 ALA A N 1
ATOM 5502 C CA . ALA A 1 712 ? -1.485 -25.627 -20.420 1.00 93.75 712 ALA A CA 1
ATOM 5503 C C . ALA A 1 712 ? -2.234 -24.441 -21.058 1.00 93.75 712 ALA A C 1
ATOM 5505 O O . ALA A 1 712 ? -2.375 -24.402 -22.284 1.00 93.75 712 ALA A O 1
ATOM 5506 N N . PRO A 1 713 ? -2.698 -23.457 -20.263 1.00 95.94 713 PRO A N 1
ATOM 5507 C CA . PRO A 1 713 ? -3.279 -22.236 -20.806 1.00 95.94 713 PRO A CA 1
ATOM 5508 C C . PRO A 1 713 ? -2.284 -21.477 -21.686 1.00 95.94 713 PRO A C 1
ATOM 5510 O O . PRO A 1 713 ? -1.088 -21.420 -21.380 1.00 95.94 713 PRO A O 1
ATOM 5513 N N . GLY A 1 714 ? -2.780 -20.824 -22.735 1.00 96.38 714 GLY A N 1
ATOM 5514 C CA . GLY A 1 714 ? -1.939 -20.050 -23.640 1.00 96.38 714 GLY A CA 1
ATOM 5515 C C . GLY A 1 714 ? -2.588 -18.787 -24.191 1.00 96.38 714 GLY A C 1
ATOM 5516 O O . GLY A 1 714 ? -3.813 -18.677 -24.264 1.00 96.38 714 GLY A O 1
ATOM 5517 N N . LEU A 1 715 ? -1.741 -17.839 -24.586 1.00 98.12 715 LEU A N 1
ATOM 5518 C CA . LEU A 1 715 ? -2.102 -16.623 -25.316 1.00 98.12 715 LEU A CA 1
ATOM 5519 C C . LEU A 1 715 ? -1.465 -16.660 -26.698 1.00 98.12 715 LEU A C 1
ATOM 5521 O O . LEU A 1 715 ? -0.318 -17.081 -26.821 1.00 98.12 715 LEU A O 1
ATOM 5525 N N . GLU A 1 716 ? -2.184 -16.205 -27.718 1.00 98.00 716 GLU A N 1
ATOM 5526 C CA . GLU A 1 716 ? -1.678 -16.139 -29.088 1.00 98.00 716 GLU A CA 1
ATOM 5527 C C . GLU A 1 716 ? -1.607 -14.709 -29.600 1.00 98.00 716 GLU A C 1
ATOM 5529 O O . GLU A 1 716 ? -2.536 -13.914 -29.424 1.00 98.00 716 GLU A O 1
ATOM 5534 N N . TYR A 1 717 ? -0.531 -14.419 -30.321 1.00 98.25 717 TYR A N 1
ATOM 5535 C CA . TYR A 1 717 ? -0.256 -13.135 -30.942 1.00 98.25 717 TYR A CA 1
ATOM 5536 C C . TYR A 1 717 ? 0.072 -13.382 -32.405 1.00 98.25 717 TYR A C 1
ATOM 5538 O O . TYR A 1 717 ? 1.024 -14.095 -32.735 1.00 98.25 717 TYR A O 1
ATOM 5546 N N . ARG A 1 718 ? -0.729 -12.808 -33.298 1.00 97.69 718 ARG A N 1
ATOM 5547 C CA . ARG A 1 718 ? -0.495 -12.917 -34.732 1.00 97.69 718 ARG A CA 1
ATOM 5548 C C . ARG A 1 718 ? 0.406 -11.783 -35.199 1.00 97.69 718 ARG A C 1
ATOM 5550 O O . ARG A 1 718 ? 0.087 -10.613 -34.995 1.00 97.69 718 ARG A O 1
ATOM 5557 N N . PHE A 1 719 ? 1.513 -12.128 -35.846 1.00 97.06 719 PHE A N 1
ATOM 5558 C CA . PHE A 1 719 ? 2.483 -11.146 -36.315 1.00 97.06 719 PHE A CA 1
ATOM 5559 C C . PHE A 1 719 ? 2.955 -11.422 -37.741 1.00 97.06 719 PHE A C 1
ATOM 5561 O O . PHE A 1 719 ? 2.837 -12.539 -38.241 1.00 97.06 719 PHE A O 1
ATOM 5568 N N . HIS A 1 720 ? 3.472 -10.392 -38.404 1.00 96.25 720 HIS A N 1
ATOM 5569 C CA . HIS A 1 720 ? 4.019 -10.481 -39.750 1.00 96.25 720 HIS A CA 1
ATOM 5570 C C . HIS A 1 720 ? 5.475 -10.017 -39.786 1.00 96.25 720 HIS A C 1
ATOM 5572 O O . HIS A 1 720 ? 5.787 -8.910 -39.343 1.00 96.25 720 HIS A O 1
ATOM 5578 N N . THR A 1 721 ? 6.347 -10.828 -40.377 1.00 95.25 721 THR A N 1
ATOM 5579 C CA . THR A 1 721 ? 7.763 -10.525 -40.628 1.00 95.25 721 THR A CA 1
ATOM 5580 C C . THR A 1 721 ? 7.994 -10.216 -42.105 1.00 95.25 721 THR A C 1
ATOM 5582 O O . THR A 1 721 ? 7.417 -10.826 -43.003 1.00 95.25 721 THR A O 1
ATOM 5585 N N . THR A 1 722 ? 8.856 -9.248 -42.380 1.00 93.00 722 THR A N 1
ATOM 5586 C CA . THR A 1 722 ? 9.355 -8.908 -43.720 1.00 93.00 722 THR A CA 1
ATOM 5587 C C . THR A 1 722 ? 10.795 -9.366 -43.930 1.00 93.00 722 THR A C 1
ATOM 5589 O O . THR A 1 722 ? 11.231 -9.524 -45.069 1.00 93.00 722 THR A O 1
ATOM 5592 N N . THR A 1 723 ? 11.533 -9.603 -42.845 1.00 92.31 723 THR A N 1
ATOM 5593 C CA . THR A 1 723 ? 12.948 -9.969 -42.877 1.00 92.31 723 THR A CA 1
ATOM 5594 C C . THR A 1 723 ? 13.131 -11.464 -42.636 1.00 92.31 723 THR A C 1
ATOM 5596 O O . THR A 1 723 ? 12.580 -12.029 -41.695 1.00 92.31 723 THR A O 1
ATOM 5599 N N . LYS A 1 724 ? 13.966 -12.108 -43.461 1.00 94.44 724 LYS A N 1
ATOM 5600 C CA . LYS A 1 724 ? 14.480 -13.450 -43.172 1.00 94.44 724 LYS A CA 1
ATOM 5601 C C . LYS A 1 724 ? 15.742 -13.339 -42.321 1.00 94.44 724 LYS A C 1
ATOM 5603 O O . LYS A 1 724 ? 16.784 -12.959 -42.851 1.00 94.44 724 LYS A O 1
ATOM 5608 N N . ALA A 1 725 ? 15.674 -13.684 -41.040 1.00 93.44 725 ALA A N 1
ATOM 5609 C CA . ALA A 1 725 ? 16.830 -13.627 -40.144 1.00 93.44 725 ALA A CA 1
ATOM 5610 C C . ALA A 1 725 ? 16.705 -14.619 -38.975 1.00 93.44 725 ALA A C 1
ATOM 5612 O O . ALA A 1 725 ? 15.587 -14.999 -38.610 1.00 93.44 725 ALA A O 1
ATOM 5613 N N . PRO A 1 726 ? 17.833 -15.047 -38.371 1.00 94.31 726 PRO A N 1
ATOM 5614 C CA . PRO A 1 726 ? 17.824 -15.525 -36.992 1.00 94.31 726 PRO A CA 1
ATOM 5615 C C . PRO A 1 726 ? 17.129 -14.490 -36.108 1.00 94.31 726 PRO A C 1
ATOM 5617 O O . PRO A 1 726 ? 17.284 -13.290 -36.338 1.00 94.31 726 PRO A O 1
ATOM 5620 N N . ALA A 1 727 ? 16.357 -14.954 -35.133 1.00 95.69 727 ALA A N 1
ATOM 5621 C CA . ALA A 1 727 ? 15.660 -14.062 -34.226 1.00 95.69 727 ALA A CA 1
ATOM 5622 C C . ALA A 1 727 ? 15.908 -14.461 -32.777 1.00 95.69 727 ALA A C 1
ATOM 5624 O O . ALA A 1 727 ? 15.915 -15.650 -32.445 1.00 95.69 727 ALA A O 1
ATOM 5625 N N . LYS A 1 728 ? 16.052 -13.448 -31.929 1.00 97.25 728 LYS A N 1
ATOM 5626 C CA . LYS A 1 728 ? 16.152 -13.593 -30.486 1.00 97.25 728 LYS A CA 1
ATOM 5627 C C . LYS A 1 728 ? 14.847 -13.158 -29.840 1.00 97.25 728 LYS A C 1
ATOM 5629 O O . LYS A 1 728 ? 14.318 -12.084 -30.118 1.00 97.25 728 LYS A O 1
ATOM 5634 N N . LEU A 1 729 ? 14.312 -14.016 -28.988 1.00 97.62 729 LEU A N 1
ATOM 5635 C CA . LEU A 1 729 ? 13.136 -13.744 -28.181 1.00 97.62 729 LEU A CA 1
ATOM 5636 C C . LEU A 1 729 ? 13.573 -13.118 -26.857 1.00 97.62 729 LEU A C 1
ATOM 5638 O O . LEU A 1 729 ? 14.398 -13.692 -26.150 1.00 97.62 729 LEU A O 1
ATOM 5642 N N . HIS A 1 730 ? 12.961 -11.993 -26.507 1.00 97.62 730 HIS A N 1
ATOM 5643 C CA . HIS A 1 730 ? 13.078 -11.328 -25.217 1.00 97.62 730 HIS A CA 1
ATOM 5644 C C . HIS A 1 730 ? 11.693 -11.244 -24.576 1.00 97.62 730 HIS A C 1
ATOM 5646 O O . HIS A 1 730 ? 10.733 -10.796 -25.204 1.00 97.62 730 HIS A O 1
ATOM 5652 N N . VAL A 1 731 ? 11.579 -11.665 -23.322 1.00 98.00 731 VAL A N 1
ATOM 5653 C CA . VAL A 1 731 ? 10.342 -11.592 -22.547 1.00 98.00 731 VAL A CA 1
ATOM 5654 C C . VAL A 1 731 ? 10.621 -10.832 -21.260 1.00 98.00 731 VAL A C 1
ATOM 5656 O O . VAL A 1 731 ? 11.344 -11.313 -20.385 1.00 98.00 731 VAL A O 1
ATOM 5659 N N . ARG A 1 732 ? 10.028 -9.643 -21.142 1.00 97.88 732 ARG A N 1
ATOM 5660 C CA . ARG A 1 732 ? 10.065 -8.841 -19.923 1.00 97.88 732 ARG A CA 1
ATOM 5661 C C . ARG A 1 732 ? 8.974 -9.314 -18.976 1.00 97.88 732 ARG A C 1
ATOM 5663 O O . ARG A 1 732 ? 7.799 -9.374 -19.345 1.00 97.88 732 ARG A O 1
ATOM 5670 N N . LEU A 1 733 ? 9.368 -9.612 -17.749 1.00 98.00 733 LEU A N 1
ATOM 5671 C CA . LEU A 1 733 ? 8.491 -9.994 -16.654 1.00 98.00 733 LEU A CA 1
ATOM 5672 C C . LEU A 1 733 ? 8.504 -8.898 -15.584 1.00 98.00 733 LEU A C 1
ATOM 5674 O O . LEU A 1 733 ? 9.502 -8.192 -15.410 1.00 98.00 733 LEU A O 1
ATOM 5678 N N . VAL A 1 734 ? 7.419 -8.798 -14.823 1.00 97.50 734 VAL A N 1
ATOM 5679 C CA . VAL A 1 734 ? 7.447 -8.113 -13.522 1.00 97.50 734 VAL A CA 1
ATOM 5680 C C . VAL A 1 734 ? 8.333 -8.954 -12.583 1.00 97.50 734 VAL A C 1
ATOM 5682 O O . VAL A 1 734 ? 8.257 -10.184 -12.647 1.00 97.50 734 VAL A O 1
ATOM 5685 N N . PRO A 1 735 ? 9.204 -8.357 -11.744 1.00 95.88 735 PRO A N 1
ATOM 5686 C CA . PRO A 1 735 ? 10.244 -9.084 -11.008 1.00 95.88 735 PRO A CA 1
ATOM 5687 C C . PRO A 1 735 ? 9.712 -9.796 -9.753 1.00 95.88 735 PRO A C 1
ATOM 5689 O O . PRO A 1 735 ? 10.286 -9.708 -8.673 1.00 95.88 735 PRO A O 1
ATOM 5692 N N . THR A 1 736 ? 8.622 -10.541 -9.908 1.00 95.94 736 THR A N 1
ATOM 5693 C CA . THR A 1 736 ? 8.022 -11.368 -8.865 1.00 95.94 736 THR A CA 1
ATOM 5694 C C . THR A 1 736 ? 8.991 -12.439 -8.376 1.00 95.94 736 THR A C 1
ATOM 5696 O O . THR A 1 736 ? 9.806 -12.961 -9.140 1.00 95.94 736 THR A O 1
ATOM 5699 N N . HIS A 1 737 ? 8.852 -12.858 -7.123 1.00 95.12 737 HIS A N 1
ATOM 5700 C CA . HIS A 1 737 ? 9.516 -14.072 -6.664 1.00 95.12 737 HIS A CA 1
ATOM 5701 C C . HIS A 1 737 ? 8.780 -15.329 -7.160 1.00 95.12 737 HIS A C 1
ATOM 5703 O O . HIS A 1 737 ? 7.557 -15.320 -7.323 1.00 95.12 737 HIS A O 1
ATOM 5709 N N . PRO A 1 738 ? 9.509 -16.428 -7.407 1.00 93.19 738 PRO A N 1
ATOM 5710 C CA . PRO A 1 738 ? 8.905 -17.692 -7.804 1.00 93.19 738 PRO A CA 1
ATOM 5711 C C . PRO A 1 738 ? 8.128 -18.337 -6.651 1.00 93.19 738 PRO A C 1
ATOM 5713 O O . PRO A 1 738 ? 8.548 -18.289 -5.496 1.00 93.19 738 PRO A O 1
ATOM 5716 N N . LEU A 1 739 ? 7.032 -19.029 -6.980 1.00 91.00 739 LEU A N 1
ATOM 5717 C CA . LEU A 1 739 ? 6.244 -19.800 -6.004 1.00 91.00 739 LEU A CA 1
ATOM 5718 C C . LEU A 1 739 ? 7.070 -20.907 -5.332 1.00 91.00 739 LEU A C 1
ATOM 5720 O O . LEU A 1 739 ? 6.869 -21.213 -4.159 1.00 91.00 739 LEU A O 1
ATOM 5724 N N . VAL A 1 740 ? 8.006 -21.495 -6.083 1.00 86.94 740 VAL A N 1
ATOM 5725 C CA . VAL A 1 740 ? 8.983 -22.471 -5.596 1.00 86.94 740 VAL A CA 1
ATOM 5726 C C . VAL A 1 740 ? 10.370 -21.974 -5.979 1.00 86.94 740 VAL A C 1
ATOM 5728 O O . VAL A 1 740 ? 10.731 -21.983 -7.155 1.00 86.94 740 VAL A O 1
ATOM 5731 N N . LEU A 1 741 ? 11.151 -21.543 -4.986 1.00 82.69 741 LEU A N 1
ATOM 5732 C CA . LEU A 1 741 ? 12.424 -20.848 -5.205 1.00 82.69 741 LEU A CA 1
ATOM 5733 C C . LEU A 1 741 ? 13.405 -21.626 -6.090 1.00 82.69 741 LEU A C 1
ATOM 5735 O O . LEU A 1 741 ? 14.014 -21.045 -6.984 1.00 82.69 741 LEU A O 1
ATOM 5739 N N . GLU A 1 742 ? 13.504 -22.940 -5.889 1.00 83.69 742 GLU A N 1
ATOM 5740 C CA . GLU A 1 742 ? 14.398 -23.823 -6.650 1.00 83.69 742 GLU A CA 1
ATOM 5741 C C . GLU A 1 742 ? 14.008 -23.975 -8.129 1.00 83.69 742 GLU A C 1
ATOM 5743 O O . GLU A 1 742 ? 14.847 -24.337 -8.952 1.00 83.69 742 GLU A O 1
ATOM 5748 N N . GLN A 1 743 ? 12.745 -23.707 -8.479 1.00 86.12 743 GLN A N 1
ATOM 5749 C CA . GLN A 1 743 ? 12.230 -23.868 -9.843 1.00 86.12 743 GLN A CA 1
ATOM 5750 C C . GLN A 1 743 ? 12.355 -22.590 -10.680 1.00 86.12 743 GLN A C 1
ATOM 5752 O O . GLN A 1 743 ? 12.309 -22.672 -11.907 1.00 86.12 743 GLN A O 1
ATOM 5757 N N . GLY A 1 744 ? 12.537 -21.433 -10.035 1.00 92.19 744 GLY A N 1
ATOM 5758 C CA . GLY A 1 744 ? 12.568 -20.139 -10.709 1.00 92.19 744 GLY A CA 1
ATOM 5759 C C . GLY A 1 744 ? 11.215 -19.737 -11.306 1.00 92.19 744 GLY A C 1
ATOM 5760 O O . GLY A 1 744 ? 10.167 -20.263 -10.940 1.00 92.19 744 GLY A O 1
ATOM 5761 N N . LEU A 1 745 ? 11.239 -18.754 -12.206 1.00 95.31 745 LEU A N 1
ATOM 5762 C CA . LEU A 1 745 ? 10.066 -18.303 -12.960 1.00 95.31 745 LEU A CA 1
ATOM 5763 C C . LEU A 1 745 ? 10.079 -18.954 -14.339 1.00 95.31 745 LEU A C 1
ATOM 5765 O O . LEU A 1 745 ? 10.827 -18.489 -15.202 1.00 95.31 745 LEU A O 1
ATOM 5769 N N . ARG A 1 746 ? 9.293 -20.014 -14.558 1.00 95.94 746 ARG A N 1
ATOM 5770 C CA . ARG A 1 746 ? 9.293 -20.745 -15.833 1.00 95.94 746 ARG A CA 1
ATOM 5771 C C . ARG A 1 746 ? 8.071 -20.406 -16.676 1.00 95.94 746 ARG A C 1
ATOM 5773 O O . ARG A 1 746 ? 6.943 -20.337 -16.191 1.00 95.94 746 ARG A O 1
ATOM 5780 N N . LEU A 1 747 ? 8.304 -20.269 -17.973 1.00 96.06 747 LEU A N 1
ATOM 5781 C CA . LEU A 1 747 ? 7.293 -20.105 -19.011 1.00 96.06 747 LEU A CA 1
ATOM 5782 C C . LEU A 1 747 ? 7.794 -20.765 -20.302 1.00 96.06 747 LEU A C 1
ATOM 5784 O O . LEU A 1 747 ? 8.946 -21.193 -20.385 1.00 96.06 747 LEU A O 1
ATOM 5788 N N . ALA A 1 748 ? 6.946 -20.850 -21.320 1.00 96.38 748 ALA A N 1
ATOM 5789 C CA . ALA A 1 748 ? 7.383 -21.293 -22.635 1.00 96.38 748 ALA A CA 1
ATOM 5790 C C . ALA A 1 748 ? 6.746 -20.460 -23.744 1.00 96.38 748 ALA A C 1
ATOM 5792 O O . ALA A 1 748 ? 5.662 -19.904 -23.576 1.00 96.38 748 ALA A O 1
ATOM 5793 N N . VAL A 1 749 ? 7.423 -20.381 -24.885 1.00 97.00 749 VAL A N 1
ATOM 5794 C CA 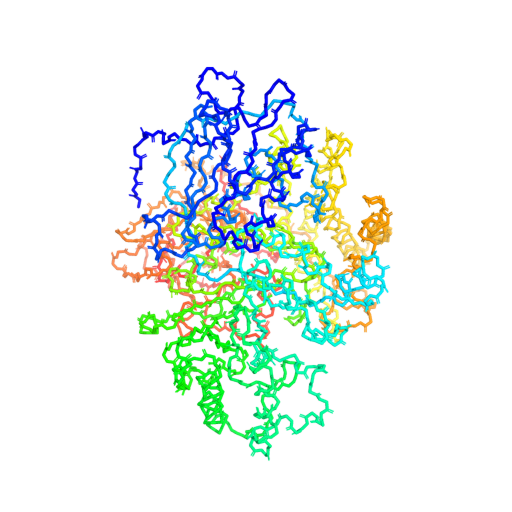. VAL A 1 749 ? 6.920 -19.696 -26.080 1.00 97.00 749 VAL A CA 1
ATOM 5795 C C . VAL A 1 749 ? 7.102 -20.598 -27.290 1.00 97.00 749 VAL A C 1
ATOM 5797 O O . VAL A 1 749 ? 8.178 -21.154 -27.479 1.00 97.00 749 VAL A O 1
ATOM 5800 N N . SER A 1 750 ? 6.081 -20.751 -28.127 1.00 95.56 750 SER A N 1
ATOM 5801 C CA . SER A 1 750 ? 6.209 -21.401 -29.437 1.00 95.56 750 SER A CA 1
ATOM 5802 C C . SER A 1 750 ? 5.923 -20.415 -30.563 1.00 95.56 750 SER A C 1
ATOM 5804 O O . SER A 1 750 ? 5.144 -19.477 -30.391 1.00 95.56 750 SER A O 1
ATOM 5806 N N . ILE A 1 751 ? 6.540 -20.645 -31.720 1.00 96.50 751 ILE A N 1
ATOM 5807 C CA . ILE A 1 751 ? 6.206 -19.960 -32.969 1.00 96.50 751 ILE A CA 1
ATOM 5808 C C . ILE A 1 751 ? 5.567 -20.982 -33.909 1.00 96.50 751 ILE A C 1
ATOM 5810 O O . ILE A 1 751 ? 6.107 -22.068 -34.115 1.00 96.50 751 ILE A O 1
ATOM 5814 N N . ASP A 1 752 ? 4.413 -20.637 -34.467 1.00 95.12 752 ASP A N 1
ATOM 5815 C CA . ASP A 1 752 ? 3.616 -21.481 -35.352 1.00 95.12 752 ASP A CA 1
ATOM 5816 C C . ASP A 1 752 ? 3.353 -22.865 -34.724 1.00 95.12 752 ASP A C 1
ATOM 5818 O O . ASP A 1 752 ? 2.847 -22.966 -33.605 1.00 95.12 752 ASP A O 1
ATOM 5822 N N . ASN A 1 753 ? 3.719 -23.936 -35.432 1.00 90.44 753 ASN A N 1
ATOM 5823 C CA . ASN A 1 753 ? 3.574 -25.322 -34.986 1.00 90.44 753 ASN A CA 1
ATOM 5824 C C . ASN A 1 753 ? 4.869 -25.899 -34.387 1.00 90.44 753 ASN A C 1
ATOM 5826 O O . ASN A 1 753 ? 4.998 -27.120 -34.261 1.00 90.44 753 ASN A O 1
ATOM 5830 N N . ASP A 1 754 ? 5.852 -25.056 -34.060 1.00 92.31 754 ASP A N 1
ATOM 5831 C CA . ASP A 1 754 ? 7.099 -25.523 -33.459 1.00 92.31 754 ASP A CA 1
ATOM 5832 C C . ASP A 1 754 ? 6.913 -25.951 -32.004 1.00 92.31 754 ASP A C 1
ATOM 5834 O O . ASP A 1 754 ? 5.976 -25.560 -31.305 1.00 92.31 754 ASP A O 1
ATOM 5838 N N . ARG A 1 755 ? 7.863 -26.757 -31.518 1.00 90.81 755 ARG A N 1
ATOM 5839 C CA . ARG A 1 755 ? 7.907 -27.137 -30.105 1.00 90.81 755 ARG A CA 1
ATOM 5840 C C . ARG A 1 755 ? 8.095 -25.888 -29.228 1.00 90.81 755 ARG A C 1
ATOM 5842 O O . ARG A 1 755 ? 8.920 -25.044 -29.579 1.00 90.81 755 ARG A O 1
ATOM 5849 N N . PRO A 1 756 ? 7.403 -25.789 -28.076 1.00 93.12 756 PRO A N 1
ATOM 5850 C CA . PRO A 1 756 ? 7.611 -24.692 -27.138 1.00 93.12 756 PRO A CA 1
ATOM 5851 C C . PRO A 1 756 ? 9.065 -24.595 -26.669 1.00 93.12 756 PRO A C 1
ATOM 5853 O O . PRO A 1 756 ? 9.670 -25.585 -26.254 1.00 93.12 756 PRO A O 1
ATOM 5856 N N . ILE A 1 757 ? 9.602 -23.383 -26.718 1.00 95.19 757 ILE A N 1
ATOM 5857 C CA . ILE A 1 757 ? 10.921 -23.001 -26.228 1.00 95.19 757 ILE A CA 1
ATOM 5858 C C . ILE A 1 757 ? 10.777 -22.689 -24.735 1.00 95.19 757 ILE A C 1
ATOM 5860 O O . ILE A 1 757 ? 10.045 -21.756 -24.390 1.00 95.19 757 ILE A O 1
ATOM 5864 N N . PRO A 1 758 ? 11.430 -23.447 -23.837 1.00 95.00 758 PRO A N 1
ATOM 5865 C CA . PRO A 1 758 ? 11.385 -23.161 -22.412 1.00 95.00 758 PRO A CA 1
ATOM 5866 C C . PRO A 1 758 ? 12.208 -21.910 -22.089 1.00 95.00 758 PRO A C 1
ATOM 5868 O O . PRO A 1 758 ? 13.337 -21.751 -22.550 1.00 95.00 758 PRO A O 1
ATOM 5871 N N . LEU A 1 759 ? 11.654 -21.050 -21.243 1.00 95.50 759 LEU A N 1
ATOM 5872 C CA . LEU A 1 759 ? 12.299 -19.864 -20.693 1.00 95.50 759 LEU A CA 1
ATOM 5873 C C . LEU A 1 759 ? 12.222 -19.933 -19.170 1.00 95.50 759 LEU A C 1
ATOM 5875 O O . LEU A 1 759 ? 11.198 -20.336 -18.614 1.00 95.50 759 LEU A O 1
ATOM 5879 N N . ALA A 1 760 ? 13.295 -19.531 -18.491 1.00 93.62 760 ALA A N 1
ATOM 5880 C CA . ALA A 1 760 ? 13.310 -19.514 -17.037 1.00 93.62 760 ALA A CA 1
ATOM 5881 C C . ALA A 1 760 ? 14.226 -18.430 -16.461 1.00 93.62 760 ALA A C 1
ATOM 5883 O O . ALA A 1 760 ? 15.349 -18.241 -16.931 1.00 93.62 760 ALA A O 1
ATOM 5884 N N . VAL A 1 761 ? 13.777 -17.777 -15.387 1.00 94.69 761 VAL A N 1
ATOM 5885 C CA . VAL A 1 761 ? 14.629 -16.944 -14.525 1.00 94.69 761 VAL A CA 1
ATOM 5886 C C . VAL A 1 761 ? 14.908 -17.711 -13.235 1.00 94.69 761 VAL A C 1
ATOM 5888 O O . VAL A 1 761 ? 14.028 -17.843 -12.391 1.00 94.69 761 VAL A O 1
ATOM 5891 N N . ASN A 1 762 ? 16.139 -18.210 -13.073 1.00 91.88 762 ASN A N 1
ATOM 5892 C CA . ASN A 1 762 ? 16.494 -19.160 -11.999 1.00 91.88 762 ASN A CA 1
ATOM 5893 C C . ASN A 1 762 ? 17.429 -18.586 -10.921 1.00 91.88 762 ASN A C 1
ATOM 5895 O O . ASN A 1 762 ? 17.853 -19.298 -10.016 1.00 91.88 762 ASN A O 1
ATOM 5899 N N . ARG A 1 763 ? 17.840 -17.320 -11.043 1.00 90.38 763 ARG A N 1
ATOM 5900 C CA . ARG A 1 763 ? 18.817 -16.671 -10.149 1.00 90.38 763 ARG A CA 1
ATOM 5901 C C . ARG A 1 763 ? 18.442 -15.211 -9.918 1.00 90.38 763 ARG A C 1
ATOM 5903 O O . ARG A 1 763 ? 17.629 -14.660 -10.660 1.00 90.38 763 ARG A O 1
ATOM 5910 N N . GLY A 1 764 ? 19.072 -14.580 -8.925 1.00 89.19 764 GLY A N 1
ATOM 5911 C CA . GLY A 1 764 ? 18.903 -13.148 -8.645 1.00 89.19 764 GLY A CA 1
ATOM 5912 C C . GLY A 1 764 ? 17.643 -12.805 -7.846 1.00 89.19 764 GLY A C 1
ATOM 5913 O O . GLY A 1 764 ? 17.082 -11.734 -8.035 1.00 89.19 764 GLY A O 1
ATOM 5914 N N . PHE A 1 765 ? 17.173 -13.729 -7.000 1.00 90.62 765 PHE A N 1
ATOM 5915 C CA . PHE A 1 765 ? 16.060 -13.517 -6.058 1.00 90.62 765 PHE A CA 1
ATOM 5916 C C . PHE A 1 765 ? 16.543 -13.211 -4.633 1.00 90.62 765 PHE A C 1
ATOM 5918 O O . PHE A 1 765 ? 15.748 -13.041 -3.719 1.00 90.62 765 PHE A O 1
ATOM 5925 N N . SER A 1 766 ? 17.856 -13.196 -4.396 1.00 88.44 766 SER A N 1
ATOM 5926 C CA . SER A 1 766 ? 18.389 -12.848 -3.080 1.00 88.44 766 SER A CA 1
ATOM 5927 C C . SER A 1 766 ? 18.427 -11.326 -2.929 1.00 88.44 766 SER A C 1
ATOM 5929 O O . SER A 1 766 ? 19.071 -10.689 -3.768 1.00 88.44 766 SER A O 1
ATOM 5931 N N . PRO A 1 767 ? 17.892 -10.746 -1.836 1.00 84.69 767 PRO A N 1
ATOM 5932 C CA . PRO A 1 767 ? 18.000 -9.311 -1.551 1.00 84.69 767 PRO A CA 1
ATOM 5933 C C . PRO A 1 767 ? 19.436 -8.784 -1.380 1.00 84.69 767 PRO A C 1
ATOM 5935 O O . PRO A 1 767 ? 19.669 -7.595 -1.201 1.00 84.69 767 PRO A O 1
ATOM 5938 N N . LYS A 1 768 ? 20.433 -9.675 -1.395 1.00 84.69 768 LYS A N 1
ATOM 5939 C CA . LYS A 1 768 ? 21.861 -9.330 -1.351 1.00 84.69 768 LYS A CA 1
ATOM 5940 C C . LYS A 1 768 ? 22.513 -9.326 -2.738 1.00 84.69 768 LYS A C 1
ATOM 5942 O O . LYS A 1 768 ? 23.690 -8.998 -2.852 1.00 84.69 768 LYS A O 1
ATOM 5947 N N . SER A 1 769 ? 21.788 -9.753 -3.773 1.00 91.38 769 SER A N 1
ATOM 5948 C CA . SER A 1 769 ? 22.313 -9.878 -5.133 1.00 91.38 769 SER A CA 1
ATOM 5949 C C . SER A 1 769 ? 22.193 -8.572 -5.914 1.00 91.38 769 SER A C 1
ATOM 5951 O O . SER A 1 769 ? 21.266 -7.778 -5.716 1.00 91.38 769 SER A O 1
ATOM 5953 N N . LYS A 1 770 ? 23.144 -8.365 -6.827 1.00 90.88 770 LYS A N 1
ATOM 5954 C CA . LYS A 1 770 ? 23.145 -7.215 -7.731 1.00 90.88 770 LYS A CA 1
ATOM 5955 C C . LYS A 1 770 ? 21.937 -7.273 -8.665 1.00 90.88 770 LYS A C 1
ATOM 5957 O O . LYS A 1 770 ? 21.273 -6.265 -8.862 1.00 90.88 770 LYS A O 1
ATOM 5962 N N . GLU A 1 771 ? 21.619 -8.468 -9.148 1.00 93.56 771 GLU A N 1
ATOM 5963 C CA . GLU A 1 771 ? 20.505 -8.736 -10.050 1.00 93.56 771 GLU A CA 1
ATOM 5964 C C . GLU A 1 771 ? 19.164 -8.388 -9.404 1.00 93.56 771 GLU A C 1
ATOM 5966 O O . GLU A 1 771 ? 18.344 -7.735 -10.036 1.00 93.56 771 GLU A O 1
ATOM 5971 N N . TRP A 1 772 ? 18.937 -8.770 -8.140 1.00 94.44 772 TRP A N 1
ATOM 5972 C CA . TRP A 1 772 ? 17.730 -8.352 -7.418 1.00 94.44 772 TRP A CA 1
ATOM 5973 C C . TRP A 1 772 ? 17.648 -6.827 -7.321 1.00 94.44 772 TRP A C 1
ATOM 5975 O O . TRP A 1 772 ? 16.611 -6.254 -7.635 1.00 94.44 772 TRP A O 1
ATOM 5985 N N . SER A 1 773 ? 18.762 -6.175 -6.966 1.00 93.06 773 SER A N 1
ATOM 5986 C CA . SER A 1 773 ? 18.813 -4.717 -6.812 1.00 93.06 773 SER A CA 1
ATOM 5987 C C . SER A 1 773 ? 18.461 -4.004 -8.122 1.00 93.06 773 SER A C 1
ATOM 5989 O O . SER A 1 773 ? 17.645 -3.090 -8.130 1.00 93.06 773 SER A O 1
ATOM 5991 N N . GLU A 1 774 ? 19.034 -4.447 -9.244 1.00 91.81 774 GLU A N 1
ATOM 5992 C CA . GLU A 1 774 ? 18.740 -3.916 -10.583 1.00 91.81 774 GLU A CA 1
ATOM 5993 C C . GLU A 1 774 ? 17.270 -4.155 -10.980 1.00 91.81 774 GLU A C 1
ATOM 5995 O O . GLU A 1 774 ? 16.621 -3.273 -11.546 1.00 91.81 774 GLU A O 1
ATOM 6000 N N . ARG A 1 775 ? 16.704 -5.316 -10.631 1.00 93.81 775 ARG A N 1
ATOM 6001 C CA . ARG A 1 775 ? 15.314 -5.674 -10.949 1.00 93.81 775 ARG A CA 1
ATOM 6002 C C . ARG A 1 775 ? 14.286 -4.866 -10.171 1.00 93.81 775 ARG A C 1
ATOM 6004 O O . ARG A 1 775 ? 13.329 -4.402 -10.780 1.00 93.81 775 ARG A O 1
ATOM 6011 N N . VAL A 1 776 ? 14.466 -4.667 -8.864 1.00 94.25 776 VAL A N 1
ATOM 6012 C CA . VAL A 1 776 ? 13.508 -3.887 -8.055 1.00 94.25 776 VAL A CA 1
ATOM 6013 C C . VAL A 1 776 ? 13.583 -2.394 -8.356 1.00 94.25 776 VAL A C 1
ATOM 6015 O O . VAL A 1 776 ? 12.558 -1.722 -8.395 1.00 94.25 776 VAL A O 1
ATOM 6018 N N . LEU A 1 777 ? 14.779 -1.875 -8.653 1.00 93.25 777 LEU A N 1
ATOM 6019 C CA . LEU A 1 777 ? 14.962 -0.472 -9.037 1.00 93.25 777 LEU A CA 1
ATOM 6020 C C . LEU A 1 777 ? 14.341 -0.147 -10.398 1.00 93.25 777 LEU A C 1
ATOM 6022 O O . LEU A 1 777 ? 13.908 0.985 -10.627 1.00 93.25 777 LEU A O 1
ATOM 6026 N N . SER A 1 778 ? 14.311 -1.134 -11.292 1.00 91.94 778 SER A N 1
ATOM 6027 C CA . SER A 1 778 ? 13.767 -0.995 -12.638 1.00 91.94 778 SER A CA 1
ATOM 6028 C C . SER A 1 778 ? 12.343 -1.565 -12.776 1.00 91.94 778 SER A C 1
ATOM 6030 O O . SER A 1 778 ? 11.697 -1.373 -13.802 1.00 91.94 778 SER A O 1
ATOM 6032 N N . ASN A 1 779 ? 11.823 -2.280 -11.775 1.00 95.00 779 ASN A N 1
ATOM 6033 C CA . ASN A 1 779 ? 10.565 -3.036 -11.844 1.00 95.00 779 ASN A CA 1
ATOM 6034 C C . ASN A 1 779 ? 10.444 -3.929 -13.092 1.00 95.00 779 ASN A C 1
ATOM 6036 O O . ASN A 1 779 ? 9.383 -4.038 -13.711 1.00 95.00 779 ASN A O 1
ATOM 6040 N N . ALA A 1 780 ? 11.547 -4.571 -13.476 1.00 94.75 780 ALA A N 1
ATOM 6041 C CA . ALA A 1 780 ? 11.576 -5.510 -14.587 1.00 94.75 780 ALA A CA 1
ATOM 6042 C C . ALA A 1 780 ? 12.602 -6.618 -14.359 1.00 94.75 780 ALA A C 1
ATOM 6044 O O . ALA A 1 780 ? 13.645 -6.422 -13.742 1.00 94.75 780 ALA A O 1
ATOM 6045 N N . THR A 1 781 ? 12.321 -7.787 -14.915 1.00 95.00 781 THR A N 1
ATOM 6046 C CA . THR A 1 781 ? 13.294 -8.858 -15.131 1.00 95.00 781 THR A CA 1
ATOM 6047 C C . THR A 1 781 ? 13.114 -9.402 -16.544 1.00 95.00 781 THR A C 1
ATOM 6049 O O . THR A 1 781 ? 12.077 -9.183 -17.168 1.00 95.00 781 THR A O 1
ATOM 6052 N N . GL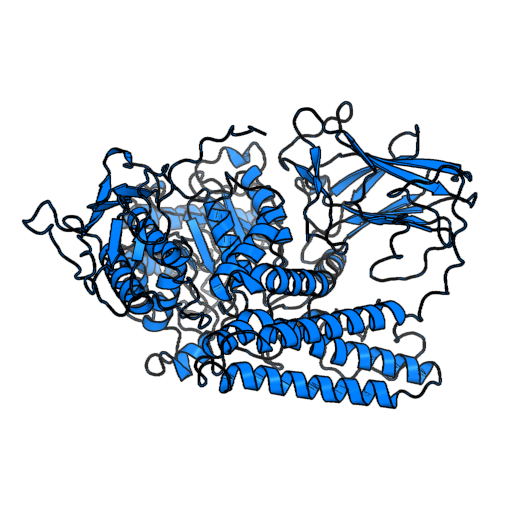U A 1 782 ? 14.116 -10.090 -17.076 1.00 94.31 782 GLU A N 1
ATOM 6053 C CA . GLU A 1 782 ? 14.114 -10.544 -18.464 1.00 94.31 782 GLU A CA 1
ATOM 6054 C C . GLU A 1 782 ? 14.454 -12.031 -18.555 1.00 94.31 782 GLU A C 1
ATOM 6056 O O . GLU A 1 782 ? 15.366 -12.523 -17.885 1.00 94.31 782 GLU A O 1
ATOM 6061 N N . ALA A 1 783 ? 13.722 -12.736 -19.415 1.00 95.25 783 ALA A N 1
ATOM 6062 C CA . ALA A 1 783 ? 14.090 -14.044 -19.929 1.00 95.25 783 ALA A CA 1
ATOM 6063 C C . ALA A 1 783 ? 14.278 -13.939 -21.445 1.00 95.25 783 ALA A C 1
ATOM 6065 O O . ALA A 1 783 ? 13.440 -13.356 -22.130 1.00 95.25 783 ALA A O 1
ATOM 6066 N N . ALA A 1 784 ? 15.352 -14.519 -21.977 1.00 95.38 784 ALA A N 1
ATOM 6067 C CA . ALA A 1 784 ? 15.641 -14.468 -23.405 1.00 95.38 784 ALA A CA 1
ATOM 6068 C C . ALA A 1 784 ? 16.122 -15.820 -23.941 1.00 95.38 784 ALA A C 1
ATOM 6070 O O . ALA A 1 784 ? 16.742 -16.597 -23.212 1.00 95.38 784 ALA A O 1
ATOM 6071 N N . ALA A 1 785 ? 15.853 -16.087 -25.219 1.00 96.12 785 ALA A N 1
ATOM 6072 C CA . ALA A 1 785 ? 16.326 -17.273 -25.930 1.00 96.12 785 ALA A CA 1
ATOM 6073 C C . ALA A 1 785 ? 16.489 -17.001 -27.429 1.00 96.12 785 ALA A C 1
ATOM 6075 O O . ALA A 1 785 ? 15.732 -16.233 -28.017 1.00 96.12 785 ALA A O 1
ATOM 6076 N N . GLU A 1 786 ? 17.446 -17.677 -28.058 1.00 96.00 786 GLU A N 1
ATOM 6077 C CA . GLU A 1 786 ? 17.538 -17.732 -29.518 1.00 96.00 786 GLU A CA 1
ATOM 6078 C C . GLU A 1 786 ? 16.448 -18.657 -30.072 1.00 96.00 786 GLU A C 1
ATOM 6080 O O . GLU A 1 786 ? 16.203 -19.737 -29.520 1.00 96.00 786 GLU A O 1
ATOM 6085 N N . LEU A 1 787 ? 15.802 -18.268 -31.174 1.00 94.56 787 LEU A N 1
ATOM 6086 C CA . LEU A 1 787 ? 14.903 -19.180 -31.875 1.00 94.56 787 LEU A CA 1
ATOM 6087 C C . LEU A 1 787 ? 15.708 -20.310 -32.544 1.00 94.56 787 LEU A C 1
ATOM 6089 O O . LEU A 1 787 ? 16.780 -20.067 -33.100 1.00 94.56 787 LEU A O 1
ATOM 6093 N N . PRO A 1 788 ? 15.189 -21.554 -32.565 1.00 91.75 788 PRO A N 1
ATOM 6094 C CA . PRO A 1 788 ? 15.920 -22.711 -33.089 1.00 91.75 788 PRO A CA 1
ATOM 6095 C C . PRO A 1 788 ? 16.138 -22.661 -34.608 1.00 91.75 788 PRO A C 1
ATOM 6097 O O . PRO A 1 788 ? 16.967 -23.397 -35.141 1.00 91.75 788 PRO A O 1
ATOM 6100 N N . LYS A 1 789 ? 15.380 -21.820 -35.319 1.00 91.50 789 LYS A N 1
ATOM 6101 C CA . LYS A 1 789 ? 15.505 -21.597 -36.759 1.00 91.50 789 LYS A CA 1
ATOM 6102 C C . LYS A 1 789 ? 15.227 -20.128 -37.102 1.00 91.50 789 LYS A C 1
ATOM 6104 O O . LYS A 1 789 ? 14.469 -19.479 -36.379 1.00 91.50 789 LYS A O 1
ATOM 6109 N N . PRO A 1 790 ? 15.785 -19.613 -38.212 1.00 92.94 790 PRO A N 1
ATOM 6110 C CA . PRO A 1 790 ? 15.435 -18.294 -38.729 1.00 92.94 790 PRO A CA 1
ATOM 6111 C C . PRO A 1 790 ? 13.936 -18.160 -39.012 1.00 92.94 790 PRO A C 1
ATOM 6113 O O . PRO A 1 790 ? 13.318 -19.092 -39.537 1.00 92.94 790 PRO A O 1
ATOM 6116 N N . LEU A 1 791 ? 13.374 -16.983 -38.735 1.00 94.19 791 LEU A N 1
ATOM 6117 C CA . LEU A 1 791 ? 12.026 -16.639 -39.181 1.00 94.19 791 LEU A CA 1
ATOM 6118 C C . LEU A 1 791 ? 12.064 -16.354 -40.683 1.00 94.19 791 LEU A C 1
ATOM 6120 O O . LEU A 1 791 ? 12.961 -15.667 -41.176 1.00 94.19 791 LEU A O 1
ATOM 6124 N N . ASN A 1 792 ? 11.111 -16.919 -41.422 1.00 93.50 792 ASN A N 1
ATOM 6125 C CA . ASN A 1 792 ? 10.904 -16.561 -42.823 1.00 93.50 792 ASN A CA 1
ATOM 6126 C C . ASN A 1 792 ? 9.997 -15.323 -42.896 1.00 93.50 792 ASN A C 1
ATOM 6128 O O . ASN A 1 792 ? 9.271 -15.071 -41.946 1.00 93.50 792 ASN A O 1
ATOM 6132 N N . PRO A 1 793 ? 10.003 -14.555 -43.994 1.00 95.25 793 PRO A N 1
ATOM 6133 C CA . PRO A 1 793 ? 9.010 -13.511 -44.199 1.00 95.25 793 PRO A CA 1
ATOM 6134 C C . PRO A 1 793 ? 7.611 -14.121 -44.331 1.00 95.25 793 PRO A C 1
ATOM 6136 O O . PRO A 1 793 ? 7.437 -15.115 -45.043 1.00 95.25 793 PRO A O 1
ATOM 6139 N N . GLY A 1 794 ? 6.620 -13.509 -43.691 1.00 95.81 794 GLY A N 1
ATOM 6140 C CA . GLY A 1 794 ? 5.225 -13.925 -43.765 1.00 95.81 794 GLY A CA 1
ATOM 6141 C C . GLY A 1 794 ? 4.478 -13.792 -42.442 1.00 95.81 794 GLY A C 1
ATOM 6142 O O . GLY A 1 794 ? 4.927 -13.142 -41.501 1.00 95.81 794 GLY A O 1
ATOM 6143 N N . TRP A 1 795 ? 3.292 -14.398 -42.402 1.00 96.44 795 TRP A N 1
ATOM 6144 C CA . TRP A 1 795 ? 2.450 -14.460 -41.212 1.00 96.44 795 TRP A CA 1
ATOM 6145 C C . TRP A 1 795 ? 2.888 -15.585 -40.280 1.00 96.44 795 TRP A C 1
ATOM 6147 O O . TRP A 1 795 ? 3.089 -16.714 -40.723 1.00 96.44 795 TRP A O 1
ATOM 6157 N N . HIS A 1 796 ? 2.936 -15.264 -38.993 1.00 96.88 796 HIS A N 1
ATOM 6158 C CA . HIS A 1 796 ? 3.292 -16.166 -37.913 1.00 96.88 796 HIS A CA 1
ATOM 6159 C C . HIS A 1 796 ? 2.338 -16.019 -36.728 1.00 96.88 796 HIS A C 1
ATOM 6161 O O . HIS A 1 796 ? 1.667 -14.992 -36.552 1.00 96.88 796 HIS A O 1
ATOM 6167 N N . THR A 1 797 ? 2.325 -17.033 -35.870 1.00 97.69 797 THR A N 1
ATOM 6168 C CA . THR A 1 797 ? 1.641 -16.995 -34.576 1.00 97.69 797 THR A CA 1
ATOM 6169 C C . THR A 1 797 ? 2.635 -17.276 -33.461 1.00 97.69 797 THR A C 1
ATOM 6171 O O . THR A 1 797 ? 3.219 -18.351 -33.398 1.00 97.69 797 THR A O 1
ATOM 6174 N N . LEU A 1 798 ? 2.813 -16.322 -32.550 1.00 98.00 798 LEU A N 1
ATOM 6175 C CA . LEU A 1 798 ? 3.514 -16.548 -31.291 1.00 98.00 798 LEU A CA 1
ATOM 6176 C C . LEU A 1 798 ? 2.500 -17.045 -30.267 1.00 98.00 798 LEU A C 1
ATOM 6178 O O . LEU A 1 798 ? 1.475 -16.397 -30.065 1.00 98.00 798 LEU A O 1
ATOM 6182 N N . ARG A 1 799 ? 2.791 -18.155 -29.589 1.00 97.62 799 ARG A N 1
ATOM 6183 C CA . ARG A 1 799 ? 1.990 -18.649 -28.469 1.00 97.62 799 ARG A CA 1
ATOM 6184 C C . ARG A 1 799 ? 2.803 -18.611 -27.180 1.00 97.62 799 ARG A C 1
ATOM 6186 O O . ARG A 1 799 ? 3.803 -19.311 -27.055 1.00 97.62 799 ARG A O 1
ATOM 6193 N N . LEU A 1 800 ? 2.349 -17.815 -26.216 1.00 97.62 800 LEU A N 1
ATOM 6194 C CA . LEU A 1 800 ? 2.830 -17.826 -24.837 1.00 97.62 800 LEU A CA 1
ATOM 6195 C C . LEU A 1 800 ? 2.117 -18.952 -24.085 1.00 97.62 800 LEU A C 1
ATOM 6197 O O . LEU A 1 800 ? 0.890 -18.975 -24.036 1.00 97.62 800 LEU A O 1
ATOM 6201 N N . VAL A 1 801 ? 2.873 -19.878 -23.503 1.00 95.75 801 VAL A N 1
ATOM 6202 C CA . VAL A 1 801 ? 2.369 -21.076 -22.823 1.00 95.75 801 VAL A CA 1
ATOM 6203 C C . VAL A 1 801 ? 2.716 -21.005 -21.339 1.00 95.75 801 VAL A C 1
ATOM 6205 O O . VAL A 1 801 ? 3.865 -20.764 -20.960 1.00 95.75 801 VAL A O 1
ATOM 6208 N N . ALA A 1 802 ? 1.714 -21.225 -20.490 1.00 95.62 802 ALA A N 1
ATOM 6209 C CA . ALA A 1 802 ? 1.897 -21.268 -19.047 1.00 95.62 802 ALA A CA 1
ATOM 6210 C C . ALA A 1 802 ? 2.723 -22.491 -18.624 1.00 95.62 802 ALA A C 1
ATOM 6212 O O . ALA A 1 802 ? 2.461 -23.609 -19.069 1.00 95.62 802 ALA A O 1
ATOM 6213 N N . VAL A 1 803 ? 3.676 -22.279 -17.715 1.00 95.38 803 VAL A N 1
ATOM 6214 C CA . VAL A 1 803 ? 4.386 -23.357 -17.006 1.00 95.38 803 VAL A CA 1
ATOM 6215 C C . VAL A 1 803 ? 4.182 -23.177 -15.505 1.00 95.38 803 VAL A C 1
ATOM 6217 O O . VAL A 1 803 ? 3.625 -24.064 -14.867 1.00 95.38 803 VAL A O 1
ATOM 6220 N N . ASP A 1 804 ? 4.512 -22.001 -14.967 1.00 93.56 804 ASP A N 1
ATOM 6221 C CA . ASP A 1 804 ? 4.219 -21.640 -13.578 1.00 93.56 804 ASP A CA 1
ATOM 6222 C C . ASP A 1 804 ? 3.161 -20.535 -13.501 1.00 93.56 804 ASP A C 1
ATOM 6224 O O . ASP A 1 804 ? 3.226 -19.545 -14.231 1.00 93.56 804 ASP A O 1
ATOM 6228 N N . ALA A 1 805 ? 2.193 -20.670 -12.589 1.00 91.31 805 ALA A N 1
ATOM 6229 C CA . ALA A 1 805 ? 1.117 -19.688 -12.453 1.00 91.31 805 ALA A CA 1
ATOM 6230 C C . ALA A 1 805 ? 1.562 -18.356 -11.812 1.00 91.31 805 ALA A C 1
ATOM 6232 O O . ALA A 1 805 ? 0.906 -17.336 -11.992 1.00 91.31 805 ALA A O 1
ATOM 6233 N N . GLY A 1 806 ? 2.705 -18.342 -11.115 1.00 88.44 806 GLY A N 1
ATOM 6234 C CA . GLY A 1 806 ? 3.275 -17.149 -10.473 1.00 88.44 806 GLY A CA 1
ATOM 6235 C C . GLY A 1 806 ? 4.033 -16.200 -11.405 1.00 88.44 806 GLY A C 1
ATOM 6236 O O . GLY A 1 806 ? 4.584 -15.215 -10.926 1.00 88.44 806 GLY A O 1
ATOM 6237 N N . VAL A 1 807 ? 4.101 -16.487 -12.710 1.00 96.38 807 VAL A N 1
ATOM 6238 C CA . VAL A 1 807 ? 4.790 -15.629 -13.683 1.00 96.38 807 VAL A CA 1
ATOM 6239 C C . VAL A 1 807 ? 3.871 -14.495 -14.136 1.00 96.38 807 VAL A C 1
ATOM 6241 O O . VAL A 1 807 ? 2.703 -14.713 -14.473 1.00 96.38 807 VAL A O 1
ATOM 6244 N N . VAL A 1 808 ? 4.420 -13.281 -14.172 1.00 97.94 808 VAL A N 1
ATOM 6245 C CA . VAL A 1 808 ? 3.734 -12.074 -14.645 1.00 97.94 808 VAL A CA 1
ATOM 6246 C C . VAL A 1 808 ? 4.499 -11.507 -15.841 1.00 97.94 808 VAL A C 1
ATOM 6248 O O . VAL A 1 808 ? 5.604 -10.988 -15.690 1.00 97.94 808 VAL A O 1
ATOM 6251 N N . VAL A 1 809 ? 3.922 -11.626 -17.036 1.00 98.50 809 VAL A N 1
ATOM 6252 C CA . VAL A 1 809 ? 4.543 -11.216 -18.304 1.00 98.50 809 VAL A CA 1
ATOM 6253 C C . VAL A 1 809 ? 4.071 -9.816 -18.678 1.00 98.50 809 VAL A C 1
ATOM 6255 O O . VAL A 1 809 ? 2.871 -9.572 -18.738 1.00 98.50 809 VAL A O 1
ATOM 6258 N N . ASP A 1 810 ? 5.002 -8.904 -18.943 1.00 98.19 810 ASP A N 1
ATOM 6259 C CA . ASP A 1 810 ? 4.709 -7.509 -19.291 1.00 98.19 810 ASP A CA 1
ATOM 6260 C C . ASP A 1 810 ? 4.859 -7.252 -20.797 1.00 98.19 810 ASP A C 1
ATOM 6262 O O . ASP A 1 810 ? 3.978 -6.659 -21.415 1.00 98.19 810 ASP A O 1
ATOM 6266 N N . LYS A 1 811 ? 5.948 -7.730 -21.415 1.00 98.19 811 LYS A N 1
ATOM 6267 C CA . LYS A 1 811 ? 6.257 -7.440 -22.825 1.00 98.19 811 LYS A CA 1
ATOM 6268 C C . LYS A 1 811 ? 7.017 -8.574 -23.501 1.00 98.19 811 LYS A C 1
ATOM 6270 O O . LYS A 1 811 ? 7.829 -9.243 -22.865 1.00 98.19 811 LYS A O 1
ATOM 6275 N N . ILE A 1 812 ? 6.783 -8.758 -24.797 1.00 98.44 812 ILE A N 1
ATOM 6276 C CA . ILE A 1 812 ? 7.457 -9.740 -25.648 1.00 98.44 812 ILE A CA 1
ATOM 6277 C C . ILE A 1 812 ? 8.075 -9.004 -26.843 1.00 98.44 812 ILE A C 1
ATOM 6279 O O . ILE A 1 812 ? 7.403 -8.229 -27.521 1.00 98.44 812 ILE A O 1
ATOM 6283 N N . VAL A 1 813 ? 9.357 -9.245 -27.111 1.00 98.12 813 VAL A N 1
ATOM 6284 C CA . VAL A 1 813 ? 10.086 -8.660 -28.242 1.00 98.12 813 VAL A CA 1
ATOM 6285 C C . VAL A 1 813 ? 10.782 -9.767 -29.029 1.00 98.12 813 VAL A C 1
ATOM 6287 O O . VAL A 1 813 ? 11.502 -10.585 -28.460 1.00 98.12 813 VAL A O 1
ATOM 6290 N N . LEU A 1 814 ? 10.576 -9.783 -30.344 1.00 97.81 814 LEU A N 1
ATOM 6291 C CA . LEU A 1 814 ? 11.362 -10.575 -31.288 1.00 97.81 814 LEU A CA 1
ATOM 6292 C C . LEU A 1 814 ? 12.346 -9.639 -31.991 1.00 97.81 814 LEU A C 1
ATOM 6294 O O . LEU A 1 814 ? 11.934 -8.742 -32.730 1.00 97.81 814 LEU A O 1
ATOM 6298 N N . ASP A 1 815 ? 13.634 -9.855 -31.755 1.00 97.19 815 ASP A N 1
ATOM 6299 C CA . ASP A 1 815 ? 14.728 -9.129 -32.392 1.00 97.19 815 ASP A CA 1
ATOM 6300 C C . ASP A 1 815 ? 15.249 -9.912 -33.600 1.00 97.19 815 ASP A C 1
ATOM 6302 O O . ASP A 1 815 ? 15.818 -10.989 -33.440 1.00 97.19 815 ASP A O 1
ATOM 6306 N N . LEU A 1 816 ? 15.069 -9.367 -34.806 1.00 96.31 816 LEU A N 1
ATOM 6307 C CA . LEU A 1 816 ? 15.603 -9.897 -36.066 1.00 96.31 816 LEU A CA 1
ATOM 6308 C C . LEU A 1 816 ? 16.915 -9.187 -36.474 1.00 96.31 816 LEU A C 1
ATOM 6310 O O . LEU A 1 816 ? 17.249 -9.103 -37.661 1.00 96.31 816 LEU A O 1
ATOM 6314 N N . GLY A 1 817 ? 17.644 -8.634 -35.499 1.00 94.50 817 GLY A N 1
ATOM 6315 C CA . GLY A 1 817 ? 18.898 -7.899 -35.674 1.00 94.50 817 GLY A CA 1
ATOM 6316 C C . GLY A 1 817 ? 18.716 -6.387 -35.825 1.00 94.50 817 GLY A C 1
ATOM 6317 O O . GLY A 1 817 ? 19.496 -5.754 -36.537 1.00 94.50 817 GLY A O 1
ATOM 6318 N N . GLY A 1 818 ? 17.664 -5.821 -35.229 1.00 92.31 818 GLY A N 1
ATOM 6319 C CA . GLY A 1 818 ? 17.355 -4.385 -35.259 1.00 92.31 818 GLY A CA 1
ATOM 6320 C C . GLY A 1 818 ? 17.041 -3.772 -33.896 1.00 92.31 818 GLY A C 1
ATOM 6321 O O . GLY A 1 818 ? 16.645 -2.608 -33.830 1.00 92.31 818 GLY A O 1
ATOM 6322 N N . LEU A 1 819 ? 17.168 -4.537 -32.809 1.00 93.06 819 LEU A N 1
ATOM 6323 C CA . LEU A 1 819 ? 16.956 -4.024 -31.462 1.00 93.06 819 LEU A CA 1
ATOM 6324 C C . LEU A 1 819 ? 18.055 -3.020 -31.080 1.00 93.06 819 LEU A C 1
ATOM 6326 O O . LEU A 1 819 ? 19.234 -3.357 -30.995 1.00 93.06 819 LEU A O 1
ATOM 6330 N N . GLU A 1 820 ? 17.650 -1.778 -30.823 1.00 90.25 820 GLU A N 1
ATOM 6331 C CA . GLU A 1 820 ? 18.515 -0.726 -30.287 1.00 90.25 820 GLU A CA 1
ATOM 6332 C C . GLU A 1 820 ? 18.363 -0.639 -28.752 1.00 90.25 820 GLU A C 1
ATOM 6334 O O . GLU A 1 820 ? 17.268 -0.900 -28.230 1.00 90.25 820 GLU A O 1
ATOM 6339 N N . PRO A 1 821 ? 19.425 -0.262 -28.008 1.00 86.19 821 PRO A N 1
ATOM 6340 C CA . PRO A 1 821 ? 19.350 -0.068 -26.562 1.00 86.19 821 PRO A CA 1
ATOM 6341 C C . PRO A 1 821 ? 18.246 0.918 -26.166 1.00 86.19 821 PRO A C 1
ATOM 6343 O O . PRO A 1 821 ? 18.185 2.048 -26.652 1.00 86.19 821 PRO A O 1
ATOM 6346 N N . SER A 1 822 ? 17.363 0.482 -25.276 1.00 89.62 822 SER A N 1
ATOM 6347 C CA . SER A 1 822 ? 16.239 1.268 -24.764 1.00 89.62 822 SER A CA 1
ATOM 6348 C C . SER A 1 822 ? 15.843 0.749 -23.392 1.00 89.62 822 SER A C 1
ATOM 6350 O O . SER A 1 822 ? 16.004 -0.438 -23.101 1.00 89.62 822 SER A O 1
ATOM 6352 N N . TYR A 1 823 ? 15.331 1.637 -22.549 1.00 91.50 823 TYR A N 1
ATOM 6353 C CA . TYR A 1 823 ? 14.909 1.279 -21.207 1.00 91.50 823 TYR A CA 1
ATOM 6354 C C . TYR A 1 823 ? 13.540 0.589 -21.195 1.00 91.50 823 TYR A C 1
ATOM 6356 O O . TYR A 1 823 ? 13.377 -0.462 -20.570 1.00 91.50 823 TYR A O 1
ATOM 6364 N N . ASP A 1 824 ? 12.554 1.141 -21.904 1.00 90.12 824 ASP A N 1
ATOM 6365 C CA . ASP A 1 824 ? 11.193 0.587 -21.965 1.00 90.12 824 ASP A CA 1
ATOM 6366 C C . ASP A 1 824 ? 11.003 -0.411 -23.121 1.00 90.12 824 ASP A C 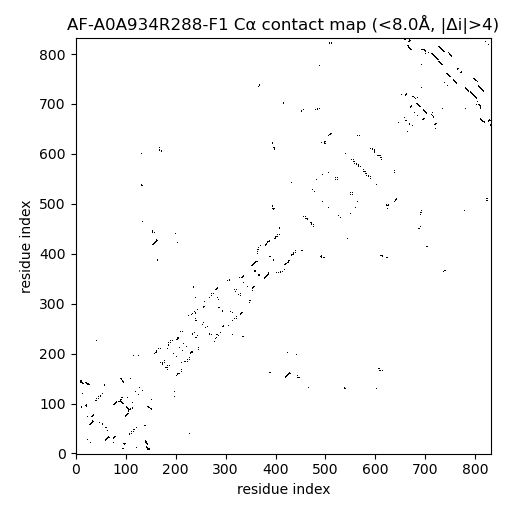1
ATOM 6368 O O . ASP A 1 824 ? 9.927 -1.013 -23.292 1.00 90.12 824 ASP A O 1
ATOM 6372 N N . GLY A 1 825 ? 12.079 -0.662 -23.863 1.00 91.12 825 GLY A N 1
ATOM 6373 C CA . GLY A 1 825 ? 12.066 -1.458 -25.073 1.00 91.12 825 GLY A CA 1
ATOM 6374 C C . GLY A 1 825 ? 11.432 -0.705 -26.252 1.00 91.12 825 GLY A C 1
ATOM 6375 O O . GLY A 1 825 ? 10.865 0.377 -26.103 1.00 91.12 825 GLY A O 1
ATOM 6376 N N . PRO A 1 826 ? 11.460 -1.302 -27.449 1.00 91.69 826 PRO A N 1
ATOM 6377 C CA . PRO A 1 826 ? 10.883 -0.711 -28.652 1.00 91.69 826 PRO A CA 1
ATOM 6378 C C . PRO A 1 826 ? 9.376 -0.465 -28.500 1.00 91.69 826 PRO A C 1
ATOM 6380 O O . PRO A 1 826 ? 8.672 -1.296 -27.919 1.00 91.69 826 PRO A O 1
ATOM 6383 N N . ALA A 1 827 ? 8.861 0.630 -29.066 1.00 91.31 827 ALA A N 1
ATOM 6384 C CA . ALA A 1 827 ? 7.420 0.890 -29.130 1.00 91.31 827 ALA A CA 1
ATOM 6385 C C . ALA A 1 827 ? 6.658 -0.312 -29.714 1.00 91.31 827 ALA A C 1
ATOM 6387 O O . ALA A 1 827 ? 7.195 -1.047 -30.550 1.00 91.31 827 ALA A O 1
ATOM 6388 N N . GLU A 1 828 ? 5.429 -0.527 -29.246 1.00 94.69 828 GLU A N 1
ATOM 6389 C CA . GLU A 1 828 ? 4.606 -1.648 -29.692 1.00 94.69 828 GLU A CA 1
ATOM 6390 C C . GLU A 1 828 ? 4.366 -1.581 -31.209 1.00 94.69 828 GLU A C 1
ATOM 6392 O O . GLU A 1 828 ? 4.100 -0.525 -31.779 1.00 94.69 828 GLU A O 1
ATOM 6397 N N . THR A 1 829 ? 4.459 -2.729 -31.876 1.00 95.31 829 THR A N 1
ATOM 6398 C CA . THR A 1 829 ? 4.283 -2.860 -33.336 1.00 95.31 829 THR A CA 1
ATOM 6399 C C . THR A 1 829 ? 2.853 -3.218 -33.743 1.00 95.31 829 THR A C 1
ATOM 6401 O O . THR A 1 829 ? 2.609 -3.739 -34.834 1.00 95.31 829 THR A O 1
ATOM 6404 N N . ARG A 1 830 ? 1.905 -2.972 -32.837 1.00 94.81 830 ARG A N 1
ATOM 6405 C CA . ARG A 1 830 ? 0.494 -3.306 -32.989 1.00 94.81 830 ARG A CA 1
ATOM 6406 C C . ARG A 1 830 ? -0.168 -2.398 -34.016 1.00 94.81 830 ARG A C 1
ATOM 6408 O O . ARG A 1 830 ? 0.003 -1.180 -34.006 1.00 94.81 830 ARG A O 1
ATOM 6415 N N . VAL A 1 831 ? -0.957 -2.997 -34.894 1.00 93.06 831 VAL A N 1
ATOM 6416 C CA . VAL A 1 831 ? -1.798 -2.280 -35.846 1.00 93.06 831 VAL A CA 1
ATOM 6417 C C . VAL A 1 831 ? -3.045 -1.794 -35.100 1.00 93.06 831 VAL A C 1
ATOM 6419 O O . VAL A 1 831 ? -3.735 -2.631 -34.511 1.00 93.06 831 VAL A O 1
ATOM 6422 N N . PRO A 1 832 ? -3.314 -0.476 -35.084 1.00 86.88 832 PRO A N 1
ATOM 6423 C CA . PRO A 1 832 ? -4.410 0.108 -34.314 1.00 86.88 832 PRO A CA 1
ATOM 6424 C C . PRO A 1 832 ? -5.793 -0.334 -34.793 1.00 86.88 832 PRO A C 1
ATOM 6426 O O . PRO A 1 832 ? -5.948 -0.626 -36.006 1.00 86.88 832 PRO A O 1
#

InterPro domains:
  IPR029018 Beta-hexosaminidase-like, domain 2 [G3DSA:3.30.379.10] (11-154)
  IPR029018 Beta-hexosaminidase-like, domain 2 [SSF55545] (32-134)
  IPR031924 Glycosyl hydrolase family 115 [PF15979] (151-493)
  IPR041437 Gylcosyl hydrolase 115 C-terminal domain [PF17829] (660-828)
  IPR042301 Glycosyl hydrolase 115 superfamily [G3DSA:3.20.20.520] (155-450)

Foldseek 3Di:
DDPPDDDPAFDWFWDDDDPWWAWCFDPQAGAAEEADAPQALLLVVLSQVLQVLCCLAAVHGHHHHPHDDPDPQAAHEYQEADPVLAPPALKWWWFDTHRYIYIYTNDNLVSSLSSLVVSVRSQNDLCCPVQVQHHHHDNTTTITGGTDDMAFFLFRAAEAEAELQQQAQFCLCCPPVCVVQSGCALRNLLSVLSSCSNLSHAEYAYYQPLSHAQQVVHPNSVVSSQSSLHAYEHDQAAFLSHNCSHQVPPPQLCQACVVNVPVVLVSSLVSLQVPLGGHYAGEFFHAGHPPHGHHDDPDLVSNLVSRLVRQVSSLVSCCVRHVVNGSLNHHYEHECPDVSVVSVVVPRDDDLQYEYEFEALQLLFTAAFDDPVSLVRNNWYAYEYEQFDDDPPAGFAFARLDQLLSLLLRVLLRVVRGHRHHYYYHCHSVPPSVLVSSSNSVCSRQSVPDDLCSRLVSQLVVLCSRQNNVCSNLLSVLVLLLNLLCLQFNLQLQQVHAAPDAGAADLAAPVSLVVSLVSLVVSLVSLVVSLVVTDPSSNSSSCRRRNLSSLSSNLSSLLRSLVLVLLVCVAVVHHSVVSVVSNVVSVVSNVVSQCCNQCNGPNRSRHSNGDVSNDDCPPSRSNGDHPDDHPRRYPRRGHHYDDDPWDDFDDDPPDDFLAFEDIQQKAKDFPQSFPDWQAFPQKGKDWNASDDSLRTKIFMPPLPDQADPVRWIKTKHKYFYPDWAWKKKKWKWQPHHANDLQQAAWWWKDKAPDDTDIWGDNDDSDSVDPSVSVCSSSRIDMTMDTDPHTDDGTMMMMMITDRHRSIITGMMMIGRPRWDRRSSGDDHRGRD

Organism: NCBI:txid1144680

pLDDT: mean 94.04, std 8.14, range [28.53, 98.94]